Protein AF-A0AAV4D475-F1 (afdb_monomer_lite)

Radius of gyration: 76.0 Å; chains: 1; bounding box: 204×106×176 Å

Structure (mmCIF, N/CA/C/O backbone):
data_AF-A0AAV4D475-F1
#
_entry.id   AF-A0AAV4D475-F1
#
loop_
_atom_site.group_PDB
_atom_site.id
_atom_site.type_symbol
_atom_site.label_atom_id
_atom_site.label_alt_id
_atom_site.label_comp_id
_atom_site.label_asym_id
_atom_site.label_entity_id
_atom_site.label_seq_id
_atom_site.pdbx_PDB_ins_code
_atom_site.Cartn_x
_atom_site.Cartn_y
_atom_site.Cartn_z
_atom_site.occupancy
_atom_site.B_iso_or_equiv
_atom_site.auth_seq_id
_atom_site.auth_comp_id
_atom_site.auth_asym_id
_atom_site.auth_atom_id
_atom_site.pdbx_PDB_model_num
ATOM 1 N N . MET A 1 1 ? 4.042 -42.440 -25.841 1.00 33.50 1 MET A N 1
ATOM 2 C CA . MET A 1 1 ? 3.276 -43.202 -26.849 1.00 33.50 1 MET A CA 1
ATOM 3 C C . MET A 1 1 ? 3.132 -42.307 -28.067 1.00 33.50 1 MET A C 1
ATOM 5 O O . MET A 1 1 ? 2.540 -41.259 -27.871 1.00 33.50 1 MET A O 1
ATOM 9 N N . ALA A 1 2 ? 3.669 -42.759 -29.217 1.00 33.53 2 ALA A N 1
ATOM 10 C CA . ALA A 1 2 ? 3.585 -42.214 -30.595 1.00 33.53 2 ALA A CA 1
ATOM 11 C C . ALA A 1 2 ? 4.072 -40.753 -30.790 1.00 33.53 2 ALA A C 1
ATOM 13 O O . ALA A 1 2 ? 3.767 -39.911 -29.964 1.00 33.53 2 ALA A O 1
ATOM 14 N N . GLU A 1 3 ? 4.838 -40.343 -31.806 1.00 26.31 3 GLU A N 1
ATOM 15 C CA . GLU A 1 3 ? 5.220 -40.900 -33.114 1.00 26.31 3 GLU A CA 1
ATOM 16 C C . GLU A 1 3 ? 6.469 -40.135 -33.647 1.00 26.31 3 GLU A C 1
ATOM 18 O O . GLU A 1 3 ? 6.674 -38.981 -33.291 1.00 26.31 3 GLU A O 1
ATOM 23 N N . GLU A 1 4 ? 7.284 -40.829 -34.454 1.00 31.16 4 GLU A N 1
ATOM 24 C CA . GLU A 1 4 ? 8.355 -40.442 -35.412 1.00 31.16 4 GLU A CA 1
ATOM 25 C C . GLU A 1 4 ? 9.070 -39.060 -35.385 1.00 31.16 4 GLU A C 1
ATOM 27 O O . GLU A 1 4 ? 8.508 -38.034 -35.757 1.00 31.16 4 GLU A O 1
ATOM 32 N N . GLU A 1 5 ? 10.402 -39.090 -35.190 1.00 28.98 5 GLU A N 1
ATOM 33 C CA . GLU A 1 5 ? 11.359 -38.023 -35.551 1.00 28.98 5 GLU A CA 1
ATOM 34 C C . GLU A 1 5 ? 12.387 -38.519 -36.593 1.00 28.98 5 GLU A C 1
ATOM 36 O O . GLU A 1 5 ? 12.960 -39.605 -36.470 1.00 28.98 5 GLU A O 1
ATOM 41 N N . LYS A 1 6 ? 12.633 -37.697 -37.624 1.00 28.73 6 LYS A N 1
ATOM 42 C CA . LYS A 1 6 ? 13.719 -37.828 -38.610 1.00 28.73 6 LYS A CA 1
ATOM 43 C C . LYS A 1 6 ? 14.784 -36.763 -38.335 1.00 28.73 6 LYS A C 1
ATOM 45 O O . LYS A 1 6 ? 14.501 -35.578 -38.476 1.00 28.73 6 LYS A O 1
ATOM 50 N N . GLU A 1 7 ? 16.017 -37.190 -38.086 1.00 28.20 7 GLU A N 1
ATOM 51 C CA . GLU A 1 7 ? 17.226 -36.361 -38.202 1.00 28.20 7 GLU A CA 1
ATOM 52 C C . GLU A 1 7 ? 17.864 -36.489 -39.603 1.00 28.20 7 GLU A C 1
ATOM 54 O O . GLU A 1 7 ? 17.838 -37.574 -40.196 1.00 28.20 7 GLU A O 1
ATOM 59 N N . PRO A 1 8 ? 18.519 -35.433 -40.125 1.00 32.34 8 PRO A N 1
ATOM 60 C CA . PRO A 1 8 ? 19.567 -35.539 -41.132 1.00 32.34 8 PRO A CA 1
ATOM 61 C C . PRO A 1 8 ? 20.956 -35.333 -40.497 1.00 32.34 8 PRO A C 1
ATOM 63 O O . PRO A 1 8 ? 21.195 -34.349 -39.802 1.00 32.34 8 PRO A O 1
ATOM 66 N N . VAL A 1 9 ? 21.902 -36.232 -40.788 1.00 31.69 9 VAL A N 1
ATOM 67 C CA . VAL A 1 9 ? 23.300 -36.139 -40.329 1.00 31.69 9 VAL A CA 1
ATOM 68 C C . VAL A 1 9 ? 24.245 -35.884 -41.502 1.00 31.69 9 VAL A C 1
ATOM 70 O O . VAL A 1 9 ? 24.127 -36.472 -42.579 1.00 31.69 9 VAL A O 1
ATOM 73 N N . ALA A 1 10 ? 25.185 -34.977 -41.242 1.00 27.77 10 ALA A N 1
ATOM 74 C CA . ALA A 1 10 ? 26.279 -34.532 -42.087 1.00 27.77 10 ALA A CA 1
ATOM 75 C C . ALA A 1 10 ? 27.299 -35.633 -42.442 1.00 27.77 10 ALA A C 1
ATOM 77 O O . ALA A 1 10 ? 27.506 -36.606 -41.719 1.00 27.77 10 ALA A O 1
ATOM 78 N N . ALA A 1 11 ? 27.981 -35.421 -43.568 1.00 27.17 11 ALA A N 1
ATOM 79 C CA . ALA A 1 11 ? 29.050 -36.262 -44.092 1.00 27.17 11 ALA A CA 1
ATOM 80 C C . ALA A 1 11 ? 30.422 -35.980 -43.433 1.00 27.17 11 ALA A C 1
ATOM 82 O O . ALA A 1 11 ? 30.748 -34.816 -43.195 1.00 27.17 11 ALA A O 1
ATOM 83 N N . PRO A 1 12 ? 31.274 -37.011 -43.250 1.00 29.34 12 PRO A N 1
ATOM 84 C CA . PRO A 1 12 ? 32.718 -36.883 -43.057 1.00 29.34 12 PRO A CA 1
ATOM 85 C C . PRO A 1 12 ? 33.527 -37.281 -44.332 1.00 29.34 12 PRO A C 1
ATOM 87 O O . PRO A 1 12 ? 32.939 -37.728 -45.320 1.00 29.34 12 PRO A O 1
ATOM 90 N N . PRO A 1 13 ? 34.863 -37.063 -44.354 1.00 29.72 13 PRO A N 1
ATOM 91 C CA . PRO A 1 13 ? 35.675 -36.819 -45.559 1.00 29.72 13 PRO A CA 1
ATOM 92 C C . PRO A 1 13 ? 36.300 -38.091 -46.188 1.00 29.72 13 PRO A C 1
ATOM 94 O O . PRO A 1 13 ? 36.183 -39.178 -45.621 1.00 29.72 13 PRO A O 1
ATOM 97 N N . PRO A 1 14 ? 36.974 -37.990 -47.360 1.00 37.41 14 PRO A N 1
ATOM 98 C CA . PRO A 1 14 ? 37.343 -39.145 -48.173 1.00 37.41 14 PRO A CA 1
ATOM 99 C C . PRO A 1 14 ? 38.748 -39.679 -47.859 1.00 37.41 14 PRO A C 1
ATOM 101 O O . PRO A 1 14 ? 39.716 -38.925 -47.770 1.00 37.41 14 PRO A O 1
ATOM 104 N N . THR A 1 15 ? 38.883 -41.004 -47.811 1.00 29.48 15 THR A N 1
ATOM 105 C CA . THR A 1 15 ? 40.154 -41.719 -47.998 1.00 29.48 15 THR A CA 1
ATOM 106 C C . THR A 1 15 ? 39.971 -42.811 -49.051 1.00 29.48 15 THR A C 1
ATOM 108 O O . THR A 1 15 ? 38.904 -43.406 -49.186 1.00 29.48 15 THR A O 1
ATOM 111 N N . GLY A 1 16 ? 40.990 -42.971 -49.897 1.00 37.06 16 GLY A N 1
ATOM 112 C CA . GLY A 1 16 ? 40.904 -43.676 -51.173 1.00 37.06 16 GLY A CA 1
ATOM 113 C C . GLY A 1 16 ? 40.753 -45.198 -51.098 1.00 37.06 16 GLY A C 1
ATOM 114 O O . GLY A 1 16 ? 41.140 -45.845 -50.131 1.00 37.06 16 GLY A O 1
ATOM 115 N N . GLY A 1 17 ? 40.250 -45.760 -52.200 1.00 27.75 17 GLY A N 1
ATOM 116 C CA . GLY A 1 17 ? 40.206 -47.198 -52.463 1.00 27.75 17 GLY A CA 1
ATOM 117 C C . GLY A 1 17 ? 39.433 -47.518 -53.747 1.00 27.75 17 GLY A C 1
ATOM 118 O O . GLY A 1 17 ? 38.218 -47.396 -53.776 1.00 27.75 17 GLY A O 1
ATOM 119 N N . SER A 1 18 ? 40.167 -47.868 -54.810 1.00 41.50 18 SER A N 1
ATOM 120 C CA . SER A 1 18 ? 39.766 -48.612 -56.025 1.00 41.50 18 SER A CA 1
ATOM 121 C C . SER A 1 18 ? 38.275 -48.644 -56.427 1.00 41.50 18 SER A C 1
ATOM 123 O O . SER A 1 18 ? 37.503 -49.442 -55.898 1.00 41.50 18 SER A O 1
ATOM 125 N N . SER A 1 19 ? 37.896 -47.897 -57.474 1.00 36.62 19 SER A N 1
ATOM 126 C CA . SER A 1 19 ? 36.632 -48.144 -58.187 1.00 36.62 19 SER A CA 1
ATOM 127 C C . SER A 1 19 ? 36.846 -49.162 -59.311 1.00 36.62 19 SER A C 1
ATOM 129 O O . SER A 1 19 ? 37.605 -48.923 -60.249 1.00 36.62 19 SER A O 1
ATOM 131 N N . SER A 1 20 ? 36.190 -50.318 -59.201 1.00 43.72 20 SER A N 1
ATOM 132 C CA . SER A 1 20 ? 35.922 -51.198 -60.337 1.00 43.72 20 SER A CA 1
ATOM 133 C C . SER A 1 20 ? 34.937 -50.497 -61.277 1.00 43.72 20 SER A C 1
ATOM 135 O O . SER A 1 20 ? 33.908 -49.997 -60.821 1.00 43.72 20 SER A O 1
ATOM 137 N N . SER A 1 21 ? 35.247 -50.461 -62.571 1.00 44.81 21 SER A N 1
ATOM 138 C CA . SER A 1 21 ? 34.394 -49.893 -63.621 1.00 44.81 21 SER A CA 1
ATOM 139 C C . SER A 1 21 ? 32.988 -50.521 -63.643 1.00 44.81 21 SER A C 1
ATOM 141 O O . SER A 1 21 ? 32.835 -51.737 -63.520 1.00 44.81 21 SER A O 1
ATOM 143 N N . LEU A 1 22 ? 31.962 -49.686 -63.854 1.00 50.72 22 LEU A N 1
ATOM 144 C CA . LEU A 1 22 ? 30.547 -50.066 -63.980 1.00 50.72 22 LEU A CA 1
ATOM 145 C C . LEU A 1 22 ? 30.268 -50.923 -65.239 1.00 50.72 22 LEU A C 1
ATOM 147 O O . LEU A 1 22 ? 29.192 -51.506 -65.365 1.00 50.72 22 LEU A O 1
ATOM 151 N N . ALA A 1 23 ? 31.226 -51.012 -66.170 1.00 49.56 23 ALA A N 1
ATOM 152 C CA . ALA A 1 23 ? 31.091 -51.745 -67.429 1.00 49.56 23 ALA A CA 1
ATOM 153 C C . ALA A 1 23 ? 31.546 -53.218 -67.354 1.00 49.56 23 ALA A C 1
ATOM 155 O O . ALA A 1 23 ? 31.126 -54.025 -68.185 1.00 49.56 23 ALA A O 1
ATOM 156 N N . ALA A 1 24 ? 32.282 -53.615 -66.309 1.00 48.94 24 ALA A N 1
ATOM 157 C CA . ALA A 1 24 ? 32.705 -55.004 -66.105 1.00 48.94 24 ALA A CA 1
ATOM 158 C C . ALA A 1 24 ? 31.530 -55.988 -65.888 1.00 48.94 24 ALA A C 1
ATOM 160 O O . ALA A 1 24 ? 31.690 -57.196 -66.044 1.00 48.94 24 ALA A O 1
ATOM 161 N N . GLN A 1 25 ? 30.329 -55.494 -65.565 1.00 51.81 25 GLN A N 1
ATOM 162 C CA . GLN A 1 25 ? 29.135 -56.316 -65.317 1.00 51.81 25 GLN A CA 1
ATOM 163 C C . GLN A 1 25 ? 28.307 -56.637 -66.579 1.00 51.81 25 GLN A C 1
ATOM 165 O O . GLN A 1 25 ? 27.303 -57.338 -66.474 1.00 51.81 25 GLN A O 1
ATOM 170 N N . LEU A 1 26 ? 28.706 -56.165 -67.772 1.00 53.22 26 LEU A N 1
ATOM 171 C CA . LEU A 1 26 ? 27.922 -56.306 -69.015 1.00 53.22 26 LEU A CA 1
ATOM 172 C C . LEU A 1 26 ? 28.558 -57.199 -70.102 1.00 53.22 26 LEU A C 1
ATOM 174 O O . LEU A 1 26 ? 28.003 -57.298 -71.193 1.00 53.22 26 LEU A O 1
ATOM 178 N N . GLY A 1 27 ? 29.674 -57.885 -69.818 1.00 53.34 27 GLY A N 1
ATOM 179 C CA . GLY A 1 27 ? 30.242 -58.908 -70.715 1.00 53.34 27 GLY A CA 1
ATOM 180 C C . GLY A 1 27 ? 30.739 -58.387 -72.073 1.00 53.34 27 GLY A C 1
ATOM 181 O O . GLY A 1 27 ? 30.609 -59.083 -73.077 1.00 53.34 27 GLY A O 1
ATOM 182 N N . ILE A 1 28 ? 31.271 -57.161 -72.119 1.00 55.25 28 ILE A N 1
ATOM 183 C CA . ILE A 1 28 ? 31.841 -56.538 -73.325 1.00 55.25 28 ILE A CA 1
ATOM 184 C C . ILE A 1 28 ? 33.372 -56.617 -73.228 1.00 55.25 28 ILE A C 1
ATOM 186 O O . ILE A 1 28 ? 33.942 -56.128 -72.260 1.00 55.25 28 ILE A O 1
ATOM 190 N N . GLU A 1 29 ? 34.037 -57.232 -74.210 1.00 49.75 29 GLU A N 1
ATOM 191 C CA . GLU A 1 29 ? 35.484 -57.531 -74.159 1.00 49.75 29 GLU A CA 1
ATOM 192 C C . GLU A 1 29 ? 36.406 -56.357 -74.580 1.00 49.75 29 GLU A C 1
ATOM 194 O O . GLU A 1 29 ? 37.620 -56.454 -74.412 1.00 49.75 29 GLU A O 1
ATOM 199 N N . ASP A 1 30 ? 35.874 -55.233 -75.092 1.00 56.97 30 ASP A N 1
ATOM 200 C CA . ASP A 1 30 ? 36.680 -54.075 -75.539 1.00 56.97 30 ASP A CA 1
ATOM 201 C C . ASP A 1 30 ? 36.678 -52.904 -74.534 1.00 56.97 30 ASP A C 1
ATOM 203 O O . ASP A 1 30 ? 35.685 -52.188 -74.359 1.00 56.97 30 ASP A O 1
ATOM 207 N N . VAL A 1 31 ? 37.850 -52.655 -73.943 1.00 53.50 31 VAL A N 1
ATOM 208 C CA . VAL A 1 31 ? 38.137 -51.610 -72.942 1.00 53.50 31 VAL A CA 1
ATOM 209 C C . VAL A 1 31 ? 37.829 -50.187 -73.446 1.00 53.50 31 VAL A C 1
ATOM 211 O O . VAL A 1 31 ? 37.509 -49.292 -72.663 1.00 53.50 31 VAL A O 1
ATOM 214 N N . ARG A 1 32 ? 37.873 -49.934 -74.761 1.00 51.50 32 ARG A N 1
ATOM 215 C CA . ARG A 1 32 ? 37.579 -48.603 -75.335 1.00 51.50 32 ARG A CA 1
ATOM 216 C C . ARG A 1 32 ? 36.082 -48.295 -75.322 1.00 51.50 32 ARG A C 1
ATOM 218 O O . ARG A 1 32 ? 35.683 -47.157 -75.078 1.00 51.50 32 ARG A O 1
ATOM 225 N N . VAL A 1 33 ? 35.257 -49.315 -75.557 1.00 55.44 33 VAL A N 1
ATOM 226 C CA . VAL A 1 33 ? 33.788 -49.225 -75.516 1.00 55.44 33 VAL A CA 1
ATOM 227 C C . VAL A 1 33 ? 33.311 -49.032 -74.077 1.00 55.44 33 VAL A C 1
ATOM 229 O O . VAL A 1 33 ? 32.369 -48.282 -73.840 1.00 55.44 33 VAL A O 1
ATOM 232 N N . GLU A 1 34 ? 34.010 -49.633 -73.116 1.00 56.75 34 GLU A N 1
ATOM 233 C CA . GLU A 1 34 ? 33.796 -49.457 -71.679 1.00 56.75 34 GLU A CA 1
ATOM 234 C C . GLU A 1 34 ? 34.028 -48.007 -71.218 1.00 56.75 34 GLU A C 1
ATOM 236 O O . GLU A 1 34 ? 33.169 -47.441 -70.543 1.00 56.75 34 GLU A O 1
ATOM 241 N N . ILE A 1 35 ? 35.107 -47.351 -71.658 1.00 56.31 35 ILE A N 1
ATOM 242 C CA . ILE A 1 35 ? 35.386 -45.944 -71.306 1.00 56.31 35 ILE A CA 1
ATOM 243 C C . ILE A 1 35 ? 34.329 -44.993 -71.892 1.00 56.31 35 ILE A C 1
ATOM 245 O O . ILE A 1 35 ? 33.875 -44.064 -71.220 1.00 56.31 35 ILE A O 1
ATOM 249 N N . VAL A 1 36 ? 33.903 -45.225 -73.139 1.00 54.75 36 VAL A N 1
ATOM 250 C CA . VAL A 1 36 ? 32.869 -44.409 -73.802 1.00 54.75 36 VAL A CA 1
ATOM 251 C C . VAL A 1 36 ? 31.491 -44.640 -73.175 1.00 54.75 36 VAL A C 1
ATOM 253 O O . VAL A 1 36 ? 30.741 -43.680 -72.978 1.00 54.75 36 VAL A O 1
ATOM 256 N N . ALA A 1 37 ? 31.166 -45.883 -72.811 1.00 59.16 37 ALA A N 1
ATOM 257 C CA . ALA A 1 37 ? 29.942 -46.217 -72.092 1.00 59.16 37 ALA A CA 1
ATOM 258 C C . ALA A 1 37 ? 29.900 -45.529 -70.723 1.00 59.16 37 ALA A C 1
ATOM 260 O O . ALA A 1 37 ? 28.897 -44.901 -70.390 1.00 59.16 37 ALA A O 1
ATOM 261 N N . ASP A 1 38 ? 30.993 -45.581 -69.958 1.00 58.34 38 ASP A N 1
ATOM 262 C CA . ASP A 1 38 ? 31.056 -44.982 -68.622 1.00 58.34 38 ASP A CA 1
ATOM 263 C C . ASP A 1 38 ? 30.992 -43.442 -68.697 1.00 58.34 38 ASP A C 1
ATOM 265 O O . ASP A 1 38 ? 30.312 -42.803 -67.894 1.00 58.34 38 ASP A O 1
ATOM 269 N N . TYR A 1 39 ? 31.580 -42.827 -69.733 1.00 58.44 39 TYR A N 1
ATOM 270 C CA . TYR A 1 39 ? 31.446 -41.389 -69.998 1.00 58.44 39 TYR A CA 1
ATOM 271 C C . TYR A 1 39 ? 30.005 -40.978 -70.355 1.00 58.44 39 TYR A C 1
ATOM 273 O O . TYR A 1 39 ? 29.481 -40.002 -69.811 1.00 58.44 39 TYR A O 1
ATOM 281 N N . LEU A 1 40 ? 29.334 -41.715 -71.248 1.00 54.00 40 LEU A N 1
ATOM 282 C CA . LEU A 1 40 ? 27.974 -41.393 -71.697 1.00 54.00 40 LEU A CA 1
ATOM 283 C C . LEU A 1 40 ? 26.915 -41.677 -70.623 1.00 54.00 40 LEU A C 1
ATOM 285 O O . LEU A 1 40 ? 25.994 -40.876 -70.446 1.00 54.00 40 LEU A O 1
ATOM 289 N N . LEU A 1 41 ? 27.048 -42.779 -69.881 1.00 63.09 41 LEU A N 1
ATOM 290 C CA . LEU A 1 41 ? 26.133 -43.139 -68.796 1.00 63.09 41 LEU A CA 1
ATOM 291 C C . LEU A 1 41 ? 26.234 -42.146 -67.629 1.00 63.09 41 LEU A C 1
ATOM 293 O O . LEU A 1 41 ? 25.198 -41.735 -67.099 1.00 63.09 41 LEU A O 1
ATOM 297 N N . ARG A 1 42 ? 27.450 -41.699 -67.275 1.00 56.19 42 ARG A N 1
ATOM 298 C CA . ARG A 1 42 ? 27.664 -40.724 -66.191 1.00 56.19 42 ARG A CA 1
ATOM 299 C C . ARG A 1 42 ? 27.222 -39.310 -66.558 1.00 56.19 42 ARG A C 1
ATOM 301 O O . ARG A 1 42 ? 26.550 -38.673 -65.751 1.00 56.19 42 ARG A O 1
ATOM 308 N N . ASN A 1 43 ? 27.537 -38.826 -67.760 1.00 44.34 43 ASN A N 1
ATOM 309 C CA . ASN A 1 43 ? 27.243 -37.434 -68.125 1.00 44.34 43 ASN A CA 1
ATOM 310 C C . ASN A 1 43 ? 25.789 -37.201 -68.561 1.00 44.34 43 ASN A C 1
ATOM 312 O O . ASN A 1 43 ? 25.255 -36.122 -68.316 1.00 44.34 43 ASN A O 1
ATOM 316 N N . TYR A 1 44 ? 25.121 -38.199 -69.152 1.00 49.50 44 TYR A N 1
ATOM 317 C CA . TYR A 1 44 ? 23.741 -38.059 -69.644 1.00 49.50 44 TYR A CA 1
ATOM 318 C C . TYR A 1 44 ? 22.689 -38.789 -68.789 1.00 49.50 44 TYR A C 1
ATOM 320 O O . TYR A 1 44 ? 21.515 -38.812 -69.160 1.00 49.50 44 TYR A O 1
ATOM 328 N N . LYS A 1 45 ? 23.080 -39.377 -67.644 1.00 56.91 45 LYS A N 1
ATOM 329 C CA . LYS A 1 45 ? 22.199 -40.105 -66.699 1.00 56.91 45 LYS A CA 1
ATOM 330 C C . LYS A 1 45 ? 21.277 -41.132 -67.382 1.00 56.91 45 LYS A C 1
ATOM 332 O O . LYS A 1 45 ? 20.107 -41.288 -67.025 1.00 56.91 45 LYS A O 1
ATOM 337 N N . LEU A 1 46 ? 21.787 -41.826 -68.396 1.00 59.75 46 LEU A N 1
ATOM 338 C CA . LEU A 1 46 ? 21.044 -42.851 -69.131 1.00 59.75 46 LEU A CA 1
ATOM 339 C C . LEU A 1 46 ? 21.038 -44.174 -68.348 1.00 59.75 46 LEU A C 1
ATOM 341 O O . LEU A 1 46 ? 22.030 -44.540 -67.725 1.00 59.75 46 LEU A O 1
ATOM 345 N N . LYS A 1 47 ? 19.925 -44.921 -68.391 1.00 64.31 47 LYS A N 1
ATOM 346 C CA . LYS A 1 47 ? 19.864 -46.269 -67.797 1.00 64.31 47 LYS A CA 1
ATOM 347 C C . LYS A 1 47 ? 20.716 -47.261 -68.619 1.00 64.31 47 LYS A C 1
ATOM 349 O O . LYS A 1 47 ? 20.605 -47.225 -69.850 1.00 64.31 47 LYS A O 1
ATOM 354 N N . PRO A 1 48 ? 21.473 -48.178 -67.981 1.00 59.53 48 PRO A N 1
ATOM 355 C CA . PRO A 1 48 ? 22.376 -49.126 -68.654 1.00 59.53 48 PRO A CA 1
ATOM 356 C C . PRO A 1 48 ? 21.731 -49.925 -69.802 1.00 59.53 48 PRO A C 1
ATOM 358 O O . PRO A 1 48 ? 22.331 -50.095 -70.862 1.00 59.53 48 PRO A O 1
ATOM 361 N N . ASP A 1 49 ? 20.462 -50.313 -69.663 1.00 61.16 49 ASP A N 1
ATOM 362 C CA . ASP A 1 49 ? 19.737 -51.113 -70.664 1.00 61.16 49 ASP A CA 1
ATOM 363 C C . ASP A 1 49 ? 19.548 -50.412 -72.022 1.00 61.16 49 ASP A C 1
ATOM 365 O O . ASP A 1 49 ? 19.384 -51.065 -73.057 1.00 61.16 49 ASP A O 1
ATOM 369 N N . ARG A 1 50 ? 19.567 -49.069 -72.055 1.00 59.50 50 ARG A N 1
ATOM 370 C CA . ARG A 1 50 ? 19.470 -48.305 -73.313 1.00 59.50 50 ARG A CA 1
ATOM 371 C C . ARG A 1 50 ? 20.775 -48.338 -74.106 1.00 59.50 50 ARG A C 1
ATOM 373 O O . ARG A 1 50 ? 20.718 -48.387 -75.333 1.00 59.50 50 ARG A O 1
ATOM 380 N N . TRP A 1 51 ? 21.922 -48.362 -73.425 1.00 65.25 51 TRP A N 1
ATOM 381 C CA . TRP A 1 51 ? 23.235 -48.506 -74.059 1.00 65.25 51 TRP A CA 1
ATOM 382 C C . TRP A 1 51 ? 23.379 -49.878 -74.720 1.00 65.25 51 TRP A C 1
ATOM 384 O O . TRP A 1 51 ? 23.770 -49.969 -75.880 1.00 65.25 51 TRP A O 1
ATOM 394 N N . VAL A 1 52 ? 22.940 -50.936 -74.034 1.00 61.94 52 VAL A N 1
ATOM 395 C CA . VAL A 1 52 ? 22.959 -52.306 -74.567 1.00 61.94 52 VAL A CA 1
ATOM 396 C C . VAL A 1 52 ? 22.107 -52.428 -75.838 1.00 61.94 52 VAL A C 1
ATOM 398 O O . VAL A 1 52 ? 22.527 -53.062 -76.804 1.00 61.94 52 VAL A O 1
ATOM 401 N N . LYS A 1 53 ? 20.940 -51.767 -75.899 1.00 62.31 53 LYS A N 1
ATOM 402 C CA . LYS A 1 53 ? 20.112 -51.710 -77.122 1.00 62.31 53 LYS A CA 1
ATOM 403 C C . LYS A 1 53 ? 20.754 -50.907 -78.259 1.00 62.31 53 LYS A C 1
ATOM 405 O O . LYS A 1 53 ? 20.588 -51.281 -79.415 1.00 62.31 53 LYS A O 1
ATOM 410 N N . PHE A 1 54 ? 21.477 -49.831 -77.948 1.00 62.22 54 PHE A N 1
ATOM 411 C CA . PHE A 1 54 ? 22.187 -49.019 -78.941 1.00 62.22 54 PHE A CA 1
ATOM 412 C C . PHE A 1 54 ? 23.411 -49.747 -79.524 1.00 62.22 54 PHE A C 1
ATOM 414 O O . PHE A 1 54 ? 23.612 -49.729 -80.738 1.00 62.22 54 PHE A O 1
ATOM 421 N N . TYR A 1 55 ? 24.186 -50.426 -78.672 1.00 61.44 55 TYR A N 1
ATOM 422 C CA . TYR A 1 55 ? 25.401 -51.162 -79.037 1.00 61.44 55 TYR A CA 1
ATOM 423 C C . TYR A 1 55 ? 25.118 -52.478 -79.784 1.00 61.44 55 TYR A C 1
ATOM 425 O O . TYR A 1 55 ? 25.889 -52.897 -80.648 1.00 61.44 55 TYR A O 1
ATOM 433 N N . ASN A 1 56 ? 23.988 -53.128 -79.493 1.00 60.38 56 ASN A N 1
ATOM 434 C CA . ASN A 1 56 ? 23.576 -54.355 -80.181 1.00 60.38 56 ASN A CA 1
ATOM 435 C C . ASN A 1 56 ? 22.851 -54.112 -81.515 1.00 60.38 56 ASN A C 1
ATOM 437 O O . ASN A 1 56 ? 22.472 -55.081 -82.173 1.00 60.38 56 ASN A O 1
ATOM 441 N N . ASN A 1 57 ? 22.685 -52.856 -81.950 1.00 61.72 57 ASN A N 1
ATOM 442 C CA . ASN A 1 57 ? 22.252 -52.565 -83.314 1.00 61.72 57 ASN A CA 1
ATOM 443 C C . ASN A 1 57 ? 23.417 -52.847 -84.294 1.00 61.72 57 ASN A C 1
ATOM 445 O O . ASN A 1 57 ? 24.473 -52.223 -84.162 1.00 61.72 57 ASN A O 1
ATOM 449 N N . PRO A 1 58 ? 23.262 -53.759 -85.274 1.00 54.09 58 PRO A N 1
ATOM 450 C CA . PRO A 1 58 ? 24.330 -54.124 -86.207 1.00 54.09 58 PRO A CA 1
ATOM 451 C C . PRO A 1 58 ? 24.872 -52.953 -87.046 1.00 54.09 58 PRO A C 1
ATOM 453 O O . PRO A 1 58 ? 26.036 -53.001 -87.437 1.00 54.09 58 PRO A O 1
ATOM 456 N N . GLU A 1 59 ? 24.100 -51.882 -87.264 1.00 50.56 59 GLU A N 1
ATOM 457 C CA . GLU A 1 59 ? 24.575 -50.680 -87.976 1.00 50.56 59 GLU A CA 1
ATOM 458 C C . GLU A 1 59 ? 25.584 -49.847 -87.162 1.00 50.56 59 GLU A C 1
ATOM 460 O O . GLU A 1 59 ? 26.407 -49.135 -87.732 1.00 50.56 59 GLU A O 1
ATOM 465 N N . ASN A 1 60 ? 25.590 -49.986 -85.832 1.00 51.06 60 ASN A N 1
ATOM 466 C CA . ASN A 1 60 ? 26.446 -49.207 -84.931 1.00 51.06 60 ASN A CA 1
ATOM 467 C C . ASN A 1 60 ? 27.775 -49.904 -84.580 1.00 51.06 60 ASN A C 1
ATOM 469 O O . ASN A 1 60 ? 28.597 -49.339 -83.860 1.00 51.06 60 ASN A O 1
ATOM 473 N N . ARG A 1 61 ? 28.023 -51.118 -85.093 1.00 50.56 61 ARG A N 1
ATOM 474 C CA . ARG A 1 61 ? 29.243 -51.916 -84.830 1.00 50.56 61 ARG A CA 1
ATOM 475 C C . ARG A 1 61 ? 30.414 -51.632 -85.788 1.00 50.56 61 ARG A C 1
ATOM 477 O O . ARG A 1 61 ? 31.376 -52.393 -85.833 1.00 50.56 61 ARG A O 1
ATOM 484 N N . VAL A 1 62 ? 30.364 -50.554 -86.571 1.00 49.59 62 VAL A N 1
ATOM 485 C CA . VAL A 1 62 ? 31.266 -50.357 -87.729 1.00 49.59 62 VAL A CA 1
ATOM 486 C C . VAL A 1 62 ? 32.640 -49.750 -87.377 1.00 49.59 62 VAL A C 1
ATOM 488 O O . VAL A 1 62 ? 33.495 -49.616 -88.245 1.00 49.59 62 VAL A O 1
ATOM 491 N N . VAL A 1 63 ? 32.940 -49.436 -86.116 1.00 38.19 63 VAL A N 1
ATOM 492 C CA . VAL A 1 63 ? 34.164 -48.668 -85.781 1.00 38.19 63 VAL A CA 1
ATOM 493 C C . VAL A 1 63 ? 35.403 -49.542 -85.494 1.00 38.19 63 VAL A C 1
ATOM 495 O O . VAL A 1 63 ? 36.503 -49.025 -85.333 1.00 38.19 63 VAL A O 1
ATOM 498 N N . ASP A 1 64 ? 35.288 -50.872 -85.504 1.00 35.69 64 ASP A N 1
ATOM 499 C CA . ASP A 1 64 ? 36.299 -51.739 -84.872 1.00 35.69 64 ASP A CA 1
ATOM 500 C C . ASP A 1 64 ? 37.332 -52.406 -85.808 1.00 35.69 64 ASP A C 1
ATOM 502 O O . ASP A 1 64 ? 37.964 -53.394 -85.446 1.00 35.69 64 ASP A O 1
ATOM 506 N N . LYS A 1 65 ? 37.531 -51.916 -87.043 1.00 42.06 65 LYS A N 1
ATOM 507 C CA . LYS A 1 65 ? 38.438 -52.591 -88.004 1.00 42.06 65 LYS A CA 1
ATOM 508 C C . LYS A 1 65 ? 39.572 -51.779 -88.625 1.00 42.06 65 LYS A C 1
ATOM 510 O O . LYS A 1 65 ? 40.272 -52.336 -89.468 1.00 42.06 65 LYS A O 1
ATOM 515 N N . HIS A 1 66 ? 39.808 -50.517 -88.265 1.00 40.12 66 HIS A N 1
ATOM 516 C CA . HIS A 1 66 ? 40.777 -49.670 -88.996 1.00 40.12 66 HIS A CA 1
ATOM 517 C C . HIS A 1 66 ? 41.869 -49.016 -88.132 1.00 40.12 66 HIS A C 1
ATOM 519 O O . HIS A 1 66 ? 42.273 -47.891 -88.408 1.00 40.12 66 HIS A O 1
ATOM 525 N N . VAL A 1 67 ? 42.399 -49.712 -87.119 1.00 39.84 67 VAL A N 1
ATOM 526 C CA . VAL A 1 67 ? 43.621 -49.263 -86.422 1.00 39.84 67 VAL A CA 1
ATOM 527 C C . VAL A 1 67 ? 44.557 -50.447 -86.160 1.00 39.84 67 VAL A C 1
ATOM 529 O O . VAL A 1 67 ? 44.566 -51.025 -85.080 1.00 39.84 67 VAL A O 1
ATOM 532 N N . ALA A 1 68 ? 45.341 -50.823 -87.172 1.00 34.50 68 ALA A N 1
ATOM 533 C CA . ALA A 1 68 ? 46.560 -51.614 -87.006 1.00 34.50 68 ALA A CA 1
ATOM 534 C C . ALA A 1 68 ? 47.572 -51.222 -88.101 1.00 34.50 68 ALA A C 1
ATOM 536 O O . ALA A 1 68 ? 47.443 -51.611 -89.263 1.00 34.50 68 ALA A O 1
ATOM 537 N N . GLU A 1 69 ? 48.572 -50.421 -87.727 1.00 45.59 69 GLU A N 1
ATOM 538 C CA . GLU A 1 69 ? 49.815 -50.202 -88.478 1.00 45.59 69 GLU A CA 1
ATOM 539 C C . GLU A 1 69 ? 50.637 -51.501 -88.412 1.00 45.59 69 GLU A C 1
ATOM 541 O O . GLU A 1 69 ? 51.326 -51.738 -87.420 1.00 45.59 69 GLU A O 1
ATOM 546 N N . PRO A 1 70 ? 50.463 -52.434 -89.371 1.00 46.53 70 PRO A N 1
ATOM 547 C CA . PRO A 1 70 ? 51.400 -52.511 -90.493 1.00 46.53 70 PRO A CA 1
ATOM 548 C C . PRO A 1 70 ? 50.754 -53.086 -91.778 1.00 46.53 70 PRO A C 1
ATOM 550 O O . PRO A 1 70 ? 51.289 -54.004 -92.396 1.00 46.53 70 PRO A O 1
ATOM 553 N N . MET A 1 71 ? 49.590 -52.568 -92.193 1.00 39.75 71 MET A N 1
ATOM 554 C CA . MET A 1 71 ? 48.960 -52.935 -93.482 1.00 39.75 71 MET A CA 1
ATOM 555 C C . MET A 1 71 ? 48.744 -51.744 -94.438 1.00 39.75 71 MET A C 1
ATOM 557 O O . MET A 1 71 ? 48.143 -51.893 -95.499 1.00 39.75 71 MET A O 1
ATOM 561 N N . ILE A 1 72 ? 49.253 -50.557 -94.084 1.00 47.97 72 ILE A N 1
ATOM 562 C CA . ILE A 1 72 ? 48.980 -49.284 -94.784 1.00 47.97 72 ILE A CA 1
ATOM 563 C C . ILE A 1 72 ? 50.030 -48.959 -95.872 1.00 47.97 72 ILE A C 1
ATOM 565 O O . ILE A 1 72 ? 49.830 -48.068 -96.693 1.00 47.97 72 ILE A O 1
ATOM 569 N N . THR A 1 73 ? 51.115 -49.729 -95.982 1.00 45.94 73 THR A N 1
ATOM 570 C CA . THR A 1 73 ? 52.151 -49.522 -97.014 1.00 45.94 73 THR A CA 1
ATOM 571 C C . THR A 1 73 ? 51.988 -50.360 -98.287 1.00 45.94 73 THR A C 1
ATOM 573 O O . THR A 1 73 ? 52.786 -50.183 -99.202 1.00 45.94 73 THR A O 1
ATOM 576 N N . SER A 1 74 ? 50.971 -51.228 -98.412 1.00 46.88 74 SER A N 1
ATOM 577 C CA . SER A 1 74 ? 50.789 -52.054 -99.628 1.00 46.88 74 SER A CA 1
ATOM 578 C C . SER A 1 74 ? 49.448 -51.915 -100.360 1.00 46.88 74 SER A C 1
ATOM 580 O O . SER A 1 74 ? 49.311 -52.468 -101.449 1.00 46.88 74 SER A O 1
ATOM 582 N N . LEU A 1 75 ? 48.470 -51.177 -99.821 1.00 47.91 75 LEU A N 1
ATOM 583 C CA . LEU A 1 75 ? 47.116 -51.098 -100.401 1.00 47.91 75 LEU A CA 1
ATOM 584 C C . LEU A 1 75 ? 46.626 -49.680 -100.709 1.00 47.91 75 LEU A C 1
ATOM 586 O O . LEU A 1 75 ? 45.638 -49.534 -101.427 1.00 47.91 75 LEU A O 1
ATOM 590 N N . TRP A 1 76 ? 47.288 -48.638 -100.204 1.00 48.03 76 TRP A N 1
ATOM 591 C CA . TRP A 1 76 ? 46.891 -47.251 -100.447 1.00 48.03 76 TRP A CA 1
ATOM 592 C C . TRP A 1 76 ? 47.878 -46.557 -101.392 1.00 48.03 76 TRP A C 1
ATOM 594 O O . TRP A 1 76 ? 49.087 -46.755 -101.262 1.00 48.03 76 TRP A O 1
ATOM 604 N N . PRO A 1 77 ? 47.397 -45.745 -102.356 1.00 54.88 77 PRO A N 1
ATOM 605 C CA . PRO A 1 77 ? 48.267 -44.885 -103.147 1.00 54.88 77 PRO A CA 1
ATOM 606 C C . PRO A 1 77 ? 49.101 -43.997 -102.220 1.00 54.88 77 PRO A C 1
ATOM 608 O O . PRO A 1 77 ? 48.556 -43.468 -101.252 1.00 54.88 77 PRO A O 1
ATOM 611 N N . GLN A 1 78 ? 50.378 -43.777 -102.552 1.00 57.28 78 GLN A N 1
ATOM 612 C CA . GLN A 1 78 ? 51.330 -42.987 -101.754 1.00 57.28 78 GLN A CA 1
ATOM 613 C C . GLN A 1 78 ? 50.724 -41.672 -101.223 1.00 57.28 78 GLN A C 1
ATOM 615 O O . GLN A 1 78 ? 50.886 -41.332 -100.062 1.00 57.28 78 GLN A O 1
ATOM 620 N N . VAL A 1 79 ? 49.918 -40.995 -102.049 1.00 55.75 79 VAL A N 1
ATOM 621 C CA . VAL A 1 79 ? 49.238 -39.728 -101.731 1.00 55.75 79 VAL A CA 1
ATOM 622 C C . VAL A 1 79 ? 48.255 -39.843 -100.555 1.00 55.75 79 VAL A C 1
ATOM 624 O O . VAL A 1 79 ? 48.123 -38.911 -99.767 1.00 55.75 79 VAL A O 1
ATOM 627 N N . VAL A 1 80 ? 47.554 -40.972 -100.424 1.00 52.69 80 VAL A N 1
ATOM 628 C CA . VAL A 1 80 ? 46.592 -41.215 -99.335 1.00 52.69 80 VAL A CA 1
ATOM 629 C C . VAL A 1 80 ? 47.332 -41.583 -98.052 1.00 52.69 80 VAL A C 1
ATOM 631 O O . VAL A 1 80 ? 46.968 -41.100 -96.983 1.00 52.69 80 VAL A O 1
ATOM 634 N N . THR A 1 81 ? 48.402 -42.372 -98.157 1.00 54.62 81 THR A N 1
ATOM 635 C CA . THR A 1 81 ? 49.281 -42.691 -97.025 1.00 54.62 81 THR A CA 1
ATOM 636 C C . THR A 1 81 ? 49.951 -41.431 -96.475 1.00 54.62 81 THR A C 1
ATOM 638 O O . THR A 1 81 ? 49.896 -41.201 -95.268 1.00 54.62 81 THR A O 1
ATOM 641 N N . ASP A 1 82 ? 50.464 -40.562 -97.352 1.00 57.06 82 ASP A N 1
ATOM 642 C CA . ASP A 1 82 ? 51.043 -39.264 -96.991 1.00 57.06 82 ASP A CA 1
ATOM 643 C C . ASP A 1 82 ? 49.994 -38.341 -96.347 1.00 57.06 82 ASP A C 1
ATOM 645 O O . ASP A 1 82 ? 50.273 -37.678 -95.347 1.00 57.06 82 ASP A O 1
ATOM 649 N N . HIS A 1 83 ? 48.760 -38.326 -96.867 1.00 59.19 83 HIS A N 1
ATOM 650 C CA . HIS A 1 83 ? 47.670 -37.533 -96.296 1.00 59.19 83 HIS A CA 1
ATOM 651 C C . HIS A 1 83 ? 47.258 -38.028 -94.903 1.00 59.19 83 HIS A C 1
ATOM 653 O O . HIS A 1 83 ? 47.047 -37.222 -93.999 1.00 59.19 83 HIS A O 1
ATOM 659 N N . VAL A 1 84 ? 47.163 -39.343 -94.699 1.00 56.94 84 VAL A N 1
ATOM 660 C CA . VAL A 1 84 ? 46.776 -39.921 -93.405 1.00 56.94 84 VAL A CA 1
ATOM 661 C C . VAL A 1 84 ? 47.900 -39.794 -92.379 1.00 56.94 84 VAL A C 1
ATOM 663 O O . VAL A 1 84 ? 47.616 -39.427 -91.240 1.00 56.94 84 VAL A O 1
ATOM 666 N N . GLN A 1 85 ? 49.167 -39.963 -92.770 1.00 58.72 85 GLN A N 1
ATOM 667 C CA . GLN A 1 85 ? 50.300 -39.610 -91.908 1.00 58.72 85 GLN A CA 1
ATOM 668 C C . GLN A 1 85 ? 50.264 -38.127 -91.527 1.00 58.72 85 GLN A C 1
ATOM 670 O O . GLN A 1 85 ? 50.383 -37.806 -90.349 1.00 58.72 85 GLN A O 1
ATOM 675 N N . GLN A 1 86 ? 49.997 -37.224 -92.475 1.00 62.69 86 GLN A N 1
ATOM 676 C CA . GLN A 1 86 ? 49.858 -35.795 -92.188 1.00 62.69 86 GLN A CA 1
ATOM 677 C C . GLN A 1 86 ? 48.711 -35.505 -91.201 1.00 62.69 86 GLN A C 1
ATOM 679 O O . GLN A 1 86 ? 48.873 -34.681 -90.301 1.00 62.69 86 GLN A O 1
ATOM 684 N N . GLN A 1 87 ? 47.569 -36.193 -91.316 1.00 59.91 87 GLN A N 1
ATOM 685 C CA . GLN A 1 87 ? 46.452 -36.062 -90.371 1.00 59.91 87 GLN A CA 1
ATOM 686 C C . GLN A 1 87 ? 46.784 -36.626 -88.980 1.00 59.91 87 GLN A C 1
ATOM 688 O O . GLN A 1 87 ? 46.432 -36.000 -87.981 1.00 59.91 87 GLN A O 1
ATOM 693 N N . ILE A 1 88 ? 47.502 -37.751 -88.887 1.00 62.66 88 ILE A N 1
ATOM 694 C CA . ILE A 1 88 ? 47.955 -38.329 -87.610 1.00 62.66 88 ILE A CA 1
ATOM 695 C C . ILE A 1 88 ? 48.961 -37.395 -86.924 1.00 62.66 88 ILE A C 1
ATOM 697 O O . ILE A 1 88 ? 48.817 -37.106 -85.734 1.00 62.66 88 ILE A O 1
ATOM 701 N N . THR A 1 89 ? 49.927 -36.847 -87.667 1.00 60.38 89 THR A N 1
ATOM 702 C CA . THR A 1 89 ? 50.884 -35.857 -87.148 1.00 60.38 89 THR A CA 1
ATOM 703 C C . THR A 1 89 ? 50.173 -34.577 -86.704 1.00 60.38 89 THR A C 1
ATOM 705 O O . THR A 1 89 ? 50.452 -34.065 -85.618 1.00 60.38 89 THR A O 1
ATOM 708 N N . ASN A 1 90 ? 49.187 -34.087 -87.464 1.00 65.00 90 ASN A N 1
ATOM 709 C CA . ASN A 1 90 ? 48.355 -32.951 -87.053 1.00 65.00 90 ASN A CA 1
ATOM 710 C C . ASN A 1 90 ? 47.562 -33.242 -85.766 1.00 65.00 90 ASN A C 1
ATOM 712 O O . ASN A 1 90 ? 47.494 -32.387 -84.882 1.00 65.00 90 ASN A O 1
ATOM 716 N N . LEU A 1 91 ? 46.987 -34.442 -85.625 1.00 64.25 91 LEU A N 1
ATOM 717 C CA . LEU A 1 91 ? 46.232 -34.835 -84.433 1.00 64.25 91 LEU A CA 1
ATOM 718 C C . LEU A 1 91 ? 47.141 -34.919 -83.201 1.00 64.25 91 LEU A C 1
ATOM 720 O O . LEU A 1 91 ? 46.810 -34.345 -82.165 1.00 64.25 91 LEU A O 1
ATOM 724 N N . LYS A 1 92 ? 48.314 -35.552 -83.330 1.00 65.69 92 LYS A N 1
ATOM 725 C CA . LYS A 1 92 ? 49.337 -35.619 -82.274 1.00 65.69 92 LYS A CA 1
ATOM 726 C C . LYS A 1 92 ? 49.754 -34.216 -81.822 1.00 65.69 92 LYS A C 1
ATOM 728 O O . LYS A 1 92 ? 49.784 -33.931 -80.633 1.00 65.69 92 LYS A O 1
ATOM 733 N N . THR A 1 93 ? 49.953 -33.302 -82.775 1.00 64.19 93 THR A N 1
ATOM 734 C CA . THR A 1 93 ? 50.285 -31.894 -82.504 1.00 64.19 93 THR A CA 1
ATOM 735 C C . THR A 1 93 ? 49.178 -31.178 -81.722 1.00 64.19 93 THR A C 1
ATOM 737 O O . THR A 1 93 ? 49.471 -30.468 -80.766 1.00 64.19 93 THR A O 1
ATOM 740 N N . ARG A 1 94 ? 47.899 -31.402 -82.055 1.00 66.44 94 ARG A N 1
ATOM 741 C CA . ARG A 1 94 ? 46.764 -30.823 -81.309 1.00 66.44 94 ARG A CA 1
ATOM 742 C C . ARG A 1 94 ? 46.617 -31.415 -79.905 1.00 66.44 94 ARG A C 1
ATOM 744 O O . ARG A 1 94 ? 46.322 -30.668 -78.978 1.00 66.44 94 ARG A O 1
ATOM 751 N N . VAL A 1 95 ? 46.833 -32.720 -79.734 1.00 71.62 95 VAL A N 1
ATOM 752 C CA . VAL A 1 95 ? 46.785 -33.384 -78.418 1.00 71.62 95 VAL A CA 1
ATOM 753 C C . VAL A 1 95 ? 47.901 -32.877 -77.506 1.00 71.62 95 VAL A C 1
ATOM 755 O O . VAL A 1 95 ? 47.634 -32.565 -76.347 1.00 71.62 95 VAL A O 1
ATOM 758 N N . ASP A 1 96 ? 49.114 -32.708 -78.033 1.00 65.75 96 ASP A N 1
ATOM 759 C CA . ASP A 1 96 ? 50.243 -32.165 -77.274 1.00 65.75 96 ASP A CA 1
ATOM 760 C C . ASP A 1 96 ? 49.990 -30.697 -76.866 1.00 65.75 96 ASP A C 1
ATOM 762 O O . ASP A 1 96 ? 50.208 -30.331 -75.707 1.00 65.75 96 ASP A O 1
ATOM 766 N N . ILE A 1 97 ? 49.452 -29.866 -77.774 1.00 68.12 97 ILE A N 1
ATOM 767 C CA . ILE A 1 97 ? 49.059 -28.472 -77.481 1.00 68.12 97 ILE A CA 1
ATOM 768 C C . ILE A 1 97 ? 47.996 -28.428 -76.375 1.00 68.12 97 ILE A C 1
ATOM 770 O O . ILE A 1 97 ? 48.147 -27.684 -75.408 1.00 68.12 97 ILE A O 1
ATOM 774 N N . VAL A 1 98 ? 46.943 -29.246 -76.467 1.00 68.69 98 VAL A N 1
ATOM 775 C CA . VAL A 1 98 ? 45.876 -29.293 -75.453 1.00 68.69 98 VAL A CA 1
ATOM 776 C C . VAL A 1 98 ? 46.405 -29.810 -74.113 1.00 68.69 98 VAL A C 1
ATOM 778 O O . VAL A 1 98 ? 46.127 -29.204 -73.078 1.00 68.69 98 VAL A O 1
ATOM 781 N N . SER A 1 99 ? 47.223 -30.868 -74.105 1.00 70.75 99 SER A N 1
ATOM 782 C CA . SER A 1 99 ? 47.844 -31.377 -72.875 1.00 70.75 99 SER A CA 1
ATOM 783 C C . SER A 1 99 ? 48.740 -30.331 -72.210 1.00 70.75 99 SER A C 1
ATOM 785 O O . SER A 1 99 ? 48.806 -30.286 -70.981 1.00 70.75 99 SER A O 1
ATOM 787 N N . SER A 1 100 ? 49.414 -29.490 -72.988 1.00 65.38 100 SER A N 1
ATOM 788 C CA . SER A 1 100 ? 50.283 -28.438 -72.457 1.00 65.38 100 SER A CA 1
ATOM 789 C C . SER A 1 100 ? 49.452 -27.265 -71.925 1.00 65.38 100 SER A C 1
ATOM 791 O O . SER A 1 100 ? 49.661 -26.837 -70.788 1.00 65.38 100 SER A O 1
ATOM 793 N N . LYS A 1 101 ? 48.398 -26.852 -72.649 1.00 66.50 101 LYS A N 1
ATOM 794 C CA . LYS A 1 101 ? 47.423 -25.850 -72.180 1.00 66.50 101 LYS A CA 1
ATOM 795 C C . LYS A 1 101 ? 46.760 -26.257 -70.858 1.00 66.50 101 LYS A C 1
ATOM 797 O O . LYS A 1 101 ? 46.624 -25.422 -69.971 1.00 66.50 101 LYS A O 1
ATOM 802 N N . THR A 1 102 ? 46.443 -27.542 -70.650 1.00 65.69 102 THR A N 1
ATOM 803 C CA . THR A 1 102 ? 45.917 -28.026 -69.350 1.00 65.69 102 THR A CA 1
ATOM 804 C C . THR A 1 102 ? 46.920 -27.939 -68.193 1.00 65.69 102 THR A C 1
ATOM 806 O O . THR A 1 102 ? 46.512 -27.909 -67.035 1.00 65.69 102 THR A O 1
ATOM 809 N N . LYS A 1 103 ? 48.225 -27.859 -68.485 1.00 67.25 103 LYS A N 1
ATOM 810 C CA . LYS A 1 103 ? 49.295 -27.629 -67.500 1.00 67.25 103 LYS A CA 1
ATOM 811 C C . LYS A 1 103 ? 49.640 -26.141 -67.330 1.00 67.25 103 LYS A C 1
ATOM 813 O O . LYS A 1 103 ? 50.553 -25.827 -66.570 1.00 67.25 103 LYS A O 1
ATOM 818 N N . GLY A 1 104 ? 48.928 -25.237 -68.014 1.00 64.12 104 GLY A N 1
ATOM 819 C CA . GLY A 1 104 ? 49.196 -23.795 -68.005 1.00 64.12 104 GLY A CA 1
ATOM 820 C C . GLY A 1 104 ? 50.456 -23.398 -68.780 1.00 64.12 104 GLY A C 1
ATOM 821 O O . GLY A 1 104 ? 51.107 -22.429 -68.405 1.00 64.12 104 GLY A O 1
ATOM 822 N N . GLN A 1 105 ? 50.838 -24.179 -69.798 1.00 75.12 105 GLN A N 1
ATOM 823 C CA . GLN A 1 105 ? 52.030 -23.950 -70.619 1.00 75.12 105 GLN A CA 1
ATOM 824 C C . GLN A 1 105 ? 51.698 -24.053 -72.112 1.00 75.12 105 GLN A C 1
ATOM 826 O O . GLN A 1 105 ? 51.121 -25.038 -72.571 1.00 75.12 105 GLN A O 1
ATOM 831 N N . THR A 1 106 ? 52.104 -23.065 -72.895 1.00 77.44 106 THR A N 1
ATOM 832 C CA . THR A 1 106 ? 51.894 -23.008 -74.339 1.00 77.44 106 THR A CA 1
ATOM 833 C C . THR A 1 106 ? 53.089 -23.640 -75.052 1.00 77.44 106 THR A C 1
ATOM 835 O O . THR A 1 106 ? 54.220 -23.155 -74.968 1.00 77.44 106 THR A O 1
ATOM 838 N N . LEU A 1 107 ? 52.848 -24.752 -75.751 1.00 74.06 107 LEU A N 1
ATOM 839 C CA . LEU A 1 107 ? 53.876 -25.511 -76.468 1.00 74.06 107 LEU A CA 1
ATOM 840 C C . LEU A 1 107 ? 53.902 -25.132 -77.958 1.00 74.06 107 LEU A C 1
ATOM 842 O O . LEU A 1 107 ? 52.941 -25.367 -78.690 1.00 74.06 107 LEU A O 1
ATOM 846 N N . LEU A 1 108 ? 55.032 -24.603 -78.421 1.00 72.00 108 LEU A N 1
ATOM 847 C CA . LEU A 1 108 ? 55.349 -24.309 -79.816 1.00 72.00 108 LEU A CA 1
ATOM 848 C C . LEU A 1 108 ? 56.110 -25.487 -80.431 1.00 72.00 108 LEU A C 1
ATOM 850 O O . LEU A 1 108 ? 57.339 -25.545 -80.420 1.00 72.00 108 LEU A O 1
ATOM 854 N N . ARG A 1 109 ? 55.378 -26.463 -80.971 1.00 64.88 109 ARG A N 1
ATOM 855 C CA . ARG A 1 109 ? 56.006 -27.658 -81.546 1.00 64.88 109 ARG A CA 1
ATOM 856 C C . ARG A 1 109 ? 56.671 -27.370 -82.900 1.00 64.88 109 ARG A C 1
ATOM 858 O O . ARG A 1 109 ? 56.075 -26.726 -83.766 1.00 64.88 109 ARG A O 1
ATOM 865 N N . VAL A 1 110 ? 57.875 -27.917 -83.088 1.00 62.53 110 VAL A N 1
ATOM 866 C CA . VAL A 1 110 ? 58.567 -28.053 -84.383 1.00 62.53 110 VAL A CA 1
ATOM 867 C C . VAL A 1 110 ? 58.183 -29.419 -84.986 1.00 62.53 110 VAL A C 1
ATOM 869 O O . VAL A 1 110 ? 58.188 -30.405 -84.250 1.00 62.53 110 VAL A O 1
ATOM 872 N N . PRO A 1 111 ? 57.791 -29.523 -86.268 1.00 56.28 111 PRO A N 1
ATOM 873 C CA . PRO A 1 111 ? 57.372 -30.797 -86.847 1.00 56.28 111 PRO A CA 1
ATOM 874 C C . PRO A 1 111 ? 58.531 -31.757 -87.128 1.00 56.28 111 PRO A C 1
ATOM 876 O O . PRO A 1 111 ? 59.661 -31.349 -87.410 1.00 56.28 111 PRO A O 1
ATOM 879 N N . ASP A 1 112 ? 58.188 -33.045 -87.100 1.00 55.59 112 ASP A N 1
ATOM 880 C CA . ASP A 1 112 ? 59.099 -34.174 -87.268 1.00 55.59 112 ASP A CA 1
ATOM 881 C C . ASP A 1 112 ? 59.859 -34.068 -88.620 1.00 55.59 112 ASP A C 1
ATOM 883 O O . ASP A 1 112 ? 59.250 -33.956 -89.689 1.00 55.59 112 ASP A O 1
ATOM 887 N N . GLY A 1 113 ? 61.202 -34.064 -88.572 1.00 56.91 113 GLY A N 1
ATOM 888 C CA . GLY A 1 113 ? 62.096 -33.921 -89.739 1.00 56.91 113 GLY A CA 1
ATOM 889 C C . GLY A 1 113 ? 63.043 -32.706 -89.732 1.00 56.91 113 GLY A C 1
ATOM 890 O O . GLY A 1 113 ? 63.912 -32.617 -90.598 1.00 56.91 113 GLY A O 1
ATOM 891 N N . PHE A 1 114 ? 62.916 -31.795 -88.758 1.00 55.06 114 PHE A N 1
ATOM 892 C CA . PHE A 1 114 ? 63.850 -30.676 -88.517 1.00 55.06 114 PHE A CA 1
ATOM 893 C C . PHE A 1 114 ? 64.718 -30.862 -87.249 1.00 55.06 114 PHE A C 1
ATOM 895 O O . PHE A 1 114 ? 65.489 -29.972 -86.884 1.00 55.06 114 PHE A O 1
ATOM 902 N N . GLU A 1 115 ? 64.619 -32.021 -86.591 1.00 50.50 115 GLU A N 1
ATOM 903 C CA . GLU A 1 115 ? 65.340 -32.363 -85.350 1.00 50.50 115 GLU A CA 1
ATOM 904 C C . GLU A 1 115 ? 66.848 -32.613 -85.583 1.00 50.50 115 GLU A C 1
ATOM 906 O O . GLU A 1 115 ? 67.654 -32.360 -84.693 1.00 50.50 115 GLU A O 1
ATOM 911 N N . ASP A 1 116 ? 67.253 -32.975 -86.808 1.00 49.38 116 ASP A N 1
ATOM 912 C CA . ASP A 1 116 ? 68.638 -33.337 -87.172 1.00 49.38 116 ASP A CA 1
ATOM 913 C C . ASP A 1 116 ? 69.508 -32.159 -87.665 1.00 49.38 116 ASP A C 1
ATOM 915 O O . ASP A 1 116 ? 70.546 -32.360 -88.300 1.00 49.38 116 ASP A O 1
ATOM 919 N N . PHE A 1 117 ? 69.123 -30.905 -87.403 1.00 52.53 117 PHE A N 1
ATOM 920 C CA . PHE A 1 117 ? 69.961 -29.738 -87.724 1.00 52.53 117 PHE A CA 1
ATOM 921 C C . PHE A 1 117 ? 71.161 -29.613 -86.754 1.00 52.53 117 PHE A C 1
ATOM 923 O O . PHE A 1 117 ? 71.290 -28.657 -85.983 1.00 52.53 117 PHE A O 1
ATOM 930 N N . GLU A 1 118 ? 72.074 -30.582 -86.781 1.00 41.34 118 GLU A N 1
ATOM 931 C CA . GLU A 1 118 ? 73.355 -30.488 -86.086 1.00 41.34 118 GLU A CA 1
ATOM 932 C C . GLU A 1 118 ? 74.396 -29.675 -86.868 1.00 41.34 118 GLU A C 1
ATOM 934 O O . GLU A 1 118 ? 74.400 -29.545 -88.090 1.00 41.34 118 GLU A O 1
ATOM 939 N N . TYR A 1 119 ? 75.267 -29.051 -86.086 1.00 42.97 119 TYR A N 1
ATOM 940 C CA . TYR A 1 119 ? 76.225 -28.022 -86.451 1.00 42.97 119 TYR A CA 1
ATOM 941 C C . TYR A 1 119 ? 77.361 -28.587 -87.318 1.00 42.97 119 TYR A C 1
ATOM 943 O O . TYR A 1 119 ? 78.324 -29.126 -86.779 1.00 42.97 119 TYR A O 1
ATOM 951 N N . GLN A 1 120 ? 77.320 -28.399 -88.638 1.00 37.53 120 GLN A N 1
ATOM 952 C CA . GLN A 1 120 ? 78.541 -28.388 -89.450 1.00 37.53 120 GLN A CA 1
ATOM 953 C C . GLN A 1 120 ? 78.541 -27.185 -90.391 1.00 37.53 120 GLN A C 1
ATOM 955 O O . GLN A 1 120 ? 77.524 -26.829 -90.984 1.00 37.53 120 GLN A O 1
ATOM 960 N N . GLY A 1 121 ? 79.685 -26.498 -90.401 1.00 36.44 121 GLY A N 1
ATOM 961 C CA . GLY A 1 121 ? 79.919 -25.243 -91.099 1.00 36.44 121 GLY A CA 1
ATOM 962 C C . GLY A 1 121 ? 79.665 -25.324 -92.600 1.00 36.44 121 GLY A C 1
ATOM 963 O O . GLY A 1 121 ? 79.439 -26.389 -93.162 1.00 36.44 121 GLY A O 1
ATOM 964 N N . GLU A 1 122 ? 79.672 -24.142 -93.209 1.00 45.78 122 GLU A N 1
ATOM 965 C CA . GLU A 1 122 ? 79.589 -23.879 -94.646 1.00 45.78 122 GLU A CA 1
ATOM 966 C C . GLU A 1 122 ? 79.981 -25.082 -95.527 1.00 45.78 122 GLU A C 1
ATOM 968 O O . GLU A 1 122 ? 81.098 -25.578 -95.428 1.00 45.78 122 GLU A O 1
ATOM 973 N N . LEU A 1 123 ? 79.059 -25.467 -96.426 1.00 42.78 123 LEU A N 1
ATOM 974 C CA . LEU A 1 123 ? 79.159 -26.511 -97.465 1.00 42.78 123 LEU A CA 1
ATOM 975 C C . LEU A 1 123 ? 78.717 -27.934 -97.060 1.00 42.78 123 LEU A C 1
ATOM 977 O O . LEU A 1 123 ? 79.547 -28.811 -96.878 1.00 42.78 123 LEU A O 1
ATOM 981 N N . ALA A 1 124 ? 77.396 -28.180 -97.056 1.00 37.00 124 ALA A N 1
ATOM 982 C CA . ALA A 1 124 ? 76.738 -29.338 -97.701 1.00 37.00 124 ALA A CA 1
ATOM 983 C C . ALA A 1 124 ? 75.253 -29.449 -97.282 1.00 37.00 124 ALA A C 1
ATOM 985 O O . ALA A 1 124 ? 74.881 -30.264 -96.444 1.00 37.00 124 ALA A O 1
ATOM 986 N N . PHE A 1 125 ? 74.362 -28.676 -97.914 1.00 38.22 125 PHE A N 1
ATOM 987 C CA . PHE A 1 125 ? 72.936 -29.031 -97.938 1.00 38.22 125 PHE A CA 1
ATOM 988 C C . PHE A 1 125 ? 72.733 -30.165 -98.956 1.00 38.22 125 PHE A C 1
ATOM 990 O O . PHE A 1 125 ? 72.516 -29.917 -100.140 1.00 38.22 125 PHE A O 1
ATOM 997 N N . GLY A 1 126 ? 72.842 -31.416 -98.498 1.00 42.28 126 GLY A N 1
ATOM 998 C CA . GLY A 1 126 ? 72.557 -32.626 -99.289 1.00 42.28 126 GLY A CA 1
ATOM 999 C C . GLY A 1 126 ? 71.064 -32.891 -99.529 1.00 42.28 126 GLY A C 1
ATOM 1000 O O . GLY A 1 126 ? 70.708 -33.765 -100.313 1.00 42.28 126 GLY A O 1
ATOM 1001 N N . ARG A 1 127 ? 70.179 -32.098 -98.915 1.00 45.00 127 ARG A N 1
ATOM 1002 C CA . ARG A 1 127 ? 68.778 -31.945 -99.316 1.00 45.00 127 ARG A CA 1
ATOM 1003 C C . ARG A 1 127 ? 68.614 -30.495 -99.768 1.00 45.00 127 ARG A C 1
ATOM 1005 O O . ARG A 1 127 ? 68.860 -29.583 -98.977 1.00 45.00 127 ARG A O 1
ATOM 1012 N N . LYS A 1 128 ? 68.243 -30.255 -101.032 1.00 46.19 128 LYS A N 1
ATOM 1013 C CA . LYS A 1 128 ? 67.709 -28.942 -101.420 1.00 46.19 128 LYS A CA 1
ATOM 1014 C C . LYS A 1 128 ? 66.458 -28.744 -100.571 1.00 46.19 128 LYS A C 1
ATOM 1016 O O . LYS A 1 128 ? 65.481 -29.450 -100.777 1.00 46.19 128 LYS A O 1
ATOM 1021 N N . LEU A 1 129 ? 66.527 -27.848 -99.592 1.00 53.28 129 LEU A N 1
ATOM 1022 C CA . LEU A 1 129 ? 65.323 -27.317 -98.966 1.00 53.28 129 LEU A CA 1
ATOM 1023 C C . LEU A 1 129 ? 64.522 -26.639 -100.081 1.00 53.28 129 LEU A C 1
ATOM 1025 O O . LEU A 1 129 ? 64.980 -25.640 -100.652 1.00 53.28 129 LEU A O 1
ATOM 1029 N N . ASP A 1 130 ? 63.393 -27.241 -100.439 1.00 57.81 130 ASP A N 1
ATOM 1030 C CA . ASP A 1 130 ? 62.549 -26.814 -101.554 1.00 57.81 130 ASP A CA 1
ATOM 1031 C C . ASP A 1 130 ? 61.577 -25.705 -101.116 1.00 57.81 130 ASP A C 1
ATOM 1033 O O . ASP A 1 130 ? 61.409 -25.413 -99.930 1.00 57.81 130 ASP A O 1
ATOM 1037 N N . LEU A 1 131 ? 60.890 -25.081 -102.082 1.00 60.38 131 LEU A N 1
ATOM 1038 C CA . LEU A 1 131 ? 59.838 -24.085 -101.814 1.00 60.38 131 LEU A CA 1
ATOM 1039 C C . LEU A 1 131 ? 58.744 -24.630 -100.866 1.00 60.38 131 LEU A C 1
ATOM 1041 O O . LEU A 1 131 ? 58.144 -23.874 -100.108 1.00 60.38 131 LEU A O 1
ATOM 1045 N N . GLN A 1 132 ? 58.510 -25.950 -100.879 1.00 62.66 132 GLN A N 1
ATOM 1046 C CA . GLN A 1 132 ? 57.581 -26.630 -99.971 1.00 62.66 132 GLN A CA 1
ATOM 1047 C C . GLN A 1 132 ? 58.038 -26.600 -98.506 1.00 62.66 132 GLN A C 1
ATOM 1049 O O . GLN A 1 132 ? 57.195 -26.442 -97.623 1.00 62.66 132 GLN A O 1
ATOM 1054 N N . ASP A 1 133 ? 59.341 -26.702 -98.235 1.00 63.06 133 ASP A N 1
ATOM 1055 C CA . ASP A 1 133 ? 59.873 -26.607 -96.872 1.00 63.06 133 ASP A CA 1
ATOM 1056 C C . ASP A 1 133 ? 59.766 -25.168 -96.354 1.00 63.06 133 ASP A C 1
ATOM 1058 O O . ASP A 1 133 ? 59.419 -24.955 -95.195 1.00 63.06 133 ASP A O 1
ATOM 1062 N N . LEU A 1 134 ? 59.948 -24.171 -97.231 1.00 67.88 134 LEU A N 1
ATOM 1063 C CA . LEU A 1 134 ? 59.702 -22.762 -96.909 1.00 67.88 134 LEU A CA 1
ATOM 1064 C C . LEU A 1 134 ? 58.227 -22.511 -96.546 1.00 67.88 134 LEU A C 1
ATOM 1066 O O . LEU A 1 134 ? 57.962 -21.957 -95.485 1.00 67.88 134 LEU A O 1
ATOM 1070 N N . HIS A 1 135 ? 57.268 -22.976 -97.357 1.00 70.31 135 HIS A N 1
ATOM 1071 C CA . HIS A 1 135 ? 55.833 -22.807 -97.069 1.00 70.31 135 HIS A CA 1
ATOM 1072 C C . HIS A 1 135 ? 55.397 -23.519 -95.777 1.00 70.31 135 HIS A C 1
ATOM 1074 O O . HIS A 1 135 ? 54.531 -23.020 -95.059 1.00 70.31 135 HIS A O 1
ATOM 1080 N N . ARG A 1 136 ? 55.999 -24.673 -95.450 1.00 68.69 136 ARG A N 1
ATOM 1081 C CA . ARG A 1 136 ? 55.760 -25.360 -94.172 1.00 68.69 136 ARG A CA 1
ATOM 1082 C C . ARG A 1 136 ? 56.242 -24.510 -92.996 1.00 68.69 136 ARG A C 1
ATOM 1084 O O . ARG A 1 136 ? 55.490 -24.346 -92.041 1.00 68.69 136 ARG A O 1
ATOM 1091 N N . LEU A 1 137 ? 57.449 -23.941 -93.072 1.00 70.38 137 LEU A N 1
ATOM 1092 C CA . LEU A 1 137 ? 57.984 -23.048 -92.033 1.00 70.38 137 LEU A CA 1
ATOM 1093 C C . LEU A 1 137 ? 57.160 -21.754 -91.895 1.00 70.38 137 LEU A C 1
ATOM 1095 O O . LEU A 1 137 ? 56.944 -21.272 -90.785 1.00 70.38 137 LEU A O 1
ATOM 1099 N N . GLU A 1 138 ? 56.653 -21.208 -93.000 1.00 75.06 138 GLU A N 1
ATOM 1100 C CA . GLU A 1 138 ? 55.771 -20.032 -92.996 1.00 75.06 138 GLU A CA 1
ATOM 1101 C C . GLU A 1 138 ? 54.412 -20.334 -92.343 1.00 75.06 138 GLU A C 1
ATOM 1103 O O . GLU A 1 138 ? 53.960 -19.570 -91.490 1.00 75.06 138 GLU A O 1
ATOM 1108 N N . ALA A 1 139 ? 53.799 -21.483 -92.647 1.00 73.50 139 ALA A N 1
ATOM 1109 C CA . ALA A 1 139 ? 52.570 -21.935 -91.992 1.00 73.50 139 ALA A CA 1
ATOM 1110 C C . ALA A 1 139 ? 52.754 -22.164 -90.478 1.00 73.50 139 ALA A C 1
ATOM 1112 O O . ALA A 1 139 ? 51.854 -21.858 -89.696 1.00 73.50 139 ALA A O 1
ATOM 1113 N N . MET A 1 140 ? 53.930 -22.635 -90.044 1.00 72.44 140 MET A N 1
ATOM 1114 C CA . MET A 1 140 ? 54.260 -22.778 -88.619 1.00 72.44 140 MET A CA 1
ATOM 1115 C C . MET A 1 140 ? 54.350 -21.432 -87.912 1.00 72.44 140 MET A C 1
ATOM 1117 O O . MET A 1 140 ? 53.791 -21.283 -86.831 1.00 72.44 140 MET A O 1
ATOM 1121 N N . ILE A 1 141 ? 55.000 -20.437 -88.523 1.00 75.12 141 ILE A N 1
ATOM 1122 C CA . ILE A 1 141 ? 55.064 -19.086 -87.950 1.00 75.12 141 ILE A CA 1
ATOM 1123 C C . ILE A 1 141 ? 53.661 -18.495 -87.811 1.00 75.12 141 ILE A C 1
ATOM 1125 O O . ILE A 1 141 ? 53.385 -17.837 -86.813 1.00 75.12 141 ILE A O 1
ATOM 1129 N N . VAL A 1 142 ? 52.756 -18.771 -88.756 1.00 76.50 142 VAL A N 1
ATOM 1130 C CA . VAL A 1 142 ? 51.346 -18.368 -88.646 1.00 76.50 142 VAL A CA 1
ATOM 1131 C C . VAL A 1 142 ? 50.652 -19.079 -87.478 1.00 76.50 142 VAL A C 1
ATOM 1133 O O . VAL A 1 142 ? 49.990 -18.420 -86.678 1.00 76.50 142 VAL A O 1
ATOM 1136 N N . MET A 1 143 ? 50.838 -20.391 -87.316 1.00 74.19 143 MET A N 1
ATOM 1137 C CA . MET A 1 143 ? 50.278 -21.129 -86.176 1.00 74.19 143 MET A CA 1
ATOM 1138 C C . MET A 1 143 ? 50.822 -20.630 -84.834 1.00 74.19 143 MET A C 1
ATOM 1140 O O . MET A 1 143 ? 50.038 -20.330 -83.939 1.00 74.19 143 MET A O 1
ATOM 1144 N N . TRP A 1 144 ? 52.143 -20.466 -84.711 1.00 80.00 144 TRP A N 1
ATOM 1145 C CA . TRP A 1 144 ? 52.770 -19.882 -83.524 1.00 80.00 144 TRP A CA 1
ATOM 1146 C C . TRP A 1 144 ? 52.262 -18.462 -83.274 1.00 80.00 144 TRP A C 1
ATOM 1148 O O . TRP A 1 144 ? 52.064 -18.083 -82.126 1.00 80.00 144 TRP A O 1
ATOM 1158 N N . SER A 1 145 ? 51.992 -17.686 -84.330 1.00 76.81 145 SER A N 1
ATOM 1159 C CA . SER A 1 145 ? 51.438 -16.341 -84.183 1.00 76.81 145 SER A CA 1
ATOM 1160 C C . SER A 1 145 ? 50.027 -16.305 -83.623 1.00 76.81 145 SER A C 1
ATOM 1162 O O . SER A 1 145 ? 49.750 -15.424 -82.818 1.00 76.81 145 SER A O 1
ATOM 1164 N N . ASN A 1 146 ? 49.173 -17.270 -83.967 1.00 77.56 146 ASN A N 1
ATOM 1165 C CA . ASN A 1 146 ? 47.833 -17.369 -83.393 1.00 77.56 146 ASN A CA 1
ATOM 1166 C C . ASN A 1 146 ? 47.884 -17.858 -81.938 1.00 77.56 146 ASN A C 1
ATOM 1168 O O . ASN A 1 146 ? 47.286 -17.233 -81.074 1.00 77.56 146 ASN A O 1
ATOM 1172 N N . GLU A 1 147 ? 48.671 -18.897 -81.642 1.00 75.31 147 GLU A N 1
ATOM 1173 C CA . GLU A 1 147 ? 48.797 -19.435 -80.276 1.00 75.31 147 GLU A CA 1
ATOM 1174 C C . GLU A 1 147 ? 49.396 -18.411 -79.296 1.00 75.31 147 GLU A C 1
ATOM 1176 O O . GLU A 1 147 ? 48.937 -18.274 -78.167 1.00 75.31 147 GLU A O 1
ATOM 1181 N N . ILE A 1 148 ? 50.393 -17.637 -79.734 1.00 78.00 148 ILE A N 1
ATOM 1182 C CA . ILE A 1 148 ? 50.981 -16.566 -78.919 1.00 78.00 148 ILE A CA 1
ATOM 1183 C C . ILE A 1 148 ? 50.016 -15.383 -78.798 1.00 78.00 148 ILE A C 1
ATOM 1185 O O . ILE A 1 148 ? 49.969 -14.741 -77.753 1.00 78.00 148 ILE A O 1
ATOM 1189 N N . LYS A 1 149 ? 49.230 -15.088 -79.839 1.00 78.06 149 LYS A N 1
ATOM 1190 C CA . LYS A 1 149 ? 48.223 -14.024 -79.797 1.00 78.06 149 LYS A CA 1
ATOM 1191 C C . LYS A 1 149 ? 47.133 -14.318 -78.760 1.00 78.06 149 LYS A C 1
ATOM 1193 O O . LYS A 1 149 ? 46.818 -13.416 -77.991 1.00 78.06 149 LYS A O 1
ATOM 1198 N N . ASP A 1 150 ? 46.663 -15.560 -78.663 1.00 71.69 150 ASP A N 1
ATOM 1199 C CA . ASP A 1 150 ? 45.680 -15.976 -77.650 1.00 71.69 150 ASP A CA 1
ATOM 1200 C C . ASP A 1 150 ? 46.199 -15.751 -76.213 1.00 71.69 150 ASP A C 1
ATOM 1202 O O . ASP A 1 150 ? 45.464 -15.287 -75.344 1.00 71.69 150 ASP A O 1
ATOM 1206 N N . VAL A 1 151 ? 47.490 -16.008 -75.959 1.00 74.31 151 VAL A N 1
ATOM 1207 C CA . VAL A 1 151 ? 48.134 -15.734 -74.655 1.00 74.31 151 VAL A CA 1
ATOM 1208 C C . VAL A 1 151 ? 48.283 -14.230 -74.400 1.00 74.31 151 VAL A C 1
ATOM 1210 O O . VAL A 1 151 ? 48.214 -13.772 -73.257 1.00 74.31 151 VAL A O 1
ATOM 1213 N N . LEU A 1 152 ? 48.485 -13.437 -75.455 1.00 72.94 152 LEU A N 1
ATOM 1214 C CA . LEU A 1 152 ? 48.650 -11.990 -75.346 1.00 72.94 152 LEU A CA 1
ATOM 1215 C C . LEU A 1 152 ? 47.327 -11.253 -75.078 1.00 72.94 152 LEU A C 1
ATOM 1217 O O . LEU A 1 152 ? 47.367 -10.266 -74.341 1.00 72.94 152 LEU A O 1
ATOM 1221 N N . GLU A 1 153 ? 46.200 -11.736 -75.614 1.00 72.06 153 GLU A N 1
ATOM 1222 C CA . GLU A 1 153 ? 44.861 -11.117 -75.524 1.00 72.06 153 GLU A CA 1
ATOM 1223 C C . GLU A 1 153 ? 44.076 -11.448 -74.236 1.00 72.06 153 GLU A C 1
ATOM 1225 O O . GLU A 1 153 ? 43.070 -10.803 -73.962 1.00 72.06 153 GLU A O 1
ATOM 1230 N N . TYR A 1 154 ? 44.521 -12.404 -73.413 1.00 68.31 154 TYR A N 1
ATOM 1231 C CA . TYR A 1 154 ? 43.876 -12.710 -72.124 1.00 68.31 154 TYR A CA 1
ATOM 1232 C C . TYR A 1 154 ? 44.106 -11.585 -71.096 1.00 68.31 154 TYR A C 1
ATOM 1234 O O . TYR A 1 154 ? 45.251 -11.154 -70.928 1.00 68.31 154 TYR A O 1
ATOM 1242 N N . HIS A 1 155 ? 43.063 -11.124 -70.387 1.00 68.81 155 HIS A N 1
ATOM 1243 C CA . HIS A 1 155 ? 43.143 -9.986 -69.461 1.00 68.81 155 HIS A CA 1
ATOM 1244 C C . HIS A 1 155 ? 42.702 -10.335 -68.026 1.00 68.81 155 HIS A C 1
ATOM 1246 O O . HIS A 1 155 ? 41.792 -11.117 -67.779 1.00 68.81 155 HIS A O 1
ATOM 1252 N N . CYS A 1 156 ? 43.312 -9.678 -67.033 1.00 68.44 156 CYS A N 1
ATOM 1253 C CA . CYS A 1 156 ? 42.973 -9.844 -65.608 1.00 68.44 156 CYS A CA 1
ATOM 1254 C C . CYS A 1 156 ? 41.544 -9.357 -65.255 1.00 68.44 156 CYS A C 1
ATOM 1256 O O . CYS A 1 156 ? 40.987 -9.741 -64.229 1.00 68.44 156 CYS A O 1
ATOM 1258 N N . ALA A 1 157 ? 40.942 -8.519 -66.108 1.00 68.69 157 ALA A N 1
ATOM 1259 C CA . ALA A 1 157 ? 39.615 -7.935 -65.908 1.00 68.69 157 ALA A CA 1
ATOM 1260 C C . ALA A 1 157 ? 38.451 -8.874 -66.287 1.00 68.69 157 ALA A C 1
ATOM 1262 O O . ALA A 1 157 ? 37.319 -8.631 -65.867 1.00 68.69 157 ALA A O 1
ATOM 1263 N N . ASP A 1 158 ? 38.709 -9.951 -67.036 1.00 73.75 158 ASP A N 1
ATOM 1264 C CA . ASP A 1 158 ? 37.663 -10.826 -67.587 1.00 73.75 158 ASP A CA 1
ATOM 1265 C C . ASP A 1 158 ? 36.745 -11.437 -66.503 1.00 73.75 158 ASP A C 1
ATOM 1267 O O . ASP A 1 158 ? 35.523 -11.367 -66.654 1.00 73.75 158 ASP A O 1
ATOM 1271 N N . PRO A 1 159 ? 37.248 -11.917 -65.342 1.00 72.62 159 PRO A N 1
ATOM 1272 C CA . PRO A 1 159 ? 36.384 -12.417 -64.269 1.00 72.62 159 PRO A CA 1
ATOM 1273 C C . PRO A 1 159 ? 35.440 -11.357 -63.677 1.00 72.62 159 PRO A C 1
ATOM 1275 O O . PRO A 1 159 ? 34.353 -11.701 -63.221 1.00 72.62 159 PRO A O 1
ATOM 1278 N N . ILE A 1 160 ? 35.836 -10.080 -63.675 1.00 72.19 160 ILE A N 1
ATOM 1279 C CA . ILE A 1 160 ? 35.002 -8.973 -63.176 1.00 72.19 160 ILE A CA 1
ATOM 1280 C C . ILE A 1 160 ? 33.867 -8.690 -64.167 1.00 72.19 160 ILE A C 1
ATOM 1282 O O . ILE A 1 160 ? 32.726 -8.479 -63.758 1.00 72.19 160 ILE A O 1
ATOM 1286 N N . LEU A 1 161 ? 34.157 -8.749 -65.471 1.00 72.19 161 LEU A N 1
ATOM 1287 C CA . LEU A 1 161 ? 33.166 -8.576 -66.539 1.00 72.19 161 LEU A CA 1
ATOM 1288 C C . LEU A 1 161 ? 32.171 -9.747 -66.613 1.00 72.19 161 LEU A C 1
ATOM 1290 O O . LEU A 1 161 ? 31.011 -9.545 -66.959 1.00 72.19 161 LEU A O 1
ATOM 1294 N N . GLU A 1 162 ? 32.593 -10.950 -66.214 1.00 72.69 162 GLU A N 1
ATOM 1295 C CA . GLU A 1 162 ? 31.728 -12.127 -66.032 1.00 72.69 162 GLU A CA 1
ATOM 1296 C C . GLU A 1 162 ? 30.843 -12.061 -64.768 1.00 72.69 162 GLU A C 1
ATOM 1298 O O . GLU A 1 162 ? 30.100 -13.002 -64.485 1.00 72.69 162 GLU A O 1
ATOM 1303 N N . GLY A 1 163 ? 30.920 -10.978 -63.985 1.00 68.25 163 GLY A N 1
ATOM 1304 C CA . GLY A 1 163 ? 30.131 -10.792 -62.764 1.00 68.25 163 GLY A CA 1
ATOM 1305 C C . GLY A 1 163 ? 30.664 -11.543 -61.540 1.00 68.25 163 GLY A C 1
ATOM 1306 O O . GLY A 1 163 ? 29.938 -11.705 -60.558 1.00 68.25 163 GLY A O 1
ATOM 1307 N N . LYS A 1 164 ? 31.917 -12.017 -61.564 1.00 75.69 164 LYS A N 1
ATOM 1308 C CA . LYS A 1 164 ? 32.570 -12.615 -60.388 1.00 75.69 164 LYS A CA 1
ATOM 1309 C C . LYS A 1 164 ? 33.198 -11.519 -59.521 1.00 75.69 164 LYS A C 1
ATOM 1311 O O . LYS A 1 164 ? 33.537 -10.442 -60.001 1.00 75.69 164 LYS A O 1
ATOM 1316 N N . ASN A 1 165 ? 33.412 -11.825 -58.238 1.00 80.88 165 ASN A N 1
ATOM 1317 C CA . ASN A 1 165 ? 34.036 -10.921 -57.262 1.00 80.88 165 ASN A CA 1
ATOM 1318 C C . ASN A 1 165 ? 35.462 -11.387 -56.900 1.00 80.88 165 ASN A C 1
ATOM 1320 O O . ASN A 1 165 ? 35.664 -11.927 -55.810 1.00 80.88 165 ASN A O 1
ATOM 1324 N N . PRO A 1 166 ? 36.457 -11.251 -57.798 1.00 83.81 166 PRO A N 1
ATOM 1325 C CA . PRO A 1 166 ? 37.815 -11.708 -57.527 1.00 83.81 166 PRO A CA 1
ATOM 1326 C C . PRO A 1 166 ? 38.503 -10.853 -56.458 1.00 83.81 166 PRO A C 1
ATOM 1328 O O . PRO A 1 166 ? 38.253 -9.650 -56.340 1.00 83.81 166 PRO A O 1
ATOM 1331 N N . THR A 1 167 ? 39.400 -11.492 -55.707 1.00 85.38 167 THR A N 1
ATOM 1332 C CA . THR A 1 167 ? 40.327 -10.852 -54.765 1.00 85.38 167 THR A CA 1
ATOM 1333 C C . THR A 1 167 ? 41.693 -10.632 -55.431 1.00 85.38 167 THR A C 1
ATOM 1335 O O . THR A 1 167 ? 41.995 -11.282 -56.436 1.00 85.38 167 THR A O 1
ATOM 1338 N N . PRO A 1 168 ? 42.574 -9.776 -54.879 1.00 85.06 168 PRO A N 1
ATOM 1339 C CA . PRO A 1 168 ? 43.849 -9.428 -55.520 1.00 85.06 168 PRO A CA 1
ATOM 1340 C C . PRO A 1 168 ? 44.821 -10.612 -55.671 1.00 85.06 168 PRO A C 1
ATOM 1342 O O . PRO A 1 168 ? 45.764 -10.561 -56.460 1.00 85.06 168 PRO A O 1
ATOM 1345 N N . GLN A 1 169 ? 44.576 -11.721 -54.962 1.00 83.12 169 GLN A N 1
ATOM 1346 C CA . GLN A 1 169 ? 45.299 -12.982 -55.152 1.00 83.12 169 GLN A CA 1
ATOM 1347 C C . GLN A 1 169 ? 45.124 -13.548 -56.573 1.00 83.12 169 GLN A C 1
ATOM 1349 O O . GLN A 1 169 ? 46.035 -14.190 -57.104 1.00 83.12 169 GLN A O 1
ATOM 1354 N N . VAL A 1 170 ? 43.980 -13.282 -57.215 1.00 84.31 170 VAL A N 1
ATOM 1355 C CA . VAL A 1 170 ? 43.715 -13.666 -58.609 1.00 84.31 170 VAL A CA 1
ATOM 1356 C C . VAL A 1 170 ? 44.647 -12.915 -59.558 1.00 84.31 170 VAL A C 1
ATOM 1358 O O . VAL A 1 170 ? 45.223 -13.533 -60.450 1.00 84.31 170 VAL A O 1
ATOM 1361 N N . GLU A 1 171 ? 44.875 -11.623 -59.323 1.00 84.94 171 GLU A N 1
ATOM 1362 C CA . GLU A 1 171 ? 45.780 -10.796 -60.126 1.00 84.94 171 GLU A CA 1
ATOM 1363 C C . GLU A 1 171 ? 47.250 -11.215 -59.966 1.00 84.94 171 GLU A C 1
ATOM 1365 O O . GLU A 1 171 ? 47.978 -11.363 -60.950 1.00 84.94 171 GLU A O 1
ATOM 1370 N N . LEU A 1 172 ? 47.678 -11.524 -58.738 1.00 83.56 172 LEU A N 1
ATOM 1371 C CA . LEU A 1 172 ? 49.005 -12.088 -58.470 1.00 83.56 172 LEU A CA 1
ATOM 1372 C C . LEU A 1 172 ? 49.226 -13.431 -59.168 1.00 83.56 172 LEU A C 1
ATOM 1374 O O . LEU A 1 172 ? 50.298 -13.680 -59.731 1.00 83.56 172 LEU A O 1
ATOM 1378 N N . LYS A 1 173 ? 48.222 -14.311 -59.121 1.00 84.88 173 LYS A N 1
ATOM 1379 C CA . LYS A 1 173 ? 48.261 -15.608 -59.797 1.00 84.88 173 LYS A CA 1
ATOM 1380 C C . LYS A 1 173 ? 48.305 -15.430 -61.313 1.00 84.88 173 LYS A C 1
ATOM 1382 O O . LYS A 1 173 ? 49.143 -16.055 -61.953 1.00 84.88 173 LYS A O 1
ATOM 1387 N N . TYR A 1 174 ? 47.491 -14.532 -61.860 1.00 85.69 174 TYR A N 1
ATOM 1388 C CA . TYR A 1 174 ? 47.473 -14.199 -63.281 1.00 85.69 174 TYR A CA 1
ATOM 1389 C C . TYR A 1 174 ? 48.855 -13.756 -63.783 1.00 85.69 174 TYR A C 1
ATOM 1391 O O . TYR A 1 174 ? 49.379 -14.352 -64.722 1.00 85.69 174 TYR A O 1
ATOM 1399 N N . TRP A 1 175 ? 49.497 -12.777 -63.133 1.00 86.81 175 TRP A N 1
ATOM 1400 C CA . TRP A 1 175 ? 50.821 -12.301 -63.558 1.00 86.81 175 TRP A CA 1
ATOM 1401 C C . TRP A 1 175 ? 51.914 -13.357 -63.373 1.00 86.81 175 TRP A C 1
ATOM 1403 O O . TRP A 1 175 ? 52.828 -13.445 -64.192 1.00 86.81 175 TRP A O 1
ATOM 1413 N N . ARG A 1 176 ? 51.809 -14.201 -62.339 1.00 86.50 176 ARG A N 1
ATOM 1414 C CA . ARG A 1 176 ? 52.724 -15.331 -62.119 1.00 86.50 176 ARG A CA 1
ATOM 1415 C C . ARG A 1 176 ? 52.601 -16.382 -63.218 1.00 86.50 176 ARG A C 1
ATOM 1417 O O . ARG A 1 176 ? 53.623 -16.845 -63.721 1.00 86.50 176 ARG A O 1
ATOM 1424 N N . ASP A 1 177 ? 51.378 -16.767 -63.558 1.00 84.31 177 ASP A N 1
ATOM 1425 C CA . ASP A 1 177 ? 51.107 -17.798 -64.555 1.00 84.31 177 ASP A CA 1
ATOM 1426 C C . ASP A 1 177 ? 51.437 -17.269 -65.962 1.00 84.31 177 ASP A C 1
ATOM 1428 O O . ASP A 1 177 ? 52.125 -17.952 -66.715 1.00 84.31 177 ASP A O 1
ATOM 1432 N N . ARG A 1 178 ? 51.112 -16.001 -66.265 1.00 85.62 178 ARG A N 1
ATOM 1433 C CA . ARG A 1 178 ? 51.497 -15.322 -67.515 1.00 85.62 178 ARG A CA 1
ATOM 1434 C C . ARG A 1 178 ? 53.013 -15.186 -67.669 1.00 85.62 178 ARG A C 1
ATOM 1436 O O . ARG A 1 178 ? 53.529 -15.430 -68.753 1.00 85.62 178 ARG A O 1
ATOM 1443 N N . ALA A 1 179 ? 53.745 -14.835 -66.608 1.00 85.56 179 ALA A N 1
ATOM 1444 C CA . ALA A 1 179 ? 55.208 -14.768 -66.653 1.00 85.56 179 ALA A CA 1
ATOM 1445 C C . ALA A 1 179 ? 55.837 -16.149 -66.888 1.00 85.56 179 ALA A C 1
ATOM 1447 O O . ALA A 1 179 ? 56.762 -16.267 -67.686 1.00 85.56 179 ALA A O 1
ATOM 1448 N N . LYS A 1 180 ? 55.318 -17.199 -66.233 1.00 85.81 180 LYS A N 1
ATOM 1449 C CA . LYS A 1 180 ? 55.770 -18.583 -66.447 1.00 85.81 180 LYS A CA 1
ATOM 1450 C C . LYS A 1 180 ? 55.495 -19.066 -67.867 1.00 85.81 180 LYS A C 1
ATOM 1452 O O . LYS A 1 180 ? 56.366 -19.701 -68.454 1.00 85.81 180 LYS A O 1
ATOM 1457 N N . ASP A 1 181 ? 54.313 -18.774 -68.404 1.00 84.00 181 ASP A N 1
ATOM 1458 C CA . ASP A 1 181 ? 53.942 -19.199 -69.753 1.00 84.00 181 ASP A CA 1
ATOM 1459 C C . ASP A 1 181 ? 54.758 -18.450 -70.819 1.00 84.00 181 ASP A C 1
ATOM 1461 O O . ASP A 1 181 ? 55.353 -19.063 -71.703 1.00 84.00 181 ASP A O 1
ATOM 1465 N N . LEU A 1 182 ? 54.911 -17.127 -70.681 1.00 85.19 182 LEU A N 1
ATOM 1466 C CA . LEU A 1 182 ? 55.747 -16.326 -71.582 1.00 85.19 182 LEU A CA 1
ATOM 1467 C C . LEU A 1 182 ? 57.240 -16.679 -71.486 1.00 85.19 182 LEU A C 1
ATOM 1469 O O . LEU A 1 182 ? 57.920 -16.659 -72.511 1.00 85.19 182 LEU A O 1
ATOM 1473 N N . ASP A 1 183 ? 57.759 -17.030 -70.302 1.00 86.00 183 ASP A N 1
ATOM 1474 C CA . ASP A 1 183 ? 59.134 -17.531 -70.151 1.00 86.00 183 ASP A CA 1
ATOM 1475 C C . ASP A 1 183 ? 59.285 -18.881 -70.856 1.00 86.00 183 ASP A C 1
ATOM 1477 O O . ASP A 1 183 ? 60.226 -19.085 -71.621 1.00 86.00 183 ASP A O 1
ATOM 1481 N N . HIS A 1 184 ? 58.304 -19.773 -70.703 1.00 83.06 184 HIS A N 1
ATOM 1482 C CA . HIS A 1 184 ? 58.288 -21.052 -71.402 1.00 83.06 184 HIS A CA 1
ATOM 1483 C C . HIS A 1 184 ? 58.254 -20.882 -72.930 1.00 83.06 184 HIS A C 1
ATOM 1485 O O . HIS A 1 184 ? 59.003 -21.554 -73.643 1.00 83.06 184 HIS A O 1
ATOM 1491 N N . ILE A 1 185 ? 57.442 -19.955 -73.445 1.00 83.69 185 ILE A N 1
ATOM 1492 C CA . ILE A 1 185 ? 57.407 -19.582 -74.868 1.00 83.69 185 ILE A CA 1
ATOM 1493 C C . ILE A 1 185 ? 58.760 -18.996 -75.306 1.00 83.69 185 ILE A C 1
ATOM 1495 O O . ILE A 1 185 ? 59.286 -19.356 -76.359 1.00 83.69 185 ILE A O 1
ATOM 1499 N N . TYR A 1 186 ? 59.362 -18.119 -74.502 1.00 85.56 186 TYR A N 1
ATOM 1500 C CA . TYR A 1 186 ? 60.653 -17.498 -74.801 1.00 85.56 186 TYR A CA 1
ATOM 1501 C C . TYR A 1 186 ? 61.792 -18.522 -74.893 1.00 85.56 186 TYR A C 1
ATOM 1503 O O . TYR A 1 186 ? 62.568 -18.478 -75.852 1.00 85.56 186 TYR A O 1
ATOM 1511 N N . GLN A 1 187 ? 61.863 -19.485 -73.963 1.00 84.38 187 GLN A N 1
ATOM 1512 C CA . GLN A 1 187 ? 62.851 -20.570 -74.020 1.00 84.38 187 GLN A CA 1
ATOM 1513 C C . GLN A 1 187 ? 62.696 -21.405 -75.297 1.00 84.38 187 GLN A C 1
ATOM 1515 O O . GLN A 1 187 ? 63.694 -21.740 -75.936 1.00 84.38 187 GLN A O 1
ATOM 1520 N N . GLN A 1 188 ? 61.457 -21.670 -75.723 1.00 83.12 188 GLN A N 1
ATOM 1521 C CA . GLN A 1 188 ? 61.176 -22.379 -76.975 1.00 83.12 188 GLN A CA 1
ATOM 1522 C C . GLN A 1 188 ? 61.592 -21.570 -78.214 1.00 83.12 188 GLN A C 1
ATOM 1524 O O . GLN A 1 188 ? 62.169 -22.126 -79.144 1.00 83.12 188 GLN A O 1
ATOM 1529 N N . LEU A 1 189 ? 61.383 -20.249 -78.230 1.00 81.94 189 LEU A N 1
ATOM 1530 C CA . LEU A 1 189 ? 61.797 -19.384 -79.348 1.00 81.94 189 LEU A CA 1
ATOM 1531 C C . LEU A 1 189 ? 63.325 -19.205 -79.450 1.00 81.94 189 LEU A C 1
ATOM 1533 O O . LEU A 1 189 ? 63.849 -18.889 -80.522 1.00 81.94 189 LEU A O 1
ATOM 1537 N N . ILE A 1 190 ? 64.043 -19.388 -78.339 1.00 81.38 190 ILE A N 1
ATOM 1538 C CA . ILE A 1 190 ? 65.510 -19.309 -78.241 1.00 81.38 190 ILE A CA 1
ATOM 1539 C C . ILE A 1 190 ? 66.197 -20.650 -78.480 1.00 81.38 190 ILE A C 1
ATOM 1541 O O . ILE A 1 190 ? 67.430 -20.681 -78.629 1.00 81.38 190 ILE A O 1
ATOM 1545 N N . ASP A 1 191 ? 65.421 -21.725 -78.568 1.00 81.88 191 ASP A N 1
ATOM 1546 C CA . ASP A 1 191 ? 65.931 -23.049 -78.851 1.00 81.88 191 ASP A CA 1
ATOM 1547 C C . ASP A 1 191 ? 66.821 -23.058 -80.109 1.00 81.88 191 ASP A C 1
ATOM 1549 O O . ASP A 1 191 ? 66.639 -22.297 -81.073 1.00 81.88 191 ASP A O 1
ATOM 1553 N N . LYS A 1 192 ? 67.855 -23.903 -80.072 1.00 72.81 192 LYS A N 1
ATOM 1554 C CA . LYS A 1 192 ? 68.882 -23.969 -81.117 1.00 72.81 192 LYS A CA 1
ATOM 1555 C C . LYS A 1 192 ? 68.278 -24.262 -82.499 1.00 72.81 192 LYS A C 1
ATOM 1557 O O . LYS A 1 192 ? 68.734 -23.661 -83.477 1.00 72.81 192 LYS A O 1
ATOM 1562 N N . HIS A 1 193 ? 67.228 -25.085 -82.566 1.00 71.31 193 HIS A N 1
ATOM 1563 C CA . HIS A 1 193 ? 66.556 -25.472 -83.807 1.00 71.31 193 HIS A CA 1
ATOM 1564 C C . HIS A 1 193 ? 65.738 -24.307 -84.384 1.00 71.31 193 HIS A C 1
ATOM 1566 O O . HIS A 1 193 ? 65.839 -23.984 -85.572 1.00 71.31 193 HIS A O 1
ATOM 1572 N N . VAL A 1 194 ? 65.013 -23.575 -83.531 1.00 75.19 194 VAL A N 1
ATOM 1573 C CA . VAL A 1 194 ? 64.226 -22.396 -83.934 1.00 75.19 194 VAL A CA 1
ATOM 1574 C C . VAL A 1 194 ? 65.134 -21.264 -84.432 1.00 75.19 194 VAL A C 1
ATOM 1576 O O . VAL A 1 194 ? 64.853 -20.629 -85.450 1.00 75.19 194 VAL A O 1
ATOM 1579 N N . LYS A 1 195 ? 66.301 -21.051 -83.810 1.00 72.75 195 LYS A N 1
ATOM 1580 C CA . LYS A 1 195 ? 67.295 -20.071 -84.293 1.00 72.75 195 LYS A CA 1
ATOM 1581 C C . LYS A 1 195 ? 67.845 -20.403 -85.681 1.00 72.75 195 LYS A C 1
ATOM 1583 O O . LYS A 1 195 ? 68.094 -19.489 -86.472 1.00 72.75 195 LYS A O 1
ATOM 1588 N N . GLN A 1 196 ? 68.066 -21.681 -85.987 1.00 69.19 196 GLN A N 1
ATOM 1589 C CA . GLN A 1 196 ? 68.512 -22.120 -87.315 1.00 69.19 196 GLN A CA 1
ATOM 1590 C C . GLN A 1 196 ? 67.408 -21.928 -88.363 1.00 69.19 196 GLN A C 1
ATOM 1592 O O . GLN A 1 196 ? 67.680 -21.380 -89.433 1.00 69.19 196 GLN A O 1
ATOM 1597 N N . MET A 1 197 ? 66.159 -22.261 -88.020 1.00 73.38 197 MET A N 1
ATOM 1598 C CA . MET A 1 197 ? 64.973 -22.005 -88.846 1.00 73.38 197 MET A CA 1
ATOM 1599 C C . MET A 1 197 ? 64.844 -20.517 -89.216 1.00 73.38 197 MET A C 1
ATOM 1601 O O . MET A 1 197 ? 64.654 -20.155 -90.377 1.00 73.38 197 MET A O 1
ATOM 1605 N N . VAL A 1 198 ? 65.039 -19.626 -88.243 1.00 73.00 198 VAL A N 1
ATOM 1606 C CA . VAL A 1 198 ? 64.971 -18.171 -88.441 1.00 73.00 198 VAL A CA 1
ATOM 1607 C C . VAL A 1 198 ? 66.136 -17.650 -89.293 1.00 73.00 198 VAL A C 1
ATOM 1609 O O . VAL A 1 198 ? 65.937 -16.771 -90.135 1.00 73.00 198 VAL A O 1
ATOM 1612 N N . LYS A 1 199 ? 67.352 -18.201 -89.135 1.00 71.94 199 LYS A N 1
ATOM 1613 C CA . LYS A 1 199 ? 68.493 -17.896 -90.021 1.00 71.94 199 LYS A CA 1
ATOM 1614 C C . LYS A 1 199 ? 68.204 -18.304 -91.468 1.00 71.94 199 LYS A C 1
ATOM 1616 O O . LYS A 1 199 ? 68.544 -17.549 -92.378 1.00 71.94 199 LYS A O 1
ATOM 1621 N N . PHE A 1 200 ? 67.548 -19.446 -91.678 1.00 71.69 200 PHE A N 1
ATOM 1622 C CA . PHE A 1 200 ? 67.137 -19.915 -93.002 1.00 71.69 200 PHE A CA 1
ATOM 1623 C C . PHE A 1 200 ? 66.085 -18.994 -93.645 1.00 71.69 200 PHE A C 1
ATOM 1625 O O . PHE A 1 200 ? 66.270 -18.551 -94.779 1.00 71.69 200 PHE A O 1
ATOM 1632 N N . LEU A 1 201 ? 65.043 -18.611 -92.901 1.00 72.81 201 LEU A N 1
ATOM 1633 C CA . LEU A 1 201 ? 64.018 -17.664 -93.365 1.00 72.81 201 LEU A CA 1
ATOM 1634 C C . LEU A 1 201 ? 64.601 -16.287 -93.719 1.00 72.81 201 LEU A C 1
ATOM 1636 O O . LEU A 1 201 ? 64.189 -15.674 -94.706 1.00 72.81 201 LEU A O 1
ATOM 1640 N N . LYS A 1 202 ? 65.606 -15.829 -92.958 1.00 74.31 202 LYS A N 1
ATOM 1641 C CA . LYS A 1 202 ? 66.357 -14.598 -93.245 1.00 74.31 202 LYS A CA 1
ATOM 1642 C C . LYS A 1 202 ? 67.209 -14.724 -94.512 1.00 74.31 202 LYS A C 1
ATOM 1644 O O . LYS A 1 202 ? 67.227 -13.800 -95.315 1.00 74.31 202 LYS A O 1
ATOM 1649 N N . ALA A 1 203 ? 67.890 -15.854 -94.713 1.00 72.19 203 ALA A N 1
ATOM 1650 C CA . ALA A 1 203 ? 68.720 -16.099 -95.897 1.00 72.19 203 ALA A CA 1
ATOM 1651 C C . ALA A 1 203 ? 67.902 -16.177 -97.200 1.00 72.19 203 ALA A C 1
ATOM 1653 O O . ALA A 1 203 ? 68.423 -15.880 -98.273 1.00 72.19 203 ALA A O 1
ATOM 1654 N N . LYS A 1 204 ? 66.622 -16.561 -97.112 1.00 71.75 204 LYS A N 1
ATOM 1655 C CA . LYS A 1 204 ? 65.686 -16.646 -98.244 1.00 71.75 204 LYS A CA 1
ATOM 1656 C C . LYS A 1 204 ? 64.804 -15.403 -98.439 1.00 71.75 204 LYS A C 1
ATOM 1658 O O . LYS A 1 204 ? 63.980 -15.418 -99.345 1.00 71.75 204 LYS A O 1
ATOM 1663 N N . ASN A 1 205 ? 64.980 -14.336 -97.647 1.00 71.50 205 ASN A N 1
ATOM 1664 C CA . ASN A 1 205 ? 64.156 -13.114 -97.684 1.00 71.50 205 ASN A CA 1
ATOM 1665 C C . ASN A 1 205 ? 62.631 -13.374 -97.580 1.00 71.50 205 ASN A C 1
ATOM 1667 O O . ASN A 1 205 ? 61.846 -12.752 -98.292 1.00 71.50 205 ASN A O 1
ATOM 1671 N N . SER A 1 206 ? 62.193 -14.281 -96.695 1.00 77.44 206 SER A N 1
ATOM 1672 C CA . SER A 1 206 ? 60.756 -14.537 -96.475 1.00 77.44 206 SER A CA 1
ATOM 1673 C C . SER A 1 206 ? 60.045 -13.341 -95.823 1.00 77.44 206 SER A C 1
ATOM 1675 O O . SER A 1 206 ? 60.573 -12.706 -94.905 1.00 77.44 206 SER A O 1
ATOM 1677 N N . VAL A 1 207 ? 58.801 -13.080 -96.240 1.00 74.88 207 VAL A N 1
ATOM 1678 C CA . VAL A 1 207 ? 57.925 -12.038 -95.668 1.00 74.88 207 VAL A CA 1
ATOM 1679 C C . VAL A 1 207 ? 57.588 -12.337 -94.198 1.00 74.88 207 VAL A C 1
ATOM 1681 O O . VAL A 1 207 ? 57.474 -11.424 -93.377 1.00 74.88 207 VAL A O 1
ATOM 1684 N N . TYR A 1 208 ? 57.524 -13.618 -93.825 1.00 77.88 208 TYR A N 1
ATOM 1685 C CA . TYR A 1 208 ? 57.186 -14.064 -92.472 1.00 77.88 208 TYR A CA 1
ATOM 1686 C C . TYR A 1 208 ? 58.335 -13.898 -91.470 1.00 77.88 208 TYR A C 1
ATOM 1688 O O . TYR A 1 208 ? 58.094 -13.920 -90.264 1.00 77.88 208 TYR A O 1
ATOM 1696 N N . TYR A 1 209 ? 59.571 -13.641 -91.925 1.00 79.06 209 TYR A N 1
ATOM 1697 C CA . TYR A 1 209 ? 60.684 -13.291 -91.032 1.00 79.06 209 TYR A CA 1
ATOM 1698 C C . TYR A 1 209 ? 60.413 -11.985 -90.270 1.00 79.06 209 TYR A C 1
ATOM 1700 O O . TYR A 1 209 ? 60.715 -11.885 -89.079 1.00 79.06 209 TYR A O 1
ATOM 1708 N N . VAL A 1 210 ? 59.811 -10.991 -90.934 1.00 78.94 210 VAL A N 1
ATOM 1709 C CA . VAL A 1 210 ? 59.431 -9.722 -90.295 1.00 78.94 210 VAL A CA 1
ATOM 1710 C C . VAL A 1 210 ? 58.338 -9.963 -89.252 1.00 78.94 210 VAL A C 1
ATOM 1712 O O . VAL A 1 210 ? 58.460 -9.468 -88.132 1.00 78.94 210 VAL A O 1
ATOM 1715 N N . GLY A 1 211 ? 57.335 -10.783 -89.583 1.00 78.62 211 GLY A N 1
ATOM 1716 C CA . GLY A 1 211 ? 56.272 -11.188 -88.656 1.00 78.62 211 GLY A CA 1
ATOM 1717 C C . GLY A 1 211 ? 56.802 -11.944 -87.434 1.00 78.62 211 GLY A C 1
ATOM 1718 O O . GLY A 1 211 ? 56.457 -11.603 -86.306 1.00 78.62 211 GLY A O 1
ATOM 1719 N N . PHE A 1 212 ? 57.723 -12.894 -87.627 1.00 81.62 212 PHE A N 1
ATOM 1720 C CA . PHE A 1 212 ? 58.373 -13.615 -86.529 1.00 81.62 212 PHE A CA 1
ATOM 1721 C C . PHE A 1 212 ? 59.240 -12.697 -85.658 1.00 81.62 212 PHE A C 1
ATOM 1723 O O . PHE A 1 212 ? 59.190 -12.784 -84.435 1.00 81.62 212 PHE A O 1
ATOM 1730 N N . LYS A 1 213 ? 60.013 -11.777 -86.257 1.00 80.06 213 LYS A N 1
ATOM 1731 C CA . LYS A 1 213 ? 60.825 -10.805 -85.505 1.00 80.06 213 LYS A CA 1
ATOM 1732 C C . LYS A 1 213 ? 59.950 -9.891 -84.641 1.00 80.06 213 LYS A C 1
ATOM 1734 O O . LYS A 1 213 ? 60.307 -9.622 -83.497 1.00 80.06 213 LYS A O 1
ATOM 1739 N N . GLN A 1 214 ? 58.821 -9.425 -85.177 1.00 80.88 214 GLN A N 1
ATOM 1740 C CA . GLN A 1 214 ? 57.844 -8.633 -84.425 1.00 80.88 214 GLN A CA 1
ATOM 1741 C C . GLN A 1 214 ? 57.218 -9.446 -83.291 1.00 80.88 214 GLN A C 1
ATOM 1743 O O . GLN A 1 214 ? 57.105 -8.946 -82.178 1.00 80.88 214 GLN A O 1
ATOM 1748 N N . LEU A 1 215 ? 56.856 -10.701 -83.551 1.00 81.94 215 LEU A N 1
ATOM 1749 C CA . LEU A 1 215 ? 56.297 -11.600 -82.549 1.00 81.94 215 LEU A CA 1
ATOM 1750 C C . LEU A 1 215 ? 57.291 -11.912 -81.421 1.00 81.94 215 LEU A C 1
ATOM 1752 O O . LEU A 1 215 ? 56.931 -11.813 -80.255 1.00 81.94 215 LEU A O 1
ATOM 1756 N N . TYR A 1 216 ? 58.553 -12.192 -81.750 1.00 83.44 216 TYR A N 1
ATOM 1757 C CA . TYR A 1 216 ? 59.618 -12.380 -80.765 1.00 83.44 216 TYR A CA 1
ATOM 1758 C C . TYR A 1 216 ? 59.823 -11.121 -79.911 1.00 83.44 216 TYR A C 1
ATOM 1760 O O . TYR A 1 216 ? 59.901 -11.225 -78.691 1.00 83.44 216 TYR A O 1
ATOM 1768 N N . SER A 1 217 ? 59.848 -9.929 -80.529 1.00 84.06 217 SER A N 1
ATOM 1769 C CA . SER A 1 217 ? 59.922 -8.652 -79.795 1.00 84.06 217 SER A CA 1
ATOM 1770 C C . SER A 1 217 ? 58.749 -8.504 -78.829 1.00 84.06 217 SER A C 1
ATOM 1772 O O . SER A 1 217 ? 58.967 -8.246 -77.652 1.00 84.06 217 SER A O 1
ATOM 1774 N N . LYS A 1 218 ? 57.519 -8.771 -79.289 1.00 83.50 218 LYS A N 1
ATOM 1775 C CA . LYS A 1 218 ? 56.304 -8.696 -78.465 1.00 83.50 218 LYS A CA 1
ATOM 1776 C C . LYS A 1 218 ? 56.307 -9.683 -77.297 1.00 83.50 218 LYS A C 1
ATOM 1778 O O . LYS A 1 218 ? 55.877 -9.311 -76.210 1.00 83.50 218 LYS A O 1
ATOM 1783 N N . VAL A 1 219 ? 56.791 -10.913 -77.491 1.00 85.06 219 VAL A N 1
ATOM 1784 C CA . VAL A 1 219 ? 56.927 -11.905 -76.407 1.00 85.06 219 VAL A CA 1
ATOM 1785 C C . VAL A 1 219 ? 57.953 -11.440 -75.379 1.00 85.06 219 VAL A C 1
ATOM 1787 O O . VAL A 1 219 ? 57.673 -11.494 -74.187 1.00 85.06 219 VAL A O 1
ATOM 1790 N N . VAL A 1 220 ? 59.113 -10.940 -75.818 1.00 84.81 220 VAL A N 1
ATOM 1791 C CA . VAL A 1 220 ? 60.150 -10.415 -74.913 1.00 84.81 220 VAL A CA 1
ATOM 1792 C C . VAL A 1 220 ? 59.647 -9.190 -74.147 1.00 84.81 220 VAL A C 1
ATOM 1794 O O . VAL A 1 220 ? 59.822 -9.124 -72.935 1.00 84.81 220 VAL A O 1
ATOM 1797 N N . GLU A 1 221 ? 58.989 -8.249 -74.823 1.00 84.62 221 GLU A N 1
ATOM 1798 C CA . GLU A 1 221 ? 58.373 -7.068 -74.206 1.00 84.62 221 GLU A CA 1
ATOM 1799 C C . GLU A 1 221 ? 57.309 -7.470 -73.174 1.00 84.62 221 GLU A C 1
ATOM 1801 O O . GLU A 1 221 ? 57.351 -6.995 -72.041 1.00 84.62 221 GLU A O 1
ATOM 1806 N N . SER A 1 222 ? 56.425 -8.412 -73.520 1.00 83.94 222 SER A N 1
ATOM 1807 C CA . SER A 1 222 ? 55.366 -8.902 -72.624 1.00 83.94 222 SER A CA 1
ATOM 1808 C C . SER A 1 222 ? 55.914 -9.718 -71.448 1.00 83.94 222 SER A C 1
ATOM 1810 O O . SER A 1 222 ? 55.343 -9.688 -70.361 1.00 83.94 222 SER A O 1
ATOM 1812 N N . LEU A 1 223 ? 57.018 -10.450 -71.636 1.00 85.62 223 LEU A N 1
ATOM 1813 C CA . LEU A 1 223 ? 57.695 -11.200 -70.574 1.00 85.62 223 LEU A CA 1
ATOM 1814 C C . LEU A 1 223 ? 58.412 -10.261 -69.597 1.00 85.62 223 LEU A C 1
ATOM 1816 O O . LEU A 1 223 ? 58.367 -10.477 -68.384 1.00 85.62 223 LEU A O 1
ATOM 1820 N N . LEU A 1 224 ? 59.073 -9.220 -70.111 1.00 85.38 224 LEU A N 1
ATOM 1821 C CA . LEU A 1 224 ? 59.681 -8.176 -69.284 1.00 85.38 224 LEU A CA 1
ATOM 1822 C C . LEU A 1 224 ? 58.610 -7.438 -68.480 1.00 85.38 224 LEU A C 1
ATOM 1824 O O . LEU A 1 224 ? 58.766 -7.279 -67.273 1.00 85.38 224 LEU A O 1
ATOM 1828 N N . GLU A 1 225 ? 57.500 -7.077 -69.122 1.00 86.62 225 GLU A N 1
ATOM 1829 C CA . GLU A 1 225 ? 56.336 -6.489 -68.463 1.00 86.62 225 GLU A CA 1
ATOM 1830 C C . GLU A 1 225 ? 55.760 -7.408 -67.374 1.00 86.62 225 GLU A C 1
ATOM 1832 O O . GLU A 1 225 ? 55.539 -6.964 -66.247 1.00 86.62 225 GLU A O 1
ATOM 1837 N N . ALA A 1 226 ? 55.541 -8.692 -67.675 1.00 86.81 226 ALA A N 1
ATOM 1838 C CA . ALA A 1 226 ? 54.969 -9.634 -66.717 1.00 86.81 226 ALA A CA 1
ATOM 1839 C C . ALA A 1 226 ? 55.874 -9.840 -65.491 1.00 86.81 226 ALA A C 1
ATOM 1841 O O . ALA A 1 226 ? 55.378 -9.897 -64.365 1.00 86.81 226 ALA A O 1
ATOM 1842 N N . ASN A 1 227 ? 57.195 -9.900 -65.687 1.00 86.38 227 ASN A N 1
ATOM 1843 C CA . ASN A 1 227 ? 58.161 -10.005 -64.593 1.00 86.38 227 ASN A CA 1
ATOM 1844 C C . ASN A 1 227 ? 58.272 -8.713 -63.765 1.00 86.38 227 ASN A C 1
ATOM 1846 O O . ASN A 1 227 ? 58.350 -8.802 -62.538 1.00 86.38 227 ASN A O 1
ATOM 1850 N N . ASP A 1 228 ? 58.249 -7.536 -64.404 1.00 86.38 228 ASP A N 1
ATOM 1851 C CA . ASP A 1 228 ? 58.264 -6.229 -63.722 1.00 86.38 228 ASP A CA 1
ATOM 1852 C C . ASP A 1 228 ? 57.009 -6.066 -62.850 1.00 86.38 228 ASP A C 1
ATOM 1854 O O . ASP A 1 228 ? 57.104 -5.838 -61.642 1.00 86.38 228 ASP A O 1
ATOM 1858 N N . ASN A 1 229 ? 55.826 -6.316 -63.419 1.00 86.94 229 ASN A N 1
ATOM 1859 C CA . ASN A 1 229 ? 54.558 -6.267 -62.691 1.00 86.94 229 ASN A CA 1
ATOM 1860 C C . ASN A 1 229 ? 54.526 -7.273 -61.529 1.00 86.94 229 ASN A C 1
ATOM 1862 O O . ASN A 1 229 ? 54.151 -6.916 -60.412 1.00 86.94 229 ASN A O 1
ATOM 1866 N N . LEU A 1 230 ? 54.976 -8.515 -61.746 1.00 85.88 230 LEU A N 1
ATOM 1867 C CA . LEU A 1 230 ? 55.039 -9.533 -60.693 1.00 85.88 230 LEU A CA 1
ATOM 1868 C C . LEU A 1 230 ? 56.003 -9.144 -59.561 1.00 85.88 230 LEU A C 1
ATOM 1870 O O . LEU A 1 230 ? 55.734 -9.448 -58.398 1.00 85.88 230 LEU A O 1
ATOM 1874 N N . MET A 1 231 ? 57.124 -8.485 -59.872 1.00 85.44 231 MET A N 1
ATOM 1875 C CA . MET A 1 231 ? 58.076 -8.010 -58.867 1.00 85.44 231 MET A CA 1
ATOM 1876 C C . MET A 1 231 ? 57.435 -6.980 -57.932 1.00 85.44 231 MET A C 1
ATOM 1878 O O . MET A 1 231 ? 57.552 -7.119 -56.715 1.00 85.44 231 MET A O 1
ATOM 1882 N N . TYR A 1 232 ? 56.732 -5.987 -58.481 1.00 84.75 232 TYR A N 1
ATOM 1883 C CA . TYR A 1 232 ? 56.081 -4.949 -57.679 1.00 84.75 232 TYR A CA 1
ATOM 1884 C C . TYR A 1 232 ? 54.841 -5.466 -56.938 1.00 84.75 232 TYR A C 1
ATOM 1886 O O . TYR A 1 232 ? 54.665 -5.162 -55.758 1.00 84.75 232 TYR A O 1
ATOM 1894 N N . LEU A 1 233 ? 54.021 -6.315 -57.564 1.00 86.19 233 LEU A N 1
ATOM 1895 C CA . LEU A 1 233 ? 52.831 -6.881 -56.919 1.00 86.19 233 LEU A CA 1
ATOM 1896 C C . LEU A 1 233 ? 53.170 -7.843 -55.767 1.00 86.19 233 LEU A C 1
ATOM 1898 O O . LEU A 1 233 ? 52.399 -7.946 -54.816 1.00 86.19 233 LEU A O 1
ATOM 1902 N N . LYS A 1 234 ? 54.339 -8.500 -55.763 1.00 84.94 234 LYS A N 1
ATOM 1903 C CA . LYS A 1 234 ? 54.786 -9.306 -54.606 1.00 84.94 234 LYS A CA 1
ATOM 1904 C C . LYS A 1 234 ? 54.852 -8.501 -53.303 1.00 84.94 234 LYS A C 1
ATOM 1906 O O . LYS A 1 234 ? 54.552 -9.054 -52.249 1.00 84.94 234 LYS A O 1
ATOM 1911 N N . ALA A 1 235 ? 55.203 -7.214 -53.364 1.00 84.81 235 ALA A N 1
ATOM 1912 C CA . ALA A 1 235 ? 55.190 -6.343 -52.187 1.00 84.81 235 ALA A CA 1
ATOM 1913 C C . ALA A 1 235 ? 53.764 -6.117 -51.656 1.00 84.81 235 ALA A C 1
ATOM 1915 O O . ALA A 1 235 ? 53.566 -6.008 -50.447 1.00 84.81 235 ALA A O 1
ATOM 1916 N N . LEU A 1 236 ? 52.766 -6.108 -52.548 1.00 86.50 236 LEU A N 1
ATOM 1917 C CA . LEU A 1 236 ? 51.357 -6.034 -52.175 1.00 86.50 236 LEU A CA 1
ATOM 1918 C C . LEU A 1 236 ? 50.875 -7.326 -51.501 1.00 86.50 236 LEU A C 1
ATOM 1920 O O . LEU A 1 236 ? 50.122 -7.239 -50.540 1.00 86.50 236 LEU A O 1
ATOM 1924 N N . SER A 1 237 ? 51.354 -8.500 -51.936 1.00 85.38 237 SER A N 1
ATOM 1925 C CA . SER A 1 237 ? 51.071 -9.781 -51.260 1.00 85.38 237 SER A CA 1
ATOM 1926 C C . SER A 1 237 ? 51.459 -9.730 -49.787 1.00 85.38 237 SER A C 1
ATOM 1928 O O . SER A 1 237 ? 50.615 -9.967 -48.937 1.00 85.38 237 SER A O 1
ATOM 1930 N N . ALA A 1 238 ? 52.693 -9.317 -49.479 1.00 85.06 238 ALA A N 1
ATOM 1931 C CA . ALA A 1 238 ? 53.159 -9.224 -48.096 1.00 85.06 238 ALA A CA 1
ATOM 1932 C C . ALA A 1 238 ? 52.336 -8.226 -47.257 1.00 85.06 238 ALA A C 1
ATOM 1934 O O . ALA A 1 238 ? 52.110 -8.448 -46.070 1.00 85.06 238 ALA A O 1
ATOM 1935 N N . ALA A 1 239 ? 51.868 -7.132 -47.871 1.00 85.81 239 ALA A N 1
ATOM 1936 C CA . ALA A 1 239 ? 50.989 -6.176 -47.205 1.00 85.81 239 ALA A CA 1
ATOM 1937 C C . ALA A 1 239 ? 49.589 -6.760 -46.935 1.00 85.81 239 ALA A C 1
ATOM 1939 O O . ALA A 1 239 ? 49.041 -6.524 -45.863 1.00 85.81 239 ALA A O 1
ATOM 1940 N N . MET A 1 240 ? 49.021 -7.549 -47.853 1.00 87.69 240 MET A N 1
ATOM 1941 C CA . MET A 1 240 ? 47.748 -8.248 -47.623 1.00 87.69 240 MET A CA 1
ATOM 1942 C C . MET A 1 240 ? 47.880 -9.342 -46.562 1.00 87.69 240 MET A C 1
ATOM 1944 O O . MET A 1 240 ? 47.048 -9.402 -45.664 1.00 87.69 240 MET A O 1
ATOM 1948 N N . ASP A 1 241 ? 48.961 -10.125 -46.599 1.00 86.88 241 ASP A N 1
ATOM 1949 C CA . ASP A 1 241 ? 49.241 -11.160 -45.597 1.00 86.88 241 ASP A CA 1
ATOM 1950 C C . ASP A 1 241 ? 49.339 -10.535 -44.190 1.00 86.88 241 ASP A C 1
ATOM 1952 O O . ASP A 1 241 ? 48.869 -11.107 -43.212 1.00 86.88 241 ASP A O 1
ATOM 1956 N N . SER A 1 242 ? 49.886 -9.314 -44.081 1.00 85.56 242 SER A N 1
ATOM 1957 C CA . SER A 1 242 ? 49.928 -8.570 -42.813 1.00 85.56 242 SER A CA 1
ATOM 1958 C C . SER A 1 242 ? 48.555 -8.105 -42.315 1.00 85.56 242 SER A C 1
ATOM 1960 O O . SER A 1 242 ? 48.374 -7.938 -41.115 1.00 85.56 242 SER A O 1
ATOM 1962 N N . VAL A 1 243 ? 47.591 -7.903 -43.219 1.00 87.69 243 VAL A N 1
ATOM 1963 C CA . VAL A 1 243 ? 46.208 -7.537 -42.876 1.00 87.69 243 VAL A CA 1
ATOM 1964 C C . VAL A 1 243 ? 45.409 -8.775 -42.461 1.00 87.69 243 VAL A C 1
ATOM 1966 O O . VAL A 1 243 ? 44.609 -8.674 -41.539 1.00 87.69 243 VAL A O 1
ATOM 1969 N N . GLU A 1 244 ? 45.640 -9.928 -43.099 1.00 85.06 244 GLU A N 1
ATOM 1970 C CA . GLU A 1 244 ? 45.001 -11.209 -42.746 1.00 85.06 244 GLU A CA 1
ATOM 1971 C C . GLU A 1 244 ? 45.568 -11.837 -41.461 1.00 85.06 244 GLU A C 1
ATOM 1973 O O . GLU A 1 244 ? 44.867 -12.587 -40.788 1.00 85.06 244 GLU A O 1
ATOM 1978 N N . ALA A 1 245 ? 46.827 -11.552 -41.109 1.00 86.06 245 ALA A N 1
ATOM 1979 C CA . ALA A 1 245 ? 47.486 -12.106 -39.921 1.00 86.06 245 ALA A CA 1
ATOM 1980 C C . ALA A 1 245 ? 47.054 -11.458 -38.592 1.00 86.06 245 ALA A C 1
ATOM 1982 O O . ALA A 1 245 ? 47.436 -11.944 -37.527 1.00 86.06 245 ALA A O 1
ATOM 1983 N N . VAL A 1 246 ? 46.324 -10.345 -38.650 1.00 89.19 246 VAL A N 1
ATOM 1984 C CA . VAL A 1 246 ? 45.905 -9.548 -37.493 1.00 89.19 246 VAL A CA 1
ATOM 1985 C C . VAL A 1 246 ? 44.409 -9.745 -37.256 1.00 89.19 246 VAL A C 1
ATOM 1987 O O . VAL A 1 246 ? 43.648 -9.943 -38.202 1.00 89.19 246 VAL A O 1
ATOM 1990 N N . ASP A 1 247 ? 43.982 -9.666 -35.995 1.00 86.50 247 ASP A N 1
ATOM 1991 C CA . ASP A 1 247 ? 42.564 -9.708 -35.642 1.00 86.50 247 ASP A CA 1
ATOM 1992 C C . ASP A 1 247 ? 41.785 -8.569 -36.322 1.00 86.50 247 ASP A C 1
ATOM 1994 O O . ASP A 1 247 ? 42.290 -7.456 -36.503 1.00 86.50 247 ASP A O 1
ATOM 1998 N N . PHE A 1 248 ? 40.523 -8.833 -36.671 1.00 88.12 248 PHE A N 1
ATOM 1999 C CA . PHE A 1 248 ? 39.715 -7.931 -37.500 1.00 88.12 248 PHE A CA 1
ATOM 2000 C C . PHE A 1 248 ? 39.612 -6.497 -36.942 1.00 88.12 248 PHE A C 1
ATOM 2002 O O . PHE A 1 248 ? 39.625 -5.525 -37.701 1.00 88.12 248 PHE A O 1
ATOM 2009 N N . GLU A 1 249 ? 39.576 -6.352 -35.615 1.00 86.88 249 GLU A N 1
ATOM 2010 C CA . GLU A 1 249 ? 39.523 -5.059 -34.919 1.00 86.88 249 GLU A CA 1
ATOM 2011 C C . GLU A 1 249 ? 40.750 -4.170 -35.193 1.00 86.88 249 GLU A C 1
ATOM 2013 O O . GLU A 1 249 ? 40.641 -2.943 -35.269 1.00 86.88 249 GLU A O 1
ATOM 2018 N N . ASP A 1 250 ? 41.914 -4.784 -35.405 1.00 87.06 250 ASP A N 1
ATOM 2019 C CA . ASP A 1 250 ? 43.191 -4.106 -35.622 1.00 87.06 250 ASP A CA 1
ATOM 2020 C C . ASP A 1 250 ? 43.566 -3.974 -37.113 1.00 87.06 250 ASP A C 1
ATOM 2022 O O . ASP A 1 250 ? 44.487 -3.218 -37.465 1.00 87.06 250 ASP A O 1
ATOM 2026 N N . CYS A 1 251 ? 42.820 -4.622 -38.018 1.00 87.50 251 CYS A N 1
ATOM 2027 C CA . CYS A 1 251 ? 43.028 -4.533 -39.469 1.00 87.50 251 CYS A CA 1
ATOM 2028 C C . CYS A 1 251 ? 42.957 -3.091 -39.988 1.00 87.50 251 CYS A C 1
ATOM 2030 O O . CYS A 1 251 ? 43.685 -2.722 -40.912 1.00 87.50 251 CYS A O 1
ATOM 2032 N N . GLY A 1 252 ? 42.132 -2.241 -39.371 1.00 85.12 252 GLY A N 1
ATOM 2033 C CA . GLY A 1 252 ? 41.990 -0.835 -39.750 1.00 85.12 252 GLY A CA 1
ATOM 2034 C C . GLY A 1 252 ? 43.318 -0.055 -39.749 1.00 85.12 252 GLY A C 1
ATOM 2035 O O . GLY A 1 252 ? 43.607 0.698 -40.685 1.00 85.12 252 GLY A O 1
ATOM 2036 N N . LYS A 1 253 ? 44.202 -0.327 -38.775 1.00 86.75 253 LYS A N 1
ATOM 2037 C CA . LYS A 1 253 ? 45.544 0.287 -38.671 1.00 86.75 253 LYS A CA 1
ATOM 2038 C C . LYS A 1 253 ? 46.460 -0.094 -39.843 1.00 86.75 253 LYS A C 1
ATOM 2040 O O . LYS A 1 253 ? 47.373 0.659 -40.181 1.00 86.75 253 LYS A O 1
ATOM 2045 N N . HIS A 1 254 ? 46.196 -1.233 -40.482 1.00 88.12 254 HIS A N 1
ATOM 2046 C CA . HIS A 1 254 ? 46.991 -1.801 -41.571 1.00 88.12 254 HIS A CA 1
ATOM 2047 C C . HIS A 1 254 ? 46.470 -1.395 -42.966 1.00 88.12 254 HIS A C 1
ATOM 2049 O O . HIS A 1 254 ? 47.196 -1.523 -43.954 1.00 88.12 254 HIS A O 1
ATOM 2055 N N . MET A 1 255 ? 45.277 -0.784 -43.057 1.00 90.38 255 MET A N 1
ATOM 2056 C CA . MET A 1 255 ? 44.710 -0.270 -44.317 1.00 90.38 255 MET A CA 1
ATOM 2057 C C . MET A 1 255 ? 45.527 0.886 -44.913 1.00 90.38 255 MET A C 1
ATOM 2059 O O . MET A 1 255 ? 45.684 0.982 -46.131 1.00 90.38 255 MET A O 1
ATOM 2063 N N . GLY A 1 256 ? 46.082 1.754 -44.059 1.00 88.50 256 GLY A N 1
ATOM 2064 C CA . GLY A 1 256 ? 46.988 2.834 -44.465 1.00 88.50 256 GLY A CA 1
ATOM 2065 C C . GLY A 1 256 ? 48.264 2.310 -45.141 1.00 88.50 256 GLY A C 1
ATOM 2066 O O . GLY A 1 256 ? 48.518 2.669 -46.292 1.00 88.50 256 GLY A O 1
ATOM 2067 N N . PRO A 1 257 ? 49.045 1.440 -44.469 1.00 89.50 257 PRO A N 1
ATOM 2068 C CA . PRO A 1 257 ? 50.196 0.756 -45.059 1.00 89.50 257 PRO A CA 1
ATOM 2069 C C . PRO A 1 257 ? 49.877 -0.000 -46.356 1.00 89.50 257 PRO A C 1
ATOM 2071 O O . PRO A 1 257 ? 50.610 0.144 -47.332 1.00 89.50 257 PRO A O 1
ATOM 2074 N N . LEU A 1 258 ? 48.764 -0.743 -46.405 1.00 90.75 258 LEU A N 1
ATOM 2075 C CA . LEU A 1 258 ? 48.326 -1.465 -47.604 1.00 90.75 258 LEU A CA 1
ATOM 2076 C C . LEU A 1 258 ? 48.125 -0.517 -48.796 1.00 90.75 258 LEU A C 1
ATOM 2078 O O . LEU A 1 258 ? 48.682 -0.737 -49.873 1.00 90.75 258 LEU A O 1
ATOM 2082 N N . MET A 1 259 ? 47.372 0.569 -48.599 1.00 90.75 259 MET A N 1
ATOM 2083 C CA . MET A 1 259 ? 47.111 1.549 -49.653 1.00 90.75 259 MET A CA 1
ATOM 2084 C C . MET A 1 259 ? 48.377 2.325 -50.044 1.00 90.75 259 MET A C 1
ATOM 2086 O O . MET A 1 259 ? 48.592 2.613 -51.222 1.00 90.75 259 MET A O 1
ATOM 2090 N N . HIS A 1 260 ? 49.267 2.603 -49.089 1.00 88.94 260 HIS A N 1
ATOM 2091 C CA . HIS A 1 260 ? 50.569 3.199 -49.372 1.00 88.94 260 HIS A CA 1
ATOM 2092 C C . HIS A 1 260 ? 51.427 2.296 -50.271 1.00 88.94 260 HIS A C 1
ATOM 2094 O O . HIS A 1 260 ? 52.018 2.791 -51.230 1.00 88.94 260 HIS A O 1
ATOM 2100 N N . THR A 1 261 ? 51.435 0.976 -50.041 1.00 89.12 261 THR A N 1
ATOM 2101 C CA . THR A 1 261 ? 52.107 0.009 -50.926 1.00 89.12 261 THR A CA 1
ATOM 2102 C C . THR A 1 261 ? 51.516 0.033 -52.338 1.00 89.12 261 THR A C 1
ATOM 2104 O O . THR A 1 261 ? 52.278 0.022 -53.302 1.00 89.12 261 THR A O 1
ATOM 2107 N N . VAL A 1 262 ? 50.193 0.170 -52.499 1.00 89.50 262 VAL A N 1
ATOM 2108 C CA . VAL A 1 262 ? 49.561 0.379 -53.821 1.00 89.50 262 VAL A CA 1
ATOM 2109 C C . VAL A 1 262 ? 50.059 1.674 -54.480 1.00 89.50 262 VAL A C 1
ATOM 2111 O O . VAL A 1 262 ? 50.392 1.682 -55.666 1.00 89.50 262 VAL A O 1
ATOM 2114 N N . GLY A 1 263 ? 50.181 2.760 -53.711 1.00 86.75 263 GLY A N 1
ATOM 2115 C CA . GLY A 1 263 ? 50.766 4.022 -54.175 1.00 86.75 263 GLY A CA 1
ATOM 2116 C C . GLY A 1 263 ? 52.231 3.890 -54.616 1.00 86.75 263 GLY A C 1
ATOM 2117 O O . GLY A 1 263 ? 52.618 4.463 -55.633 1.00 86.75 263 GLY A O 1
ATOM 2118 N N . LEU A 1 264 ? 53.038 3.098 -53.901 1.00 85.56 264 LEU A N 1
ATOM 2119 C CA . LEU A 1 264 ? 54.431 2.805 -54.263 1.00 85.56 264 LEU A CA 1
ATOM 2120 C C . LEU A 1 264 ? 54.533 1.939 -55.525 1.00 85.56 264 LEU A C 1
ATOM 2122 O O . LEU A 1 264 ? 55.387 2.204 -56.372 1.00 85.56 264 LEU A O 1
ATOM 2126 N N . VAL A 1 265 ? 53.652 0.945 -55.686 1.00 87.12 265 VAL A N 1
ATOM 2127 C CA . VAL A 1 265 ? 53.547 0.148 -56.921 1.00 87.12 265 VAL A CA 1
ATOM 2128 C C . VAL A 1 265 ? 53.219 1.064 -58.101 1.00 87.12 265 VAL A C 1
ATOM 2130 O O . VAL A 1 265 ? 53.876 0.980 -59.136 1.00 87.12 265 VAL A O 1
ATOM 2133 N N . TRP A 1 266 ? 52.282 2.002 -57.941 1.00 86.94 266 TRP A N 1
ATOM 2134 C CA . TRP A 1 266 ? 51.947 2.987 -58.974 1.00 86.94 266 TRP A CA 1
ATOM 2135 C C . TRP A 1 266 ? 53.114 3.925 -59.321 1.00 86.94 266 TRP A C 1
ATOM 2137 O O . TRP A 1 266 ? 53.385 4.155 -60.495 1.00 86.94 266 TRP A O 1
ATOM 2147 N N . ALA A 1 267 ? 53.823 4.451 -58.316 1.00 83.06 267 ALA A N 1
ATOM 2148 C CA . ALA A 1 267 ? 54.893 5.431 -58.518 1.00 83.06 267 ALA A CA 1
ATOM 2149 C C . ALA A 1 267 ? 56.198 4.829 -59.078 1.00 83.06 267 ALA A C 1
ATOM 2151 O O . ALA A 1 267 ? 56.975 5.538 -59.721 1.00 83.06 267 ALA A O 1
ATOM 2152 N N . HIS A 1 268 ? 56.474 3.546 -58.815 1.00 81.56 268 HIS A N 1
ATOM 2153 C CA . HIS A 1 268 ? 57.749 2.912 -59.173 1.00 81.56 268 HIS A CA 1
ATOM 2154 C C . HIS A 1 268 ? 57.672 1.881 -60.299 1.00 81.56 268 HIS A C 1
ATOM 2156 O O . HIS A 1 268 ? 58.703 1.628 -60.925 1.00 81.56 268 HIS A O 1
ATOM 2162 N N . SER A 1 269 ? 56.503 1.297 -60.571 1.00 84.56 269 SER A N 1
ATOM 2163 C CA . SER A 1 269 ? 56.351 0.361 -61.689 1.00 84.56 269 SER A CA 1
ATOM 2164 C C . SER A 1 269 ? 56.427 1.082 -63.032 1.00 84.56 269 SER A C 1
ATOM 2166 O O . SER A 1 269 ? 55.911 2.189 -63.200 1.00 84.56 269 SER A O 1
ATOM 2168 N N . LYS A 1 270 ? 57.075 0.448 -64.012 1.00 78.94 270 LYS A N 1
ATOM 2169 C CA . LYS A 1 270 ? 57.171 1.008 -65.367 1.00 78.94 270 LYS A CA 1
ATOM 2170 C C . LYS A 1 270 ? 55.979 0.635 -66.235 1.00 78.94 270 LYS A C 1
ATOM 2172 O O . LYS A 1 270 ? 55.645 1.389 -67.142 1.00 78.94 270 LYS A O 1
ATOM 2177 N N . HIS A 1 271 ? 55.383 -0.526 -65.967 1.00 79.94 271 HIS A N 1
ATOM 2178 C CA . HIS A 1 271 ? 54.321 -1.097 -66.790 1.00 79.94 271 HIS A CA 1
ATOM 2179 C C . HIS A 1 271 ? 52.957 -1.161 -66.081 1.00 79.94 271 HIS A C 1
ATOM 2181 O O . HIS A 1 271 ? 51.931 -1.248 -66.751 1.00 79.94 271 HIS A O 1
ATOM 2187 N N . TYR A 1 272 ? 52.891 -1.097 -64.746 1.00 82.88 272 TYR A N 1
ATOM 2188 C CA . TYR A 1 272 ? 51.625 -1.223 -64.003 1.00 82.88 272 TYR A CA 1
ATOM 2189 C C . TYR A 1 272 ? 50.880 0.110 -63.803 1.00 82.88 272 TYR A C 1
ATOM 2191 O O . TYR A 1 272 ? 49.707 0.125 -63.429 1.00 82.88 272 TYR A O 1
ATOM 2199 N N . ASN A 1 273 ? 51.533 1.239 -64.083 1.00 80.69 273 ASN A N 1
ATOM 2200 C CA . ASN A 1 273 ? 51.047 2.607 -63.879 1.00 80.69 273 ASN A CA 1
ATOM 2201 C C . ASN A 1 273 ? 49.989 3.075 -64.911 1.00 80.69 273 ASN A C 1
ATOM 2203 O O . ASN A 1 273 ? 50.012 4.211 -65.383 1.00 80.69 273 ASN A O 1
ATOM 2207 N N . THR A 1 274 ? 49.036 2.205 -65.255 1.00 83.94 274 THR A N 1
ATOM 2208 C CA . THR A 1 274 ? 47.935 2.483 -66.194 1.00 83.94 274 THR A CA 1
ATOM 2209 C C . THR A 1 274 ? 46.581 2.571 -65.475 1.00 83.94 274 THR A C 1
ATOM 2211 O O . THR A 1 274 ? 46.312 1.706 -64.633 1.00 83.94 274 THR A O 1
ATOM 2214 N N . PRO A 1 275 ? 45.690 3.524 -65.826 1.00 81.44 275 PRO A N 1
ATOM 2215 C CA . PRO A 1 275 ? 44.383 3.696 -65.177 1.00 81.44 275 PRO A CA 1
ATOM 2216 C C . PRO A 1 275 ? 43.509 2.433 -65.118 1.00 81.44 275 PRO A C 1
ATOM 2218 O O . PRO A 1 275 ? 42.855 2.186 -64.109 1.00 81.44 275 PRO A O 1
ATOM 2221 N N . GLU A 1 276 ? 43.533 1.597 -66.156 1.00 81.25 276 GLU A N 1
ATOM 2222 C CA . GLU A 1 276 ? 42.738 0.362 -66.229 1.00 81.25 276 GLU A CA 1
ATOM 2223 C C . GLU A 1 276 ? 43.168 -0.666 -65.167 1.00 81.25 276 GLU A C 1
ATOM 2225 O O . GLU A 1 276 ? 42.334 -1.192 -64.431 1.00 81.25 276 GLU A O 1
ATOM 2230 N N . ARG A 1 277 ? 44.481 -0.895 -65.017 1.00 84.94 277 ARG A N 1
ATOM 2231 C CA . ARG A 1 277 ? 45.041 -1.868 -64.057 1.00 84.94 277 ARG A CA 1
ATOM 2232 C C . ARG A 1 277 ? 44.839 -1.448 -62.609 1.00 84.94 277 ARG A C 1
ATOM 2234 O O . ARG A 1 277 ? 44.470 -2.269 -61.778 1.00 84.94 277 ARG A O 1
ATOM 2241 N N . ILE A 1 278 ? 45.043 -0.165 -62.301 1.00 86.19 278 ILE A N 1
ATOM 2242 C CA . ILE A 1 278 ? 44.817 0.331 -60.939 1.00 86.19 278 ILE A CA 1
ATOM 2243 C C . ILE A 1 278 ? 43.330 0.297 -60.570 1.00 86.19 278 ILE A C 1
ATOM 2245 O O . ILE A 1 278 ? 43.002 -0.015 -59.430 1.00 86.19 278 ILE A O 1
ATOM 2249 N N . THR A 1 279 ? 42.430 0.541 -61.528 1.00 87.00 279 THR A N 1
ATOM 2250 C CA . THR A 1 279 ? 40.978 0.437 -61.314 1.00 87.00 279 THR A CA 1
ATOM 2251 C C . THR A 1 279 ? 40.586 -0.996 -60.954 1.00 87.00 279 THR A C 1
ATOM 2253 O O . THR A 1 279 ? 39.932 -1.209 -59.935 1.00 87.00 279 THR A O 1
ATOM 2256 N N . VAL A 1 280 ? 41.048 -1.979 -61.733 1.00 86.50 280 VAL A N 1
ATOM 2257 C CA . VAL A 1 280 ? 40.807 -3.411 -61.487 1.00 86.50 280 VAL A CA 1
ATOM 2258 C C . VAL A 1 280 ? 41.391 -3.857 -60.143 1.00 86.50 280 VAL A C 1
ATOM 2260 O O . VAL A 1 280 ? 40.688 -4.472 -59.341 1.00 86.50 280 VAL A O 1
ATOM 2263 N N . LEU A 1 281 ? 42.635 -3.478 -59.836 1.00 87.94 281 LEU A N 1
ATOM 2264 C CA . LEU A 1 281 ? 43.275 -3.823 -58.565 1.00 87.94 281 LEU A CA 1
ATOM 2265 C C . LEU A 1 281 ? 42.517 -3.242 -57.362 1.00 87.94 281 LEU A C 1
ATOM 2267 O O . LEU A 1 281 ? 42.309 -3.927 -56.360 1.00 87.94 281 LEU A O 1
ATOM 2271 N N . LEU A 1 282 ? 42.082 -1.982 -57.449 1.00 89.44 282 LEU A N 1
ATOM 2272 C CA . LEU A 1 282 ? 41.314 -1.343 -56.381 1.00 89.44 282 LEU A CA 1
ATOM 2273 C C . LEU A 1 282 ? 39.916 -1.965 -56.225 1.00 89.44 282 LEU A C 1
ATOM 2275 O O . LEU A 1 282 ? 39.456 -2.102 -55.092 1.00 89.44 282 LEU A O 1
ATOM 2279 N N . GLN A 1 283 ? 39.261 -2.396 -57.311 1.00 88.69 283 GLN A N 1
ATOM 2280 C CA . GLN A 1 283 ? 38.016 -3.180 -57.239 1.00 88.69 283 GLN A CA 1
ATOM 2281 C C . GLN A 1 283 ? 38.244 -4.515 -56.516 1.00 88.69 283 GLN A C 1
ATOM 2283 O O . GLN A 1 283 ? 37.459 -4.895 -55.646 1.00 88.69 283 GLN A O 1
ATOM 2288 N N . MET A 1 284 ? 39.342 -5.213 -56.822 1.00 88.69 284 MET A N 1
ATOM 2289 C CA . MET A 1 284 ? 39.698 -6.455 -56.136 1.00 88.69 284 MET A CA 1
ATOM 2290 C C . MET A 1 284 ? 40.009 -6.223 -54.652 1.00 88.69 284 MET A C 1
ATOM 2292 O O . MET A 1 284 ? 39.580 -7.011 -53.811 1.00 88.69 284 MET A O 1
ATOM 2296 N N . LEU A 1 285 ? 40.695 -5.130 -54.302 1.00 90.62 285 LEU A N 1
ATOM 2297 C CA . LEU A 1 285 ? 40.935 -4.747 -52.905 1.00 90.62 285 LEU A CA 1
ATOM 2298 C C . LEU A 1 285 ? 39.633 -4.396 -52.173 1.00 90.62 285 LEU A C 1
ATOM 2300 O O . LEU A 1 285 ? 39.468 -4.766 -51.014 1.00 90.62 285 LEU A O 1
ATOM 2304 N N . CYS A 1 286 ? 38.675 -3.754 -52.846 1.00 91.38 286 CYS A N 1
ATOM 2305 C CA . CYS A 1 286 ? 37.336 -3.554 -52.293 1.00 91.38 286 CYS A CA 1
ATOM 2306 C C . CYS A 1 286 ? 36.648 -4.896 -52.006 1.00 91.38 286 CYS A C 1
ATOM 2308 O O . CYS A 1 286 ? 36.081 -5.070 -50.931 1.00 91.38 286 CYS A O 1
ATOM 2310 N N . ASN A 1 287 ? 36.731 -5.862 -52.927 1.00 90.81 287 ASN A N 1
ATOM 2311 C CA . ASN A 1 287 ? 36.179 -7.206 -52.729 1.00 90.81 287 ASN A CA 1
ATOM 2312 C C . ASN A 1 287 ? 36.874 -7.966 -51.594 1.00 90.81 287 ASN A C 1
ATOM 2314 O O . ASN A 1 287 ? 36.210 -8.699 -50.868 1.00 90.81 287 ASN A O 1
ATOM 2318 N N . PHE A 1 288 ? 38.182 -7.772 -51.427 1.00 90.44 288 PHE A N 1
ATOM 2319 C CA . PHE A 1 288 ? 38.952 -8.324 -50.318 1.00 90.44 288 PHE A CA 1
ATOM 2320 C C . PHE A 1 288 ? 38.446 -7.799 -48.969 1.00 90.44 288 PHE A C 1
ATOM 2322 O O . PHE A 1 288 ? 38.089 -8.597 -48.108 1.00 90.44 288 PHE A O 1
ATOM 2329 N N . VAL A 1 289 ? 38.297 -6.477 -48.818 1.00 91.00 289 VAL A N 1
ATOM 2330 C CA . VAL A 1 289 ? 37.752 -5.873 -47.588 1.00 91.00 289 VAL A CA 1
ATOM 2331 C C . VAL A 1 289 ? 36.305 -6.314 -47.336 1.00 91.00 289 VAL A C 1
ATOM 2333 O O . VAL A 1 289 ? 35.962 -6.643 -46.205 1.00 91.00 289 VAL A O 1
ATOM 2336 N N . ILE A 1 290 ? 35.463 -6.382 -48.377 1.00 91.25 290 ILE A N 1
ATOM 2337 C CA . ILE A 1 290 ? 34.087 -6.899 -48.257 1.00 91.25 290 ILE A CA 1
ATOM 2338 C C . ILE A 1 290 ? 34.095 -8.354 -47.771 1.00 91.25 290 ILE A C 1
ATOM 2340 O O . ILE A 1 290 ? 33.324 -8.690 -46.882 1.00 91.25 290 ILE A O 1
ATOM 2344 N N . GLY A 1 291 ? 34.974 -9.206 -48.307 1.00 89.31 291 GLY A N 1
ATOM 2345 C CA . GLY A 1 291 ? 35.097 -10.600 -47.872 1.00 89.31 291 GLY A CA 1
ATOM 2346 C C . GLY A 1 291 ? 35.556 -10.738 -46.417 1.00 89.31 291 GLY A C 1
ATOM 2347 O O . GLY A 1 291 ? 35.061 -11.602 -45.701 1.00 89.31 291 GLY A O 1
ATOM 2348 N N . MET A 1 292 ? 36.448 -9.859 -45.946 1.00 89.12 292 MET A N 1
ATOM 2349 C CA . MET A 1 292 ? 36.832 -9.818 -44.530 1.00 89.12 292 MET A CA 1
ATOM 2350 C C . MET A 1 292 ? 35.649 -9.441 -43.627 1.00 89.12 292 MET A C 1
ATOM 2352 O O . MET A 1 292 ? 35.448 -10.070 -42.592 1.00 89.12 292 MET A O 1
ATOM 2356 N N . VAL A 1 293 ? 34.851 -8.446 -44.033 1.00 90.81 293 VAL A N 1
ATOM 2357 C CA . VAL A 1 293 ? 33.641 -8.021 -43.307 1.00 90.81 293 VAL A CA 1
ATOM 2358 C C . VAL A 1 293 ? 32.594 -9.139 -43.272 1.00 90.81 293 VAL A C 1
ATOM 2360 O O . VAL A 1 293 ? 32.023 -9.399 -42.217 1.00 90.81 293 VAL A O 1
ATOM 2363 N N . ASP A 1 294 ? 32.368 -9.820 -44.397 1.00 88.94 294 ASP A N 1
ATOM 2364 C CA . ASP A 1 294 ? 31.405 -10.923 -44.526 1.00 88.94 294 ASP A CA 1
ATOM 2365 C C . ASP A 1 294 ? 31.781 -12.108 -43.616 1.00 88.94 294 ASP A C 1
ATOM 2367 O O . ASP A 1 294 ? 30.946 -12.624 -42.875 1.00 88.94 294 ASP A O 1
ATOM 2371 N N . ASN A 1 295 ? 33.069 -12.469 -43.570 1.00 88.44 295 ASN A N 1
ATOM 2372 C CA . ASN A 1 295 ? 33.570 -13.530 -42.692 1.00 88.44 295 ASN A CA 1
ATOM 2373 C C . ASN A 1 295 ? 33.491 -13.174 -41.199 1.00 88.44 295 ASN A C 1
ATOM 2375 O O . ASN A 1 295 ? 33.235 -14.055 -40.377 1.00 88.44 295 ASN A O 1
ATOM 2379 N N . PHE A 1 296 ? 33.739 -11.908 -40.847 1.00 89.44 296 PHE A N 1
ATOM 2380 C CA . PHE A 1 296 ? 33.705 -11.439 -39.462 1.00 89.44 296 PHE A CA 1
ATOM 2381 C C . PHE A 1 296 ? 32.274 -11.330 -38.925 1.00 89.44 296 PHE A C 1
ATOM 2383 O O . PHE A 1 296 ? 31.999 -11.805 -37.828 1.00 89.44 296 PHE A O 1
ATOM 2390 N N . LEU A 1 297 ? 31.364 -10.725 -39.698 1.00 87.75 297 LEU A N 1
ATOM 2391 C CA . LEU A 1 297 ? 29.994 -10.460 -39.253 1.00 87.75 297 LEU A CA 1
ATOM 2392 C C . LEU A 1 297 ? 29.041 -11.638 -39.441 1.00 87.75 297 LEU A C 1
ATOM 2394 O O . LEU A 1 297 ? 28.036 -11.682 -38.741 1.00 87.75 297 LEU A O 1
ATOM 2398 N N . ARG A 1 298 ? 29.311 -12.538 -40.398 1.00 84.94 298 ARG A N 1
ATOM 2399 C CA . ARG A 1 298 ? 28.385 -13.602 -40.830 1.00 84.94 298 ARG A CA 1
ATOM 2400 C C . ARG A 1 298 ? 26.956 -13.068 -41.008 1.00 84.94 298 ARG A C 1
ATOM 2402 O O . ARG A 1 298 ? 26.085 -13.330 -40.178 1.00 84.94 298 ARG A O 1
ATOM 2409 N N . PRO A 1 299 ? 26.680 -12.309 -42.081 1.00 80.06 299 PRO A N 1
ATOM 2410 C CA . PRO A 1 299 ? 25.448 -11.527 -42.202 1.00 80.06 299 PRO A CA 1
ATOM 2411 C C . PRO A 1 299 ? 24.136 -12.312 -42.063 1.00 80.06 299 PRO A C 1
ATOM 2413 O O . PRO A 1 299 ? 23.131 -11.731 -41.660 1.00 80.06 299 PRO A O 1
ATOM 2416 N N . ASP A 1 300 ? 24.147 -13.618 -42.344 1.00 78.81 300 ASP A N 1
ATOM 2417 C CA . ASP A 1 300 ? 22.996 -14.519 -42.192 1.00 78.81 300 ASP A CA 1
ATOM 2418 C C . ASP A 1 300 ? 22.569 -14.736 -40.724 1.00 78.81 300 ASP A C 1
ATOM 2420 O O . ASP A 1 300 ? 21.445 -15.179 -40.462 1.00 78.81 300 ASP A O 1
ATOM 2424 N N . GLU A 1 301 ? 23.453 -14.441 -39.766 1.00 80.88 301 GLU A N 1
ATOM 2425 C CA . GLU A 1 301 ? 23.238 -14.554 -38.316 1.00 80.88 301 GLU A CA 1
ATOM 2426 C C . GLU A 1 301 ? 23.152 -13.184 -37.625 1.00 80.88 301 GLU A C 1
ATOM 2428 O O . GLU A 1 301 ? 22.788 -13.106 -36.460 1.00 80.88 301 GLU A O 1
ATOM 2433 N N . MET A 1 302 ? 23.394 -12.086 -38.345 1.00 84.38 302 MET A N 1
ATOM 2434 C CA . MET A 1 302 ? 23.534 -10.737 -37.779 1.00 84.38 302 MET A CA 1
ATOM 2435 C C . MET A 1 302 ? 22.283 -10.214 -37.043 1.00 84.38 302 MET A C 1
ATOM 2437 O O . MET A 1 302 ? 22.387 -9.346 -36.182 1.00 84.38 302 MET A O 1
ATOM 2441 N N . PHE A 1 303 ? 21.097 -10.726 -37.381 1.00 86.38 303 PHE A N 1
ATOM 2442 C CA . PHE A 1 303 ? 19.829 -10.399 -36.712 1.00 86.38 303 PHE A CA 1
ATOM 2443 C C . PHE A 1 303 ? 19.267 -11.564 -35.875 1.00 86.38 303 PHE A C 1
ATOM 2445 O O . PHE A 1 303 ? 18.118 -11.497 -35.434 1.00 86.38 303 PHE A O 1
ATOM 2452 N N . LYS A 1 304 ? 20.038 -12.645 -35.688 1.00 80.81 304 LYS A N 1
ATOM 2453 C CA . LYS A 1 304 ? 19.641 -13.852 -34.950 1.00 80.81 304 LYS A CA 1
ATOM 2454 C C . LYS A 1 304 ? 20.398 -13.908 -33.621 1.00 80.81 304 LYS A C 1
ATOM 2456 O O . LYS A 1 304 ? 21.621 -13.888 -33.608 1.00 80.81 304 LYS A O 1
ATOM 2461 N N . GLY A 1 305 ? 19.675 -14.030 -32.508 1.00 78.12 305 GLY A N 1
ATOM 2462 C CA . GLY A 1 305 ? 20.261 -14.011 -31.160 1.00 78.12 305 GLY A CA 1
ATOM 2463 C C . GLY A 1 305 ? 20.220 -12.620 -30.521 1.00 78.12 305 GLY A C 1
ATOM 2464 O O . GLY A 1 305 ? 19.316 -11.838 -30.815 1.00 78.12 305 GLY A O 1
ATOM 2465 N N . ASP A 1 306 ? 21.166 -12.321 -29.625 1.00 82.12 306 ASP A N 1
ATOM 2466 C CA . ASP A 1 306 ? 21.219 -11.019 -28.954 1.00 82.12 306 ASP A CA 1
ATOM 2467 C C . ASP A 1 306 ? 21.861 -9.951 -29.857 1.00 82.12 306 ASP A C 1
ATOM 2469 O O . ASP A 1 306 ? 23.074 -9.888 -30.083 1.00 82.12 306 ASP A O 1
ATOM 2473 N N . ILE A 1 307 ? 21.009 -9.075 -30.383 1.00 85.19 307 ILE A N 1
ATOM 2474 C CA . ILE A 1 307 ? 21.402 -7.988 -31.278 1.00 85.19 307 ILE A CA 1
ATOM 2475 C C . ILE A 1 307 ? 22.297 -6.967 -30.557 1.00 85.19 307 ILE A C 1
ATOM 2477 O O . ILE A 1 307 ? 23.167 -6.368 -31.194 1.00 85.19 307 ILE A O 1
ATOM 2481 N N . ALA A 1 308 ? 22.158 -6.794 -29.236 1.00 84.94 308 ALA A N 1
ATOM 2482 C CA . ALA A 1 308 ? 22.981 -5.855 -28.477 1.00 84.94 308 ALA A CA 1
ATOM 2483 C C . ALA A 1 308 ? 24.465 -6.263 -28.467 1.00 84.94 308 ALA A C 1
ATOM 2485 O O . ALA A 1 308 ? 25.337 -5.394 -28.553 1.00 84.94 308 ALA A O 1
ATOM 2486 N N . GLU A 1 309 ? 24.758 -7.568 -28.449 1.00 83.56 309 GLU A N 1
ATOM 2487 C CA . GLU A 1 309 ? 26.123 -8.105 -28.549 1.00 83.56 309 GLU A CA 1
ATOM 2488 C C . GLU A 1 309 ? 26.702 -7.984 -29.969 1.00 83.56 309 GLU A C 1
ATOM 2490 O O . GLU A 1 309 ? 27.918 -7.898 -30.148 1.00 83.56 309 GLU A O 1
ATOM 2495 N N . THR A 1 310 ? 25.839 -7.903 -30.984 1.00 87.31 310 THR A N 1
ATOM 2496 C CA . THR A 1 310 ? 26.237 -7.829 -32.400 1.00 87.31 310 THR A CA 1
ATOM 2497 C C . THR A 1 310 ? 26.561 -6.394 -32.849 1.00 87.31 310 THR A C 1
ATOM 2499 O O . THR A 1 310 ? 27.403 -6.174 -33.725 1.00 87.31 310 THR A O 1
ATOM 2502 N N . ILE A 1 311 ? 25.958 -5.379 -32.216 1.00 89.69 311 ILE A N 1
ATOM 2503 C CA . ILE A 1 311 ? 26.178 -3.953 -32.524 1.00 89.69 311 ILE A CA 1
ATOM 2504 C C . ILE A 1 311 ? 27.666 -3.534 -32.477 1.00 89.69 311 ILE A C 1
ATOM 2506 O O . ILE A 1 311 ? 28.114 -2.855 -33.411 1.00 89.69 311 ILE A O 1
ATOM 2510 N N . PRO A 1 312 ? 28.461 -3.885 -31.443 1.00 90.06 312 PRO A N 1
ATOM 2511 C CA . PRO A 1 312 ? 29.890 -3.577 -31.406 1.00 90.06 312 PRO A CA 1
ATOM 2512 C C . PRO A 1 312 ? 30.652 -4.128 -32.615 1.00 90.06 312 PRO A C 1
ATOM 2514 O O . PRO A 1 312 ? 31.432 -3.393 -33.221 1.00 90.06 312 PRO A O 1
ATOM 2517 N N . ALA A 1 313 ? 30.371 -5.370 -33.025 1.00 89.56 313 ALA A N 1
ATOM 2518 C CA . ALA A 1 313 ? 31.001 -5.988 -34.190 1.00 89.56 313 ALA A CA 1
ATOM 2519 C C . ALA A 1 313 ? 30.678 -5.213 -35.483 1.00 89.56 313 ALA A C 1
ATOM 2521 O O . ALA A 1 313 ? 31.570 -4.898 -36.273 1.00 89.56 313 ALA A O 1
ATOM 2522 N N . VAL A 1 314 ? 29.422 -4.797 -35.665 1.00 91.00 314 VAL A N 1
ATOM 2523 C CA . VAL A 1 314 ? 28.994 -3.976 -36.812 1.00 91.00 314 VAL A CA 1
ATOM 2524 C C . VAL A 1 314 ? 29.678 -2.603 -36.817 1.00 91.00 314 VAL A C 1
ATOM 2526 O O . VAL A 1 314 ? 30.117 -2.144 -37.874 1.00 91.00 314 VAL A O 1
ATOM 2529 N N . LYS A 1 315 ? 29.839 -1.959 -35.649 1.00 90.38 315 LYS A N 1
ATOM 2530 C CA . LYS A 1 315 ? 30.590 -0.694 -35.519 1.00 90.38 315 LYS A CA 1
ATOM 2531 C C . LYS A 1 315 ? 32.061 -0.864 -35.902 1.00 90.38 315 LYS A C 1
ATOM 2533 O O . LYS A 1 315 ? 32.610 -0.003 -36.589 1.00 90.38 315 LYS A O 1
ATOM 2538 N N . VAL A 1 316 ? 32.696 -1.961 -35.485 1.00 91.44 316 VAL A N 1
ATOM 2539 C CA . VAL A 1 316 ? 34.078 -2.282 -35.876 1.00 91.44 316 VAL A CA 1
ATOM 2540 C C . VAL A 1 316 ? 34.172 -2.446 -37.393 1.00 91.44 316 VAL A C 1
ATOM 2542 O O . VAL A 1 316 ? 35.031 -1.822 -38.015 1.00 91.44 316 VAL A O 1
ATOM 2545 N N . ALA A 1 317 ? 33.265 -3.208 -38.007 1.00 92.00 317 ALA A N 1
ATOM 2546 C CA . ALA A 1 317 ? 33.245 -3.408 -39.455 1.00 92.00 317 ALA A CA 1
ATOM 2547 C C . ALA A 1 317 ? 33.032 -2.101 -40.238 1.00 92.00 317 ALA A C 1
ATOM 2549 O O . ALA A 1 317 ? 33.752 -1.841 -41.206 1.00 92.00 317 ALA A O 1
ATOM 2550 N N . GLU A 1 318 ? 32.109 -1.239 -39.797 1.00 91.00 318 GLU A N 1
ATOM 2551 C CA . GLU A 1 318 ? 31.888 0.083 -40.400 1.00 91.00 318 GLU A CA 1
ATOM 2552 C C . GLU A 1 318 ? 33.148 0.948 -40.303 1.00 91.00 318 GLU A C 1
ATOM 2554 O O . GLU A 1 318 ? 33.572 1.542 -41.299 1.00 91.00 318 GLU A O 1
ATOM 2559 N N . ASN A 1 319 ? 33.795 0.950 -39.135 1.00 91.06 319 ASN A N 1
ATOM 2560 C CA . ASN A 1 319 ? 35.025 1.692 -38.905 1.00 91.06 319 ASN A CA 1
ATOM 2561 C C . ASN A 1 319 ? 36.171 1.183 -39.793 1.00 91.06 319 ASN A C 1
ATOM 2563 O O . ASN A 1 319 ? 36.863 1.999 -40.398 1.00 91.06 319 ASN A O 1
ATOM 2567 N N . VAL A 1 320 ? 36.353 -0.133 -39.947 1.00 91.50 320 VAL A N 1
ATOM 2568 C CA . VAL A 1 320 ? 37.378 -0.713 -40.837 1.00 91.50 320 VAL A CA 1
ATOM 2569 C C . VAL A 1 320 ? 37.125 -0.323 -42.300 1.00 91.50 320 VAL A C 1
ATOM 2571 O O . VAL A 1 320 ? 38.047 0.147 -42.974 1.00 91.50 320 VAL A O 1
ATOM 2574 N N . MET A 1 321 ? 35.881 -0.418 -42.789 1.00 92.25 321 MET A N 1
ATOM 2575 C CA . MET A 1 321 ? 35.520 0.030 -44.145 1.00 92.25 321 MET A CA 1
ATOM 2576 C C . MET A 1 321 ? 35.749 1.543 -44.331 1.00 92.25 321 MET A C 1
ATOM 2578 O O . MET A 1 321 ? 36.308 1.981 -45.341 1.00 92.25 321 MET A O 1
ATOM 2582 N N . SER A 1 322 ? 35.387 2.356 -43.335 1.00 91.81 322 SER A N 1
ATOM 2583 C CA . SER A 1 322 ? 35.615 3.807 -43.325 1.00 91.81 322 SER A CA 1
ATOM 2584 C C . SER A 1 322 ? 37.108 4.154 -43.328 1.00 91.81 322 SER A C 1
ATOM 2586 O O . SER A 1 322 ? 37.543 5.045 -44.062 1.00 91.81 322 SER A O 1
ATOM 2588 N N . GLN A 1 323 ? 37.927 3.423 -42.567 1.00 91.00 323 GLN A N 1
ATOM 2589 C CA . GLN A 1 323 ? 39.381 3.586 -42.537 1.00 91.00 323 GLN A CA 1
ATOM 2590 C C . GLN A 1 323 ? 40.035 3.196 -43.864 1.00 91.00 323 GLN A C 1
ATOM 2592 O O . GLN A 1 323 ? 40.917 3.921 -44.319 1.00 91.00 323 GLN A O 1
ATOM 2597 N N . PHE A 1 324 ? 39.572 2.137 -44.536 1.00 92.62 324 PHE A N 1
ATOM 2598 C CA . PHE A 1 324 ? 40.023 1.798 -45.890 1.00 92.62 324 PHE A CA 1
ATOM 2599 C C . PHE A 1 324 ? 39.714 2.920 -46.894 1.00 92.62 324 PHE A C 1
ATOM 2601 O O . PHE A 1 324 ? 40.594 3.336 -47.654 1.00 92.62 324 PHE A O 1
ATOM 2608 N N . ARG A 1 325 ? 38.500 3.491 -46.848 1.00 91.31 325 ARG A N 1
ATOM 2609 C CA . ARG A 1 325 ? 38.134 4.628 -47.708 1.00 91.31 325 ARG A CA 1
ATOM 2610 C C . ARG A 1 325 ? 38.981 5.870 -47.412 1.00 91.31 325 ARG A C 1
ATOM 2612 O O . ARG A 1 325 ? 39.513 6.480 -48.336 1.00 91.31 325 ARG A O 1
ATOM 2619 N N . LYS A 1 326 ? 39.190 6.200 -46.134 1.00 90.62 326 LYS A N 1
ATOM 2620 C CA . LYS A 1 326 ? 40.081 7.298 -45.717 1.00 90.62 326 LYS A CA 1
ATOM 2621 C C . LYS A 1 326 ? 41.532 7.059 -46.143 1.00 90.62 326 LYS A C 1
ATOM 2623 O O . LYS A 1 326 ? 42.204 8.004 -46.554 1.00 90.62 326 LYS A O 1
ATOM 2628 N N . ALA A 1 327 ? 42.022 5.821 -46.067 1.00 90.62 327 ALA A N 1
ATOM 2629 C CA . ALA A 1 327 ? 43.365 5.449 -46.506 1.00 90.62 327 ALA A CA 1
ATOM 2630 C C . ALA A 1 327 ? 43.541 5.654 -48.018 1.00 90.62 327 ALA A C 1
ATOM 2632 O O . ALA A 1 327 ? 44.574 6.181 -48.442 1.00 90.62 327 ALA A O 1
ATOM 2633 N N . PHE A 1 328 ? 42.522 5.320 -48.819 1.00 90.81 328 PHE A N 1
ATOM 2634 C CA . PHE A 1 328 ? 42.475 5.636 -50.249 1.00 90.81 328 PHE A CA 1
ATOM 2635 C C . PHE A 1 328 ? 42.563 7.144 -50.503 1.00 90.81 328 PHE A C 1
ATOM 2637 O O . PHE A 1 328 ? 43.466 7.583 -51.217 1.00 90.81 328 PHE A O 1
ATOM 2644 N N . ASP A 1 329 ? 41.690 7.943 -49.884 1.00 88.06 329 ASP A N 1
ATOM 2645 C CA . ASP A 1 329 ? 41.651 9.396 -50.103 1.00 88.06 329 ASP A CA 1
ATOM 2646 C C . ASP A 1 329 ? 42.963 10.074 -49.665 1.00 88.06 329 ASP A C 1
ATOM 2648 O O . ASP A 1 329 ? 43.510 10.923 -50.375 1.00 88.06 329 ASP A O 1
ATOM 2652 N N . THR A 1 330 ? 43.533 9.630 -48.540 1.00 88.50 330 THR A N 1
ATOM 2653 C CA . THR A 1 330 ? 44.824 10.112 -48.024 1.00 88.50 330 THR A CA 1
ATOM 2654 C C . THR A 1 330 ? 45.972 9.768 -48.971 1.00 88.50 330 THR A C 1
ATOM 2656 O O . THR A 1 330 ? 46.812 10.620 -49.266 1.00 88.50 330 THR A O 1
ATOM 2659 N N . THR A 1 331 ? 46.006 8.537 -49.486 1.00 84.62 331 THR A N 1
ATOM 2660 C CA . THR A 1 331 ? 47.050 8.097 -50.422 1.00 84.62 331 THR A CA 1
ATOM 2661 C C . THR A 1 331 ? 46.915 8.804 -51.766 1.00 84.62 331 THR A C 1
ATOM 2663 O O . THR A 1 331 ? 47.919 9.248 -52.317 1.00 84.62 331 THR A O 1
ATOM 2666 N N . ARG A 1 332 ? 45.688 9.004 -52.260 1.00 85.75 332 ARG A N 1
ATOM 2667 C CA . ARG A 1 332 ? 45.409 9.760 -53.488 1.00 85.75 332 ARG A CA 1
ATOM 2668 C C . ARG A 1 332 ? 45.882 11.212 -53.380 1.00 85.75 332 ARG A C 1
ATOM 2670 O O . ARG A 1 332 ? 46.523 11.706 -54.304 1.00 85.75 332 ARG A O 1
ATOM 2677 N N . ALA A 1 333 ? 45.619 11.882 -52.256 1.00 85.50 333 ALA A N 1
ATOM 2678 C CA . ALA A 1 333 ? 46.096 13.244 -52.001 1.00 85.50 333 ALA A CA 1
ATOM 2679 C C . ALA A 1 333 ? 47.624 13.310 -51.791 1.00 85.50 333 ALA A C 1
ATOM 2681 O O . ALA A 1 333 ? 48.271 14.290 -52.162 1.00 85.50 333 ALA A O 1
ATOM 2682 N N . GLY A 1 334 ? 48.211 12.266 -51.198 1.00 82.25 334 GLY A N 1
ATOM 2683 C CA . GLY A 1 334 ? 49.647 12.140 -50.938 1.00 82.25 334 GLY A CA 1
ATOM 2684 C C . GLY A 1 334 ? 50.481 11.626 -52.115 1.00 82.25 334 GLY A C 1
ATOM 2685 O O . GLY A 1 334 ? 51.707 11.651 -52.031 1.00 82.25 334 GLY A O 1
ATOM 2686 N N . LEU A 1 335 ? 49.848 11.199 -53.208 1.00 82.31 335 LEU A N 1
ATOM 2687 C CA . LEU A 1 335 ? 50.484 10.547 -54.353 1.00 82.31 335 LEU A CA 1
ATOM 2688 C C . LEU A 1 335 ? 51.638 11.355 -54.986 1.00 82.31 335 LEU A C 1
ATOM 2690 O O . LEU A 1 335 ? 52.665 10.749 -55.293 1.00 82.31 335 LEU A O 1
ATOM 2694 N N . PRO A 1 336 ? 51.574 12.702 -55.103 1.00 80.31 336 PRO A N 1
ATOM 2695 C CA . PRO A 1 336 ? 52.699 13.494 -55.609 1.00 80.31 336 PRO A CA 1
ATOM 2696 C C . PRO A 1 336 ? 53.976 13.380 -54.766 1.00 80.31 336 PRO A C 1
ATOM 2698 O O . PRO A 1 336 ? 55.073 13.541 -55.291 1.00 80.31 336 PRO A O 1
ATOM 2701 N N . LYS A 1 337 ? 53.854 13.076 -53.467 1.00 79.75 337 LYS A N 1
ATOM 2702 C CA . LYS A 1 337 ? 54.990 12.979 -52.535 1.00 79.75 337 LYS A CA 1
ATOM 2703 C C . LYS A 1 337 ? 55.788 11.679 -52.679 1.00 79.75 337 LYS A C 1
ATOM 2705 O O . LYS A 1 337 ? 56.869 11.577 -52.110 1.00 79.75 337 LYS A O 1
ATOM 2710 N N . LEU A 1 338 ? 55.253 10.686 -53.394 1.00 77.25 338 LEU A N 1
ATOM 2711 C CA . LEU A 1 338 ? 55.884 9.373 -53.588 1.00 77.25 338 LEU A CA 1
ATOM 2712 C C . LEU A 1 338 ? 56.883 9.359 -54.759 1.00 77.25 338 LEU A C 1
ATOM 2714 O O . LEU A 1 338 ? 57.664 8.419 -54.898 1.00 77.25 338 LEU A O 1
ATOM 2718 N N . TYR A 1 339 ? 56.887 10.407 -55.587 1.00 76.44 339 TYR A N 1
ATOM 2719 C CA . TYR A 1 339 ? 57.815 10.563 -56.706 1.00 76.44 339 TYR A CA 1
ATOM 2720 C C . TYR A 1 339 ? 59.136 11.187 -56.238 1.00 76.44 339 TYR A C 1
ATOM 2722 O O . TYR A 1 339 ? 59.165 12.069 -55.380 1.00 76.44 339 TYR A O 1
ATOM 2730 N N . LYS A 1 340 ? 60.260 10.738 -56.809 1.00 69.56 340 LYS A N 1
ATOM 2731 C CA . LYS A 1 340 ? 61.580 11.324 -56.521 1.00 69.56 340 LYS A CA 1
ATOM 2732 C C . LYS A 1 340 ? 61.685 12.719 -57.152 1.00 69.56 340 LYS A C 1
ATOM 2734 O O . LYS A 1 340 ? 61.134 12.950 -58.227 1.00 69.56 340 LYS A O 1
ATOM 2739 N N . ASN A 1 341 ? 62.444 13.622 -56.521 1.00 58.97 341 ASN A N 1
ATOM 2740 C CA . ASN A 1 341 ? 62.696 14.978 -57.030 1.00 58.97 341 ASN A CA 1
ATOM 2741 C C . ASN A 1 341 ? 63.144 14.939 -58.507 1.00 58.97 341 ASN A C 1
ATOM 2743 O O . ASN A 1 341 ? 64.237 14.455 -58.801 1.00 58.97 341 ASN A O 1
ATOM 2747 N N . GLY A 1 342 ? 62.297 15.441 -59.415 1.00 61.09 342 GLY A N 1
ATOM 2748 C CA . GLY A 1 342 ? 62.559 15.515 -60.860 1.00 61.09 342 GLY A CA 1
ATOM 2749 C C . GLY A 1 342 ? 61.666 14.652 -61.767 1.00 61.09 342 GLY A C 1
ATOM 2750 O O . GLY A 1 342 ? 61.810 14.749 -62.981 1.00 61.09 342 GLY A O 1
ATOM 2751 N N . GLN A 1 343 ? 60.750 13.835 -61.231 1.00 67.00 343 GLN A N 1
ATOM 2752 C CA . GLN A 1 343 ? 59.720 13.137 -62.022 1.00 67.00 343 GLN A CA 1
ATOM 2753 C C . GLN A 1 343 ? 58.367 13.861 -61.923 1.00 67.00 343 GLN A C 1
ATOM 2755 O O . GLN A 1 343 ? 57.969 14.258 -60.828 1.00 67.00 343 GLN A O 1
ATOM 2760 N N . GLU A 1 344 ? 57.654 14.026 -63.044 1.00 70.69 344 GLU A N 1
ATOM 2761 C CA . GLU A 1 344 ? 56.281 14.549 -63.024 1.00 70.69 344 GLU A CA 1
ATOM 2762 C C . GLU A 1 344 ? 55.323 13.509 -62.413 1.00 70.69 344 GLU A C 1
ATOM 2764 O O . GLU A 1 344 ? 55.331 12.347 -62.833 1.00 70.69 344 GLU A O 1
ATOM 2769 N N . PRO A 1 345 ? 54.504 13.887 -61.416 1.00 73.75 345 PRO A N 1
ATOM 2770 C CA . PRO A 1 345 ? 53.594 12.957 -60.766 1.00 73.75 345 PRO A CA 1
ATOM 2771 C C . PRO A 1 345 ? 52.421 12.610 -61.688 1.00 73.75 345 PRO A C 1
ATOM 2773 O O . PRO A 1 345 ? 51.676 13.493 -62.111 1.00 73.75 345 PRO A O 1
ATOM 2776 N N . VAL A 1 346 ? 52.211 11.317 -61.952 1.00 77.88 346 VAL A N 1
ATOM 2777 C CA . VAL A 1 346 ? 51.055 10.830 -62.721 1.00 77.88 346 VAL A CA 1
ATOM 2778 C C . VAL A 1 346 ? 49.877 10.592 -61.768 1.00 77.88 346 VAL A C 1
ATOM 2780 O O . VAL A 1 346 ? 49.962 9.685 -60.930 1.00 77.88 346 VAL A O 1
ATOM 2783 N N . PRO A 1 347 ? 48.781 11.372 -61.858 1.00 79.81 347 PRO A N 1
ATOM 2784 C CA . PRO A 1 347 ? 47.623 11.198 -60.992 1.00 79.81 347 PRO A CA 1
ATOM 2785 C C . PRO A 1 347 ? 46.785 9.979 -61.392 1.00 79.81 347 PRO A C 1
ATOM 2787 O O . PRO A 1 347 ? 46.723 9.584 -62.557 1.00 79.81 347 PRO A O 1
ATOM 2790 N N . TRP A 1 348 ? 46.059 9.427 -60.422 1.00 85.12 348 TRP A N 1
ATOM 2791 C CA . TRP A 1 348 ? 45.001 8.454 -60.686 1.00 85.12 348 TRP A CA 1
ATOM 2792 C C . TRP A 1 348 ? 43.835 9.111 -61.434 1.00 85.12 348 TRP A C 1
ATOM 2794 O O . TRP A 1 348 ? 43.155 9.990 -60.898 1.00 85.12 348 TRP A O 1
ATOM 2804 N N . THR A 1 349 ? 43.615 8.674 -62.674 1.00 78.06 349 THR A N 1
ATOM 2805 C CA . THR A 1 349 ? 42.616 9.207 -63.611 1.00 78.06 349 THR A CA 1
ATOM 2806 C C . THR A 1 349 ? 41.562 8.145 -63.923 1.00 78.06 349 THR A C 1
ATOM 2808 O O . THR A 1 349 ? 41.612 7.470 -64.943 1.00 78.06 349 THR A O 1
ATOM 2811 N N . PHE A 1 350 ? 40.608 7.971 -63.010 1.00 83.69 350 PHE A N 1
ATOM 2812 C CA . PHE A 1 350 ? 39.433 7.114 -63.189 1.00 83.69 350 PHE A CA 1
ATOM 2813 C C . PHE A 1 350 ? 38.241 7.677 -62.404 1.00 83.69 350 PHE A C 1
ATOM 2815 O O . PHE A 1 350 ? 38.417 8.436 -61.443 1.00 83.69 350 PHE A O 1
ATOM 2822 N N . GLU A 1 351 ? 37.026 7.311 -62.812 1.00 79.19 351 GLU A N 1
ATOM 2823 C CA . GLU A 1 351 ? 35.800 7.668 -62.097 1.00 79.19 351 GLU A CA 1
ATOM 2824 C C . GLU A 1 351 ? 35.672 6.804 -60.825 1.00 79.19 351 GLU A C 1
ATOM 2826 O O . GLU A 1 351 ? 35.733 5.576 -60.923 1.00 79.19 351 GLU A O 1
ATOM 2831 N N . PRO A 1 352 ? 35.532 7.393 -59.619 1.00 81.06 352 PRO A N 1
ATOM 2832 C CA . PRO A 1 352 ? 35.516 6.633 -58.365 1.00 81.06 352 PRO A CA 1
ATOM 2833 C C . PRO A 1 352 ? 34.433 5.550 -58.296 1.00 81.06 352 PRO A C 1
ATOM 2835 O O . PRO A 1 352 ? 34.652 4.514 -57.669 1.00 81.06 352 PRO A O 1
ATOM 2838 N N . ASP A 1 353 ? 33.294 5.760 -58.954 1.00 80.56 353 ASP A N 1
ATOM 2839 C CA . ASP A 1 353 ? 32.181 4.809 -58.948 1.00 80.56 353 ASP A CA 1
ATOM 2840 C C . ASP A 1 353 ? 32.527 3.495 -59.649 1.00 80.56 353 ASP A C 1
ATOM 2842 O O . ASP A 1 353 ? 32.056 2.442 -59.220 1.00 80.56 353 ASP A O 1
ATOM 2846 N N . LEU A 1 354 ? 33.426 3.519 -60.639 1.00 81.81 354 LEU A N 1
ATOM 2847 C CA . LEU A 1 354 ? 33.927 2.296 -61.267 1.00 81.81 354 LEU A CA 1
ATOM 2848 C C . LEU A 1 354 ? 34.609 1.398 -60.233 1.00 81.81 354 LEU A C 1
ATOM 2850 O O . LEU A 1 354 ? 34.406 0.192 -60.249 1.00 81.81 354 LEU A O 1
ATOM 2854 N N . VAL A 1 355 ? 35.360 1.970 -59.292 1.00 85.06 355 VAL A N 1
ATOM 2855 C CA . VAL A 1 355 ? 36.058 1.209 -58.247 1.00 85.06 355 VAL A CA 1
ATOM 2856 C C . VAL A 1 355 ? 35.131 0.838 -57.092 1.00 85.06 355 VAL A C 1
ATOM 2858 O O . VAL A 1 355 ? 35.133 -0.300 -56.625 1.00 85.06 355 VAL A O 1
ATOM 2861 N N . PHE A 1 356 ? 34.349 1.805 -56.610 1.00 90.00 356 PHE A N 1
ATOM 2862 C CA . PHE A 1 356 ? 33.696 1.709 -55.309 1.00 90.00 356 PHE A CA 1
ATOM 2863 C C . PHE A 1 356 ? 32.199 1.390 -55.363 1.00 90.00 356 PHE A C 1
ATOM 2865 O O . PHE A 1 356 ? 31.628 1.209 -54.298 1.00 90.00 356 PHE A O 1
ATOM 2872 N N . SER A 1 357 ? 31.540 1.271 -56.526 1.00 88.44 357 SER A N 1
ATOM 2873 C CA . SER A 1 357 ? 30.072 1.087 -56.591 1.00 88.44 357 SER A CA 1
ATOM 2874 C C . SER A 1 357 ? 29.548 -0.030 -55.674 1.00 88.44 357 SER A C 1
ATOM 2876 O O . SER A 1 357 ? 28.637 0.192 -54.875 1.00 88.44 357 SER A O 1
ATOM 2878 N N . ARG A 1 358 ? 30.156 -1.225 -55.726 1.00 88.81 358 ARG A N 1
ATOM 2879 C CA . ARG A 1 358 ? 29.790 -2.348 -54.845 1.00 88.81 358 ARG A CA 1
ATOM 2880 C C . ARG A 1 358 ? 30.139 -2.058 -53.382 1.00 88.81 358 ARG A C 1
ATOM 2882 O O . ARG A 1 358 ? 29.308 -2.283 -52.510 1.00 88.81 358 ARG A O 1
ATOM 2889 N N . PHE A 1 359 ? 31.336 -1.533 -53.126 1.00 90.88 359 PHE A N 1
ATOM 2890 C CA . PHE A 1 359 ? 31.815 -1.193 -51.783 1.00 90.88 359 PHE A CA 1
ATOM 2891 C C . PHE A 1 359 ? 30.904 -0.185 -51.079 1.00 90.88 359 PHE A C 1
ATOM 2893 O O . PHE A 1 359 ? 30.496 -0.422 -49.948 1.00 90.88 359 PHE A O 1
ATOM 2900 N N . THR A 1 360 ? 30.535 0.900 -51.762 1.00 90.88 360 THR A N 1
ATOM 2901 C CA . THR A 1 360 ? 29.640 1.937 -51.243 1.00 90.88 360 THR A CA 1
ATOM 2902 C C . THR A 1 360 ? 28.268 1.353 -50.915 1.00 90.88 360 THR A C 1
ATOM 2904 O O . THR A 1 360 ? 27.770 1.586 -49.822 1.00 90.88 360 THR A O 1
ATOM 2907 N N . LYS A 1 361 ? 27.692 0.515 -51.792 1.00 90.69 361 LYS A N 1
ATOM 2908 C CA . LYS A 1 361 ? 26.395 -0.137 -51.532 1.00 90.69 361 LYS A CA 1
ATOM 2909 C C . LYS A 1 361 ? 26.428 -1.067 -50.315 1.00 90.69 361 LYS A C 1
ATOM 2911 O O . LYS A 1 361 ? 25.491 -1.055 -49.521 1.00 90.69 361 LYS A O 1
ATOM 2916 N N . VAL A 1 362 ? 27.490 -1.863 -50.152 1.00 91.25 362 VAL A N 1
ATOM 2917 C CA . VAL A 1 362 ? 27.674 -2.718 -48.960 1.00 91.25 362 VAL A CA 1
ATOM 2918 C C . VAL A 1 362 ? 27.846 -1.856 -47.708 1.00 91.25 362 VAL A C 1
ATOM 2920 O O . VAL A 1 362 ? 27.218 -2.122 -46.688 1.00 91.25 362 VAL A O 1
ATOM 2923 N N . HIS A 1 363 ? 28.648 -0.791 -47.787 1.00 90.44 363 HIS A N 1
ATOM 2924 C CA . HIS A 1 363 ? 28.886 0.125 -46.669 1.00 90.44 363 HIS A CA 1
ATOM 2925 C C . HIS A 1 363 ? 27.602 0.852 -46.234 1.00 90.44 363 HIS A C 1
ATOM 2927 O O . HIS A 1 363 ? 27.335 0.964 -45.040 1.00 90.44 363 HIS A O 1
ATOM 2933 N N . GLU A 1 364 ? 26.768 1.293 -47.178 1.00 90.19 364 GLU A N 1
ATOM 2934 C CA . GLU A 1 364 ? 25.451 1.889 -46.906 1.00 90.19 364 GLU A CA 1
ATOM 2935 C C . GLU A 1 364 ? 24.475 0.887 -46.278 1.00 90.19 364 GLU A C 1
ATOM 2937 O O . GLU A 1 364 ? 23.781 1.221 -45.314 1.00 90.19 364 GLU A O 1
ATOM 2942 N N . ARG A 1 365 ? 24.444 -0.358 -46.766 1.00 91.38 365 ARG A N 1
ATOM 2943 C CA . ARG A 1 365 ? 23.642 -1.432 -46.157 1.00 91.38 365 ARG A CA 1
ATOM 2944 C C . ARG A 1 365 ? 24.101 -1.761 -44.743 1.00 91.38 365 ARG A C 1
ATOM 2946 O O . ARG A 1 365 ? 23.251 -1.929 -43.876 1.00 91.38 365 ARG A O 1
ATOM 2953 N N . LEU A 1 366 ? 25.408 -1.765 -44.484 1.00 91.25 366 LEU A N 1
ATOM 2954 C CA . LEU A 1 366 ? 25.961 -1.966 -43.144 1.00 91.25 366 LEU A CA 1
ATOM 2955 C C . LEU A 1 366 ? 25.530 -0.847 -42.183 1.00 91.25 366 LEU A C 1
ATOM 2957 O O . LEU A 1 366 ? 25.103 -1.126 -41.067 1.00 91.25 366 LEU A O 1
ATOM 2961 N N . LYS A 1 367 ? 25.549 0.415 -42.633 1.00 90.25 367 LYS A N 1
ATOM 2962 C CA . LYS A 1 367 ? 25.013 1.552 -41.858 1.00 90.25 367 LYS A CA 1
ATOM 2963 C C . LYS A 1 367 ? 23.506 1.447 -41.624 1.00 90.25 367 LYS A C 1
ATOM 2965 O O . LYS A 1 367 ? 23.024 1.790 -40.549 1.00 90.25 367 LYS A O 1
ATOM 2970 N N . THR A 1 368 ? 22.769 0.959 -42.617 1.00 91.12 368 THR A N 1
ATOM 2971 C CA . THR A 1 368 ? 21.321 0.732 -42.516 1.00 91.12 368 THR A CA 1
ATOM 2972 C C . THR A 1 368 ? 21.007 -0.367 -41.501 1.00 91.12 368 THR A C 1
ATOM 2974 O O . THR A 1 368 ? 20.128 -0.200 -40.661 1.00 91.12 368 THR A O 1
ATOM 2977 N N . ALA A 1 369 ? 21.767 -1.464 -41.527 1.00 90.25 369 ALA A N 1
ATOM 2978 C CA . ALA A 1 369 ? 21.664 -2.543 -40.553 1.00 90.25 369 ALA A CA 1
ATOM 2979 C C . ALA A 1 369 ? 22.014 -2.055 -39.142 1.00 90.25 369 ALA A C 1
ATOM 2981 O O . ALA A 1 369 ? 21.273 -2.336 -38.206 1.00 90.25 369 ALA A O 1
ATOM 2982 N N . PHE A 1 370 ? 23.077 -1.258 -39.001 1.00 89.56 370 PHE A N 1
ATOM 2983 C CA . PHE A 1 370 ? 23.434 -0.616 -37.738 1.00 89.56 370 PHE A CA 1
ATOM 2984 C C . PHE A 1 370 ? 22.281 0.227 -37.171 1.00 89.56 370 PHE A C 1
ATOM 2986 O O . PHE A 1 370 ? 21.910 0.053 -36.015 1.00 89.56 370 PHE A O 1
ATOM 2993 N N . TYR A 1 371 ? 21.672 1.090 -37.992 1.00 89.00 371 TYR A N 1
ATOM 2994 C CA . TYR A 1 371 ? 20.516 1.896 -37.585 1.00 89.00 371 TYR A CA 1
ATOM 2995 C C . TYR A 1 371 ? 19.330 1.030 -37.133 1.00 89.00 371 TYR A C 1
ATOM 2997 O O . TYR A 1 371 ? 18.673 1.344 -36.140 1.00 89.00 371 TYR A O 1
ATOM 3005 N N . LEU A 1 372 ? 19.060 -0.067 -37.845 1.00 90.12 372 LEU A N 1
ATOM 3006 C CA . LEU A 1 372 ? 17.972 -0.986 -37.517 1.00 90.12 372 LEU A CA 1
ATOM 3007 C C . LEU A 1 372 ? 18.210 -1.687 -36.168 1.00 90.12 372 LEU A C 1
ATOM 3009 O O . LEU A 1 372 ? 17.291 -1.764 -35.356 1.00 90.12 372 LEU A O 1
ATOM 3013 N N . MET A 1 373 ? 19.442 -2.132 -35.901 1.00 88.62 373 MET A N 1
ATOM 3014 C CA . MET A 1 373 ? 19.822 -2.748 -34.623 1.00 88.62 373 MET A CA 1
ATOM 3015 C C . MET A 1 373 ? 19.785 -1.758 -33.459 1.00 88.62 373 MET A C 1
ATOM 3017 O O . MET A 1 373 ? 19.272 -2.081 -32.392 1.00 88.62 373 MET A O 1
ATOM 3021 N N . ASP A 1 374 ? 20.296 -0.543 -33.659 1.00 87.56 374 ASP A N 1
ATOM 3022 C CA . ASP A 1 374 ? 20.267 0.507 -32.638 1.00 87.56 374 ASP A CA 1
ATOM 3023 C C . ASP A 1 374 ? 18.822 0.908 -32.298 1.00 87.56 374 ASP A C 1
ATOM 3025 O O . ASP A 1 374 ? 18.445 1.029 -31.131 1.00 87.56 374 ASP A O 1
ATOM 3029 N N . THR A 1 375 ? 17.965 1.003 -33.321 1.00 87.75 375 THR A N 1
ATOM 3030 C CA . THR A 1 375 ? 16.526 1.228 -33.135 1.00 87.75 375 THR A CA 1
ATOM 3031 C C . THR A 1 375 ? 15.873 0.079 -32.365 1.00 87.75 375 THR A C 1
ATOM 3033 O O . THR A 1 375 ? 15.103 0.341 -31.445 1.00 87.75 375 THR A O 1
ATOM 3036 N N . TYR A 1 376 ? 16.214 -1.174 -32.678 1.00 89.25 376 TYR A N 1
ATOM 3037 C CA . TYR A 1 376 ? 15.723 -2.344 -31.946 1.00 89.25 376 TYR A CA 1
ATOM 3038 C C . TYR A 1 376 ? 16.078 -2.300 -30.465 1.00 89.25 376 TYR A C 1
ATOM 3040 O O . TYR A 1 376 ? 15.184 -2.364 -29.627 1.00 89.25 376 TYR A O 1
ATOM 3048 N N . VAL A 1 377 ? 17.348 -2.088 -30.120 1.00 87.69 377 VAL A N 1
ATOM 3049 C CA . VAL A 1 377 ? 17.777 -2.023 -28.714 1.00 87.69 377 VAL A CA 1
ATOM 3050 C C . VAL A 1 377 ? 17.073 -0.896 -27.950 1.00 87.69 377 VAL A C 1
ATOM 3052 O O . VAL A 1 377 ? 16.749 -1.057 -26.773 1.00 87.69 377 VAL A O 1
ATOM 3055 N N . ASN A 1 378 ? 16.798 0.237 -28.598 1.00 85.31 378 ASN A N 1
ATOM 3056 C CA . ASN A 1 378 ? 16.053 1.327 -27.971 1.00 85.31 378 ASN A CA 1
ATOM 3057 C C . ASN A 1 378 ? 14.575 0.980 -27.735 1.00 85.31 378 ASN A C 1
ATOM 3059 O O . ASN A 1 378 ? 14.064 1.282 -26.659 1.00 85.31 378 ASN A O 1
ATOM 3063 N N . PHE A 1 379 ? 13.910 0.309 -28.680 1.00 89.00 379 PHE A N 1
ATOM 3064 C CA . PHE A 1 379 ? 12.516 -0.125 -28.526 1.00 89.00 379 PHE A CA 1
ATOM 3065 C C . PHE A 1 379 ? 12.358 -1.313 -27.569 1.00 89.00 379 PHE A C 1
ATOM 3067 O O . PHE A 1 379 ? 11.351 -1.385 -26.874 1.00 89.00 379 PHE A O 1
ATOM 3074 N N . MET A 1 380 ? 13.366 -2.180 -27.424 1.00 86.31 380 MET A N 1
ATOM 3075 C CA . MET A 1 380 ? 13.355 -3.256 -26.421 1.00 86.31 380 MET A CA 1
ATOM 3076 C C . MET A 1 380 ? 13.267 -2.742 -24.979 1.00 86.31 380 MET A C 1
ATOM 3078 O O . MET A 1 380 ? 12.790 -3.448 -24.097 1.00 86.31 380 MET A O 1
ATOM 3082 N N . LYS A 1 381 ? 13.663 -1.489 -24.719 1.00 82.69 381 LYS A N 1
ATOM 3083 C CA . LYS A 1 381 ? 13.488 -0.867 -23.397 1.00 82.69 381 LYS A CA 1
ATOM 3084 C C . LYS A 1 381 ? 12.012 -0.668 -23.038 1.00 82.69 381 LYS A C 1
ATOM 3086 O O . LYS A 1 381 ? 11.703 -0.656 -21.851 1.00 82.69 381 LYS A O 1
ATOM 3091 N N . LEU A 1 382 ? 11.121 -0.558 -24.032 1.00 85.31 382 LEU A N 1
ATOM 3092 C CA . LEU A 1 382 ? 9.680 -0.363 -23.832 1.00 85.31 382 LEU A CA 1
ATOM 3093 C C . LEU A 1 382 ? 8.987 -1.574 -23.200 1.00 85.31 382 LEU A C 1
ATOM 3095 O O . LEU A 1 382 ? 7.953 -1.390 -22.569 1.00 85.31 382 LEU A O 1
ATOM 3099 N N . GLU A 1 383 ? 9.572 -2.774 -23.288 1.00 81.00 383 GLU A N 1
ATOM 3100 C CA . GLU A 1 383 ? 9.028 -4.002 -22.683 1.00 81.00 383 GLU A CA 1
ATOM 3101 C C . GLU A 1 383 ? 8.738 -3.839 -21.181 1.00 81.00 383 GLU A C 1
ATOM 3103 O O . GLU A 1 383 ? 7.783 -4.401 -20.654 1.00 81.00 383 GLU A O 1
ATOM 3108 N N . LYS A 1 384 ? 9.573 -3.055 -20.487 1.00 78.06 384 LYS A N 1
ATOM 3109 C CA . LYS A 1 384 ? 9.512 -2.856 -19.030 1.00 78.06 384 LYS A CA 1
ATOM 3110 C C . LYS A 1 384 ? 8.999 -1.474 -18.633 1.00 78.06 384 LYS A C 1
ATOM 3112 O O . LYS A 1 384 ? 9.092 -1.111 -17.460 1.00 78.06 384 LYS A O 1
ATOM 3117 N N . VAL A 1 385 ? 8.530 -0.673 -19.590 1.00 82.00 385 VAL A N 1
ATOM 3118 C CA . VAL A 1 385 ? 8.021 0.669 -19.298 1.00 82.00 385 VAL A CA 1
ATOM 3119 C C . VAL A 1 385 ? 6.594 0.553 -18.788 1.00 82.00 385 VAL A C 1
ATOM 3121 O O . VAL A 1 385 ? 5.664 0.278 -19.538 1.00 82.00 385 VAL A O 1
ATOM 3124 N N . GLU A 1 386 ? 6.424 0.828 -17.501 1.00 76.94 386 GLU A N 1
ATOM 3125 C CA . GLU A 1 386 ? 5.116 0.937 -16.866 1.00 76.94 386 GLU A CA 1
ATOM 3126 C C . GLU A 1 386 ? 4.844 2.399 -16.518 1.00 76.94 386 GLU A C 1
ATOM 3128 O O . GLU A 1 386 ? 5.537 3.018 -15.705 1.00 76.94 386 GLU A O 1
ATOM 3133 N N . LEU A 1 387 ? 3.816 2.969 -17.144 1.00 80.00 387 LEU A N 1
ATOM 3134 C CA . LEU A 1 387 ? 3.364 4.316 -16.827 1.00 80.00 387 LEU A CA 1
ATOM 3135 C C . LEU A 1 387 ? 2.412 4.248 -15.628 1.00 80.00 387 LEU A C 1
ATOM 3137 O O . LEU A 1 387 ? 1.328 3.680 -15.709 1.00 80.00 387 LEU A O 1
ATOM 3141 N N . GLY A 1 388 ? 2.819 4.829 -14.500 1.00 65.69 388 GLY A N 1
ATOM 3142 C CA . GLY A 1 388 ? 1.947 5.040 -13.340 1.00 65.69 388 GLY A CA 1
ATOM 3143 C C . GLY A 1 388 ? 1.105 6.315 -13.481 1.00 65.69 388 GLY A C 1
ATOM 3144 O O . GLY A 1 388 ? 1.444 7.199 -14.260 1.00 65.69 388 GLY A O 1
ATOM 3145 N N . GLY A 1 389 ? 0.009 6.431 -12.725 1.00 71.94 389 GLY A N 1
ATOM 3146 C CA . GLY A 1 389 ? -0.858 7.622 -12.721 1.00 71.94 389 GLY A CA 1
ATOM 3147 C C . GLY A 1 389 ? -2.341 7.292 -12.892 1.00 71.94 389 GLY A C 1
ATOM 3148 O O . GLY A 1 389 ? -2.719 6.124 -12.966 1.00 71.94 389 GLY A O 1
ATOM 3149 N N . ILE A 1 390 ? -3.193 8.318 -12.975 1.00 76.50 390 ILE A N 1
ATOM 3150 C CA . ILE A 1 390 ? -4.650 8.141 -13.144 1.00 76.50 390 ILE A CA 1
ATOM 3151 C C . ILE A 1 390 ? -4.945 7.571 -14.537 1.00 76.50 390 ILE A C 1
ATOM 3153 O O . ILE A 1 390 ? -5.846 6.748 -14.697 1.00 76.50 390 ILE A O 1
ATOM 3157 N N . LYS A 1 391 ? -4.156 7.979 -15.539 1.00 80.19 391 LYS A N 1
ATOM 3158 C CA . LYS A 1 391 ? -4.204 7.438 -16.906 1.00 80.19 391 LYS A CA 1
ATOM 3159 C C . LYS A 1 391 ? -3.088 6.431 -17.189 1.00 80.19 391 LYS A C 1
ATOM 3161 O O . LYS A 1 391 ? -3.001 5.934 -18.309 1.00 80.19 391 LYS A O 1
ATOM 3166 N N . GLY A 1 392 ? -2.270 6.124 -16.183 1.00 81.25 392 GLY A N 1
ATOM 3167 C CA . GLY A 1 392 ? -1.070 5.301 -16.300 1.00 81.25 392 GLY A CA 1
ATOM 3168 C C . GLY A 1 392 ? -1.332 3.942 -16.943 1.00 81.25 392 GLY A C 1
ATOM 3169 O O . GLY A 1 392 ? -0.756 3.656 -17.984 1.00 81.25 392 GLY A O 1
ATOM 3170 N N . ASN A 1 393 ? -2.281 3.162 -16.411 1.00 83.38 393 ASN A N 1
ATOM 3171 C CA . ASN A 1 393 ? -2.590 1.825 -16.941 1.00 83.38 393 ASN A CA 1
ATOM 3172 C C . ASN A 1 393 ? -3.003 1.847 -18.421 1.00 83.38 393 ASN A C 1
ATOM 3174 O O . ASN A 1 393 ? -2.513 1.042 -19.201 1.00 83.38 393 ASN A O 1
ATOM 3178 N N . MET A 1 394 ? -3.855 2.797 -18.823 1.00 87.06 394 MET A N 1
ATOM 3179 C CA . MET A 1 394 ? -4.287 2.930 -20.220 1.00 87.06 394 MET A CA 1
ATOM 3180 C C . MET A 1 394 ? -3.113 3.300 -21.138 1.00 87.06 394 MET A C 1
ATOM 3182 O O . MET A 1 394 ? -3.002 2.777 -22.242 1.00 87.06 394 MET A O 1
ATOM 3186 N N . LEU A 1 395 ? -2.252 4.228 -20.711 1.00 87.06 395 LEU A N 1
ATOM 3187 C CA . LEU A 1 395 ? -1.081 4.627 -21.494 1.00 87.06 395 LEU A CA 1
ATOM 3188 C C . LEU A 1 395 ? -0.026 3.511 -21.534 1.00 87.06 395 LEU A C 1
ATOM 3190 O O . LEU A 1 395 ? 0.605 3.322 -22.566 1.00 87.06 395 LEU A O 1
ATOM 3194 N N . GLY A 1 396 ? 0.135 2.760 -20.443 1.00 87.56 396 GLY A N 1
ATOM 3195 C CA . GLY A 1 396 ? 1.001 1.586 -20.357 1.00 87.56 396 GLY A CA 1
ATOM 3196 C C . GLY A 1 396 ? 0.559 0.472 -21.305 1.00 87.56 396 GLY A C 1
ATOM 3197 O O . GLY A 1 396 ? 1.383 -0.017 -22.069 1.00 87.56 396 GLY A O 1
ATOM 3198 N N . GLU A 1 397 ? -0.737 0.140 -21.346 1.00 87.94 397 GLU A N 1
ATOM 3199 C CA . GLU A 1 397 ? -1.290 -0.805 -22.332 1.00 87.94 397 GLU A CA 1
ATOM 3200 C C . GLU A 1 397 ? -0.989 -0.358 -23.771 1.00 87.94 397 GLU A C 1
ATOM 3202 O O . GLU A 1 397 ? -0.511 -1.153 -24.571 1.00 87.94 397 GLU A O 1
ATOM 3207 N N . GLN A 1 398 ? -1.142 0.935 -24.085 1.00 89.69 398 GLN A N 1
ATOM 3208 C CA . GLN A 1 398 ? -0.803 1.457 -25.416 1.00 89.69 398 GLN A CA 1
ATOM 3209 C C . GLN A 1 398 ? 0.689 1.330 -25.764 1.00 89.69 398 GLN A C 1
ATOM 3211 O O . GLN A 1 398 ? 1.022 1.142 -26.934 1.00 89.69 398 GLN A O 1
ATOM 3216 N N . VAL A 1 399 ? 1.592 1.450 -24.783 1.00 90.19 399 VAL A N 1
ATOM 3217 C CA . VAL A 1 399 ? 3.035 1.224 -24.986 1.00 90.19 399 VAL A CA 1
ATOM 3218 C C . VAL A 1 399 ? 3.320 -0.258 -25.226 1.00 90.19 399 VAL A C 1
ATOM 3220 O O . VAL A 1 399 ? 4.106 -0.579 -26.117 1.00 90.19 399 VAL A O 1
ATOM 3223 N N . ILE A 1 400 ? 2.656 -1.151 -24.488 1.00 90.06 400 ILE A N 1
ATOM 3224 C CA . ILE A 1 400 ? 2.771 -2.604 -24.670 1.00 90.06 400 ILE A CA 1
ATOM 3225 C C . ILE A 1 400 ? 2.281 -3.011 -26.063 1.00 90.06 400 ILE A C 1
ATOM 3227 O O . ILE A 1 400 ? 2.967 -3.779 -26.736 1.00 90.06 400 ILE A O 1
ATOM 3231 N N . ASP A 1 401 ? 1.160 -2.458 -26.532 1.00 90.50 401 ASP A N 1
ATOM 3232 C CA . ASP A 1 401 ? 0.645 -2.710 -27.883 1.00 90.50 401 ASP A CA 1
ATOM 3233 C C . ASP A 1 401 ? 1.665 -2.285 -28.953 1.00 90.50 401 ASP A C 1
ATOM 3235 O O . ASP A 1 401 ? 1.993 -3.061 -29.850 1.00 90.50 401 ASP A O 1
ATOM 3239 N N . ILE A 1 402 ? 2.240 -1.079 -28.828 1.00 91.56 402 ILE A N 1
ATOM 3240 C CA . ILE A 1 402 ? 3.294 -0.595 -29.741 1.00 91.56 402 ILE A CA 1
ATOM 3241 C C . ILE A 1 402 ? 4.512 -1.521 -29.709 1.00 91.56 402 ILE A C 1
ATOM 3243 O O . ILE A 1 402 ? 5.090 -1.807 -30.755 1.00 91.56 402 ILE A O 1
ATOM 3247 N N . PHE A 1 403 ? 4.910 -1.994 -28.527 1.00 91.94 403 PHE A N 1
ATOM 3248 C CA . PHE A 1 403 ? 6.035 -2.910 -28.376 1.00 91.94 403 PHE A CA 1
ATOM 3249 C C . PHE A 1 403 ? 5.773 -4.266 -29.052 1.00 91.94 403 PHE A C 1
ATOM 3251 O O . PHE A 1 403 ? 6.639 -4.761 -29.773 1.00 91.94 403 PHE A O 1
ATOM 3258 N N . GLN A 1 404 ? 4.578 -4.841 -28.887 1.00 90.94 404 GLN A N 1
ATOM 3259 C CA . GLN A 1 404 ? 4.194 -6.093 -29.548 1.00 90.94 404 GLN A CA 1
ATOM 3260 C C . GLN A 1 404 ? 4.154 -5.937 -31.074 1.00 90.94 404 GLN A C 1
ATOM 3262 O O . GLN A 1 404 ? 4.749 -6.742 -31.791 1.00 90.94 404 GLN A O 1
ATOM 3267 N N . GLU A 1 405 ? 3.526 -4.868 -31.577 1.00 91.94 405 GLU A N 1
ATOM 3268 C CA . GLU A 1 405 ? 3.499 -4.553 -33.012 1.00 91.94 405 GLU A CA 1
ATOM 3269 C C . GLU A 1 405 ? 4.920 -4.330 -33.570 1.00 91.94 405 GLU A C 1
ATOM 3271 O O . GLU A 1 405 ? 5.223 -4.715 -34.705 1.00 91.94 405 GLU A O 1
ATOM 3276 N N . PHE A 1 406 ? 5.812 -3.723 -32.780 1.00 93.00 406 PHE A N 1
ATOM 3277 C CA . PHE A 1 406 ? 7.216 -3.529 -33.133 1.00 93.00 406 PHE A CA 1
ATOM 3278 C C . PHE A 1 406 ? 7.981 -4.852 -33.232 1.00 93.00 406 PHE A C 1
ATOM 3280 O O . PHE A 1 406 ? 8.665 -5.073 -34.235 1.00 93.00 406 PHE A O 1
ATOM 3287 N N . ASP A 1 407 ? 7.854 -5.735 -32.238 1.00 90.19 407 ASP A N 1
ATOM 3288 C CA . ASP A 1 407 ? 8.502 -7.051 -32.239 1.00 90.19 407 ASP A CA 1
ATOM 3289 C C . ASP A 1 407 ? 8.038 -7.892 -33.441 1.00 90.19 407 ASP A C 1
ATOM 3291 O O . ASP A 1 407 ? 8.845 -8.474 -34.170 1.00 90.19 407 ASP A O 1
ATOM 3295 N N . GLU A 1 408 ? 6.736 -7.872 -33.745 1.00 90.88 408 GLU A N 1
ATOM 3296 C CA . GLU A 1 408 ? 6.184 -8.503 -34.947 1.00 90.88 408 GLU A CA 1
ATOM 3297 C C . GLU A 1 408 ? 6.744 -7.912 -36.247 1.00 90.88 408 GLU A C 1
ATOM 3299 O O . GLU A 1 408 ? 7.101 -8.655 -37.168 1.00 90.88 408 GLU A O 1
ATOM 3304 N N . ALA A 1 409 ? 6.863 -6.584 -36.339 1.00 90.00 409 ALA A N 1
ATOM 3305 C CA . ALA A 1 409 ? 7.449 -5.929 -37.504 1.00 90.00 409 ALA A CA 1
ATOM 3306 C C . ALA A 1 409 ? 8.940 -6.271 -37.671 1.00 90.00 409 ALA A C 1
ATOM 3308 O O . ALA A 1 409 ? 9.423 -6.373 -38.804 1.00 90.00 409 ALA A O 1
ATOM 3309 N N . PHE A 1 410 ? 9.666 -6.465 -36.566 1.00 90.81 410 PHE A N 1
ATOM 3310 C CA . PHE A 1 410 ? 11.090 -6.785 -36.579 1.00 90.81 410 PHE A CA 1
ATOM 3311 C C . PHE A 1 410 ? 11.380 -8.251 -36.941 1.00 90.81 410 PHE A C 1
ATOM 3313 O O . PHE A 1 410 ? 12.383 -8.518 -37.610 1.00 90.81 410 PHE A O 1
ATOM 3320 N N . LYS A 1 411 ? 10.475 -9.194 -36.630 1.00 88.19 411 LYS A N 1
ATOM 3321 C CA . LYS A 1 411 ? 10.594 -10.618 -37.029 1.00 88.19 411 LYS A CA 1
ATOM 3322 C C . LYS A 1 411 ? 10.825 -10.818 -38.528 1.00 88.19 411 LYS A C 1
ATOM 3324 O O . LYS A 1 411 ? 11.509 -11.758 -38.923 1.00 88.19 411 LYS A O 1
ATOM 3329 N N . LEU A 1 412 ? 10.359 -9.889 -39.370 1.00 86.50 412 LEU A N 1
ATOM 3330 C CA . LEU A 1 412 ? 10.632 -9.883 -40.814 1.00 86.50 412 LEU A CA 1
ATOM 3331 C C . LEU A 1 412 ? 12.134 -9.885 -41.159 1.00 86.50 412 LEU A C 1
ATOM 3333 O O . LEU A 1 412 ? 12.505 -10.362 -42.232 1.00 86.50 412 LEU A O 1
ATOM 3337 N N . PHE A 1 413 ? 12.990 -9.347 -40.284 1.00 88.62 413 PHE A N 1
ATOM 3338 C CA . PHE A 1 413 ? 14.445 -9.348 -40.447 1.00 88.62 413 PHE A CA 1
ATOM 3339 C C . PHE A 1 413 ? 15.090 -10.582 -39.811 1.00 88.62 413 PHE A C 1
ATOM 3341 O O . PHE A 1 413 ? 15.963 -11.186 -40.434 1.00 88.62 413 PHE A O 1
ATOM 3348 N N . THR A 1 414 ? 14.636 -11.001 -38.628 1.00 86.81 414 THR A N 1
ATOM 3349 C CA . THR A 1 414 ? 15.155 -12.190 -37.926 1.00 86.81 414 THR A CA 1
ATOM 3350 C C . THR A 1 414 ? 14.894 -13.488 -38.698 1.00 86.81 414 THR A C 1
ATOM 3352 O O . THR A 1 414 ? 15.787 -14.331 -38.809 1.00 86.81 414 THR A O 1
ATOM 3355 N N . ASP A 1 415 ? 13.716 -13.613 -39.316 1.00 85.81 415 ASP A N 1
ATOM 3356 C CA . ASP A 1 415 ? 13.306 -14.795 -40.089 1.00 85.81 415 ASP A CA 1
ATOM 3357 C C . ASP A 1 415 ? 13.765 -14.750 -41.557 1.00 85.81 415 ASP A C 1
ATOM 3359 O O . ASP A 1 415 ? 13.481 -15.658 -42.351 1.00 85.81 415 ASP A O 1
ATOM 3363 N N . SER A 1 416 ? 14.465 -13.684 -41.955 1.00 83.25 416 SER A N 1
ATOM 3364 C CA . SER A 1 416 ? 14.906 -13.512 -43.335 1.00 83.25 416 SER A CA 1
ATOM 3365 C C . SER A 1 416 ? 15.977 -14.538 -43.733 1.00 83.25 416 SER A C 1
ATOM 3367 O O . SER A 1 416 ? 16.812 -14.972 -42.938 1.00 83.25 416 SER A O 1
ATOM 3369 N N . LYS A 1 417 ? 15.927 -14.965 -45.003 1.00 80.50 417 LYS A N 1
ATOM 3370 C CA . LYS A 1 417 ? 16.865 -15.938 -45.599 1.00 80.50 417 LYS A CA 1
ATOM 3371 C C . LYS A 1 417 ? 17.886 -15.298 -46.541 1.00 80.50 417 LYS A C 1
ATOM 3373 O O . LYS A 1 417 ? 18.689 -16.014 -47.128 1.00 80.50 417 LYS A O 1
ATOM 3378 N N . TYR A 1 418 ? 17.792 -13.988 -46.748 1.00 82.75 418 TYR A N 1
ATOM 3379 C CA . TYR A 1 418 ? 18.704 -13.241 -47.605 1.00 82.75 418 TYR A CA 1
ATOM 3380 C C . TYR A 1 418 ? 19.877 -12.696 -46.789 1.00 82.75 418 TYR A C 1
ATOM 3382 O O . TYR A 1 418 ? 19.714 -12.397 -45.609 1.00 82.75 418 TYR A O 1
ATOM 3390 N N . ASN A 1 419 ? 21.024 -12.484 -47.438 1.00 85.19 419 ASN A N 1
ATOM 3391 C CA . ASN A 1 419 ? 22.149 -11.769 -46.838 1.00 85.19 419 ASN A CA 1
ATOM 3392 C C . ASN A 1 419 ? 21.843 -10.252 -46.852 1.00 85.19 419 ASN A C 1
ATOM 3394 O O . ASN A 1 419 ? 21.741 -9.663 -47.936 1.00 85.19 419 ASN A O 1
ATOM 3398 N N . PRO A 1 420 ? 21.718 -9.578 -45.691 1.00 85.38 420 PRO A N 1
ATOM 3399 C CA . PRO A 1 420 ? 21.395 -8.149 -45.626 1.00 85.38 420 PRO A CA 1
ATOM 3400 C C . PRO A 1 420 ? 22.416 -7.246 -46.334 1.00 85.38 420 PRO A C 1
ATOM 3402 O O . PRO A 1 420 ? 22.062 -6.174 -46.837 1.00 85.38 420 PRO A O 1
ATOM 3405 N N . LEU A 1 421 ? 23.677 -7.682 -46.406 1.00 87.69 421 LEU A N 1
ATOM 3406 C CA . LEU A 1 421 ? 24.778 -6.931 -46.997 1.00 87.69 421 LEU A CA 1
ATOM 3407 C C . LEU A 1 421 ? 24.920 -7.141 -48.511 1.00 87.69 421 LEU A C 1
ATOM 3409 O O . LEU A 1 421 ? 25.601 -6.330 -49.136 1.00 87.69 421 LEU A O 1
ATOM 3413 N N . ASP A 1 422 ? 24.274 -8.145 -49.122 1.00 86.50 422 ASP A N 1
ATOM 3414 C CA . ASP A 1 422 ? 24.402 -8.410 -50.565 1.00 86.50 422 ASP A CA 1
ATOM 3415 C C . ASP A 1 422 ? 23.677 -7.346 -51.411 1.00 86.50 422 ASP A C 1
ATOM 3417 O O . ASP A 1 422 ? 22.444 -7.330 -51.458 1.00 86.50 422 ASP A O 1
ATOM 3421 N N . PRO A 1 423 ? 24.397 -6.484 -52.160 1.00 84.44 423 PRO A N 1
ATOM 3422 C CA . PRO A 1 423 ? 23.783 -5.439 -52.975 1.00 84.44 423 PRO A CA 1
ATOM 3423 C C . PRO A 1 423 ? 22.869 -5.954 -54.092 1.00 84.44 423 PRO A C 1
ATOM 3425 O O . PRO A 1 423 ? 22.082 -5.164 -54.618 1.00 84.44 423 PRO A O 1
ATOM 3428 N N . SER A 1 424 ? 22.997 -7.229 -54.468 1.00 84.00 424 SER A N 1
ATOM 3429 C CA . SER A 1 424 ? 22.266 -7.860 -55.571 1.00 84.00 424 SER A CA 1
ATOM 3430 C C . SER A 1 424 ? 20.816 -8.187 -55.203 1.00 84.00 424 SER A C 1
ATOM 3432 O O . SER A 1 424 ? 19.957 -8.197 -56.084 1.00 84.00 424 SER A O 1
ATOM 3434 N N . ASP A 1 425 ? 20.530 -8.407 -53.914 1.00 85.06 425 ASP A N 1
ATOM 3435 C CA . ASP A 1 425 ? 19.193 -8.739 -53.415 1.00 85.06 425 ASP A CA 1
ATOM 3436 C C . ASP A 1 425 ? 18.449 -7.484 -52.911 1.00 85.06 425 ASP A C 1
ATOM 3438 O O . ASP A 1 425 ? 18.894 -6.851 -51.945 1.00 85.06 425 ASP A O 1
ATOM 3442 N N . PRO A 1 426 ? 17.313 -7.085 -53.517 1.00 86.44 426 PRO A N 1
ATOM 3443 C CA . PRO A 1 426 ? 16.534 -5.932 -53.066 1.00 86.44 426 PRO A CA 1
ATOM 3444 C C . PRO A 1 426 ? 15.702 -6.178 -51.791 1.00 86.44 426 PRO A C 1
ATOM 3446 O O . PRO A 1 426 ? 15.185 -5.207 -51.231 1.00 86.44 426 PRO A O 1
ATOM 3449 N N . GLY A 1 427 ? 15.552 -7.425 -51.327 1.00 87.12 427 GLY A N 1
ATOM 3450 C CA . GLY A 1 427 ? 14.651 -7.810 -50.233 1.00 87.12 427 GLY A CA 1
ATOM 3451 C C . GLY A 1 427 ? 14.894 -7.047 -48.928 1.00 87.12 427 GLY A C 1
ATOM 3452 O O . GLY A 1 427 ? 13.948 -6.526 -48.335 1.00 87.12 427 GLY A O 1
ATOM 3453 N N . PHE A 1 428 ? 16.161 -6.875 -48.536 1.00 89.25 428 PHE A N 1
ATOM 3454 C CA . PHE A 1 428 ? 16.531 -6.131 -47.326 1.00 89.25 428 PHE A CA 1
ATOM 3455 C C . PHE A 1 428 ? 16.036 -4.679 -47.338 1.00 89.25 428 PHE A C 1
ATOM 3457 O O . PHE A 1 428 ? 15.400 -4.230 -46.385 1.00 89.25 428 PHE A O 1
ATOM 3464 N N . LEU A 1 429 ? 16.283 -3.946 -48.429 1.00 88.06 429 LEU A N 1
ATOM 3465 C CA . LEU A 1 429 ? 15.904 -2.534 -48.535 1.00 88.06 429 LEU A CA 1
ATOM 3466 C C . LEU A 1 429 ? 14.384 -2.354 -48.628 1.00 88.06 429 LEU A C 1
ATOM 3468 O O . LEU A 1 429 ? 13.844 -1.398 -48.073 1.00 88.06 429 LEU A O 1
ATOM 3472 N N . GLN A 1 430 ? 13.671 -3.276 -49.282 1.00 89.94 430 GLN A N 1
ATOM 3473 C CA . GLN A 1 430 ? 12.204 -3.249 -49.315 1.00 89.94 430 GLN A CA 1
ATOM 3474 C C . GLN A 1 430 ? 11.605 -3.441 -47.918 1.00 89.94 430 GLN A C 1
ATOM 3476 O O . GLN A 1 430 ? 10.737 -2.662 -47.510 1.00 89.94 430 GLN A O 1
ATOM 3481 N N . ASN A 1 431 ? 12.107 -4.426 -47.167 1.00 90.44 431 ASN A N 1
ATOM 3482 C CA . ASN A 1 431 ? 11.700 -4.654 -45.782 1.00 90.44 431 ASN A CA 1
ATOM 3483 C C . ASN A 1 431 ? 12.046 -3.451 -44.897 1.00 90.44 431 ASN A C 1
ATOM 3485 O O . ASN A 1 431 ? 11.198 -3.000 -44.131 1.00 90.44 431 ASN A O 1
ATOM 3489 N N . PHE A 1 432 ? 13.230 -2.857 -45.068 1.00 91.06 432 PHE A N 1
ATOM 3490 C CA . PHE A 1 432 ? 13.640 -1.639 -44.367 1.00 91.06 432 PHE A CA 1
ATOM 3491 C C . PHE A 1 432 ? 12.701 -0.451 -44.627 1.00 91.06 432 PHE A C 1
ATOM 3493 O O . PHE A 1 432 ? 12.253 0.208 -43.690 1.00 91.06 432 PHE A O 1
ATOM 3500 N N . HIS A 1 433 ? 12.329 -0.187 -45.883 1.00 90.00 433 HIS A N 1
ATOM 3501 C CA . HIS A 1 433 ? 11.388 0.892 -46.199 1.00 90.00 433 HIS A CA 1
ATOM 3502 C C . HIS A 1 433 ? 9.992 0.649 -45.616 1.00 90.00 433 HIS A C 1
ATOM 3504 O O . HIS A 1 433 ? 9.338 1.600 -45.180 1.00 90.00 433 HIS A O 1
ATOM 3510 N N . ARG A 1 434 ? 9.526 -0.607 -45.591 1.00 89.50 434 ARG A N 1
ATOM 3511 C CA . ARG A 1 434 ? 8.269 -0.975 -44.926 1.00 89.50 434 ARG A CA 1
ATOM 3512 C C . ARG A 1 434 ? 8.362 -0.749 -43.417 1.00 89.50 434 ARG A C 1
ATOM 3514 O O . ARG A 1 434 ? 7.468 -0.122 -42.858 1.00 89.50 434 ARG A O 1
ATOM 3521 N N . PHE A 1 435 ? 9.447 -1.197 -42.794 1.00 92.44 435 PHE A N 1
ATOM 3522 C CA . PHE A 1 435 ? 9.712 -1.012 -41.371 1.00 92.44 435 PHE A CA 1
ATOM 3523 C C . PHE A 1 435 ? 9.744 0.470 -40.987 1.00 92.44 435 PHE A C 1
ATOM 3525 O O . PHE A 1 435 ? 9.039 0.864 -40.070 1.00 92.44 435 PHE A O 1
ATOM 3532 N N . ASN A 1 436 ? 10.428 1.330 -41.748 1.00 89.38 436 ASN A N 1
ATOM 3533 C CA . ASN A 1 436 ? 10.465 2.772 -41.466 1.00 89.38 436 ASN A CA 1
ATOM 3534 C C . ASN A 1 436 ? 9.095 3.461 -41.557 1.00 89.38 436 ASN A C 1
ATOM 3536 O O . ASN A 1 436 ? 8.845 4.428 -40.839 1.00 89.38 436 ASN A O 1
ATOM 3540 N N . ARG A 1 437 ? 8.189 2.985 -42.423 1.00 89.69 437 ARG A N 1
ATOM 3541 C CA . ARG A 1 437 ? 6.812 3.506 -42.469 1.00 89.69 437 ARG A CA 1
ATOM 3542 C C . ARG A 1 437 ? 6.046 3.174 -41.193 1.00 89.69 437 ARG A C 1
ATOM 3544 O O . ARG A 1 437 ? 5.364 4.048 -40.674 1.00 89.69 437 ARG A O 1
ATOM 3551 N N . ILE A 1 438 ? 6.188 1.943 -40.702 1.00 91.44 438 ILE A N 1
ATOM 3552 C CA . ILE A 1 438 ? 5.594 1.500 -39.433 1.00 91.44 438 ILE A CA 1
ATOM 3553 C C . ILE A 1 438 ? 6.238 2.265 -38.266 1.00 91.44 438 ILE A C 1
ATOM 3555 O O . ILE A 1 438 ? 5.539 2.800 -37.417 1.00 91.44 438 ILE A O 1
ATOM 3559 N N . MET A 1 439 ? 7.560 2.439 -38.292 1.00 90.06 439 MET A N 1
ATOM 3560 C CA . MET A 1 439 ? 8.310 3.210 -37.298 1.00 90.06 439 MET A CA 1
ATOM 3561 C C . MET A 1 439 ? 7.808 4.646 -37.156 1.00 90.06 439 MET A C 1
ATOM 3563 O O . MET A 1 439 ? 7.667 5.157 -36.055 1.00 90.06 439 MET A O 1
ATOM 3567 N N . THR A 1 440 ? 7.498 5.288 -38.284 1.00 89.88 440 THR A N 1
ATOM 3568 C CA . THR A 1 440 ? 6.958 6.655 -38.303 1.00 89.88 440 THR A CA 1
ATOM 3569 C C . THR A 1 440 ? 5.597 6.735 -37.598 1.00 89.88 440 THR A C 1
ATOM 3571 O O . THR A 1 440 ? 5.279 7.757 -36.993 1.00 89.88 440 THR A O 1
ATOM 3574 N N . ASP A 1 441 ? 4.780 5.680 -37.677 1.00 91.44 441 ASP A N 1
ATOM 3575 C CA . ASP A 1 441 ? 3.510 5.588 -36.948 1.00 91.44 441 ASP A CA 1
ATOM 3576 C C . ASP A 1 441 ? 3.740 5.393 -35.442 1.00 91.44 441 ASP A C 1
ATOM 3578 O O . ASP A 1 441 ? 3.170 6.130 -34.634 1.00 91.44 441 ASP A O 1
ATOM 3582 N N . PHE A 1 442 ? 4.647 4.484 -35.067 1.00 92.62 442 PHE A N 1
ATOM 3583 C CA . PHE A 1 442 ? 5.033 4.273 -33.669 1.00 92.62 442 PHE A CA 1
ATOM 3584 C C . PHE A 1 442 ? 5.588 5.538 -33.027 1.00 92.62 442 PHE A C 1
ATOM 3586 O O . PHE A 1 442 ? 5.166 5.885 -31.929 1.00 92.62 442 PHE A O 1
ATOM 3593 N N . ASP A 1 443 ? 6.457 6.270 -33.723 1.00 91.00 443 ASP A N 1
ATOM 3594 C CA . ASP A 1 443 ? 7.032 7.515 -33.221 1.00 91.00 443 ASP A CA 1
ATOM 3595 C C . ASP A 1 443 ? 5.943 8.561 -32.918 1.00 91.00 443 ASP A C 1
ATOM 3597 O O . ASP A 1 443 ? 5.989 9.210 -31.877 1.00 91.00 443 ASP A O 1
ATOM 3601 N N . ARG A 1 444 ? 4.901 8.680 -33.755 1.00 91.62 444 ARG A N 1
ATOM 3602 C CA . ARG A 1 444 ? 3.764 9.595 -33.506 1.00 91.62 444 ARG A CA 1
ATOM 3603 C C . ARG A 1 444 ? 2.880 9.148 -32.344 1.00 91.62 444 ARG A C 1
ATOM 3605 O O . ARG A 1 444 ? 2.413 9.976 -31.555 1.00 91.62 444 ARG A O 1
ATOM 3612 N N . ARG A 1 445 ? 2.618 7.842 -32.245 1.00 93.00 445 ARG A N 1
ATOM 3613 C CA . ARG A 1 445 ? 1.843 7.264 -31.137 1.00 93.00 445 ARG A CA 1
ATOM 3614 C C . ARG A 1 445 ? 2.587 7.458 -29.816 1.00 93.00 445 ARG A C 1
ATOM 3616 O O . ARG A 1 445 ? 1.988 7.955 -28.865 1.00 93.00 445 ARG A O 1
ATOM 3623 N N . LEU A 1 446 ? 3.886 7.158 -29.781 1.00 91.44 446 LEU A N 1
ATOM 3624 C CA . LEU A 1 446 ? 4.752 7.373 -28.622 1.00 91.44 446 LEU A CA 1
ATOM 3625 C C . LEU A 1 446 ? 4.847 8.856 -28.256 1.00 91.44 446 LEU A C 1
ATOM 3627 O O . LEU A 1 446 ? 4.651 9.175 -27.089 1.00 91.44 446 LEU A O 1
ATOM 3631 N N . ALA A 1 447 ? 5.028 9.766 -29.219 1.00 91.12 447 ALA A N 1
ATOM 3632 C CA . ALA A 1 447 ? 5.008 11.211 -28.963 1.00 91.12 447 ALA A CA 1
ATOM 3633 C C . ALA A 1 447 ? 3.719 11.636 -28.238 1.00 91.12 447 ALA A C 1
ATOM 3635 O O . ALA A 1 447 ? 3.753 12.261 -27.177 1.00 91.12 447 ALA A O 1
ATOM 3636 N N . THR A 1 448 ? 2.567 11.182 -28.741 1.00 91.19 448 THR A N 1
ATOM 3637 C CA . THR A 1 448 ? 1.262 11.455 -28.124 1.00 91.19 448 THR A CA 1
ATOM 3638 C C . THR A 1 448 ? 1.155 10.878 -26.707 1.00 91.19 448 THR A C 1
ATOM 3640 O O . THR A 1 448 ? 0.589 11.524 -25.820 1.00 91.19 448 THR A O 1
ATOM 3643 N N . ILE A 1 449 ? 1.661 9.661 -26.480 1.00 90.81 449 ILE A N 1
ATOM 3644 C CA . ILE A 1 449 ? 1.651 9.000 -25.167 1.00 90.81 449 ILE A CA 1
ATOM 3645 C C . ILE A 1 449 ? 2.529 9.763 -24.176 1.00 90.81 449 ILE A C 1
ATOM 3647 O O . ILE A 1 449 ? 2.070 10.059 -23.075 1.00 90.81 449 ILE A O 1
ATOM 3651 N N . VAL A 1 450 ? 3.752 10.126 -24.568 1.00 90.38 450 VAL A N 1
ATOM 3652 C CA . VAL A 1 450 ? 4.704 10.855 -23.720 1.00 90.38 450 VAL A CA 1
ATOM 3653 C C . VAL A 1 450 ? 4.148 12.225 -23.341 1.00 90.38 450 VAL A C 1
ATOM 3655 O O . VAL A 1 450 ? 4.154 12.575 -22.162 1.00 90.38 450 VAL A O 1
ATOM 3658 N N . VAL A 1 451 ? 3.590 12.977 -24.295 1.00 90.88 451 VAL A N 1
ATOM 3659 C CA . VAL A 1 451 ? 2.976 14.285 -24.017 1.00 90.88 451 VAL A CA 1
ATOM 3660 C C . VAL A 1 451 ? 1.779 14.145 -23.070 1.00 90.88 451 VAL A C 1
ATOM 3662 O O . VAL A 1 451 ? 1.650 14.904 -22.110 1.00 90.88 451 VAL A O 1
ATOM 3665 N N . LYS A 1 452 ? 0.910 13.144 -23.270 1.00 89.75 452 LYS A N 1
ATOM 3666 C CA . LYS A 1 452 ? -0.194 12.868 -22.332 1.00 89.75 452 LYS A CA 1
ATOM 3667 C C . LYS A 1 452 ? 0.311 12.455 -20.949 1.00 89.75 452 LYS A C 1
ATOM 3669 O O . LYS A 1 452 ? -0.275 12.882 -19.958 1.00 89.75 452 LYS A O 1
ATOM 3674 N N . GLY A 1 453 ? 1.373 11.655 -20.889 1.00 89.06 453 GLY A N 1
ATOM 3675 C CA . GLY A 1 453 ? 2.025 11.233 -19.652 1.00 89.06 453 GLY A CA 1
ATOM 3676 C C . GLY A 1 453 ? 2.626 12.411 -18.888 1.00 89.06 453 GLY A C 1
ATOM 3677 O O . GLY A 1 453 ? 2.468 12.491 -17.674 1.00 89.06 453 GLY A O 1
ATOM 3678 N N . TYR A 1 454 ? 3.223 13.376 -19.593 1.00 90.38 454 TYR A N 1
ATOM 3679 C CA . TYR A 1 454 ? 3.738 14.612 -19.003 1.00 90.38 454 TYR A CA 1
ATOM 3680 C C . TYR A 1 454 ? 2.638 15.414 -18.307 1.00 90.38 454 TYR A C 1
ATOM 3682 O O . TYR A 1 454 ? 2.804 15.816 -17.160 1.00 90.38 454 TYR A O 1
ATOM 3690 N N . TYR A 1 455 ? 1.485 15.584 -18.957 1.00 88.94 455 TYR A N 1
ATOM 3691 C CA . TYR A 1 455 ? 0.357 16.304 -18.362 1.00 88.94 455 TYR A CA 1
ATOM 3692 C C . TYR A 1 455 ? -0.345 15.547 -17.218 1.00 88.94 455 TYR A C 1
ATOM 3694 O O . TYR A 1 455 ? -1.055 16.180 -16.438 1.00 88.94 455 TYR A O 1
ATOM 3702 N N . ASP A 1 456 ? -0.176 14.223 -17.103 1.00 88.62 456 ASP A N 1
ATOM 3703 C CA . ASP A 1 456 ? -0.696 13.426 -15.972 1.00 88.62 456 ASP A CA 1
ATOM 3704 C C . ASP A 1 456 ? 0.253 13.447 -14.756 1.00 88.62 456 ASP A C 1
ATOM 3706 O O . ASP A 1 456 ? -0.138 13.077 -13.648 1.00 88.62 456 ASP A O 1
ATOM 3710 N N . CYS A 1 457 ? 1.500 13.899 -14.933 1.00 88.06 457 CYS A N 1
ATOM 3711 C CA . CYS A 1 457 ? 2.479 13.990 -13.856 1.00 88.06 457 CYS A CA 1
ATOM 3712 C C . CYS A 1 457 ? 2.127 15.105 -12.858 1.00 88.06 457 CYS A C 1
ATOM 3714 O O . CYS A 1 457 ? 1.892 16.255 -13.220 1.00 88.06 457 CYS A O 1
ATOM 3716 N N . THR A 1 458 ? 2.153 14.777 -11.564 1.00 84.12 458 THR A N 1
ATOM 3717 C CA . THR A 1 458 ? 1.761 15.697 -10.480 1.00 84.12 458 THR A CA 1
ATOM 3718 C C . THR A 1 458 ? 2.910 16.558 -9.944 1.00 84.12 458 THR A C 1
ATOM 3720 O O . THR A 1 458 ? 2.660 17.529 -9.232 1.00 84.12 458 THR A O 1
ATOM 3723 N N . GLY A 1 459 ? 4.166 16.233 -10.270 1.00 86.31 459 GLY A N 1
ATOM 3724 C CA . GLY A 1 459 ? 5.339 16.970 -9.795 1.00 86.31 459 GLY A CA 1
ATOM 3725 C C . GLY A 1 459 ? 6.650 16.569 -10.474 1.00 86.31 459 GLY A C 1
ATOM 3726 O O . GLY A 1 459 ? 6.694 15.620 -11.260 1.00 86.31 459 GLY A O 1
ATOM 3727 N N . LEU A 1 460 ? 7.729 17.283 -10.126 1.00 88.88 460 LEU A N 1
ATOM 3728 C CA . LEU A 1 460 ? 9.060 17.150 -10.737 1.00 88.88 460 LEU A CA 1
ATOM 3729 C C . LEU A 1 460 ? 9.608 15.719 -10.699 1.00 88.88 460 LEU A C 1
ATOM 3731 O O . LEU A 1 460 ? 10.139 15.256 -11.700 1.00 88.88 460 LEU A O 1
ATOM 3735 N N . GLU A 1 461 ? 9.427 14.989 -9.594 1.00 87.56 461 GLU A N 1
ATOM 3736 C CA . GLU A 1 461 ? 9.907 13.602 -9.487 1.00 87.56 461 GLU A CA 1
ATOM 3737 C C . GLU A 1 461 ? 9.286 12.687 -10.552 1.00 87.56 461 GLU A C 1
ATOM 3739 O O . GLU A 1 461 ? 9.968 11.854 -11.143 1.00 87.56 461 GLU A O 1
ATOM 3744 N N . SER A 1 462 ? 7.982 12.845 -10.800 1.00 88.19 462 SER A N 1
ATOM 3745 C CA . SER A 1 462 ? 7.255 12.022 -11.773 1.00 88.19 462 SER A CA 1
ATOM 3746 C C . SER A 1 462 ? 7.659 12.384 -13.200 1.00 88.19 462 SER A C 1
ATOM 3748 O O . SER A 1 462 ? 7.851 11.494 -14.023 1.00 88.19 462 SER A O 1
ATOM 3750 N N . ILE A 1 463 ? 7.875 13.677 -13.464 1.00 90.31 463 ILE A N 1
ATOM 3751 C CA . ILE A 1 463 ? 8.365 14.165 -14.757 1.00 90.31 463 ILE A CA 1
ATOM 3752 C C . ILE A 1 463 ? 9.782 13.648 -15.030 1.00 90.31 463 ILE A C 1
ATOM 3754 O O . ILE A 1 463 ? 10.038 13.131 -16.113 1.00 90.31 463 ILE A O 1
ATOM 3758 N N . TYR A 1 464 ? 10.698 13.733 -14.060 1.00 89.69 464 TYR A N 1
ATOM 3759 C CA . TYR A 1 464 ? 12.054 13.206 -14.225 1.00 89.69 464 TYR A CA 1
ATOM 3760 C C . TYR A 1 464 ? 12.049 11.694 -14.446 1.00 89.69 464 TYR A C 1
ATOM 3762 O O . TYR A 1 464 ? 12.745 11.219 -15.335 1.00 89.69 464 TYR A O 1
ATOM 3770 N N . LYS A 1 465 ? 11.206 10.940 -13.725 1.00 87.81 465 LYS A N 1
ATOM 3771 C CA . LYS A 1 465 ? 11.021 9.504 -13.984 1.00 87.81 465 LYS A CA 1
ATOM 3772 C C . LYS A 1 465 ? 10.502 9.238 -15.395 1.00 87.81 465 LYS A C 1
ATOM 3774 O O . LYS A 1 465 ? 11.004 8.329 -16.038 1.00 87.81 465 LYS A O 1
ATOM 3779 N N . LEU A 1 466 ? 9.531 10.010 -15.890 1.00 88.88 466 LEU A N 1
ATOM 3780 C CA . LEU A 1 466 ? 9.031 9.873 -17.262 1.00 88.88 466 LEU A CA 1
ATOM 3781 C C . LEU A 1 466 ? 10.143 10.108 -18.293 1.00 88.88 466 LEU A C 1
ATOM 3783 O O . LEU A 1 466 ? 10.287 9.318 -19.226 1.00 88.88 466 LEU A O 1
ATOM 3787 N N . ILE A 1 467 ? 10.942 11.160 -18.096 1.00 88.69 467 ILE A N 1
ATOM 3788 C CA . ILE A 1 467 ? 12.084 11.484 -18.958 1.00 88.69 467 ILE A CA 1
ATOM 3789 C C . ILE A 1 467 ? 13.126 10.358 -18.917 1.00 88.69 467 ILE A C 1
ATOM 3791 O O . ILE A 1 467 ? 13.557 9.900 -19.971 1.00 88.69 467 ILE A O 1
ATOM 3795 N N . ASP A 1 468 ? 13.478 9.860 -17.728 1.00 85.75 468 ASP A N 1
ATOM 3796 C CA . ASP A 1 468 ? 14.442 8.767 -17.552 1.00 85.75 468 ASP A CA 1
ATOM 3797 C C . ASP A 1 468 ? 13.935 7.438 -18.149 1.00 85.75 468 ASP A C 1
ATOM 3799 O O . ASP A 1 468 ? 14.717 6.693 -18.740 1.00 85.75 468 ASP A O 1
ATOM 3803 N N . MET A 1 469 ? 12.635 7.135 -18.027 1.00 86.06 469 MET A N 1
ATOM 3804 C CA . MET A 1 469 ? 12.020 5.916 -18.577 1.00 86.06 469 MET A CA 1
ATOM 3805 C C . MET A 1 469 ? 12.023 5.905 -20.107 1.00 86.06 469 MET A C 1
ATOM 3807 O O . MET A 1 469 ? 12.315 4.874 -20.711 1.00 86.06 469 MET A O 1
ATOM 3811 N N . MET A 1 470 ? 11.704 7.038 -20.738 1.00 85.31 470 MET A N 1
ATOM 3812 C CA . MET A 1 470 ? 11.691 7.152 -22.200 1.00 85.31 470 MET A CA 1
ATOM 3813 C C . MET A 1 470 ? 13.109 7.307 -22.767 1.00 85.31 470 MET A C 1
ATOM 3815 O O . MET A 1 470 ? 13.408 6.793 -23.847 1.00 85.31 470 MET A O 1
ATOM 3819 N N . GLY A 1 471 ? 14.005 7.962 -22.023 1.00 84.12 471 GLY A N 1
ATOM 3820 C CA . GLY A 1 471 ? 15.435 8.032 -22.308 1.00 84.12 471 GLY A CA 1
ATOM 3821 C C . GLY A 1 471 ? 15.735 8.430 -23.765 1.00 84.12 471 GLY A C 1
ATOM 3822 O O . GLY A 1 471 ? 15.209 9.443 -24.231 1.00 84.12 471 GLY A O 1
ATOM 3823 N N . PRO A 1 472 ? 16.521 7.634 -24.523 1.00 81.69 472 PRO A N 1
ATOM 3824 C CA . PRO A 1 472 ? 16.889 7.952 -25.909 1.00 81.69 472 PRO A CA 1
ATOM 3825 C C . PRO A 1 472 ? 15.712 8.022 -26.889 1.00 81.69 472 PRO A C 1
ATOM 3827 O O . PRO A 1 472 ? 15.857 8.553 -27.987 1.00 81.69 472 PRO A O 1
ATOM 3830 N N . LEU A 1 473 ? 14.539 7.482 -26.536 1.00 84.19 473 LEU A N 1
ATOM 3831 C CA . LEU A 1 473 ? 13.366 7.561 -27.409 1.00 84.19 473 LEU A CA 1
ATOM 3832 C C . LEU A 1 473 ? 12.876 9.005 -27.560 1.00 84.19 473 LEU A C 1
ATOM 3834 O O . LEU A 1 473 ? 12.333 9.343 -28.607 1.00 84.19 473 LEU A O 1
ATOM 3838 N N . LEU A 1 474 ? 13.130 9.870 -26.571 1.00 85.69 474 LEU A N 1
ATOM 3839 C CA . LEU A 1 474 ? 12.802 11.296 -26.652 1.00 85.69 474 LEU A CA 1
ATOM 3840 C C . LEU A 1 474 ? 13.656 12.049 -27.677 1.00 85.69 474 LEU A C 1
ATOM 3842 O O . LEU A 1 474 ? 13.220 13.068 -28.198 1.00 85.69 474 LEU A O 1
ATOM 3846 N N . GLU A 1 475 ? 14.846 11.541 -28.003 1.00 82.94 475 GLU A N 1
ATOM 3847 C CA . GLU A 1 475 ? 15.749 12.148 -28.990 1.00 82.94 475 GLU A CA 1
ATOM 3848 C C . GLU A 1 475 ? 15.343 11.827 -30.436 1.00 82.94 475 GLU A C 1
ATOM 3850 O O . GLU A 1 475 ? 15.900 12.372 -31.394 1.00 82.94 475 GLU A O 1
ATOM 3855 N N . ARG A 1 476 ? 14.366 10.931 -30.628 1.00 85.25 476 ARG A N 1
ATOM 3856 C CA . ARG A 1 476 ? 13.849 10.602 -31.957 1.00 85.25 476 ARG A CA 1
ATOM 3857 C C . ARG A 1 476 ? 13.113 11.808 -32.519 1.00 85.25 476 ARG A C 1
ATOM 3859 O O . ARG A 1 476 ? 12.273 12.396 -31.850 1.00 85.25 476 ARG A O 1
ATOM 3866 N N . GLN A 1 477 ? 13.390 12.133 -33.780 1.00 84.44 477 GLN A N 1
ATOM 3867 C CA . GLN A 1 477 ? 13.003 13.401 -34.403 1.00 84.44 477 GLN A CA 1
ATOM 3868 C C . GLN A 1 477 ? 11.533 13.803 -34.178 1.00 84.44 477 GLN A C 1
ATOM 3870 O O . GLN A 1 477 ? 11.276 14.925 -33.762 1.00 84.44 477 GLN A O 1
ATOM 3875 N N . LEU A 1 478 ? 10.580 12.895 -34.412 1.00 86.69 478 LEU A N 1
ATOM 3876 C CA . LEU A 1 478 ? 9.147 13.198 -34.282 1.00 86.69 478 LEU A CA 1
ATOM 3877 C C . LEU A 1 478 ? 8.690 13.350 -32.826 1.00 86.69 478 LEU A C 1
ATOM 3879 O O . LEU A 1 478 ? 7.792 14.132 -32.548 1.00 86.69 478 LEU A O 1
ATOM 3883 N N . ILE A 1 479 ? 9.303 12.611 -31.900 1.00 89.19 479 ILE A N 1
ATOM 3884 C CA . ILE A 1 479 ? 8.988 12.704 -30.469 1.00 89.19 479 ILE A CA 1
ATOM 3885 C C . ILE A 1 479 ? 9.586 13.991 -29.900 1.00 89.19 479 ILE A C 1
ATOM 3887 O O . ILE A 1 479 ? 8.925 14.702 -29.148 1.00 89.19 479 ILE A O 1
ATOM 3891 N N . MET A 1 480 ? 10.810 14.318 -30.314 1.00 87.75 480 MET A N 1
ATOM 3892 C CA . MET A 1 480 ? 11.487 15.554 -29.949 1.00 87.75 480 MET A CA 1
ATOM 3893 C C . MET A 1 480 ? 10.689 16.780 -30.411 1.00 87.75 480 MET A C 1
ATOM 3895 O O . MET A 1 480 ? 10.499 17.692 -29.620 1.00 87.75 480 MET A O 1
ATOM 3899 N N . GLU A 1 481 ? 10.165 16.790 -31.644 1.00 88.50 481 GLU A N 1
ATOM 3900 C CA . GLU A 1 481 ? 9.336 17.896 -32.162 1.00 88.50 481 GLU A CA 1
ATOM 3901 C C . GLU A 1 481 ? 8.113 18.205 -31.273 1.00 88.50 481 GLU A C 1
ATOM 3903 O O . GLU A 1 481 ? 7.779 19.377 -31.096 1.00 88.50 481 GLU A O 1
ATOM 3908 N N . ASP A 1 482 ? 7.492 17.184 -30.672 1.00 88.56 482 ASP A N 1
ATOM 3909 C CA . ASP A 1 482 ? 6.299 17.329 -29.822 1.00 88.56 482 ASP A CA 1
ATOM 3910 C C . ASP A 1 482 ? 6.614 17.525 -28.321 1.00 88.56 482 ASP A C 1
ATOM 3912 O O . ASP A 1 482 ? 5.749 17.986 -27.573 1.00 88.56 482 ASP A O 1
ATOM 3916 N N . PHE A 1 483 ? 7.814 17.154 -27.854 1.00 90.06 483 PHE A N 1
ATOM 3917 C CA . PHE A 1 483 ? 8.197 17.189 -26.432 1.00 90.06 483 PHE A CA 1
ATOM 3918 C C . PHE A 1 483 ? 9.214 18.293 -26.075 1.00 90.06 483 PHE A C 1
ATOM 3920 O O . PHE A 1 483 ? 9.351 18.639 -24.899 1.00 90.06 483 PHE A O 1
ATOM 3927 N N . ASP A 1 484 ? 9.919 18.872 -27.056 1.00 88.38 484 ASP A N 1
ATOM 3928 C CA . ASP A 1 484 ? 10.970 19.892 -26.858 1.00 88.38 484 ASP A CA 1
ATOM 3929 C C . ASP A 1 484 ? 10.467 21.118 -26.073 1.00 88.38 484 ASP A C 1
ATOM 3931 O O . ASP A 1 484 ? 11.153 21.631 -25.182 1.00 88.38 484 ASP A O 1
ATOM 3935 N N . ASP A 1 485 ? 9.222 21.532 -26.323 1.00 89.38 485 ASP A N 1
ATOM 3936 C CA . ASP A 1 485 ? 8.593 22.686 -25.676 1.00 89.38 485 ASP A CA 1
ATOM 3937 C C . ASP A 1 485 ? 8.305 22.476 -24.174 1.00 89.38 485 ASP A C 1
ATOM 3939 O O . ASP A 1 485 ? 8.089 23.450 -23.450 1.00 89.38 485 ASP A O 1
ATOM 3943 N N . LYS A 1 486 ? 8.382 21.234 -23.672 1.00 90.44 486 LYS A N 1
ATOM 3944 C CA . LYS A 1 486 ? 8.167 20.893 -22.254 1.00 90.44 486 LYS A CA 1
ATOM 3945 C C . LYS A 1 486 ? 9.409 21.049 -21.392 1.00 90.44 486 LYS A C 1
ATOM 3947 O O . LYS A 1 486 ? 9.285 21.303 -20.193 1.00 90.44 486 LYS A O 1
ATOM 3952 N N . TYR A 1 487 ? 10.617 20.956 -21.949 1.00 90.25 487 TYR A N 1
ATOM 3953 C CA . TYR A 1 487 ? 11.842 21.106 -21.151 1.00 90.25 487 TYR A CA 1
ATOM 3954 C C . TYR A 1 487 ? 11.974 22.489 -20.476 1.00 90.25 487 TYR A C 1
ATOM 3956 O O . TYR A 1 487 ? 12.331 22.522 -19.295 1.00 90.25 487 TYR A O 1
ATOM 3964 N N . PRO A 1 488 ? 11.661 23.629 -21.130 1.00 90.56 488 PRO A N 1
ATOM 3965 C CA . PRO A 1 488 ? 11.615 24.936 -20.463 1.00 90.56 488 PRO A CA 1
ATOM 3966 C C . PRO A 1 488 ? 10.582 25.017 -19.323 1.00 90.56 488 PRO A C 1
ATOM 3968 O O . PRO A 1 488 ? 10.844 25.635 -18.286 1.00 90.56 488 PRO A O 1
ATOM 3971 N N . GLU A 1 489 ? 9.430 24.352 -19.464 1.00 89.88 489 GLU A N 1
ATOM 3972 C CA . GLU A 1 489 ? 8.429 24.260 -18.391 1.00 89.88 489 GLU A CA 1
ATOM 3973 C C . GLU A 1 489 ? 9.011 23.532 -17.165 1.00 89.88 489 GLU A C 1
ATOM 3975 O O . GLU A 1 489 ? 8.854 24.001 -16.036 1.00 89.88 489 GLU A O 1
ATOM 3980 N N . VAL A 1 490 ? 9.776 22.449 -17.370 1.00 91.50 490 VAL A N 1
ATOM 3981 C CA . VAL A 1 490 ? 10.474 21.726 -16.286 1.00 91.50 490 VAL A CA 1
ATOM 3982 C C . VAL A 1 490 ? 11.501 22.611 -15.573 1.00 91.50 490 VAL A C 1
ATOM 3984 O O . VAL A 1 490 ? 11.572 22.592 -14.342 1.00 91.50 490 VAL A O 1
ATOM 3987 N N . VAL A 1 491 ? 12.258 23.437 -16.307 1.00 91.50 491 VAL A N 1
ATOM 3988 C CA . VAL A 1 491 ? 13.185 24.419 -15.705 1.00 91.50 491 VAL A CA 1
ATOM 3989 C C . VAL A 1 491 ? 12.429 25.408 -14.817 1.00 91.50 491 VAL A C 1
ATOM 3991 O O . VAL A 1 491 ? 12.854 25.683 -13.693 1.00 91.50 491 VAL A O 1
ATOM 3994 N N . THR A 1 492 ? 11.279 25.896 -15.282 1.00 91.69 492 THR A N 1
ATOM 3995 C CA . THR A 1 492 ? 10.420 26.816 -14.520 1.00 91.69 492 THR A CA 1
ATOM 3996 C C . THR A 1 492 ? 9.876 26.157 -13.250 1.00 91.69 492 THR A C 1
ATOM 3998 O O . THR A 1 492 ? 9.869 26.769 -12.180 1.00 91.69 492 THR A O 1
ATOM 4001 N N . MET A 1 493 ? 9.467 24.888 -13.329 1.00 90.88 493 MET A N 1
ATOM 4002 C CA . MET A 1 493 ? 9.033 24.121 -12.159 1.00 90.88 493 MET A CA 1
ATOM 4003 C C . MET A 1 493 ? 10.168 23.930 -11.143 1.00 90.88 493 MET A C 1
ATOM 4005 O O . MET A 1 493 ? 9.938 24.103 -9.946 1.00 90.88 493 MET A O 1
ATOM 4009 N N . MET A 1 494 ? 11.395 23.646 -11.596 1.00 92.50 494 MET A N 1
ATOM 4010 C CA . MET A 1 494 ? 12.564 23.543 -10.713 1.00 92.50 494 MET A CA 1
ATOM 4011 C C . MET A 1 494 ? 12.902 24.884 -10.047 1.00 92.50 494 MET A C 1
ATOM 4013 O O . MET A 1 494 ? 13.212 24.931 -8.857 1.00 92.50 494 MET A O 1
ATOM 4017 N N . HIS A 1 495 ? 12.781 25.990 -10.783 1.00 92.00 495 HIS A N 1
ATOM 4018 C CA . HIS A 1 495 ? 12.934 27.328 -10.218 1.00 92.00 495 HIS A CA 1
ATOM 4019 C C . HIS A 1 495 ? 11.906 27.601 -9.109 1.00 92.00 495 HIS A C 1
ATOM 4021 O O . HIS A 1 495 ? 12.270 28.077 -8.036 1.00 92.00 495 HIS A O 1
ATOM 4027 N N . LYS A 1 496 ? 10.636 27.239 -9.324 1.00 91.50 496 LYS A N 1
ATOM 4028 C CA . LYS A 1 496 ? 9.571 27.394 -8.322 1.00 91.50 496 LYS A CA 1
ATOM 4029 C C . LYS A 1 496 ? 9.794 26.530 -7.070 1.00 91.50 496 LYS A C 1
ATOM 4031 O O . LYS A 1 496 ? 9.474 26.952 -5.958 1.00 91.50 496 LYS A O 1
ATOM 4036 N N . GLU A 1 497 ? 10.348 25.330 -7.227 1.00 91.44 497 GLU A N 1
ATOM 4037 C CA . GLU A 1 497 ? 10.709 24.474 -6.088 1.00 91.44 497 GLU A CA 1
ATOM 4038 C C . GLU A 1 497 ? 11.856 25.086 -5.265 1.00 91.44 497 GLU A C 1
ATOM 4040 O O . GLU A 1 497 ? 11.818 25.057 -4.031 1.00 91.44 497 GLU A O 1
ATOM 4045 N N . LEU A 1 498 ? 12.837 25.716 -5.927 1.00 92.56 498 LEU A N 1
ATOM 4046 C CA . LEU A 1 498 ? 13.855 26.519 -5.245 1.00 92.56 498 LEU A CA 1
ATOM 4047 C C . LEU A 1 498 ? 13.231 27.705 -4.506 1.00 92.56 498 LEU A C 1
ATOM 4049 O O . LEU A 1 498 ? 13.554 27.897 -3.336 1.00 92.56 498 LEU A O 1
ATOM 4053 N N . ASP A 1 499 ? 12.327 28.459 -5.141 1.00 92.38 499 ASP A N 1
ATOM 4054 C CA . ASP A 1 499 ? 11.611 29.577 -4.505 1.00 92.38 499 ASP A CA 1
ATOM 4055 C C . ASP A 1 499 ? 10.901 29.136 -3.227 1.00 92.38 499 ASP A C 1
ATOM 4057 O O . ASP A 1 499 ? 11.093 29.742 -2.178 1.00 92.38 499 ASP A O 1
ATOM 4061 N N . THR A 1 500 ? 10.198 28.005 -3.276 1.00 91.88 500 THR A N 1
ATOM 4062 C CA . THR A 1 500 ? 9.532 27.423 -2.101 1.00 91.88 500 THR A CA 1
ATOM 4063 C C . THR A 1 500 ? 10.531 27.128 -0.974 1.00 91.88 500 THR A C 1
ATOM 4065 O O . THR A 1 500 ? 10.236 27.318 0.204 1.00 91.88 500 THR A O 1
ATOM 4068 N N . CYS A 1 501 ? 11.742 26.670 -1.302 1.00 92.50 501 CYS A N 1
ATOM 4069 C CA . CYS A 1 501 ? 12.771 26.396 -0.298 1.00 92.50 501 CYS A CA 1
ATOM 4070 C C . CYS A 1 501 ? 13.415 27.671 0.269 1.00 92.50 501 CYS A C 1
ATOM 4072 O O . CYS A 1 501 ? 13.770 27.689 1.449 1.00 92.50 501 CYS A O 1
ATOM 4074 N N . PHE A 1 502 ? 13.526 28.735 -0.530 1.00 92.38 502 PHE A N 1
ATOM 4075 C CA . PHE A 1 502 ? 13.898 30.064 -0.040 1.00 92.38 502 PHE A CA 1
ATOM 4076 C C . PHE A 1 502 ? 12.812 30.652 0.872 1.00 92.38 502 PHE A C 1
ATOM 4078 O O . PHE A 1 502 ? 13.139 31.134 1.951 1.00 92.38 502 PHE A O 1
ATOM 4085 N N . GLU A 1 503 ? 11.533 30.525 0.515 1.00 93.12 503 GLU A N 1
ATOM 4086 C CA . GLU A 1 503 ? 10.408 30.954 1.359 1.00 93.12 503 GLU A CA 1
ATOM 4087 C C . GLU A 1 503 ? 10.409 30.223 2.710 1.00 93.12 503 GLU A C 1
ATOM 4089 O O . GLU A 1 503 ? 10.324 30.860 3.759 1.00 93.12 503 GLU A O 1
ATOM 4094 N N . LEU A 1 504 ? 10.612 28.897 2.713 1.00 91.31 504 LEU A N 1
ATOM 4095 C CA . LEU A 1 504 ? 10.762 28.116 3.948 1.00 91.31 504 LEU A CA 1
ATOM 4096 C C . LEU A 1 504 ? 11.930 28.612 4.810 1.00 91.31 504 LEU A C 1
ATOM 4098 O O . LEU A 1 504 ? 11.844 28.600 6.043 1.00 91.31 504 LEU A O 1
ATOM 4102 N N . TYR A 1 505 ? 13.029 29.030 4.179 1.00 91.12 505 TYR A N 1
ATOM 4103 C CA . TYR A 1 505 ? 14.157 29.620 4.886 1.00 91.12 505 TYR A CA 1
ATOM 4104 C C . TYR A 1 505 ? 13.797 30.972 5.500 1.00 91.12 505 TYR A C 1
ATOM 4106 O O . TYR A 1 505 ? 14.026 31.177 6.696 1.00 91.12 505 TYR A O 1
ATOM 4114 N N . ASP A 1 506 ? 13.179 31.856 4.726 1.00 91.56 506 ASP A N 1
ATOM 4115 C CA . ASP A 1 506 ? 12.802 33.196 5.163 1.00 91.56 506 ASP A CA 1
ATOM 4116 C C . ASP A 1 506 ? 11.762 33.165 6.292 1.00 91.56 506 ASP A C 1
ATOM 4118 O O . ASP A 1 506 ? 11.926 33.863 7.297 1.00 91.56 506 ASP A O 1
ATOM 4122 N N . GLU A 1 507 ? 10.748 32.299 6.206 1.00 90.31 507 GLU A N 1
ATOM 4123 C CA . GLU A 1 507 ? 9.755 32.091 7.269 1.00 90.31 507 GLU A CA 1
ATOM 4124 C C . GLU A 1 507 ? 10.404 31.646 8.584 1.00 90.31 507 GLU A C 1
ATOM 4126 O O . GLU A 1 507 ? 10.088 32.145 9.671 1.00 90.31 507 GLU A O 1
ATOM 4131 N N . GLN A 1 508 ? 11.345 30.707 8.495 1.00 87.94 508 GLN A N 1
ATOM 4132 C CA . GLN A 1 508 ? 12.057 30.183 9.651 1.00 87.94 508 GLN A CA 1
ATOM 4133 C C . GLN A 1 508 ? 12.974 31.251 10.276 1.00 87.94 508 GLN A C 1
ATOM 4135 O O . GLN A 1 508 ? 13.068 31.350 11.506 1.00 87.94 508 GLN A O 1
ATOM 4140 N N . MET A 1 509 ? 13.613 32.094 9.456 1.00 88.25 509 MET A N 1
ATOM 4141 C CA . MET A 1 509 ? 14.423 33.221 9.931 1.00 88.25 509 MET A CA 1
ATOM 4142 C C . MET A 1 509 ? 13.574 34.339 10.547 1.00 88.25 509 MET A C 1
ATOM 4144 O O . MET A 1 509 ? 13.970 34.907 11.571 1.00 88.25 509 MET A O 1
ATOM 4148 N N . ALA A 1 510 ? 12.390 34.620 9.998 1.00 89.25 510 ALA A N 1
ATOM 4149 C CA . ALA A 1 510 ? 11.434 35.562 10.574 1.00 89.25 510 ALA A CA 1
ATOM 4150 C C . ALA A 1 510 ? 10.952 35.089 11.956 1.00 89.25 510 ALA A C 1
ATOM 4152 O O . ALA A 1 510 ? 11.055 35.828 12.938 1.00 89.25 510 ALA A O 1
ATOM 4153 N N . TYR A 1 511 ? 10.552 33.819 12.074 1.00 87.50 511 TYR A N 1
ATOM 4154 C CA . TYR A 1 511 ? 10.128 33.230 13.346 1.00 87.50 511 TYR A CA 1
ATOM 4155 C C . TYR A 1 511 ? 11.233 33.260 14.415 1.00 87.50 511 TYR A C 1
ATOM 4157 O O . TYR A 1 511 ? 10.979 33.548 15.591 1.00 87.50 511 TYR A O 1
ATOM 4165 N N . LYS A 1 512 ? 12.485 33.006 14.013 1.00 83.81 512 LYS A N 1
ATOM 4166 C CA . LYS A 1 512 ? 13.658 33.131 14.889 1.00 83.81 512 LYS A CA 1
ATOM 4167 C C . LYS A 1 512 ? 13.826 34.556 15.408 1.00 83.81 512 LYS A C 1
ATOM 4169 O O . LYS A 1 512 ? 14.155 34.733 16.579 1.00 83.81 512 LYS A O 1
ATOM 4174 N N . LYS A 1 513 ? 13.617 35.562 14.557 1.00 84.75 513 LYS A N 1
ATOM 4175 C CA . LYS A 1 513 ? 13.744 36.975 14.934 1.00 84.75 513 LYS A CA 1
ATOM 4176 C C . LYS A 1 513 ? 12.700 37.387 15.976 1.00 84.75 513 LYS A C 1
ATOM 4178 O O . LYS A 1 513 ? 13.024 38.171 16.861 1.00 84.75 513 LYS A O 1
ATOM 4183 N N . GLU A 1 514 ? 11.490 36.839 15.899 1.00 85.50 514 GLU A N 1
ATOM 4184 C CA . GLU A 1 514 ? 10.399 37.138 16.837 1.00 85.50 514 GLU A CA 1
ATOM 4185 C C . GLU A 1 514 ? 10.524 36.391 18.171 1.00 85.50 514 GLU A C 1
ATOM 4187 O O . GLU A 1 514 ? 10.330 36.975 19.234 1.00 85.50 514 GLU A O 1
ATOM 4192 N N . THR A 1 515 ? 10.852 35.097 18.134 1.00 80.25 515 THR A N 1
ATOM 4193 C CA . THR A 1 515 ? 10.796 34.219 19.320 1.00 80.25 515 THR A CA 1
ATOM 4194 C C . THR A 1 515 ? 12.159 33.916 19.945 1.00 80.25 515 THR A C 1
ATOM 4196 O O . THR A 1 515 ? 12.238 33.310 21.016 1.00 80.25 515 THR A O 1
ATOM 4199 N N . GLY A 1 516 ? 13.252 34.283 19.268 1.00 76.88 516 GLY A N 1
ATOM 4200 C CA . GLY A 1 516 ? 14.621 33.929 19.650 1.00 76.88 516 GLY A CA 1
ATOM 4201 C C . GLY A 1 516 ? 14.967 32.444 19.467 1.00 76.88 516 GLY A C 1
ATOM 4202 O O . GLY A 1 516 ? 16.064 32.027 19.841 1.00 76.88 516 GLY A O 1
ATOM 4203 N N . LYS A 1 517 ? 14.059 31.623 18.916 1.00 77.19 517 LYS A N 1
ATOM 4204 C CA . LYS A 1 517 ? 14.229 30.172 18.731 1.00 77.19 517 LYS A CA 1
ATOM 4205 C C . LYS A 1 517 ? 13.757 29.727 17.349 1.00 77.19 517 LYS A C 1
ATOM 4207 O O . LYS A 1 517 ? 12.912 30.354 16.729 1.00 77.19 517 LYS A O 1
ATOM 4212 N N . MET A 1 518 ? 14.299 28.610 16.880 1.00 81.75 518 MET A N 1
ATOM 4213 C CA . MET A 1 518 ? 13.928 27.999 15.604 1.00 81.75 518 MET A CA 1
ATOM 4214 C C . MET A 1 518 ? 12.834 26.945 15.803 1.00 81.75 518 MET A C 1
ATOM 4216 O O . MET A 1 518 ? 12.782 26.313 16.864 1.00 81.75 518 MET A O 1
ATOM 4220 N N . ARG A 1 519 ? 11.975 26.723 14.799 1.00 83.19 519 ARG A N 1
ATOM 4221 C CA . ARG A 1 519 ? 11.029 25.599 14.831 1.00 83.19 519 ARG A CA 1
ATOM 4222 C C . ARG A 1 519 ? 11.797 24.311 14.568 1.00 83.19 519 ARG A C 1
ATOM 4224 O O . ARG A 1 519 ? 12.329 24.123 13.479 1.00 83.19 519 ARG A O 1
ATOM 4231 N N . VAL A 1 520 ? 11.860 23.446 15.572 1.00 84.56 520 VAL A N 1
ATOM 4232 C CA . VAL A 1 520 ? 12.512 22.134 15.494 1.00 84.56 520 VAL A CA 1
ATOM 4233 C C . VAL A 1 520 ? 11.475 21.025 15.633 1.00 84.56 520 VAL A C 1
ATOM 4235 O O . VAL A 1 520 ? 10.416 21.225 16.234 1.00 84.56 520 VAL A O 1
ATOM 4238 N N . HIS A 1 521 ? 11.785 19.844 15.097 1.00 81.62 521 HIS A N 1
ATOM 4239 C CA . HIS A 1 521 ? 10.935 18.663 15.249 1.00 81.62 521 HIS A CA 1
ATOM 4240 C C . HIS A 1 521 ? 10.701 18.310 16.719 1.00 81.62 521 HIS A C 1
ATOM 4242 O O . HIS A 1 521 ? 11.525 18.580 17.600 1.00 81.62 521 HIS A O 1
ATOM 4248 N N . LYS A 1 522 ? 9.574 17.648 16.994 1.00 77.19 522 LYS A N 1
ATOM 4249 C CA . LYS A 1 522 ? 9.257 17.158 18.341 1.00 77.19 522 LYS A CA 1
ATOM 4250 C C . LYS A 1 522 ? 10.399 16.266 18.848 1.00 77.19 522 LYS A C 1
ATOM 4252 O O . LYS A 1 522 ? 10.926 15.443 18.109 1.00 77.19 522 LYS A O 1
ATOM 4257 N N . ASN A 1 523 ? 10.767 16.422 20.120 1.00 75.56 523 ASN A N 1
ATOM 4258 C CA . ASN A 1 523 ? 11.875 15.716 20.783 1.00 75.56 523 ASN A CA 1
ATOM 4259 C C . ASN A 1 523 ? 13.298 16.017 20.272 1.00 75.56 523 ASN A C 1
ATOM 4261 O O . ASN A 1 523 ? 14.247 15.441 20.817 1.00 75.56 523 ASN A O 1
ATOM 4265 N N . MET A 1 524 ? 13.478 16.933 19.315 1.00 79.25 524 MET A N 1
ATOM 4266 C CA . MET A 1 524 ? 14.809 17.384 18.904 1.00 79.25 524 MET A CA 1
ATOM 4267 C C . MET A 1 524 ? 15.333 18.489 19.825 1.00 79.25 524 MET A C 1
ATOM 4269 O O . MET A 1 524 ? 14.578 19.390 20.201 1.00 79.25 524 MET A O 1
ATOM 4273 N N . PRO A 1 525 ? 16.621 18.446 20.201 1.00 83.25 525 PRO A N 1
ATOM 4274 C CA . PRO A 1 525 ? 17.226 19.543 20.933 1.00 83.25 525 PRO A CA 1
ATOM 4275 C C . PRO A 1 525 ? 17.461 20.753 20.004 1.00 83.25 525 PRO A C 1
ATOM 4277 O O . PRO A 1 525 ? 17.547 20.580 18.786 1.00 83.25 525 PRO A O 1
ATOM 4280 N N . PRO A 1 526 ? 17.568 21.978 20.550 1.00 79.69 526 PRO A N 1
ATOM 4281 C CA . PRO A 1 526 ? 17.582 23.207 19.756 1.00 79.69 526 PRO A CA 1
ATOM 4282 C C . PRO A 1 526 ? 18.721 23.302 18.734 1.00 79.69 526 PRO A C 1
ATOM 4284 O O . PRO A 1 526 ? 18.472 23.722 17.608 1.00 79.69 526 PRO A O 1
ATOM 4287 N N . MET A 1 527 ? 19.947 22.905 19.099 1.00 83.31 527 MET A N 1
ATOM 4288 C CA . MET A 1 527 ? 21.100 22.983 18.196 1.00 83.31 527 MET A CA 1
ATOM 4289 C C . MET A 1 527 ? 21.019 21.914 17.099 1.00 83.31 527 MET A C 1
ATOM 4291 O O . MET A 1 527 ? 20.975 22.247 15.916 1.00 83.31 527 MET A O 1
ATOM 4295 N N . ALA A 1 528 ? 20.902 20.634 17.472 1.00 82.56 528 ALA A N 1
ATOM 4296 C CA . ALA A 1 528 ? 20.866 19.556 16.481 1.00 82.56 528 ALA A CA 1
ATOM 4297 C C . ALA A 1 528 ? 19.607 19.623 15.599 1.00 82.56 528 ALA A C 1
ATOM 4299 O O . ALA A 1 528 ? 19.671 19.316 14.413 1.00 82.56 528 ALA A O 1
ATOM 4300 N N . GLY A 1 529 ? 18.469 20.059 16.150 1.00 85.38 529 GLY A N 1
ATOM 4301 C CA . GLY A 1 529 ? 17.229 20.243 15.400 1.00 85.38 529 GLY A CA 1
ATOM 4302 C C . GLY A 1 529 ? 17.324 21.340 14.338 1.00 85.38 529 GLY A C 1
ATOM 4303 O O . GLY A 1 529 ? 16.821 21.146 13.236 1.00 85.38 529 GLY A O 1
ATOM 4304 N N . ALA A 1 530 ? 18.006 22.452 14.637 1.00 84.00 530 ALA A N 1
ATOM 4305 C CA . ALA A 1 530 ? 18.256 23.518 13.666 1.00 84.00 530 ALA A CA 1
ATOM 4306 C C . ALA A 1 530 ? 19.088 23.020 12.472 1.00 84.00 530 ALA A C 1
ATOM 4308 O O . ALA A 1 530 ? 18.740 23.284 11.322 1.00 84.00 530 ALA A O 1
ATOM 4309 N N . MET A 1 531 ? 20.135 22.236 12.747 1.00 83.38 531 MET A N 1
ATOM 4310 C CA . MET A 1 531 ? 21.004 21.666 11.710 1.00 83.38 531 MET A CA 1
ATOM 4311 C C . MET A 1 531 ? 20.315 20.572 10.890 1.00 83.38 531 MET A C 1
ATOM 4313 O O . MET A 1 531 ? 20.507 20.471 9.680 1.00 83.38 531 MET A O 1
ATOM 4317 N N . ILE A 1 532 ? 19.502 19.729 11.535 1.00 84.19 532 ILE A N 1
ATOM 4318 C CA . ILE A 1 532 ? 18.721 18.699 10.839 1.00 84.19 532 ILE A CA 1
ATOM 4319 C C . ILE A 1 532 ? 17.720 19.356 9.892 1.00 84.19 532 ILE A C 1
ATOM 4321 O O . ILE A 1 532 ? 17.656 18.952 8.738 1.00 84.19 532 ILE A O 1
ATOM 4325 N N . TRP A 1 533 ? 17.012 20.398 10.333 1.00 89.94 533 TRP A N 1
ATOM 4326 C CA . TRP A 1 533 ? 16.109 21.149 9.462 1.00 89.94 533 TRP A CA 1
ATOM 4327 C C . TRP A 1 533 ? 16.845 21.737 8.249 1.00 89.94 533 TRP A C 1
ATOM 4329 O O . TRP A 1 533 ? 16.378 21.596 7.121 1.00 89.94 533 TRP A O 1
ATOM 4339 N N . ALA A 1 534 ? 18.026 22.335 8.447 1.00 87.75 534 ALA A N 1
ATOM 4340 C CA . ALA A 1 534 ? 18.784 22.923 7.342 1.00 87.75 534 ALA A CA 1
ATOM 4341 C C . ALA A 1 534 ? 19.210 21.849 6.332 1.00 87.75 534 ALA A C 1
ATOM 4343 O O . ALA A 1 534 ? 19.111 22.033 5.117 1.00 87.75 534 ALA A O 1
ATOM 4344 N N . ARG A 1 535 ? 19.605 20.677 6.839 1.00 85.94 535 ARG A N 1
ATOM 4345 C CA . ARG A 1 535 ? 19.899 19.504 6.020 1.00 85.94 535 ARG A CA 1
ATOM 4346 C C . ARG A 1 535 ? 18.665 18.958 5.306 1.00 85.94 535 ARG A C 1
ATOM 4348 O O . ARG A 1 535 ? 18.809 18.524 4.172 1.00 85.94 535 ARG A O 1
ATOM 4355 N N . GLU A 1 536 ? 17.495 18.944 5.936 1.00 88.19 536 GLU A N 1
ATOM 4356 C CA . GLU A 1 536 ? 16.247 18.477 5.321 1.00 88.19 536 GLU A CA 1
ATOM 4357 C C . GLU A 1 536 ? 15.882 19.346 4.118 1.00 88.19 536 GLU A C 1
ATOM 4359 O O . GLU A 1 536 ? 15.683 18.808 3.028 1.00 88.19 536 GLU A O 1
ATOM 4364 N N . VAL A 1 537 ? 15.909 20.673 4.284 1.00 89.81 537 VAL A N 1
ATOM 4365 C CA . VAL A 1 537 ? 15.675 21.631 3.191 1.00 89.81 537 VAL A CA 1
ATOM 4366 C C . VAL A 1 537 ? 16.692 21.426 2.067 1.00 89.81 537 VAL A C 1
ATOM 4368 O O . VAL A 1 537 ? 16.305 21.294 0.907 1.00 89.81 537 VAL A O 1
ATOM 4371 N N . TYR A 1 538 ? 17.981 21.301 2.399 1.00 89.81 538 TYR A N 1
ATOM 4372 C CA . TYR A 1 538 ? 19.013 21.007 1.402 1.00 89.81 538 TYR A CA 1
ATOM 4373 C C . TYR A 1 538 ? 18.774 19.666 0.694 1.00 89.81 538 TYR A C 1
ATOM 4375 O O . TYR A 1 538 ? 18.850 19.591 -0.528 1.00 89.81 538 TYR A O 1
ATOM 4383 N N . SER A 1 539 ? 18.462 18.604 1.441 1.00 88.06 539 SER A N 1
ATOM 4384 C CA . SER A 1 539 ? 18.274 17.258 0.894 1.00 88.06 539 SER A CA 1
ATOM 4385 C C . SER A 1 539 ? 17.075 17.171 -0.043 1.00 88.06 539 SER A C 1
ATOM 4387 O O . SER A 1 539 ? 17.183 16.538 -1.088 1.00 88.06 539 SER A O 1
ATOM 4389 N N . ARG A 1 540 ? 15.976 17.865 0.284 1.00 90.25 540 ARG A N 1
ATOM 4390 C CA . ARG A 1 540 ? 14.781 17.961 -0.558 1.00 90.25 540 ARG A CA 1
ATOM 4391 C C . ARG A 1 540 ? 15.136 18.502 -1.940 1.00 90.25 540 ARG A C 1
ATOM 4393 O O . ARG A 1 540 ? 14.816 17.876 -2.942 1.00 90.25 540 ARG A O 1
ATOM 4400 N N . VAL A 1 541 ? 15.842 19.631 -1.988 1.00 90.31 541 VAL A N 1
ATOM 4401 C CA . VAL A 1 541 ? 16.235 20.257 -3.257 1.00 90.31 541 VAL A CA 1
ATOM 4402 C C . VAL A 1 541 ? 17.321 19.456 -3.965 1.00 90.31 541 VAL A C 1
ATOM 4404 O O . VAL A 1 541 ? 17.278 19.315 -5.182 1.00 90.31 541 VAL A O 1
ATOM 4407 N N . ASN A 1 542 ? 18.288 18.908 -3.226 1.00 90.31 542 ASN A N 1
ATOM 4408 C CA . ASN A 1 542 ? 19.418 18.191 -3.810 1.00 90.31 542 ASN A CA 1
ATOM 4409 C C . ASN A 1 542 ? 18.976 16.951 -4.600 1.00 90.31 542 ASN A C 1
ATOM 4411 O O . ASN A 1 542 ? 19.547 16.686 -5.652 1.00 90.31 542 ASN A O 1
ATOM 4415 N N . VAL A 1 543 ? 17.941 16.229 -4.150 1.00 89.44 543 VAL A N 1
ATOM 4416 C CA . VAL A 1 543 ? 17.388 15.084 -4.900 1.00 89.44 543 VAL A CA 1
ATOM 4417 C C . VAL A 1 543 ? 16.881 15.522 -6.277 1.00 89.44 543 VAL A C 1
ATOM 4419 O O . VAL A 1 543 ? 17.250 14.923 -7.288 1.00 89.44 543 VAL A O 1
ATOM 4422 N N . TYR A 1 544 ? 16.100 16.605 -6.336 1.00 89.25 544 TYR A N 1
ATOM 4423 C CA . TYR A 1 544 ? 15.633 17.158 -7.608 1.00 89.25 544 TYR A CA 1
ATOM 4424 C C . TYR A 1 544 ? 16.777 17.720 -8.447 1.00 89.25 544 TYR A C 1
ATOM 4426 O O . TYR A 1 544 ? 16.768 17.574 -9.663 1.00 89.25 544 TYR A O 1
ATOM 4434 N N . MET A 1 545 ? 17.783 18.319 -7.810 1.00 89.62 545 MET A N 1
ATOM 4435 C CA . MET A 1 545 ? 18.940 18.891 -8.491 1.00 89.62 545 MET A CA 1
ATOM 4436 C C . MET A 1 545 ? 19.820 17.820 -9.150 1.00 89.62 545 MET A C 1
ATOM 4438 O O . MET A 1 545 ? 20.298 18.007 -10.270 1.00 89.62 545 MET A O 1
ATOM 4442 N N . GLU A 1 546 ? 20.014 16.679 -8.486 1.00 88.81 546 GLU A N 1
ATOM 4443 C CA . GLU A 1 546 ? 20.737 15.536 -9.047 1.00 88.81 546 GLU A CA 1
ATOM 4444 C C . GLU A 1 546 ? 20.025 14.968 -10.277 1.00 88.81 546 GLU A C 1
ATOM 4446 O O . GLU A 1 546 ? 20.685 14.657 -11.268 1.00 88.81 546 GLU A O 1
ATOM 4451 N N . GLN A 1 547 ? 18.693 14.871 -10.237 1.00 86.62 547 GLN A N 1
ATOM 4452 C CA . GLN A 1 547 ? 17.876 14.433 -11.373 1.00 86.62 547 GLN A CA 1
ATOM 4453 C C . GLN A 1 547 ? 17.874 15.472 -12.503 1.00 86.62 547 GLN A C 1
ATOM 4455 O O . GLN A 1 547 ? 18.104 15.127 -13.658 1.00 86.62 547 GLN A O 1
ATOM 4460 N N . PHE A 1 548 ? 17.741 16.757 -12.173 1.00 88.25 548 PHE A N 1
ATOM 4461 C CA . PHE A 1 548 ? 17.796 17.859 -13.133 1.00 88.25 548 PHE A CA 1
ATOM 4462 C C . PHE A 1 548 ? 19.119 17.887 -13.911 1.00 88.25 548 PHE A C 1
ATOM 4464 O O . PHE A 1 548 ? 19.128 18.082 -15.125 1.00 88.25 548 PHE A O 1
ATOM 4471 N N . ASN A 1 549 ? 20.246 17.609 -13.245 1.00 87.44 549 ASN A N 1
ATOM 4472 C CA . ASN A 1 549 ? 21.558 17.570 -13.893 1.00 87.44 549 ASN A CA 1
ATOM 4473 C C . ASN A 1 549 ? 21.722 16.398 -14.884 1.00 87.44 549 ASN A C 1
ATOM 4475 O O . ASN A 1 549 ? 22.532 16.487 -15.814 1.00 87.44 549 ASN A O 1
ATOM 4479 N N . ARG A 1 550 ? 20.952 15.313 -14.719 1.00 85.19 550 ARG A N 1
ATOM 4480 C CA . ARG A 1 550 ? 20.970 14.152 -15.628 1.00 85.19 550 ARG A CA 1
ATOM 4481 C C . ARG A 1 550 ? 20.274 14.420 -16.960 1.00 85.19 550 ARG A C 1
ATOM 4483 O O . ARG A 1 550 ? 20.571 13.719 -17.914 1.00 85.19 550 ARG A O 1
ATOM 4490 N N . ILE A 1 551 ? 19.429 15.449 -17.064 1.00 84.12 551 ILE A N 1
ATOM 4491 C CA . ILE A 1 551 ? 18.727 15.779 -18.313 1.00 84.12 551 ILE A CA 1
ATOM 4492 C C . ILE A 1 551 ? 19.734 16.158 -19.403 1.00 84.12 551 ILE A C 1
ATOM 4494 O O . ILE A 1 551 ? 20.385 17.198 -19.324 1.00 84.12 551 ILE A O 1
ATOM 4498 N N . GLU A 1 552 ? 19.874 15.352 -20.449 1.00 77.56 552 GLU A N 1
ATOM 4499 C CA . GLU A 1 552 ? 20.731 15.652 -21.600 1.00 77.56 552 GLU A CA 1
ATOM 4500 C C . GLU A 1 552 ? 19.918 16.358 -22.694 1.00 77.56 552 GLU A C 1
ATOM 4502 O O . GLU A 1 552 ? 19.359 15.734 -23.581 1.00 77.56 552 GLU A O 1
ATOM 4507 N N . HIS A 1 553 ? 19.812 17.691 -22.605 1.00 83.88 553 HIS A N 1
ATOM 4508 C CA . HIS A 1 553 ? 19.011 18.493 -23.539 1.00 83.88 553 HIS A CA 1
ATOM 4509 C C . HIS A 1 553 ? 19.678 19.845 -23.868 1.00 83.88 553 HIS A C 1
ATOM 4511 O O . HIS A 1 553 ? 20.342 20.418 -22.991 1.00 83.88 553 HIS A O 1
ATOM 4517 N N . PRO A 1 554 ? 19.490 20.430 -25.074 1.00 83.00 554 PRO A N 1
ATOM 4518 C CA . PRO A 1 554 ? 19.986 21.769 -25.419 1.00 83.00 554 PRO A CA 1
ATOM 4519 C C . PRO A 1 554 ? 19.581 22.880 -24.443 1.00 83.00 554 PRO A C 1
ATOM 4521 O O . PRO A 1 554 ? 20.304 23.872 -24.322 1.00 83.00 554 PRO A O 1
ATOM 4524 N N . VAL A 1 555 ? 18.494 22.687 -23.687 1.00 83.50 555 VAL A N 1
ATOM 4525 C CA . VAL A 1 555 ? 18.055 23.590 -22.609 1.00 83.50 555 VAL A CA 1
ATOM 4526 C C . VAL A 1 555 ? 19.147 23.827 -21.558 1.00 83.50 555 VAL A C 1
ATOM 4528 O O . VAL A 1 555 ? 19.214 24.925 -21.013 1.00 83.50 555 VAL A O 1
ATOM 4531 N N . LYS A 1 556 ? 20.107 22.905 -21.376 1.00 84.69 556 LYS A N 1
ATOM 4532 C CA . LYS A 1 556 ? 21.309 23.116 -20.541 1.00 84.69 556 LYS A CA 1
ATOM 4533 C C . LYS A 1 556 ? 22.100 24.386 -20.887 1.00 84.69 556 LYS A C 1
ATOM 4535 O O . LYS A 1 556 ? 22.804 24.934 -20.042 1.00 84.69 556 LYS A O 1
ATOM 4540 N N . LYS A 1 557 ? 22.028 24.847 -22.140 1.00 83.44 557 LYS A N 1
ATOM 4541 C CA . LYS A 1 557 ? 22.744 26.041 -22.616 1.00 83.44 557 LYS A CA 1
ATOM 4542 C C . LYS A 1 557 ? 22.008 27.347 -22.312 1.00 83.44 557 LYS A C 1
ATOM 4544 O O . LYS A 1 557 ? 22.639 28.400 -22.405 1.00 83.44 557 LYS A O 1
ATOM 4549 N N . THR A 1 558 ? 20.720 27.285 -21.968 1.00 88.44 558 THR A N 1
ATOM 4550 C CA . THR A 1 558 ? 19.899 28.466 -21.666 1.00 88.44 558 THR A CA 1
ATOM 4551 C C . THR A 1 558 ? 20.373 29.155 -20.387 1.00 88.44 558 THR A C 1
ATOM 4553 O O . THR A 1 558 ? 20.889 28.516 -19.468 1.00 88.44 558 THR A O 1
ATOM 4556 N N . GLU A 1 559 ? 20.213 30.477 -20.328 1.00 86.38 559 GLU A N 1
ATOM 4557 C CA . GLU A 1 559 ? 20.567 31.252 -19.133 1.00 86.38 559 GLU A CA 1
ATOM 4558 C C . GLU A 1 559 ? 19.652 30.913 -17.946 1.00 86.38 559 GLU A C 1
ATOM 4560 O O . GLU A 1 559 ? 20.121 30.854 -16.813 1.00 86.38 559 GLU A O 1
ATOM 4565 N N . GLU A 1 560 ? 18.383 30.584 -18.204 1.00 86.00 560 GLU A N 1
ATOM 4566 C CA . GLU A 1 560 ? 17.413 30.156 -17.186 1.00 86.00 560 GLU A CA 1
ATOM 4567 C C . GLU A 1 560 ? 17.847 28.858 -16.492 1.00 86.00 560 GLU A C 1
ATOM 4569 O O . GLU A 1 560 ? 17.855 28.786 -15.263 1.00 86.00 560 GLU A O 1
ATOM 4574 N N . TYR A 1 561 ? 18.309 27.862 -17.257 1.00 88.94 561 TYR A N 1
ATOM 4575 C CA . TYR A 1 561 ? 18.838 26.614 -16.701 1.00 88.94 561 TYR A CA 1
ATOM 4576 C C . TYR A 1 561 ? 20.065 26.860 -15.814 1.00 88.94 561 TYR A C 1
ATOM 4578 O O . TYR A 1 561 ? 20.150 26.331 -14.707 1.00 88.94 561 TYR A O 1
ATOM 4586 N N . LYS A 1 562 ? 21.018 27.691 -16.260 1.00 88.81 562 LYS A N 1
ATOM 4587 C CA . LYS A 1 562 ? 22.212 28.029 -15.461 1.00 88.81 562 LYS A CA 1
ATOM 4588 C C . LYS A 1 562 ? 21.849 28.797 -14.191 1.00 88.81 562 LYS A C 1
ATOM 4590 O O . LYS A 1 562 ? 22.467 28.578 -13.152 1.00 88.81 562 LYS A O 1
ATOM 4595 N N . HIS A 1 563 ? 20.845 29.670 -14.261 1.00 90.00 563 HIS A N 1
ATOM 4596 C CA . HIS A 1 563 ? 20.402 30.464 -13.121 1.00 90.00 563 HIS A CA 1
ATOM 4597 C C . HIS A 1 563 ? 19.906 29.593 -11.955 1.00 90.00 563 HIS A C 1
ATOM 4599 O O . HIS A 1 563 ? 20.221 29.888 -10.802 1.00 90.00 563 HIS A O 1
ATOM 4605 N N . VAL A 1 564 ? 19.225 28.477 -12.245 1.00 91.25 564 VAL A N 1
ATOM 4606 C CA . VAL A 1 564 ? 18.802 27.481 -11.240 1.00 91.25 564 VAL A CA 1
ATOM 4607 C C . VAL A 1 564 ? 20.000 26.942 -10.442 1.00 91.25 564 VAL A C 1
ATOM 4609 O O . VAL A 1 564 ? 19.926 26.854 -9.218 1.00 91.25 564 VAL A O 1
ATOM 4612 N N . PHE A 1 565 ? 21.134 26.650 -11.093 1.00 89.62 565 PHE A N 1
ATOM 4613 C CA . PHE A 1 565 ? 22.350 26.185 -10.406 1.00 89.62 565 PHE A CA 1
ATOM 4614 C C . PHE A 1 565 ? 22.963 27.258 -9.507 1.00 89.62 565 PHE A C 1
ATOM 4616 O O . PHE A 1 565 ? 23.354 26.952 -8.381 1.00 89.62 565 PHE A O 1
ATOM 4623 N N . THR A 1 566 ? 23.020 28.508 -9.972 1.00 90.88 566 THR A N 1
ATOM 4624 C CA . THR A 1 566 ? 23.519 29.620 -9.150 1.00 90.88 566 THR A CA 1
ATOM 4625 C C . THR A 1 566 ? 22.669 29.784 -7.892 1.00 90.88 566 THR A C 1
ATOM 4627 O O . THR A 1 566 ? 23.205 29.795 -6.788 1.00 90.88 566 THR A O 1
ATOM 4630 N N . ARG A 1 567 ? 21.338 29.802 -8.037 1.00 91.50 567 ARG A N 1
ATOM 4631 C CA . ARG A 1 567 ? 20.421 29.919 -6.895 1.00 91.50 567 ARG A CA 1
ATOM 4632 C C . ARG A 1 567 ? 20.487 28.725 -5.944 1.00 91.50 567 ARG A C 1
ATOM 4634 O O . ARG A 1 567 ? 20.354 28.900 -4.735 1.00 91.50 567 ARG A O 1
ATOM 4641 N N . PHE A 1 568 ? 20.702 27.518 -6.460 1.00 92.44 568 PHE A N 1
ATOM 4642 C CA . PHE A 1 568 ? 20.924 26.338 -5.625 1.00 92.44 568 PHE A CA 1
ATOM 4643 C C . PHE A 1 568 ? 22.184 26.476 -4.757 1.00 92.44 568 PHE A C 1
ATOM 4645 O O . PHE A 1 568 ? 22.143 26.182 -3.559 1.00 92.44 568 PHE A O 1
ATOM 4652 N N . GLU A 1 569 ? 23.293 26.957 -5.328 1.00 91.88 569 GLU A N 1
ATOM 4653 C CA . GLU A 1 569 ? 24.519 27.215 -4.563 1.00 91.88 569 GLU A CA 1
ATOM 4654 C C . GLU A 1 569 ? 24.333 28.352 -3.541 1.00 91.88 569 GLU A C 1
ATOM 4656 O O . GLU A 1 569 ? 24.823 28.231 -2.415 1.00 91.88 569 GLU A O 1
ATOM 4661 N N . ASP A 1 570 ? 23.551 29.390 -3.861 1.00 92.12 570 ASP A N 1
ATOM 4662 C CA . ASP A 1 570 ? 23.191 30.451 -2.907 1.00 92.12 570 ASP A CA 1
ATOM 4663 C C . ASP A 1 570 ? 22.420 29.890 -1.697 1.00 92.12 570 ASP A C 1
ATOM 4665 O O . ASP A 1 570 ? 22.785 30.150 -0.546 1.00 92.12 570 ASP A O 1
ATOM 4669 N N . LEU A 1 571 ? 21.391 29.062 -1.933 1.00 92.12 571 LEU A N 1
ATOM 4670 C CA . LEU A 1 571 ? 20.612 28.413 -0.869 1.00 92.12 571 LEU A CA 1
ATOM 4671 C C . LEU A 1 571 ? 21.504 27.530 0.013 1.00 92.12 571 LEU A C 1
ATOM 4673 O O . LEU A 1 571 ? 21.446 27.587 1.242 1.00 92.12 571 LEU A O 1
ATOM 4677 N N . LYS A 1 572 ? 22.368 26.727 -0.610 1.00 90.88 572 LYS A N 1
ATOM 4678 C CA . LYS A 1 572 ? 23.327 25.860 0.082 1.00 90.88 572 LYS A CA 1
ATOM 4679 C C . LYS A 1 572 ? 24.291 26.663 0.958 1.00 90.88 572 LYS A C 1
ATOM 4681 O O . LYS A 1 572 ? 24.554 26.255 2.090 1.00 90.88 572 LYS A O 1
ATOM 4686 N N . HIS A 1 573 ? 24.784 27.805 0.478 1.00 90.81 573 HIS A N 1
ATOM 4687 C CA . HIS A 1 573 ? 25.636 28.693 1.267 1.00 90.81 573 HIS A CA 1
ATOM 4688 C C . HIS A 1 573 ? 24.882 29.292 2.467 1.00 90.81 573 HIS A C 1
ATOM 4690 O O . HIS A 1 573 ? 25.396 29.264 3.586 1.00 90.81 573 HIS A O 1
ATOM 4696 N N . LEU A 1 574 ? 23.647 29.771 2.272 1.00 90.06 574 LEU A N 1
ATOM 4697 C CA . LEU A 1 574 ? 22.806 30.322 3.347 1.00 90.06 574 LEU A CA 1
ATOM 4698 C C . LEU A 1 574 ? 22.491 29.295 4.445 1.00 90.06 574 LEU A C 1
ATOM 4700 O O . LEU A 1 574 ? 22.541 29.621 5.637 1.00 90.06 574 LEU A O 1
ATOM 4704 N N . LEU A 1 575 ? 22.193 28.052 4.058 1.00 89.38 575 LEU A N 1
ATOM 4705 C CA . LEU A 1 575 ? 21.942 26.950 4.990 1.00 89.38 575 LEU A CA 1
ATOM 4706 C C . LEU A 1 575 ? 23.214 26.579 5.769 1.00 89.38 575 LEU A C 1
ATOM 4708 O O . LEU A 1 575 ? 23.175 26.492 6.996 1.00 89.38 575 LEU A O 1
ATOM 4712 N N . ALA A 1 576 ? 24.358 26.453 5.087 1.00 86.69 576 ALA A N 1
ATOM 4713 C CA . ALA A 1 576 ? 25.638 26.137 5.724 1.00 86.69 576 ALA A CA 1
ATOM 4714 C C . ALA A 1 576 ? 26.108 27.234 6.695 1.00 86.69 576 ALA A C 1
ATOM 4716 O O . ALA A 1 576 ? 26.620 26.940 7.778 1.00 86.69 576 ALA A O 1
ATOM 4717 N N . GLN A 1 577 ? 25.910 28.507 6.340 1.00 87.19 577 GLN A N 1
ATOM 4718 C CA . GLN A 1 577 ? 26.238 29.632 7.212 1.00 87.19 577 GLN A CA 1
ATOM 4719 C C . GLN A 1 577 ? 25.389 29.616 8.489 1.00 87.19 577 GLN A C 1
ATOM 4721 O O . GLN A 1 577 ? 25.912 29.849 9.580 1.00 87.19 577 GLN A O 1
ATOM 4726 N N . ASN A 1 578 ? 24.092 29.319 8.375 1.00 83.56 578 ASN A N 1
ATOM 4727 C CA . ASN A 1 578 ? 23.212 29.220 9.534 1.00 83.56 578 ASN A CA 1
ATOM 4728 C C . ASN A 1 578 ? 23.626 28.064 10.466 1.00 83.56 578 ASN A C 1
ATOM 4730 O O . ASN A 1 578 ? 23.709 28.270 11.678 1.00 83.56 578 ASN A O 1
ATOM 4734 N N . ASP A 1 579 ? 23.967 26.897 9.911 1.00 82.00 579 ASP A N 1
ATOM 4735 C CA . ASP A 1 579 ? 24.478 25.747 10.674 1.00 82.00 579 ASP A CA 1
ATOM 4736 C C . ASP A 1 579 ? 25.725 26.103 11.496 1.00 82.00 579 ASP A C 1
ATOM 4738 O O . ASP A 1 579 ? 25.790 25.814 12.695 1.00 82.00 579 ASP A O 1
ATOM 4742 N N . LEU A 1 580 ? 26.690 26.795 10.880 1.00 83.38 580 LEU A N 1
ATOM 4743 C CA . LEU A 1 580 ? 27.922 27.248 11.538 1.00 83.38 580 LEU A CA 1
ATOM 4744 C C . LEU A 1 580 ? 27.648 28.193 12.716 1.00 83.38 580 LEU A C 1
ATOM 4746 O O . LEU A 1 580 ? 28.286 28.077 13.763 1.00 83.38 580 LEU A O 1
ATOM 4750 N N . VAL A 1 581 ? 26.693 29.117 12.578 1.00 84.31 581 VAL A N 1
ATOM 4751 C CA . VAL A 1 581 ? 26.336 30.057 13.655 1.00 84.31 581 VAL A CA 1
ATOM 4752 C C . VAL A 1 581 ? 25.766 29.318 14.868 1.00 84.31 581 VAL A C 1
ATOM 4754 O O . VAL A 1 581 ? 26.154 29.607 16.002 1.00 84.31 581 VAL A O 1
ATOM 4757 N N . TYR A 1 582 ? 24.873 28.348 14.656 1.00 79.69 582 TYR A N 1
ATOM 4758 C CA . TYR A 1 582 ? 24.298 27.560 15.752 1.00 79.69 582 TYR A CA 1
ATOM 4759 C C . TYR A 1 582 ? 25.330 26.667 16.434 1.00 79.69 582 TYR A C 1
ATOM 4761 O O . TYR A 1 582 ? 25.353 26.594 17.664 1.00 79.69 582 TYR A O 1
ATOM 4769 N N . TYR A 1 583 ? 26.206 26.043 15.648 1.00 82.06 583 TYR A N 1
ATOM 4770 C CA . TYR A 1 583 ? 27.299 25.233 16.164 1.00 82.06 583 TYR A CA 1
ATOM 4771 C C . TYR A 1 583 ? 28.245 26.048 17.058 1.00 82.06 583 TYR A C 1
ATOM 4773 O O . TYR A 1 583 ? 28.525 25.658 18.191 1.00 82.06 583 TYR A O 1
ATOM 4781 N N . ASN A 1 584 ? 28.671 27.229 16.600 1.00 83.94 584 ASN A N 1
ATOM 4782 C CA . ASN A 1 584 ? 29.597 28.084 17.348 1.00 83.94 584 ASN A CA 1
ATOM 4783 C C . ASN A 1 584 ? 28.979 28.658 18.635 1.00 83.94 584 ASN A C 1
ATOM 4785 O O . ASN A 1 584 ? 29.660 28.746 19.656 1.00 83.94 584 ASN A O 1
ATOM 4789 N N . ASN A 1 585 ? 27.689 29.008 18.618 1.00 83.38 585 ASN A N 1
ATOM 4790 C CA . ASN A 1 585 ? 26.973 29.465 19.817 1.00 83.38 585 ASN A CA 1
ATOM 4791 C C . ASN A 1 585 ? 26.810 28.357 20.869 1.00 83.38 585 ASN A C 1
ATOM 4793 O O . ASN A 1 585 ? 26.807 28.621 22.072 1.00 83.38 585 ASN A O 1
ATOM 4797 N N . TRP A 1 586 ? 26.646 27.111 20.427 1.00 84.31 586 TRP A N 1
ATOM 4798 C CA . TRP A 1 586 ? 26.622 25.964 21.327 1.00 84.31 586 TRP A CA 1
ATOM 4799 C C . TRP A 1 586 ? 28.010 25.709 21.927 1.00 84.31 586 TRP A C 1
ATOM 4801 O O . TRP A 1 586 ? 28.138 25.618 23.147 1.00 84.31 586 TRP A O 1
ATOM 4811 N N . LEU A 1 587 ? 29.052 25.708 21.089 1.00 83.81 587 LEU A N 1
ATOM 4812 C CA . LEU A 1 587 ? 30.439 25.469 21.495 1.00 83.81 587 LEU A CA 1
ATOM 4813 C C . LEU A 1 587 ? 30.912 26.437 22.595 1.00 83.81 587 LEU A C 1
ATOM 4815 O O . LEU A 1 587 ? 31.618 26.023 23.507 1.00 83.81 587 LEU A O 1
ATOM 4819 N N . SER A 1 588 ? 30.498 27.707 22.550 1.00 83.94 588 SER A N 1
ATOM 4820 C CA . SER A 1 588 ? 30.909 28.715 23.539 1.00 83.94 588 SER A CA 1
ATOM 4821 C C . SER A 1 588 ? 30.257 28.567 24.917 1.00 83.94 588 SER A C 1
ATOM 4823 O O . SER A 1 588 ? 30.766 29.123 25.884 1.00 83.94 588 SER A O 1
ATOM 4825 N N . SER A 1 589 ? 29.139 27.844 25.027 1.00 81.69 589 SER A N 1
ATOM 4826 C CA . SER A 1 589 ? 28.342 27.765 26.261 1.00 81.69 589 SER A CA 1
ATOM 4827 C C . SER A 1 589 ? 28.241 26.357 26.853 1.00 81.69 589 SER A C 1
ATOM 4829 O O . SER A 1 589 ? 27.808 26.194 27.997 1.00 81.69 589 SER A O 1
ATOM 4831 N N . VAL A 1 590 ? 28.605 25.319 26.099 1.00 82.25 590 VAL A N 1
ATOM 4832 C CA . VAL A 1 590 ? 28.373 23.922 26.489 1.00 82.25 590 VAL A CA 1
ATOM 4833 C C . VAL A 1 590 ? 29.213 23.489 27.700 1.00 82.25 590 VAL A C 1
ATOM 4835 O O . VAL A 1 590 ? 28.678 22.829 28.595 1.00 82.25 590 VAL A O 1
ATOM 4838 N N . ASP A 1 591 ? 30.474 23.918 27.785 1.00 81.94 591 ASP A N 1
ATOM 4839 C CA . ASP A 1 591 ? 31.400 23.521 28.856 1.00 81.94 591 ASP A CA 1
ATOM 4840 C C . ASP A 1 591 ? 30.983 24.105 30.215 1.00 81.94 591 ASP A C 1
ATOM 4842 O O . ASP A 1 591 ? 30.910 23.389 31.219 1.00 81.94 591 ASP A O 1
ATOM 4846 N N . GLU A 1 592 ? 30.631 25.394 30.245 1.00 82.75 592 GLU A N 1
ATOM 4847 C CA . GLU A 1 592 ? 30.157 26.082 31.453 1.00 82.75 592 GLU A CA 1
ATOM 4848 C C . GLU A 1 592 ? 28.841 25.481 31.964 1.00 82.75 592 GLU A C 1
ATOM 4850 O O . GLU A 1 592 ? 28.695 25.210 33.160 1.00 82.75 592 GLU A O 1
ATOM 4855 N N . ASN A 1 593 ? 27.897 25.202 31.055 1.00 81.88 593 ASN A N 1
ATOM 4856 C CA . ASN A 1 593 ? 26.619 24.580 31.400 1.00 81.88 593 ASN A CA 1
ATOM 4857 C C . ASN A 1 593 ? 26.816 23.164 31.975 1.00 81.88 593 ASN A C 1
ATOM 4859 O O . ASN A 1 593 ? 26.211 22.831 32.995 1.00 81.88 593 ASN A O 1
ATOM 4863 N N . CYS A 1 594 ? 27.658 22.329 31.354 1.00 81.44 594 CYS A N 1
ATOM 4864 C CA . CYS A 1 594 ? 27.917 20.967 31.830 1.00 81.44 594 CYS A CA 1
ATOM 4865 C C . CYS A 1 594 ? 28.514 20.962 33.240 1.00 81.44 594 CYS A C 1
ATOM 4867 O O . CYS A 1 594 ? 28.014 20.252 34.113 1.00 81.44 594 CYS A O 1
ATOM 4869 N N . ASN A 1 595 ? 29.531 21.790 33.482 1.00 84.06 595 ASN A N 1
ATOM 4870 C CA . ASN A 1 595 ? 30.206 21.855 34.776 1.00 84.06 595 ASN A CA 1
ATOM 4871 C C . ASN A 1 595 ? 29.282 22.371 35.890 1.00 84.06 595 ASN A C 1
ATOM 4873 O O . ASN A 1 595 ? 29.259 21.803 36.983 1.00 84.06 595 ASN A O 1
ATOM 4877 N N . PHE A 1 596 ? 28.478 23.402 35.615 1.00 84.69 596 PHE A N 1
ATOM 4878 C CA . PHE A 1 596 ? 27.565 23.971 36.605 1.00 84.69 596 PHE A CA 1
ATOM 4879 C C . PHE A 1 596 ? 26.437 23.006 36.998 1.00 84.69 596 PHE A C 1
ATOM 4881 O O . PHE A 1 596 ? 26.190 22.801 38.187 1.00 84.69 596 PHE A O 1
ATOM 4888 N N . TYR A 1 597 ? 25.753 22.394 36.022 1.00 82.69 597 TYR A N 1
ATOM 4889 C CA . TYR A 1 597 ? 24.609 21.519 36.308 1.00 82.69 597 TYR A CA 1
ATOM 4890 C C . TYR A 1 597 ? 25.023 20.176 36.920 1.00 82.69 597 TYR A C 1
ATOM 4892 O O . TYR A 1 597 ? 24.270 19.616 37.713 1.00 82.69 597 TYR A O 1
ATOM 4900 N N . MET A 1 598 ? 26.230 19.684 36.626 1.00 82.19 598 MET A N 1
ATOM 4901 C CA . MET A 1 598 ? 26.761 18.468 37.254 1.00 82.19 598 MET A CA 1
ATOM 4902 C C . MET A 1 598 ? 27.109 18.637 38.737 1.00 82.19 598 MET A C 1
ATOM 4904 O O . MET A 1 598 ? 27.112 17.658 39.485 1.00 82.19 598 MET A O 1
ATOM 4908 N N . ALA A 1 599 ? 27.386 19.867 39.173 1.00 83.75 599 ALA A N 1
ATOM 4909 C CA . ALA A 1 599 ? 27.720 20.190 40.558 1.00 83.75 599 ALA A CA 1
ATOM 4910 C C . ALA A 1 599 ? 26.488 20.394 41.464 1.00 83.75 599 ALA A C 1
ATOM 4912 O O . ALA A 1 599 ? 26.644 20.670 42.651 1.00 83.75 599 ALA A O 1
ATOM 4913 N N . GLN A 1 600 ? 25.269 20.275 40.929 1.00 85.06 600 GLN A N 1
ATOM 4914 C CA . GLN A 1 600 ? 24.032 20.458 41.689 1.00 85.06 600 GLN A CA 1
ATOM 4915 C C . GLN A 1 600 ? 23.639 19.194 42.487 1.00 85.06 600 GLN A C 1
ATOM 4917 O O . GLN A 1 600 ? 23.973 18.084 42.052 1.00 85.06 600 GLN A O 1
ATOM 4922 N N . PRO A 1 601 ? 22.920 19.334 43.627 1.00 85.62 601 PRO A N 1
ATOM 4923 C CA . PRO A 1 601 ? 22.363 18.205 44.383 1.00 85.62 601 PRO A CA 1
ATOM 4924 C C . PRO A 1 601 ? 21.410 17.341 43.545 1.00 85.62 601 PRO A C 1
ATOM 4926 O O . PRO A 1 601 ? 20.886 17.821 42.544 1.00 85.62 601 PRO A O 1
ATOM 4929 N N . LEU A 1 602 ? 21.146 16.092 43.949 1.00 85.38 602 LEU A N 1
ATOM 4930 C CA . LEU A 1 602 ? 20.286 15.165 43.188 1.00 85.38 602 LEU A CA 1
ATOM 4931 C C . LEU A 1 602 ? 18.788 15.492 43.285 1.00 85.38 602 LEU A C 1
ATOM 4933 O O . LEU A 1 602 ? 18.061 15.322 42.304 1.00 85.38 602 LEU A O 1
ATOM 4937 N N . LEU A 1 603 ? 18.329 15.950 44.453 1.00 86.19 603 LEU A N 1
ATOM 4938 C CA . LEU A 1 603 ? 16.932 16.305 44.722 1.00 86.19 603 LEU A CA 1
ATOM 4939 C C . LEU A 1 603 ? 16.813 17.761 45.181 1.00 86.19 603 LEU A C 1
ATOM 4941 O O . LEU A 1 603 ? 17.742 18.316 45.769 1.00 86.19 603 LEU A O 1
ATOM 4945 N N . ILE A 1 604 ? 15.644 18.352 44.954 1.00 86.00 604 ILE A N 1
ATOM 4946 C CA . ILE A 1 604 ? 15.195 19.613 45.546 1.00 86.00 604 ILE A CA 1
ATOM 4947 C C . ILE A 1 604 ? 13.898 19.336 46.307 1.00 86.00 604 ILE A C 1
ATOM 4949 O O . ILE A 1 604 ? 13.033 18.608 45.827 1.00 86.00 604 ILE A O 1
ATOM 4953 N N . GLU A 1 605 ? 13.774 19.919 47.496 1.00 84.56 605 GLU A N 1
ATOM 4954 C CA . GLU A 1 605 ? 12.537 19.922 48.277 1.00 84.56 605 GLU A CA 1
ATOM 4955 C C . GLU A 1 605 ? 11.826 21.264 48.081 1.00 84.56 605 GLU A C 1
ATOM 4957 O O . GLU A 1 605 ? 12.423 22.334 48.262 1.00 84.56 605 GLU A O 1
ATOM 4962 N N . ASP A 1 606 ? 10.543 21.218 47.732 1.00 81.06 606 ASP A N 1
ATOM 4963 C CA . ASP A 1 606 ? 9.695 22.404 47.766 1.00 81.06 606 ASP A CA 1
ATOM 4964 C C . ASP A 1 606 ? 9.426 22.801 49.226 1.00 81.06 606 ASP A C 1
ATOM 4966 O O . ASP A 1 606 ? 8.829 22.058 50.006 1.00 81.06 606 ASP A O 1
ATOM 4970 N N . LYS A 1 607 ? 9.843 24.018 49.593 1.00 73.38 607 LYS A N 1
ATOM 4971 C CA . LYS A 1 607 ? 9.757 24.556 50.961 1.00 73.38 607 LYS A CA 1
ATOM 4972 C C . LYS A 1 607 ? 8.328 24.663 51.496 1.00 73.38 607 LYS A C 1
ATOM 4974 O O . LYS A 1 607 ? 8.158 24.791 52.707 1.00 73.38 607 LYS A O 1
ATOM 4979 N N . THR A 1 608 ? 7.325 24.673 50.619 1.00 70.12 608 THR A N 1
ATOM 4980 C CA . THR A 1 608 ? 5.915 24.824 51.002 1.00 70.12 608 THR A CA 1
ATOM 4981 C C . THR A 1 608 ? 5.187 23.490 51.095 1.00 70.12 608 THR A C 1
ATOM 4983 O O . THR A 1 608 ? 4.489 23.244 52.077 1.00 70.12 608 THR A O 1
ATOM 4986 N N . THR A 1 609 ? 5.378 22.614 50.110 1.00 74.31 609 THR A N 1
ATOM 4987 C CA . THR A 1 609 ? 4.650 21.342 49.996 1.00 74.31 609 THR A CA 1
ATOM 4988 C C . THR A 1 609 ? 5.413 20.143 50.566 1.00 74.31 609 THR A C 1
ATOM 4990 O O . THR A 1 609 ? 4.819 19.082 50.744 1.00 74.31 609 THR A O 1
ATOM 4993 N N . LYS A 1 610 ? 6.714 20.296 50.867 1.00 76.12 610 LYS A N 1
ATOM 4994 C CA . LYS A 1 610 ? 7.647 19.209 51.231 1.00 76.12 610 LYS A CA 1
ATOM 4995 C C . LYS A 1 610 ? 7.726 18.072 50.202 1.00 76.12 610 LYS A C 1
ATOM 4997 O O . LYS A 1 610 ? 8.158 16.963 50.523 1.00 76.12 610 LYS A O 1
ATOM 5002 N N . LEU A 1 611 ? 7.302 18.334 48.965 1.00 84.44 611 LEU A N 1
ATOM 5003 C CA . LEU A 1 611 ? 7.418 17.397 47.853 1.00 84.44 611 LEU A CA 1
ATOM 5004 C C . LEU A 1 611 ? 8.837 17.430 47.284 1.00 84.44 611 LEU A C 1
ATOM 5006 O O . LEU A 1 611 ? 9.519 18.457 47.311 1.00 84.44 611 LEU A O 1
ATOM 5010 N N . LEU A 1 612 ? 9.268 16.287 46.760 1.00 86.50 612 LEU A N 1
ATOM 5011 C CA . LEU A 1 612 ? 10.595 16.107 46.186 1.00 86.50 612 LEU A CA 1
ATOM 5012 C C . LEU A 1 612 ? 10.538 16.234 44.664 1.00 86.50 612 LEU A C 1
ATOM 5014 O O . LEU A 1 612 ? 9.691 15.621 44.013 1.00 86.50 612 LEU A O 1
ATOM 5018 N N . GLU A 1 613 ? 11.484 16.967 44.088 1.00 85.75 613 GLU A N 1
ATOM 5019 C CA . GLU A 1 613 ? 11.718 17.042 42.648 1.00 85.75 613 GLU A CA 1
ATOM 5020 C C . GLU A 1 613 ? 13.161 16.636 42.330 1.00 85.75 613 GLU A C 1
ATOM 5022 O O . GLU A 1 613 ? 14.097 16.943 43.070 1.00 85.75 613 GLU A O 1
ATOM 5027 N N . VAL A 1 614 ? 13.363 15.933 41.215 1.00 86.44 614 VAL A N 1
ATOM 5028 C CA . VAL A 1 614 ? 14.709 15.579 40.753 1.00 86.44 614 VAL A CA 1
ATOM 5029 C C . VAL A 1 614 ? 15.371 16.783 40.103 1.00 86.44 614 VAL A C 1
ATOM 5031 O O . VAL A 1 614 ? 14.908 17.294 39.085 1.00 86.44 614 VAL A O 1
ATOM 5034 N N . ASN A 1 615 ? 16.522 17.178 40.631 1.00 84.75 615 ASN A N 1
ATOM 5035 C CA . ASN A 1 615 ? 17.273 18.337 40.171 1.00 84.75 615 ASN A CA 1
ATOM 5036 C C . ASN A 1 615 ? 18.165 17.991 38.969 1.00 84.75 615 ASN A C 1
ATOM 5038 O O . ASN A 1 615 ? 19.393 18.006 39.051 1.00 84.75 615 ASN A O 1
ATOM 5042 N N . PHE A 1 616 ? 17.542 17.631 37.845 1.00 83.38 616 PHE A N 1
ATOM 5043 C CA . PHE A 1 616 ? 18.235 17.358 36.584 1.00 83.38 616 PHE A CA 1
ATOM 5044 C C . PHE A 1 616 ? 17.856 18.396 35.528 1.00 83.38 616 PHE A C 1
ATOM 5046 O O . PHE A 1 616 ? 16.777 18.352 34.933 1.00 83.38 616 PHE A O 1
ATOM 5053 N N . HIS A 1 617 ? 18.750 19.356 35.289 1.00 82.25 617 HIS A N 1
ATOM 5054 C CA . HIS A 1 617 ? 18.412 20.536 34.501 1.00 82.25 617 HIS A CA 1
ATOM 5055 C C . HIS A 1 617 ? 18.151 20.215 33.006 1.00 82.25 617 HIS A C 1
ATOM 5057 O O . HIS A 1 617 ? 18.960 19.526 32.373 1.00 82.25 617 HIS A O 1
ATOM 5063 N N . PRO A 1 618 ? 17.101 20.781 32.370 1.00 81.88 618 PRO A N 1
ATOM 5064 C CA . PRO A 1 618 ? 16.749 20.499 30.971 1.00 81.88 618 PRO A CA 1
ATOM 5065 C C . PRO A 1 618 ? 17.861 20.779 29.951 1.00 81.88 618 PRO A C 1
ATOM 5067 O O . PRO A 1 618 ? 17.968 20.078 28.946 1.00 81.88 618 PRO A O 1
ATOM 5070 N N . LYS A 1 619 ? 18.722 21.774 30.209 1.00 79.75 619 LYS A N 1
ATOM 5071 C CA . LYS A 1 619 ? 19.886 22.059 29.346 1.00 79.75 619 LYS A CA 1
ATOM 5072 C C . LYS A 1 619 ? 20.896 20.906 29.324 1.00 79.75 619 LYS A C 1
ATOM 5074 O O . LYS A 1 619 ? 21.447 20.634 28.269 1.00 79.75 619 LYS A O 1
ATOM 5079 N N . LEU A 1 620 ? 21.092 20.188 30.432 1.00 83.19 620 LEU A N 1
ATOM 5080 C CA . LEU A 1 620 ? 21.986 19.026 30.469 1.00 83.19 620 LEU A CA 1
ATOM 5081 C C . LEU A 1 620 ? 21.407 17.858 29.652 1.00 83.19 620 LEU A C 1
ATOM 5083 O O . LEU A 1 620 ? 22.133 17.194 28.916 1.00 83.19 620 LEU A O 1
ATOM 5087 N N . MET A 1 621 ? 20.080 17.660 29.692 1.00 81.50 621 MET A N 1
ATOM 5088 C CA . MET A 1 621 ? 19.399 16.723 28.785 1.00 81.50 621 MET A CA 1
ATOM 5089 C C . MET A 1 621 ? 19.537 17.125 27.314 1.00 81.50 621 MET A C 1
ATOM 5091 O O . MET A 1 621 ? 19.715 16.248 26.469 1.00 81.50 621 MET A O 1
ATOM 5095 N N . ALA A 1 622 ? 19.444 18.423 27.002 1.00 81.50 622 ALA A N 1
ATOM 5096 C CA . ALA A 1 622 ? 19.644 18.922 25.644 1.00 81.50 622 ALA A CA 1
ATOM 5097 C C . ALA A 1 622 ? 21.059 18.595 25.149 1.00 81.50 622 ALA A C 1
ATOM 5099 O O . ALA A 1 622 ? 21.171 17.969 24.100 1.00 81.50 622 ALA A O 1
ATOM 5100 N N . VAL A 1 623 ? 22.096 18.859 25.953 1.00 84.19 623 VAL A N 1
ATOM 5101 C CA . VAL A 1 623 ? 23.493 18.533 25.614 1.00 84.19 623 VAL A CA 1
ATOM 5102 C C . VAL A 1 623 ? 23.697 17.031 25.405 1.00 84.19 623 VAL A C 1
ATOM 5104 O O . VAL A 1 623 ? 24.274 16.626 24.400 1.00 84.19 623 VAL A O 1
ATOM 5107 N N . LEU A 1 624 ? 23.171 16.170 26.286 1.00 82.94 624 LEU A N 1
ATOM 5108 C CA . LEU A 1 624 ? 23.268 14.713 26.108 1.00 82.94 624 LEU A CA 1
ATOM 5109 C C . LEU A 1 624 ? 22.603 14.236 24.806 1.00 82.94 624 LEU A C 1
ATOM 5111 O O . LEU A 1 624 ? 23.089 13.306 24.161 1.00 82.94 624 LEU A O 1
ATOM 5115 N N . ARG A 1 625 ? 21.491 14.859 24.400 1.00 82.19 625 ARG A N 1
ATOM 5116 C CA . ARG A 1 625 ? 20.825 14.554 23.125 1.00 82.19 625 ARG A CA 1
ATOM 5117 C C . ARG A 1 625 ? 21.602 15.117 21.935 1.00 82.19 625 ARG A C 1
ATOM 5119 O O . ARG A 1 625 ? 21.756 14.405 20.948 1.00 82.19 625 ARG A O 1
ATOM 5126 N N . GLU A 1 626 ? 22.113 16.341 22.029 1.00 85.25 626 GLU A N 1
ATOM 5127 C CA . GLU A 1 626 ? 22.932 16.996 20.997 1.00 85.25 626 GLU A CA 1
ATOM 5128 C C . GLU A 1 626 ? 24.187 16.172 20.704 1.00 85.25 626 GLU A C 1
ATOM 5130 O O . GLU A 1 626 ? 24.430 15.820 19.554 1.00 85.25 626 GLU A O 1
ATOM 5135 N N . MET A 1 627 ? 24.890 15.719 21.743 1.00 82.06 627 MET A N 1
ATOM 5136 C CA . MET A 1 627 ? 26.064 14.847 21.633 1.00 82.06 627 MET A CA 1
ATOM 5137 C C . MET A 1 627 ? 25.766 13.520 20.923 1.00 82.06 627 MET A C 1
ATOM 5139 O O . MET A 1 627 ? 26.588 13.026 20.149 1.00 82.06 627 MET A O 1
ATOM 5143 N N . LYS A 1 628 ? 24.568 12.949 21.120 1.00 82.12 628 LYS A N 1
ATOM 5144 C CA . LYS A 1 628 ? 24.139 11.746 20.389 1.00 82.12 628 LYS A CA 1
ATOM 5145 C C . LYS A 1 628 ? 24.035 12.013 18.885 1.00 82.12 628 LYS A C 1
ATOM 5147 O O . LYS A 1 628 ? 24.518 11.202 18.095 1.00 82.12 628 LYS A O 1
ATOM 5152 N N . TYR A 1 629 ? 23.411 13.124 18.493 1.00 77.19 629 TYR A N 1
ATOM 5153 C CA . TYR A 1 629 ? 23.255 13.496 17.084 1.00 77.19 629 TYR A CA 1
ATOM 5154 C C . TYR A 1 629 ? 24.586 13.922 16.444 1.00 77.19 629 TYR A C 1
ATOM 5156 O O . TYR A 1 629 ? 24.842 13.571 15.293 1.00 77.19 629 TYR A O 1
ATOM 5164 N N . LEU A 1 630 ? 25.465 14.588 17.198 1.00 79.81 630 LEU A N 1
ATOM 5165 C CA . LEU A 1 630 ? 26.808 14.974 16.757 1.00 79.81 630 LEU A CA 1
ATOM 5166 C C . LEU A 1 630 ? 27.703 13.759 16.476 1.00 79.81 630 LEU A C 1
ATOM 5168 O O . LEU A 1 630 ? 28.304 13.675 15.403 1.00 79.81 630 LEU A O 1
ATOM 5172 N N . LYS A 1 631 ? 27.726 12.762 17.374 1.00 75.56 631 LYS A N 1
ATOM 5173 C CA . LYS A 1 631 ? 28.486 11.516 17.155 1.00 75.56 631 LYS A CA 1
ATOM 5174 C C . LYS A 1 631 ? 28.008 10.718 15.946 1.00 75.56 631 LYS A C 1
ATOM 5176 O O . LYS A 1 631 ? 28.826 10.122 15.255 1.00 75.56 631 LYS A O 1
ATOM 5181 N N . LEU A 1 632 ? 26.705 10.727 15.658 1.00 74.88 632 LEU A N 1
ATOM 5182 C CA . LEU A 1 632 ? 26.158 10.074 14.463 1.00 74.88 632 LEU A CA 1
ATOM 5183 C C . LEU A 1 632 ? 26.670 10.725 13.161 1.00 74.88 632 LEU A C 1
ATOM 5185 O O . LEU A 1 632 ? 26.710 10.084 12.114 1.00 74.88 632 LEU A O 1
ATOM 5189 N N . ARG A 1 633 ? 27.041 12.010 13.215 1.00 70.19 633 ARG A N 1
ATOM 5190 C CA . ARG A 1 633 ? 27.400 12.826 12.049 1.00 70.19 633 ARG A CA 1
ATOM 5191 C C . ARG A 1 633 ? 28.902 12.834 11.741 1.00 70.19 633 ARG A C 1
ATOM 5193 O O . ARG A 1 633 ? 29.262 13.100 10.598 1.00 70.19 633 ARG A O 1
ATOM 5200 N N . ASN A 1 634 ? 29.751 12.525 12.725 1.00 63.66 634 ASN A N 1
ATOM 5201 C CA . ASN A 1 634 ? 31.188 12.225 12.601 1.00 63.66 634 ASN A CA 1
ATOM 5202 C C . ASN A 1 634 ? 32.050 13.256 11.823 1.00 63.66 634 ASN A C 1
ATOM 5204 O O . ASN A 1 634 ? 33.066 12.893 11.235 1.00 63.66 634 ASN A O 1
ATOM 5208 N N . LYS A 1 635 ? 31.635 14.533 11.777 1.00 61.50 635 LYS A N 1
ATOM 5209 C CA . LYS A 1 635 ? 32.281 15.601 10.979 1.00 61.50 635 LYS A CA 1
ATOM 5210 C C . LYS A 1 635 ? 32.700 16.848 11.773 1.00 61.50 635 LYS A C 1
ATOM 5212 O O . LYS A 1 635 ? 33.391 17.694 11.219 1.00 61.50 635 LYS A O 1
ATOM 5217 N N . GLU A 1 636 ? 32.286 16.982 13.030 1.00 70.00 636 GLU A N 1
ATOM 5218 C CA . GLU A 1 636 ? 32.430 18.211 13.828 1.00 70.00 636 GLU A CA 1
ATOM 5219 C C . GLU A 1 636 ? 33.314 17.984 15.071 1.00 70.00 636 GLU A C 1
ATOM 5221 O O . GLU A 1 636 ? 33.427 16.860 15.560 1.00 70.00 636 GLU A O 1
ATOM 5226 N N . VAL A 1 637 ? 33.975 19.043 15.559 1.00 71.69 637 VAL A N 1
ATOM 5227 C CA . VAL A 1 637 ? 34.928 18.992 16.686 1.00 71.69 637 VAL A CA 1
ATOM 5228 C C . VAL A 1 637 ? 34.186 18.929 18.018 1.00 71.69 637 VAL A C 1
ATOM 5230 O O . VAL A 1 637 ? 33.698 19.939 18.517 1.00 71.69 637 VAL A O 1
ATOM 5233 N N . ILE A 1 638 ? 34.137 17.752 18.627 1.00 74.00 638 ILE A N 1
ATOM 5234 C CA . ILE A 1 638 ? 33.446 17.553 19.900 1.00 74.00 638 ILE A CA 1
ATOM 5235 C C . ILE A 1 638 ? 34.318 18.061 21.071 1.00 74.00 638 ILE A C 1
ATOM 5237 O O . ILE A 1 638 ? 35.449 17.588 21.208 1.00 74.00 638 ILE A O 1
ATOM 5241 N N . PRO A 1 639 ? 33.828 18.984 21.928 1.00 80.00 639 PRO A N 1
ATOM 5242 C CA . PRO A 1 639 ? 34.560 19.422 23.121 1.00 80.00 639 PRO A CA 1
ATOM 5243 C C . PRO A 1 639 ? 34.709 18.304 24.171 1.00 80.00 639 PRO A C 1
ATOM 5245 O O . PRO A 1 639 ? 33.838 17.444 24.311 1.00 80.00 639 PRO A O 1
ATOM 5248 N N . GLU A 1 640 ? 35.799 18.327 24.944 1.00 78.00 640 GLU A N 1
ATOM 5249 C CA . GLU A 1 640 ? 36.172 17.245 25.877 1.00 78.00 640 GLU A CA 1
ATOM 5250 C C . GLU A 1 640 ? 35.210 17.110 27.076 1.00 78.00 640 GLU A C 1
ATOM 5252 O O . GLU A 1 640 ? 34.893 15.999 27.506 1.00 78.00 640 GLU A O 1
ATOM 5257 N N . VAL A 1 641 ? 34.684 18.226 27.595 1.00 79.94 641 VAL A N 1
ATOM 5258 C CA . VAL A 1 641 ? 33.808 18.239 28.782 1.00 79.94 641 VAL A CA 1
ATOM 5259 C C . VAL A 1 641 ? 32.429 17.594 28.502 1.00 79.94 641 VAL A C 1
ATOM 5261 O O . VAL A 1 641 ? 32.050 16.669 29.229 1.00 79.94 641 VAL A O 1
ATOM 5264 N N . PRO A 1 642 ? 31.678 17.972 27.447 1.00 80.94 642 PRO A N 1
ATOM 5265 C CA . PRO A 1 642 ? 30.439 17.302 27.044 1.00 80.94 642 PRO A CA 1
ATOM 5266 C C . PRO A 1 642 ? 30.650 15.841 26.644 1.00 80.94 642 PRO A C 1
ATOM 5268 O O . PRO A 1 642 ? 29.766 15.014 26.868 1.00 80.94 642 PRO A O 1
ATOM 5271 N N . GLU A 1 643 ? 31.812 15.503 26.078 1.00 82.38 643 GLU A N 1
ATOM 5272 C CA . GLU A 1 643 ? 32.184 14.132 25.718 1.00 82.38 643 GLU A CA 1
ATOM 5273 C C . GLU A 1 643 ? 32.331 13.247 26.964 1.00 82.38 643 GLU A C 1
ATOM 5275 O O . GLU A 1 643 ? 31.751 12.159 27.022 1.00 82.38 643 GLU A O 1
ATOM 5280 N N . ALA A 1 644 ? 33.016 13.739 28.001 1.00 81.88 644 ALA A N 1
ATOM 5281 C CA . ALA A 1 644 ? 33.141 13.050 29.284 1.00 81.88 644 ALA A CA 1
ATOM 5282 C C . ALA A 1 644 ? 31.779 12.873 29.983 1.00 81.88 644 ALA A C 1
ATOM 5284 O O . ALA A 1 644 ? 31.475 11.802 30.517 1.00 81.88 644 ALA A O 1
ATOM 5285 N N . VAL A 1 645 ? 30.918 13.894 29.931 1.00 83.00 645 VAL A N 1
ATOM 5286 C CA . VAL A 1 645 ? 29.535 13.823 30.434 1.00 83.00 645 VAL A CA 1
ATOM 5287 C C . VAL A 1 645 ? 28.710 12.792 29.660 1.00 83.00 645 VAL A C 1
ATOM 5289 O O . VAL A 1 645 ? 27.996 11.980 30.252 1.00 83.00 645 VAL A O 1
ATOM 5292 N N . PHE A 1 646 ? 28.828 12.780 28.334 1.00 82.94 646 PHE A N 1
ATOM 5293 C CA . PHE A 1 646 ? 28.119 11.844 27.472 1.00 82.94 646 PHE A CA 1
ATOM 5294 C C . PHE A 1 646 ? 28.611 10.400 27.633 1.00 82.94 646 PHE A C 1
ATOM 5296 O O . PHE A 1 646 ? 27.807 9.471 27.536 1.00 82.94 646 PHE A O 1
ATOM 5303 N N . ALA A 1 647 ? 29.891 10.180 27.943 1.00 84.00 647 ALA A N 1
ATOM 5304 C CA . ALA A 1 647 ? 30.414 8.856 28.283 1.00 84.00 647 ALA A CA 1
ATOM 5305 C C . ALA A 1 647 ? 29.714 8.266 29.522 1.00 84.00 647 ALA A C 1
ATOM 5307 O O . ALA A 1 647 ? 29.447 7.067 29.572 1.00 84.00 647 ALA A O 1
ATOM 5308 N N . LYS A 1 648 ? 29.320 9.117 30.482 1.00 82.19 648 LYS A N 1
ATOM 5309 C CA . LYS A 1 648 ? 28.546 8.724 31.671 1.00 82.19 648 LYS A CA 1
ATOM 5310 C C . LYS A 1 648 ? 27.024 8.671 31.437 1.00 82.19 648 LYS A C 1
ATOM 5312 O O . LYS A 1 648 ? 26.287 8.392 32.381 1.00 82.19 648 LYS A O 1
ATOM 5317 N N . ARG A 1 649 ? 26.513 8.896 30.213 1.00 84.94 649 ARG A N 1
ATOM 5318 C CA . ARG A 1 649 ? 25.062 9.054 29.941 1.00 84.94 649 ARG A CA 1
ATOM 5319 C C . ARG A 1 649 ? 24.196 7.908 30.471 1.00 84.94 649 ARG A C 1
ATOM 5321 O O . ARG A 1 649 ? 23.118 8.164 30.988 1.00 84.94 649 ARG A O 1
ATOM 5328 N N . GLU A 1 650 ? 24.631 6.656 30.325 1.00 82.69 650 GLU A N 1
ATOM 5329 C CA . GLU A 1 650 ? 23.811 5.486 30.680 1.00 82.69 650 GLU A CA 1
ATOM 5330 C C . GLU A 1 650 ? 23.653 5.384 32.194 1.00 82.69 650 GLU A C 1
ATOM 5332 O O . GLU A 1 650 ? 22.558 5.123 32.692 1.00 82.69 650 GLU A O 1
ATOM 5337 N N . LEU A 1 651 ? 24.721 5.709 32.925 1.00 83.62 651 LEU A N 1
ATOM 5338 C CA . LEU A 1 651 ? 24.701 5.832 34.377 1.00 83.62 651 LEU A CA 1
ATOM 5339 C C . LEU A 1 651 ? 23.826 7.012 34.814 1.00 83.62 651 LEU A C 1
ATOM 5341 O O . LEU A 1 651 ? 22.966 6.834 35.669 1.00 83.62 651 LEU A O 1
ATOM 5345 N N . LEU A 1 652 ? 23.962 8.182 34.182 1.00 83.31 652 LEU A N 1
ATOM 5346 C CA . LEU A 1 652 ? 23.161 9.370 34.504 1.00 83.31 652 LEU A CA 1
ATOM 5347 C C . LEU A 1 652 ? 21.666 9.158 34.248 1.00 83.31 652 LEU A C 1
ATOM 5349 O O . LEU A 1 652 ? 20.850 9.521 35.090 1.00 83.31 652 LEU A O 1
ATOM 5353 N N . PHE A 1 653 ? 21.288 8.533 33.129 1.00 84.69 653 PHE A N 1
ATOM 5354 C CA . PHE A 1 653 ? 19.889 8.200 32.849 1.00 84.69 653 PHE A CA 1
ATOM 5355 C C . PHE A 1 653 ? 19.350 7.159 33.825 1.00 84.69 653 PHE A C 1
ATOM 5357 O O . PHE A 1 653 ? 18.217 7.295 34.283 1.00 84.69 653 PHE A O 1
ATOM 5364 N N . LYS A 1 654 ? 20.157 6.158 34.195 1.00 84.69 654 LYS A N 1
ATOM 5365 C CA . LYS A 1 654 ? 19.799 5.190 35.234 1.00 84.69 654 LYS A CA 1
ATOM 5366 C C . LYS A 1 654 ? 19.592 5.883 36.586 1.00 84.69 654 LYS A C 1
ATOM 5368 O O . LYS A 1 654 ? 18.614 5.585 37.267 1.00 84.69 654 LYS A O 1
ATOM 5373 N N . TYR A 1 655 ? 20.455 6.823 36.965 1.00 87.12 655 TYR A N 1
ATOM 5374 C CA . TYR A 1 655 ? 20.320 7.598 38.203 1.00 87.12 655 TYR A CA 1
ATOM 5375 C C . TYR A 1 655 ? 19.080 8.490 38.170 1.00 87.12 655 TYR A C 1
ATOM 5377 O O . TYR A 1 655 ? 18.274 8.434 39.093 1.00 87.12 655 TYR A O 1
ATOM 5385 N N . TYR A 1 656 ? 18.875 9.230 37.078 1.00 86.06 656 TYR A N 1
ATOM 5386 C CA . TYR A 1 656 ? 17.706 10.082 36.872 1.00 86.06 656 TYR A CA 1
ATOM 5387 C C . TYR A 1 656 ? 16.398 9.293 36.919 1.00 86.06 656 TYR A C 1
ATOM 5389 O O . TYR A 1 656 ? 15.484 9.687 37.632 1.00 86.06 656 TYR A O 1
ATOM 5397 N N . ALA A 1 657 ? 16.307 8.165 36.211 1.00 85.62 657 ALA A N 1
ATOM 5398 C CA . ALA A 1 657 ? 15.093 7.355 36.168 1.00 85.62 657 ALA A CA 1
ATOM 5399 C C . ALA A 1 657 ? 14.716 6.809 37.552 1.00 85.62 657 ALA A C 1
ATOM 5401 O O . ALA A 1 657 ? 13.558 6.898 37.949 1.00 85.62 657 ALA A O 1
ATOM 5402 N N . ASN A 1 658 ? 15.692 6.294 38.307 1.00 85.88 658 ASN A N 1
ATOM 5403 C CA . ASN A 1 658 ? 15.439 5.759 39.646 1.00 85.88 658 ASN A CA 1
ATOM 5404 C C . ASN A 1 658 ? 15.143 6.865 40.666 1.00 85.88 658 ASN A C 1
ATOM 5406 O O . ASN A 1 658 ? 14.252 6.696 41.490 1.00 85.88 658 ASN A O 1
ATOM 5410 N N . MET A 1 659 ? 15.817 8.015 40.575 1.00 86.31 659 MET A N 1
ATOM 5411 C CA . MET A 1 659 ? 15.514 9.189 41.401 1.00 86.31 659 MET A CA 1
ATOM 5412 C C . MET A 1 659 ? 14.131 9.763 41.097 1.00 86.31 659 MET A C 1
ATOM 5414 O O . MET A 1 659 ? 13.412 10.129 42.020 1.00 86.31 659 MET A O 1
ATOM 5418 N N . LYS A 1 660 ? 13.731 9.791 39.821 1.00 87.00 660 LYS A N 1
ATOM 5419 C CA . LYS A 1 660 ? 12.410 10.263 39.394 1.00 87.00 660 LYS A CA 1
ATOM 5420 C C . LYS A 1 660 ? 11.310 9.327 39.866 1.00 87.00 660 LYS A C 1
ATOM 5422 O O . LYS A 1 660 ? 10.333 9.786 40.445 1.00 87.00 660 LYS A O 1
ATOM 5427 N N . LEU A 1 661 ? 11.504 8.021 39.688 1.00 87.25 661 LEU A N 1
ATOM 5428 C CA . LEU A 1 661 ? 10.598 7.016 40.231 1.00 87.25 661 LEU A CA 1
ATOM 5429 C C . LEU A 1 661 ? 10.482 7.164 41.752 1.00 87.25 661 LEU A C 1
ATOM 5431 O O . LEU A 1 661 ? 9.380 7.175 42.283 1.00 87.25 661 LEU A O 1
ATOM 5435 N N . MET A 1 662 ? 11.602 7.338 42.452 1.00 88.00 662 MET A N 1
ATOM 5436 C CA . MET A 1 662 ? 11.613 7.537 43.899 1.00 88.00 662 MET A CA 1
ATOM 5437 C C . MET A 1 662 ? 10.849 8.800 44.318 1.00 88.00 662 MET A C 1
ATOM 5439 O O . MET A 1 662 ? 10.013 8.712 45.213 1.00 88.00 662 MET A O 1
ATOM 5443 N N . SER A 1 663 ? 11.081 9.949 43.668 1.00 87.75 663 SER A N 1
ATOM 5444 C CA . SER A 1 663 ? 10.355 11.191 43.970 1.00 87.75 663 SER A CA 1
ATOM 5445 C C . SER A 1 663 ? 8.863 11.069 43.669 1.00 87.75 663 SER A C 1
ATOM 5447 O O . SER A 1 663 ? 8.043 11.523 44.456 1.00 87.75 663 SER A O 1
ATOM 5449 N N . GLU A 1 664 ? 8.491 10.413 42.567 1.00 87.50 664 GLU A N 1
ATOM 5450 C CA . GLU A 1 664 ? 7.088 10.190 42.204 1.00 87.50 664 GLU A CA 1
ATOM 5451 C C . GLU A 1 664 ? 6.383 9.265 43.201 1.00 87.50 664 GLU A C 1
ATOM 5453 O O . GLU A 1 664 ? 5.271 9.569 43.626 1.00 87.50 664 GLU A O 1
ATOM 5458 N N . LEU A 1 665 ? 7.022 8.160 43.603 1.00 85.50 665 LEU A N 1
ATOM 5459 C CA . LEU A 1 665 ? 6.471 7.235 44.597 1.00 85.50 665 LEU A CA 1
ATOM 5460 C C . LEU A 1 665 ? 6.346 7.903 45.971 1.00 85.50 665 LEU A C 1
ATOM 5462 O O . LEU A 1 665 ? 5.309 7.778 46.614 1.00 85.50 665 LEU A O 1
ATOM 5466 N N . TYR A 1 666 ? 7.358 8.662 46.393 1.00 86.62 666 TYR A N 1
ATOM 5467 C CA . TYR A 1 666 ? 7.334 9.407 47.651 1.00 86.62 666 TYR A CA 1
ATOM 5468 C C . TYR A 1 666 ? 6.246 10.494 47.661 1.00 86.62 666 TYR A C 1
ATOM 5470 O O . TYR A 1 666 ? 5.444 10.562 48.590 1.00 86.62 666 TYR A O 1
ATOM 5478 N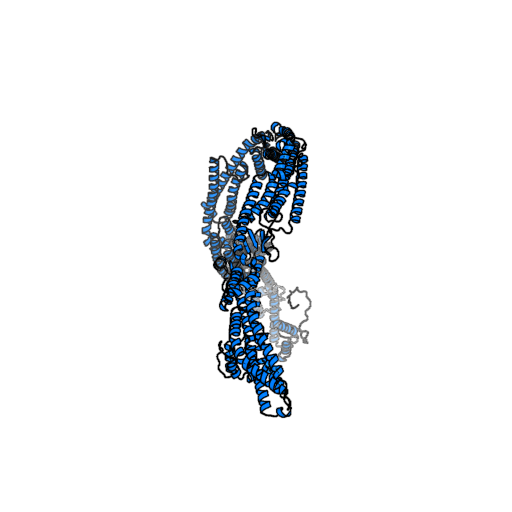 N . ASN A 1 667 ? 6.154 11.304 46.601 1.00 88.31 667 ASN A N 1
ATOM 5479 C CA . ASN A 1 667 ? 5.130 12.346 46.490 1.00 88.31 667 ASN A CA 1
ATOM 5480 C C . ASN A 1 667 ? 3.721 11.743 46.453 1.00 88.31 667 ASN A C 1
ATOM 5482 O O . ASN A 1 667 ? 2.807 12.282 47.077 1.00 88.31 667 ASN A O 1
ATOM 5486 N N . ARG A 1 668 ? 3.546 10.604 45.773 1.00 84.06 668 ARG A N 1
ATOM 5487 C CA . ARG A 1 668 ? 2.280 9.861 45.748 1.00 84.06 668 ARG A CA 1
ATOM 5488 C C . ARG A 1 668 ? 1.901 9.334 47.129 1.00 84.06 668 ARG A C 1
ATOM 5490 O O . ARG A 1 668 ? 0.761 9.488 47.540 1.00 84.06 668 ARG A O 1
ATOM 5497 N N . LEU A 1 669 ? 2.856 8.774 47.873 1.00 84.06 669 LEU A N 1
ATOM 5498 C CA . LEU A 1 669 ? 2.619 8.324 49.247 1.00 84.06 669 LEU A CA 1
ATOM 5499 C C . LEU A 1 669 ? 2.112 9.456 50.150 1.00 84.06 669 LEU A C 1
ATOM 5501 O O . LEU A 1 669 ? 1.237 9.219 50.972 1.00 84.06 669 LEU A O 1
ATOM 5505 N N . ILE A 1 670 ? 2.644 10.672 50.005 1.00 82.38 670 ILE A N 1
ATOM 5506 C CA . ILE A 1 670 ? 2.232 11.825 50.822 1.00 82.38 670 ILE A CA 1
ATOM 5507 C C . ILE A 1 670 ? 0.874 12.380 50.394 1.00 82.38 670 ILE A C 1
ATOM 5509 O O . ILE A 1 670 ? 0.070 12.752 51.247 1.00 82.38 670 ILE A O 1
ATOM 5513 N N . THR A 1 671 ? 0.631 12.468 49.087 1.00 82.75 671 THR A N 1
ATOM 5514 C CA . THR A 1 671 ? -0.598 13.059 48.537 1.00 82.75 671 THR A CA 1
ATOM 5515 C C . THR A 1 671 ? -1.804 12.136 48.675 1.00 82.75 671 THR A C 1
ATOM 5517 O O . THR A 1 671 ? -2.884 12.614 49.012 1.00 82.75 671 THR A O 1
ATOM 5520 N N . ASP A 1 672 ? -1.618 10.828 48.492 1.00 81.00 672 ASP A N 1
ATOM 5521 C CA . ASP A 1 672 ? -2.716 9.862 48.497 1.00 81.00 672 ASP A CA 1
ATOM 5522 C C . ASP A 1 672 ? -3.037 9.313 49.900 1.00 81.00 672 ASP A C 1
ATOM 5524 O O . ASP A 1 672 ? -4.047 8.624 50.054 1.00 81.00 672 ASP A O 1
ATOM 5528 N N . ALA A 1 673 ? -2.192 9.522 50.917 1.00 79.88 673 ALA A N 1
ATOM 5529 C CA . ALA A 1 673 ? -2.422 8.967 52.256 1.00 79.88 673 ALA A CA 1
ATOM 5530 C C . ALA A 1 673 ? -3.665 9.580 52.923 1.00 79.88 673 ALA A C 1
ATOM 5532 O O . ALA A 1 673 ? -3.764 10.803 53.071 1.00 79.88 673 ALA A O 1
ATOM 5533 N N . LEU A 1 674 ? -4.585 8.727 53.385 1.00 78.38 674 LEU A N 1
ATOM 5534 C CA . LEU A 1 674 ? -5.748 9.153 54.169 1.00 78.38 674 LEU A CA 1
ATOM 5535 C C . LEU A 1 674 ? -5.308 9.693 55.537 1.00 78.38 674 LEU A C 1
ATOM 5537 O O . LEU A 1 674 ? -4.279 9.288 56.079 1.00 78.38 674 LEU A O 1
ATOM 5541 N N . ASP A 1 675 ? -6.110 10.563 56.152 1.00 76.19 675 ASP A N 1
ATOM 5542 C CA . ASP A 1 675 ? -5.775 11.143 57.463 1.00 76.19 675 ASP A CA 1
ATOM 5543 C C . ASP A 1 675 ? -5.623 10.091 58.575 1.00 76.19 675 ASP A C 1
ATOM 5545 O O . ASP A 1 675 ? -4.852 10.295 59.510 1.00 76.19 675 ASP A O 1
ATOM 5549 N N . VAL A 1 676 ? -6.284 8.937 58.435 1.00 78.31 676 VAL A N 1
ATOM 5550 C CA . VAL A 1 676 ? -6.137 7.772 59.327 1.00 78.31 676 VAL A CA 1
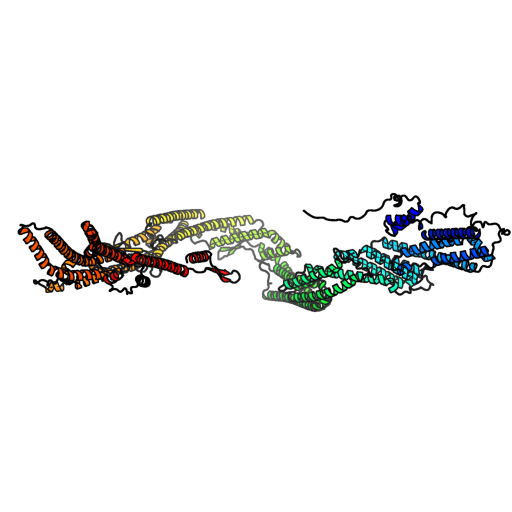ATOM 5551 C C . VAL A 1 676 ? -4.899 6.915 59.018 1.00 78.31 676 VAL A C 1
ATOM 5553 O O . VAL A 1 676 ? -4.397 6.226 59.900 1.00 78.31 676 VAL A O 1
ATOM 5556 N N . GLU A 1 677 ? -4.361 6.982 57.794 1.00 81.19 677 GLU A N 1
ATOM 5557 C CA . GLU A 1 677 ? -3.155 6.253 57.361 1.00 81.19 677 GLU A CA 1
ATOM 5558 C C . GLU A 1 677 ? -1.866 7.036 57.672 1.00 81.19 677 GLU A C 1
ATOM 5560 O O . GLU A 1 677 ? -0.822 6.440 57.944 1.00 81.19 677 GLU A O 1
ATOM 5565 N N . LYS A 1 678 ? -1.920 8.379 57.679 1.00 80.94 678 LYS A N 1
ATOM 5566 C CA . LYS A 1 678 ? -0.756 9.251 57.949 1.00 80.94 678 LYS A CA 1
ATOM 5567 C C . LYS A 1 678 ? -0.046 8.923 59.277 1.00 80.94 678 LYS A C 1
ATOM 5569 O O . LYS A 1 678 ? 1.182 8.808 59.255 1.00 80.94 678 LYS A O 1
ATOM 5574 N N . PRO A 1 679 ? -0.746 8.714 60.414 1.00 82.25 679 PRO A N 1
ATOM 5575 C CA . PRO A 1 679 ? -0.107 8.312 61.668 1.00 82.25 679 PRO A CA 1
ATOM 5576 C C . PRO A 1 679 ? 0.509 6.906 61.614 1.00 82.25 679 PRO A C 1
ATOM 5578 O O . PRO A 1 679 ? 1.572 6.696 62.191 1.00 82.25 679 PRO A O 1
ATOM 5581 N N . MET A 1 680 ? -0.104 5.966 60.880 1.00 79.75 680 MET A N 1
ATOM 5582 C CA . MET A 1 680 ? 0.423 4.601 60.688 1.00 79.75 680 MET A CA 1
ATOM 5583 C C . MET A 1 680 ? 1.731 4.596 59.885 1.00 79.75 680 MET A C 1
ATOM 5585 O O . MET A 1 680 ? 2.633 3.801 60.137 1.00 79.75 680 MET A O 1
ATOM 5589 N N . MET A 1 681 ? 1.859 5.504 58.915 1.00 83.81 681 MET A N 1
ATOM 5590 C CA . MET A 1 681 ? 3.021 5.587 58.024 1.00 83.81 681 MET A CA 1
ATOM 5591 C C . MET A 1 681 ? 4.171 6.441 58.578 1.00 83.81 681 MET A C 1
ATOM 5593 O O . MET A 1 681 ? 5.303 6.323 58.096 1.00 83.81 681 MET A O 1
ATOM 5597 N N . ALA A 1 682 ? 3.915 7.292 59.576 1.00 82.56 682 ALA A N 1
ATOM 5598 C CA . ALA A 1 682 ? 4.876 8.276 60.080 1.00 82.56 682 ALA A CA 1
ATOM 5599 C C . ALA A 1 682 ? 6.244 7.680 60.493 1.00 82.56 682 ALA A C 1
ATOM 5601 O O . ALA A 1 682 ? 7.264 8.200 60.028 1.00 82.56 682 ALA A O 1
ATOM 5602 N N . PRO A 1 683 ? 6.331 6.560 61.246 1.00 83.12 683 PRO A N 1
ATOM 5603 C CA . PRO A 1 683 ? 7.623 5.985 61.642 1.00 83.12 683 PRO A CA 1
ATOM 5604 C C . PR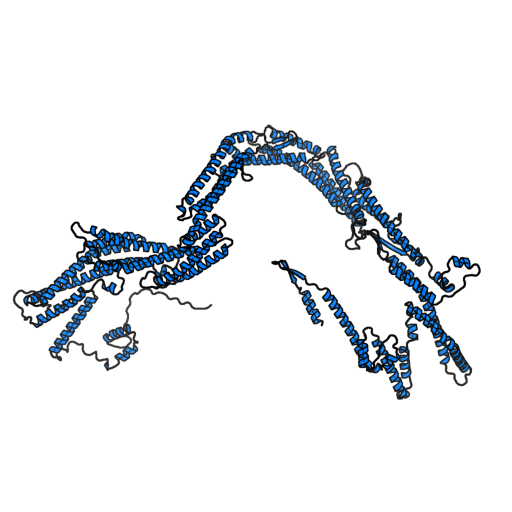O A 1 683 ? 8.469 5.492 60.457 1.00 83.12 683 PRO A C 1
ATOM 5606 O O . PRO A 1 683 ? 9.700 5.549 60.491 1.00 83.12 683 PRO A O 1
ATOM 5609 N N . ALA A 1 684 ? 7.821 4.996 59.398 1.00 82.81 684 ALA A N 1
ATOM 5610 C CA . ALA A 1 684 ? 8.499 4.544 58.186 1.00 82.81 684 ALA A CA 1
ATOM 5611 C C . ALA A 1 684 ? 8.938 5.728 57.305 1.00 82.81 684 ALA A C 1
ATOM 5613 O O . ALA A 1 684 ? 10.055 5.722 56.781 1.00 82.81 684 ALA A O 1
ATOM 5614 N N . LEU A 1 685 ? 8.106 6.772 57.200 1.00 84.38 685 LEU A N 1
ATOM 5615 C CA . LEU A 1 685 ? 8.427 8.008 56.479 1.00 84.38 685 LEU A CA 1
ATOM 5616 C C . LEU A 1 685 ? 9.604 8.766 57.111 1.00 84.38 685 LEU A C 1
ATOM 5618 O O . LEU A 1 685 ? 10.456 9.273 56.387 1.00 84.38 685 LEU A O 1
ATOM 5622 N N . GLU A 1 686 ? 9.722 8.798 58.442 1.00 85.69 686 GLU A N 1
ATOM 5623 C CA . GLU A 1 686 ? 10.869 9.423 59.120 1.00 85.69 686 GLU A CA 1
ATOM 5624 C C . GLU A 1 686 ? 12.206 8.748 58.778 1.00 85.69 686 GLU A C 1
ATOM 5626 O O . GLU A 1 686 ? 13.213 9.430 58.553 1.00 85.69 686 GLU A O 1
ATOM 5631 N N . ARG A 1 687 ? 12.227 7.409 58.686 1.00 84.88 687 ARG A N 1
ATOM 5632 C CA . ARG A 1 687 ? 13.42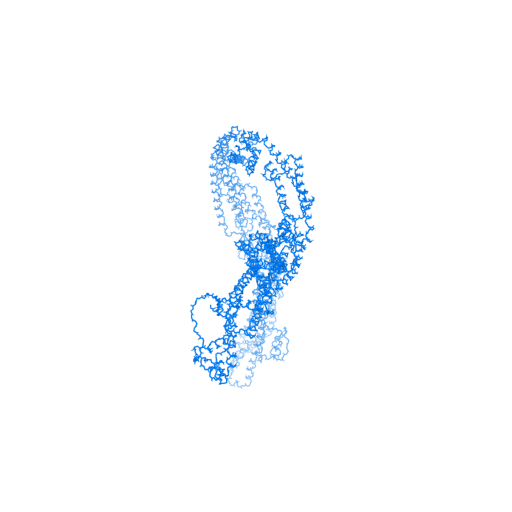2 6.651 58.273 1.00 84.88 687 ARG A CA 1
ATOM 5633 C C . ARG A 1 687 ? 13.819 6.979 56.833 1.00 84.88 687 ARG A C 1
ATOM 5635 O O . ARG A 1 687 ? 14.998 7.217 56.570 1.00 84.88 687 ARG A O 1
ATOM 5642 N N . ILE A 1 688 ? 12.838 7.053 55.932 1.00 86.69 688 ILE A N 1
ATOM 5643 C CA . ILE A 1 688 ? 13.036 7.431 54.526 1.00 86.69 688 ILE A CA 1
ATOM 5644 C C . ILE A 1 688 ? 13.570 8.867 54.423 1.00 86.69 688 ILE A C 1
ATOM 5646 O O . ILE A 1 688 ? 14.583 9.096 53.765 1.00 86.69 688 ILE A O 1
ATOM 5650 N N . ASN A 1 689 ? 12.972 9.825 55.133 1.00 85.56 689 ASN A N 1
ATOM 5651 C CA . ASN A 1 689 ? 13.390 11.232 55.109 1.00 85.56 689 ASN A CA 1
ATOM 5652 C C . ASN A 1 689 ? 14.824 11.427 55.600 1.00 85.56 689 ASN A C 1
ATOM 5654 O O . ASN A 1 689 ? 15.593 12.187 55.009 1.00 85.56 689 ASN A O 1
ATOM 5658 N N . LYS A 1 690 ? 15.227 10.682 56.635 1.00 87.06 690 LYS A N 1
ATOM 5659 C CA . LYS A 1 690 ? 16.611 10.686 57.116 1.00 87.06 690 LYS A CA 1
ATOM 5660 C C . LYS A 1 690 ? 17.595 10.184 56.055 1.00 87.06 690 LYS A C 1
ATOM 5662 O O . LYS A 1 690 ? 18.674 10.763 55.930 1.00 87.06 690 LYS A O 1
ATOM 5667 N N . GLN A 1 691 ? 17.233 9.152 55.285 1.00 86.25 691 GLN A N 1
ATOM 5668 C CA . GLN A 1 691 ? 18.060 8.685 54.169 1.00 86.25 691 GLN A CA 1
ATOM 5669 C C . GLN A 1 691 ? 18.130 9.742 53.059 1.00 86.25 691 GLN A C 1
ATOM 5671 O O . GLN A 1 691 ? 19.224 10.044 52.583 1.00 86.25 691 GLN A O 1
ATOM 5676 N N . LEU A 1 692 ? 16.999 10.341 52.672 1.00 85.75 692 LEU A N 1
ATOM 5677 C CA . LEU A 1 692 ? 16.893 11.292 51.555 1.00 85.75 692 LEU A CA 1
ATOM 5678 C C . LEU A 1 692 ? 17.583 12.643 51.807 1.00 85.75 692 LEU A C 1
ATOM 5680 O O . LEU A 1 692 ? 17.970 13.317 50.851 1.00 85.75 692 LEU A O 1
ATOM 5684 N N . GLN A 1 693 ? 17.852 13.005 53.064 1.00 84.00 693 GLN A N 1
ATOM 5685 C CA . GLN A 1 693 ? 18.580 14.232 53.412 1.00 84.00 693 GLN A CA 1
ATOM 5686 C C . GLN A 1 693 ? 19.971 14.323 52.753 1.00 84.00 693 GLN A C 1
ATOM 5688 O O . GLN A 1 693 ? 20.446 15.414 52.418 1.00 84.00 693 GLN A O 1
ATOM 5693 N N . GLY A 1 694 ? 20.623 13.177 52.519 1.00 81.81 694 GLY A N 1
ATOM 5694 C CA . GLY A 1 694 ? 21.898 13.111 51.802 1.00 81.81 694 GLY A CA 1
ATOM 5695 C C . GLY A 1 694 ? 21.794 13.534 50.329 1.00 81.81 694 GLY A C 1
ATOM 5696 O O . GLY A 1 694 ? 22.707 14.189 49.822 1.00 81.81 694 GLY A O 1
ATOM 5697 N N . ALA A 1 695 ? 20.677 13.219 49.663 1.00 82.69 695 ALA A N 1
ATOM 5698 C CA . ALA A 1 695 ? 20.392 13.566 48.267 1.00 82.69 695 ALA A CA 1
ATOM 5699 C C . ALA A 1 695 ? 20.054 15.053 48.066 1.00 82.69 695 ALA A C 1
ATOM 5701 O O . ALA A 1 695 ? 20.280 15.586 46.981 1.00 82.69 695 ALA A O 1
ATOM 5702 N N . LEU A 1 696 ? 19.532 15.707 49.109 1.00 82.56 696 LEU A N 1
ATOM 5703 C CA . LEU A 1 696 ? 19.153 17.125 49.112 1.00 82.56 696 LEU A CA 1
ATOM 5704 C C . LEU A 1 696 ? 20.338 18.076 49.360 1.00 82.56 696 LEU A C 1
ATOM 5706 O O . LEU A 1 696 ? 20.250 19.259 49.045 1.00 82.56 696 LEU A O 1
ATOM 5710 N N . THR A 1 697 ? 21.435 17.585 49.949 1.00 82.06 697 THR A N 1
ATOM 5711 C CA . THR A 1 697 ? 22.536 18.440 50.438 1.00 82.06 697 THR A CA 1
ATOM 5712 C C . THR A 1 697 ? 23.887 18.125 49.801 1.00 82.06 697 THR A C 1
ATOM 5714 O O . THR A 1 697 ? 24.486 18.997 49.179 1.00 82.06 697 THR A O 1
ATOM 5717 N N . ASN A 1 698 ? 24.373 16.887 49.944 1.00 81.56 698 ASN A N 1
ATOM 5718 C CA . ASN A 1 698 ? 25.790 16.569 49.735 1.00 81.56 698 ASN A CA 1
ATOM 5719 C C . ASN A 1 698 ? 26.068 15.700 48.499 1.00 81.56 698 ASN A C 1
ATOM 5721 O O . ASN A 1 698 ? 27.212 15.640 48.057 1.00 81.56 698 ASN A O 1
ATOM 5725 N N . LYS A 1 699 ? 25.073 14.986 47.957 1.00 84.38 699 LYS A N 1
ATOM 5726 C CA . LYS A 1 699 ? 25.244 14.119 46.778 1.00 84.38 699 LYS A CA 1
ATOM 5727 C C . LYS A 1 699 ? 24.940 14.895 45.495 1.00 84.38 699 LYS A C 1
ATOM 5729 O O . LYS A 1 699 ? 23.848 15.438 45.373 1.00 84.38 699 LYS A O 1
ATOM 5734 N N . THR A 1 700 ? 25.876 14.906 44.543 1.00 85.75 700 THR A N 1
ATOM 5735 C CA . THR A 1 700 ? 25.779 15.621 43.253 1.00 85.75 700 THR A CA 1
ATOM 5736 C C . THR A 1 700 ? 25.901 14.669 42.063 1.00 85.75 700 THR A C 1
ATOM 5738 O O . THR A 1 700 ? 26.416 13.565 42.209 1.00 85.75 700 THR A O 1
ATOM 5741 N N . TRP A 1 701 ? 25.495 15.093 40.862 1.00 83.00 701 TRP A N 1
ATOM 5742 C CA . TRP A 1 701 ? 25.580 14.277 39.634 1.00 83.00 701 TRP A CA 1
ATOM 5743 C C . TRP A 1 701 ? 27.014 13.967 39.166 1.00 83.00 701 TRP A C 1
ATOM 5745 O O . TRP A 1 701 ? 27.213 13.062 38.357 1.00 83.00 701 TRP A O 1
ATOM 5755 N N . SER A 1 702 ? 28.011 14.702 39.672 1.00 79.06 702 SER A N 1
ATOM 5756 C CA . SER A 1 702 ? 29.433 14.536 39.351 1.00 79.06 702 SER A CA 1
ATOM 5757 C C . SER A 1 702 ? 30.152 13.424 40.126 1.00 79.06 702 SER A C 1
ATOM 5759 O O . SER A 1 702 ? 31.236 13.022 39.702 1.00 79.06 702 SER A O 1
ATOM 5761 N N . MET A 1 703 ? 29.595 12.935 41.242 1.00 81.56 703 MET A N 1
ATOM 5762 C CA . MET A 1 703 ? 30.262 11.921 42.068 1.00 81.56 703 MET A CA 1
ATOM 5763 C C . MET A 1 703 ? 30.228 10.537 41.408 1.00 81.56 703 MET A C 1
ATOM 5765 O O . MET A 1 703 ? 29.190 10.082 40.924 1.00 81.56 703 MET A O 1
ATOM 5769 N N . ASP A 1 704 ? 31.361 9.839 41.453 1.00 67.62 704 ASP A N 1
ATOM 5770 C CA . ASP A 1 704 ? 31.451 8.436 41.061 1.00 67.62 704 ASP A CA 1
ATOM 5771 C C . ASP A 1 704 ? 31.003 7.545 42.242 1.00 67.62 704 ASP A C 1
ATOM 5773 O O . ASP A 1 704 ? 31.354 7.815 43.388 1.00 67.62 704 ASP A O 1
ATOM 5777 N N . ASP A 1 705 ? 30.193 6.513 41.963 1.00 71.44 705 ASP A N 1
ATOM 5778 C CA . ASP A 1 705 ? 29.633 5.541 42.931 1.00 71.44 705 ASP A CA 1
ATOM 5779 C C . ASP A 1 705 ? 28.475 6.013 43.852 1.00 71.44 705 ASP A C 1
ATOM 5781 O O . ASP A 1 705 ? 28.475 5.836 45.070 1.00 71.44 705 ASP A O 1
ATOM 5785 N N . ILE A 1 706 ? 27.421 6.602 43.272 1.00 83.12 706 ILE A N 1
ATOM 5786 C CA . ILE A 1 706 ? 26.189 6.959 44.014 1.00 83.12 706 ILE A CA 1
ATOM 5787 C C . ILE A 1 706 ? 25.123 5.851 43.948 1.00 83.12 706 ILE A C 1
ATOM 5789 O O . ILE A 1 706 ? 24.176 5.853 44.733 1.00 83.12 706 ILE A O 1
ATOM 5793 N N . TRP A 1 707 ? 25.261 4.882 43.036 1.00 83.62 707 TRP A N 1
ATOM 5794 C CA . TRP A 1 707 ? 24.225 3.884 42.738 1.00 83.62 707 TRP A CA 1
ATOM 5795 C C . TRP A 1 707 ? 23.736 3.115 43.970 1.00 83.62 707 TRP A C 1
ATOM 5797 O O . TRP A 1 707 ? 22.526 2.957 44.125 1.00 83.62 707 TRP A O 1
ATOM 5807 N N . GLY A 1 708 ? 24.647 2.681 44.850 1.00 84.81 708 GLY A N 1
ATOM 5808 C CA . GLY A 1 708 ? 24.284 1.946 46.068 1.00 84.81 708 GLY A CA 1
ATOM 5809 C C . GLY A 1 708 ? 23.304 2.725 46.948 1.00 84.81 708 GLY A C 1
ATOM 5810 O O . GLY A 1 708 ? 22.291 2.183 47.378 1.00 84.81 708 GLY A O 1
ATOM 5811 N N . TYR A 1 709 ? 23.538 4.029 47.101 1.00 86.69 709 TYR A N 1
ATOM 5812 C CA . TYR A 1 709 ? 22.658 4.919 47.854 1.00 86.69 709 TYR A CA 1
ATOM 5813 C C . TYR A 1 709 ? 21.301 5.143 47.162 1.00 86.69 709 TYR A C 1
ATOM 5815 O O . TYR A 1 709 ? 20.269 5.149 47.836 1.00 86.69 709 TYR A O 1
ATOM 5823 N N . ILE A 1 710 ? 21.273 5.298 45.827 1.00 85.69 710 ILE A N 1
ATOM 5824 C CA . ILE A 1 710 ? 20.012 5.448 45.066 1.00 85.69 710 ILE A CA 1
ATOM 5825 C C . ILE A 1 710 ? 19.162 4.181 45.184 1.00 85.69 710 ILE A C 1
ATOM 5827 O O . ILE A 1 710 ? 17.963 4.270 45.433 1.00 85.69 710 ILE A O 1
ATOM 5831 N N . ALA A 1 711 ? 19.779 3.009 45.017 1.00 85.50 711 ALA A N 1
ATOM 5832 C CA . ALA A 1 711 ? 19.091 1.725 45.064 1.00 85.50 711 ALA A CA 1
ATOM 5833 C C . ALA A 1 711 ? 18.509 1.440 46.456 1.00 85.50 711 ALA A C 1
ATOM 5835 O O . ALA A 1 711 ? 17.353 1.039 46.558 1.00 85.50 711 ALA A O 1
ATOM 5836 N N . GLU A 1 712 ? 19.272 1.704 47.519 1.00 87.50 712 GLU A N 1
ATOM 5837 C CA . GLU A 1 712 ? 18.809 1.548 48.902 1.00 87.50 712 GLU A CA 1
ATOM 5838 C C . GLU A 1 712 ? 17.659 2.516 49.231 1.00 87.50 712 GLU A C 1
ATOM 5840 O O . GLU A 1 712 ? 16.636 2.110 49.784 1.00 87.50 712 GLU A O 1
ATOM 5845 N N . SER A 1 713 ? 17.783 3.787 48.830 1.00 86.62 713 SER A N 1
ATOM 5846 C CA . SER A 1 713 ? 16.744 4.803 49.060 1.00 86.62 713 SER A CA 1
ATOM 5847 C C . SER A 1 713 ? 15.448 4.477 48.309 1.00 86.62 713 SER A C 1
ATOM 5849 O O . SER A 1 713 ? 14.361 4.564 48.881 1.00 86.62 713 SER A O 1
ATOM 5851 N N . LEU A 1 714 ? 15.554 4.039 47.049 1.00 87.94 714 LEU A N 1
ATOM 5852 C CA . LEU A 1 714 ? 14.408 3.608 46.250 1.00 87.94 714 LEU A CA 1
ATOM 5853 C C . LEU A 1 714 ? 13.749 2.353 46.837 1.00 87.94 714 LEU A C 1
ATOM 5855 O O . LEU A 1 714 ? 12.524 2.308 46.900 1.00 87.94 714 LEU A O 1
ATOM 5859 N N . ALA A 1 715 ? 14.528 1.364 47.289 1.00 88.38 715 ALA A N 1
ATOM 5860 C CA . ALA A 1 715 ? 13.997 0.137 47.881 1.00 88.38 715 ALA A CA 1
ATOM 5861 C C . ALA A 1 715 ? 13.151 0.423 49.132 1.00 88.38 715 ALA A C 1
ATOM 5863 O O . ALA A 1 715 ? 12.071 -0.145 49.279 1.00 88.38 715 ALA A O 1
ATOM 5864 N N . MET A 1 716 ? 13.584 1.355 49.990 1.00 86.06 716 MET A N 1
ATOM 5865 C CA . MET A 1 716 ? 12.809 1.767 51.168 1.00 86.06 716 MET A CA 1
ATOM 5866 C C . MET A 1 716 ? 11.486 2.457 50.800 1.00 86.06 716 MET A C 1
ATOM 5868 O O . MET A 1 716 ? 10.453 2.170 51.405 1.00 86.06 716 MET A O 1
ATOM 5872 N N . VAL A 1 717 ? 11.491 3.338 49.791 1.00 88.06 717 VAL A N 1
ATOM 5873 C CA . VAL A 1 717 ? 10.263 3.994 49.301 1.00 88.06 717 VAL A CA 1
ATOM 5874 C C . VAL A 1 717 ? 9.329 2.983 48.629 1.00 88.06 717 VAL A C 1
ATOM 5876 O O . VAL A 1 717 ? 8.117 3.034 48.835 1.00 88.06 717 VAL A O 1
ATOM 5879 N N . GLN A 1 718 ? 9.872 2.049 47.845 1.00 87.69 718 GLN A N 1
ATOM 5880 C CA . GLN A 1 718 ? 9.104 1.001 47.170 1.00 87.69 718 GLN A CA 1
ATOM 5881 C C . GLN A 1 718 ? 8.455 0.029 48.153 1.00 87.69 718 GLN A C 1
ATOM 5883 O O . GLN A 1 718 ? 7.285 -0.292 47.965 1.00 87.69 718 GLN A O 1
ATOM 5888 N N . ASP A 1 719 ? 9.171 -0.399 49.195 1.00 87.38 719 ASP A N 1
ATOM 5889 C CA . ASP A 1 719 ? 8.622 -1.257 50.248 1.00 87.38 719 ASP A CA 1
ATOM 5890 C C . ASP A 1 719 ? 7.415 -0.599 50.927 1.00 87.38 719 ASP A C 1
ATOM 5892 O O . ASP A 1 719 ? 6.324 -1.171 50.951 1.00 87.38 719 ASP A O 1
ATOM 5896 N N . LEU A 1 720 ? 7.570 0.648 51.388 1.00 86.75 720 LEU A N 1
ATOM 5897 C CA . LEU A 1 720 ? 6.472 1.376 52.022 1.00 86.75 720 LEU A CA 1
ATOM 5898 C C . LEU A 1 720 ? 5.309 1.607 51.048 1.00 86.75 720 LEU A C 1
ATOM 5900 O O . LEU A 1 720 ? 4.154 1.409 51.417 1.00 86.75 720 LEU A O 1
ATOM 5904 N N . THR A 1 721 ? 5.596 1.976 49.795 1.00 86.31 721 THR A N 1
ATOM 5905 C CA . THR A 1 721 ? 4.548 2.169 48.778 1.00 86.31 721 THR A CA 1
ATOM 5906 C C . THR A 1 721 ? 3.792 0.878 48.493 1.00 86.31 721 THR A C 1
ATOM 5908 O O . THR A 1 721 ? 2.581 0.914 48.295 1.00 86.31 721 THR A O 1
ATOM 5911 N N . LYS A 1 722 ? 4.490 -0.262 48.460 1.00 87.25 722 LYS A N 1
ATOM 5912 C CA . LYS A 1 722 ? 3.881 -1.574 48.251 1.00 87.25 722 LYS A CA 1
ATOM 5913 C C . LYS A 1 722 ? 2.937 -1.913 49.401 1.00 87.25 722 LYS A C 1
ATOM 5915 O O . LYS A 1 722 ? 1.778 -2.205 49.137 1.00 87.25 722 LYS A O 1
ATOM 5920 N N . ARG A 1 723 ? 3.400 -1.784 50.649 1.00 86.88 723 ARG A N 1
ATOM 5921 C CA . ARG A 1 723 ? 2.579 -2.066 51.838 1.00 86.88 723 ARG A CA 1
ATOM 5922 C C . ARG A 1 723 ? 1.324 -1.191 51.891 1.00 86.88 723 ARG A C 1
ATOM 5924 O O . ARG A 1 723 ? 0.240 -1.709 52.110 1.00 86.88 723 ARG A O 1
ATOM 5931 N N . VAL A 1 724 ? 1.450 0.107 51.602 1.00 87.19 724 VAL A N 1
ATOM 5932 C CA . VAL A 1 724 ? 0.313 1.053 51.573 1.00 87.19 724 VAL A CA 1
ATOM 5933 C C . VAL A 1 724 ? -0.632 0.803 50.395 1.00 87.19 724 VAL A C 1
ATOM 5935 O O . VAL A 1 724 ? -1.824 1.078 50.476 1.00 87.19 724 VAL A O 1
ATOM 5938 N N . ARG A 1 725 ? -0.127 0.301 49.266 1.00 86.50 725 ARG A N 1
ATOM 5939 C CA . ARG A 1 725 ? -0.995 -0.089 48.152 1.00 86.50 725 ARG A CA 1
ATOM 5940 C C . ARG A 1 725 ? -1.804 -1.330 48.501 1.00 86.50 725 ARG A C 1
ATOM 5942 O O . ARG A 1 725 ? -3.006 -1.315 48.297 1.00 86.50 725 ARG A O 1
ATOM 5949 N N . GLU A 1 726 ? -1.161 -2.356 49.049 1.00 86.31 726 GLU A N 1
ATOM 5950 C CA . GLU A 1 726 ? -1.835 -3.596 49.447 1.00 86.31 726 GLU A CA 1
ATOM 5951 C C . GLU A 1 726 ? -2.935 -3.324 50.486 1.00 86.31 726 GLU A C 1
ATOM 5953 O O . GLU A 1 726 ? -4.025 -3.879 50.381 1.00 86.31 726 GLU A O 1
ATOM 5958 N N . THR A 1 727 ? -2.720 -2.394 51.423 1.00 85.88 727 THR A N 1
ATOM 5959 C CA . THR A 1 727 ? -3.767 -2.000 52.381 1.00 85.88 727 THR A CA 1
ATOM 5960 C C . THR A 1 727 ? -4.940 -1.285 51.714 1.00 85.88 727 THR A C 1
ATOM 5962 O O . THR A 1 727 ? -6.091 -1.534 52.071 1.00 85.88 727 THR A O 1
ATOM 5965 N N . LYS A 1 728 ? -4.684 -0.438 50.711 1.00 86.62 728 LYS A N 1
ATOM 5966 C CA . LYS A 1 728 ? -5.738 0.210 49.914 1.00 86.62 728 LYS A CA 1
ATOM 5967 C C . LYS A 1 728 ? -6.498 -0.766 49.025 1.00 86.62 728 LYS A C 1
ATOM 5969 O O . LYS A 1 728 ? -7.720 -0.677 48.958 1.00 86.62 728 LYS A O 1
ATOM 5974 N N . ASP A 1 729 ? -5.804 -1.712 48.402 1.00 88.44 729 ASP A N 1
ATOM 5975 C CA . ASP A 1 729 ? -6.426 -2.781 47.616 1.00 88.44 729 ASP A CA 1
ATOM 5976 C C . ASP A 1 729 ? -7.343 -3.632 48.513 1.00 88.44 729 ASP A C 1
ATOM 5978 O O . ASP A 1 729 ? -8.457 -3.975 48.117 1.00 88.44 729 ASP A O 1
ATOM 5982 N N . ASN A 1 730 ? -6.931 -3.889 49.759 1.00 89.94 730 ASN A N 1
ATOM 5983 C CA . ASN A 1 730 ? -7.769 -4.553 50.757 1.00 89.94 730 ASN A CA 1
ATOM 5984 C C . ASN A 1 730 ? -9.000 -3.708 51.143 1.00 89.94 730 ASN A C 1
ATOM 5986 O O . ASN A 1 730 ? -10.093 -4.259 51.249 1.00 89.94 730 ASN A O 1
ATOM 5990 N N . ILE A 1 731 ? -8.873 -2.380 51.298 1.00 88.12 731 ILE A N 1
ATOM 5991 C CA . ILE A 1 731 ? -10.024 -1.479 51.533 1.00 88.12 731 ILE A CA 1
ATOM 5992 C C . ILE A 1 731 ? -11.009 -1.526 50.357 1.00 88.12 731 ILE A C 1
ATOM 5994 O O . ILE A 1 731 ? -12.217 -1.641 50.569 1.00 88.12 731 ILE A O 1
ATOM 5998 N N . GLU A 1 732 ? -10.518 -1.450 49.119 1.00 88.44 732 GLU A N 1
ATOM 5999 C CA . GLU A 1 732 ? -11.364 -1.548 47.924 1.00 88.44 732 GLU A CA 1
ATOM 6000 C C . GLU A 1 732 ? -12.011 -2.928 47.794 1.00 88.44 732 GLU A C 1
ATOM 6002 O O . GLU A 1 732 ? -13.168 -3.029 47.393 1.00 88.44 732 GLU A O 1
ATOM 6007 N N . ARG A 1 733 ? -11.325 -3.998 48.211 1.00 89.75 733 ARG A N 1
ATOM 6008 C CA . ARG A 1 733 ? -11.919 -5.335 48.278 1.00 89.75 733 ARG A CA 1
ATOM 6009 C C . ARG A 1 733 ? -13.056 -5.402 49.295 1.00 89.75 733 ARG A C 1
ATOM 6011 O O . ARG A 1 733 ? -14.108 -5.938 48.962 1.00 89.75 733 ARG A O 1
ATOM 6018 N N . ILE A 1 734 ? -12.901 -4.797 50.475 1.00 89.00 734 ILE A N 1
ATOM 6019 C CA . ILE A 1 734 ? -13.980 -4.686 51.473 1.00 89.00 734 ILE A CA 1
ATOM 6020 C C . ILE A 1 734 ? -15.175 -3.915 50.889 1.00 89.00 734 ILE A C 1
ATOM 6022 O O . ILE A 1 734 ? -16.313 -4.377 50.988 1.00 89.00 734 ILE A O 1
ATOM 6026 N N . ARG A 1 735 ? -14.935 -2.781 50.214 1.00 89.00 735 ARG A N 1
ATOM 6027 C CA . ARG A 1 735 ? -15.993 -2.033 49.506 1.00 89.00 735 ARG A CA 1
ATOM 6028 C C . ARG A 1 735 ? -16.667 -2.879 48.429 1.00 89.00 735 ARG A C 1
ATOM 6030 O O . ARG A 1 735 ? -17.889 -2.862 48.326 1.00 89.00 735 ARG A O 1
ATOM 6037 N N . GLY A 1 736 ? -15.885 -3.627 47.655 1.00 89.12 736 GLY A N 1
ATOM 6038 C CA . GLY A 1 736 ? -16.365 -4.510 46.597 1.00 89.12 736 GLY A CA 1
ATOM 6039 C C . GLY A 1 736 ? -17.242 -5.645 47.121 1.00 89.12 736 GLY A C 1
ATOM 6040 O O . GLY A 1 736 ? -18.293 -5.901 46.541 1.00 89.12 736 GLY A O 1
ATOM 6041 N N . ILE A 1 737 ? -16.862 -6.274 48.238 1.00 88.50 737 ILE A N 1
ATOM 6042 C CA . ILE A 1 737 ? -17.668 -7.302 48.914 1.00 88.50 737 ILE A CA 1
ATOM 6043 C C . ILE A 1 737 ? -19.025 -6.715 49.324 1.00 88.50 737 ILE A C 1
ATOM 6045 O O . ILE A 1 737 ? -20.068 -7.260 48.960 1.00 88.50 737 ILE A O 1
ATOM 6049 N N . MET A 1 738 ? -19.032 -5.561 50.002 1.00 88.81 738 MET A N 1
ATOM 6050 C CA . MET A 1 738 ? -20.280 -4.913 50.426 1.00 88.81 738 MET A CA 1
ATOM 6051 C C . MET A 1 738 ? -21.141 -4.455 49.240 1.00 88.81 738 MET A C 1
ATOM 6053 O O . MET A 1 738 ? -22.361 -4.610 49.264 1.00 88.81 738 MET A O 1
ATOM 6057 N N . ALA A 1 739 ? -20.522 -3.939 48.177 1.00 86.75 739 ALA A N 1
ATOM 6058 C CA . ALA A 1 739 ? -21.225 -3.544 46.962 1.00 86.75 739 ALA A CA 1
ATOM 6059 C C . ALA A 1 739 ? -21.842 -4.748 46.236 1.00 86.75 739 ALA A C 1
ATOM 6061 O O . ALA A 1 739 ? -22.985 -4.659 45.800 1.00 86.75 739 ALA A O 1
ATOM 6062 N N . ALA A 1 740 ? -21.135 -5.881 46.139 1.00 86.06 740 ALA A N 1
ATOM 6063 C CA . ALA A 1 740 ? -21.646 -7.101 45.511 1.00 86.06 740 ALA A CA 1
ATOM 6064 C C . ALA A 1 740 ? -22.880 -7.648 46.241 1.00 86.06 740 ALA A C 1
ATOM 6066 O O . ALA A 1 740 ? -23.852 -8.057 45.600 1.00 86.06 740 ALA A O 1
ATOM 6067 N N . LEU A 1 741 ? -22.878 -7.581 47.575 1.00 84.31 741 LEU A N 1
ATOM 6068 C CA . LEU A 1 741 ? -24.057 -7.892 48.379 1.00 84.31 741 LEU A CA 1
ATOM 6069 C C . LEU A 1 741 ? -25.202 -6.904 48.088 1.00 84.31 741 LEU A C 1
ATOM 6071 O O . LEU A 1 741 ? -26.354 -7.313 48.016 1.00 84.31 741 LEU A O 1
ATOM 6075 N N . ALA A 1 742 ? -24.928 -5.623 47.842 1.00 84.81 742 ALA A N 1
ATOM 6076 C CA . ALA A 1 742 ? -25.972 -4.622 47.609 1.00 84.81 742 ALA A CA 1
ATOM 6077 C C . ALA A 1 742 ? -26.638 -4.673 46.215 1.00 84.81 742 ALA A C 1
ATOM 6079 O O . ALA A 1 742 ? -27.641 -3.996 46.008 1.00 84.81 742 ALA A O 1
ATOM 6080 N N . VAL A 1 743 ? -26.124 -5.457 45.256 1.00 85.50 743 VAL A N 1
ATOM 6081 C CA . VAL A 1 743 ? -26.684 -5.529 43.885 1.00 85.50 743 VAL A CA 1
ATOM 6082 C C . VAL A 1 743 ? -27.982 -6.333 43.818 1.00 85.50 743 VAL A C 1
ATOM 6084 O O . VAL A 1 743 ? -28.876 -5.991 43.048 1.00 85.50 743 VAL A O 1
ATOM 6087 N N . THR A 1 744 ? -28.077 -7.413 44.592 1.00 82.38 744 THR A N 1
ATOM 6088 C CA . THR A 1 744 ? -29.190 -8.370 44.515 1.00 82.38 744 THR A CA 1
ATOM 6089 C C . THR A 1 744 ? -30.122 -8.206 45.717 1.00 82.38 744 THR A C 1
ATOM 6091 O O . THR A 1 744 ? -29.648 -8.316 46.854 1.00 82.38 744 THR A O 1
ATOM 6094 N N . PRO A 1 745 ? -31.423 -7.926 45.511 1.00 85.50 745 PRO A N 1
ATOM 6095 C CA . PRO A 1 745 ? -32.396 -7.900 46.597 1.00 85.50 745 PRO A CA 1
ATOM 6096 C C . PRO A 1 745 ? -32.636 -9.315 47.147 1.00 85.50 745 PRO A C 1
ATOM 6098 O O . PRO A 1 745 ? -32.445 -10.313 46.457 1.00 85.50 745 PRO A O 1
ATOM 6101 N N . LEU A 1 746 ? -33.073 -9.416 48.406 1.00 86.81 746 LEU A N 1
ATOM 6102 C CA . LEU A 1 746 ? -33.295 -10.715 49.060 1.00 86.81 746 LEU A CA 1
ATOM 6103 C C . LEU A 1 746 ? -34.425 -11.538 48.411 1.00 86.81 746 LEU A C 1
ATOM 6105 O O . LEU A 1 746 ? -34.356 -12.767 48.377 1.00 86.81 746 LEU A O 1
ATOM 6109 N N . PHE A 1 747 ? -35.463 -10.868 47.907 1.00 86.75 747 PHE A N 1
ATOM 6110 C CA . PHE A 1 747 ? -36.625 -11.495 47.281 1.00 86.75 747 PHE A CA 1
ATOM 6111 C C . PHE A 1 747 ? -36.866 -10.903 45.888 1.00 86.75 747 PHE A C 1
ATOM 6113 O O . PHE A 1 747 ? -36.963 -9.687 45.741 1.00 86.75 747 PHE A O 1
ATOM 6120 N N . GLU A 1 748 ? -37.010 -11.768 44.881 1.00 83.75 748 GLU A N 1
ATOM 6121 C CA . GLU A 1 748 ? -37.206 -11.404 43.470 1.00 83.75 748 GLU A CA 1
ATOM 6122 C C . GLU A 1 748 ? -38.468 -12.069 42.883 1.00 83.75 748 GLU A C 1
ATOM 6124 O O . GLU A 1 748 ? -39.033 -13.014 43.452 1.00 83.75 748 GLU A O 1
ATOM 6129 N N . ARG A 1 749 ? -38.936 -11.568 41.731 1.00 81.12 749 ARG A N 1
ATOM 6130 C CA . ARG A 1 749 ? -40.040 -12.171 40.959 1.00 81.12 749 ARG A CA 1
ATOM 6131 C C . ARG A 1 749 ? -39.623 -13.517 40.346 1.00 81.12 749 ARG A C 1
ATOM 6133 O O . ARG A 1 749 ? -38.484 -13.679 39.918 1.00 81.12 749 ARG A O 1
ATOM 6140 N N . LYS A 1 750 ? -40.551 -14.478 40.241 1.00 69.38 750 LYS A N 1
ATOM 6141 C CA . LYS A 1 750 ? -40.312 -15.754 39.527 1.00 69.38 750 LYS A CA 1
ATOM 6142 C C . LYS A 1 750 ? -40.575 -15.606 38.020 1.00 69.38 750 LYS A C 1
ATOM 6144 O O . LYS A 1 750 ? -41.675 -15.237 37.631 1.00 69.38 750 LYS A O 1
ATOM 6149 N N . GLU A 1 751 ? -39.622 -16.007 37.170 1.00 57.34 751 GLU A N 1
ATOM 6150 C CA . GLU A 1 751 ? -39.707 -15.887 35.693 1.00 57.34 751 GLU A CA 1
ATOM 6151 C C . GLU A 1 751 ? -40.807 -16.736 35.014 1.00 57.34 751 GLU A C 1
ATOM 6153 O O . GLU A 1 751 ? -41.102 -16.534 33.840 1.00 57.34 751 GLU A O 1
ATOM 6158 N N . LYS A 1 752 ? -41.403 -17.719 35.707 1.00 55.03 752 LYS A N 1
ATOM 6159 C CA . LYS A 1 752 ? -42.290 -18.734 35.092 1.00 55.03 752 LYS A CA 1
ATOM 6160 C C . LYS A 1 752 ? -43.724 -18.779 35.634 1.00 55.03 752 LYS A C 1
ATOM 6162 O O . LYS A 1 752 ? -44.522 -19.560 35.127 1.00 55.03 752 LYS A O 1
ATOM 6167 N N . GLN A 1 753 ? -44.059 -17.991 36.655 1.00 51.41 753 GLN A N 1
ATOM 6168 C CA . GLN A 1 753 ? -45.342 -18.081 37.368 1.00 51.41 753 GLN A CA 1
ATOM 6169 C C . GLN A 1 753 ? -45.883 -16.671 37.627 1.00 51.41 753 GLN A C 1
ATOM 6171 O O . GLN A 1 753 ? -45.387 -15.989 38.517 1.00 51.41 753 GLN A O 1
ATOM 6176 N N . ASP A 1 754 ? -46.844 -16.222 36.813 1.00 59.56 754 ASP A N 1
ATOM 6177 C CA . ASP A 1 754 ? -47.631 -14.977 36.947 1.00 59.56 754 ASP A CA 1
ATOM 6178 C C . ASP A 1 754 ? -46.854 -13.669 37.261 1.00 59.56 754 ASP A C 1
ATOM 6180 O O . ASP A 1 754 ? -47.462 -12.653 37.589 1.00 59.56 754 ASP A O 1
ATOM 6184 N N . ASN A 1 755 ? -45.519 -13.665 37.128 1.00 68.19 755 ASN A N 1
ATOM 6185 C CA . ASN A 1 755 ? -44.595 -12.611 37.566 1.00 68.19 755 ASN A CA 1
ATOM 6186 C C . ASN A 1 755 ? -44.734 -12.192 39.047 1.00 68.19 755 ASN A C 1
ATOM 6188 O O . ASN A 1 755 ? -44.318 -11.090 39.403 1.00 68.19 755 ASN A O 1
ATOM 6192 N N . LEU A 1 756 ? -45.272 -13.047 39.922 1.00 80.94 756 LEU A N 1
ATOM 6193 C CA . LEU A 1 756 ? -45.452 -12.758 41.354 1.00 80.94 756 LEU A CA 1
ATOM 6194 C C . LEU A 1 756 ? -44.131 -12.873 42.148 1.00 80.94 756 LEU A C 1
ATOM 6196 O O . LEU A 1 756 ? -43.140 -13.440 41.669 1.00 80.94 756 LEU A O 1
ATOM 6200 N N . LEU A 1 757 ? -44.111 -12.349 43.380 1.00 82.56 757 LEU A N 1
ATOM 6201 C CA . LEU A 1 757 ? -42.972 -12.472 44.299 1.00 82.56 757 LEU A CA 1
ATOM 6202 C C . LEU A 1 757 ? -42.719 -13.946 44.685 1.00 82.56 757 LEU A C 1
ATOM 6204 O O . LEU A 1 757 ? -43.634 -14.668 45.082 1.00 82.56 757 LEU A O 1
ATOM 6208 N N . GLY A 1 758 ? -41.468 -14.409 44.590 1.00 74.00 758 GLY A N 1
ATOM 6209 C CA . GLY A 1 758 ? -41.092 -15.813 44.790 1.00 74.00 758 GLY A CA 1
ATOM 6210 C C . GLY A 1 758 ? -41.082 -16.298 46.244 1.00 74.00 758 GLY A C 1
ATOM 6211 O O . GLY A 1 758 ? -40.023 -16.609 46.778 1.00 74.00 758 GLY A O 1
ATOM 6212 N N . LEU A 1 759 ? -42.250 -16.423 46.879 1.00 78.06 759 LEU A N 1
ATOM 6213 C CA . LEU A 1 759 ? -42.362 -16.740 48.313 1.00 78.06 759 LEU A CA 1
ATOM 6214 C C . LEU A 1 759 ? -42.374 -18.238 48.673 1.00 78.06 759 LEU A C 1
ATOM 6216 O O . LEU A 1 759 ? -42.264 -18.569 49.851 1.00 78.06 759 LEU A O 1
ATOM 6220 N N . THR A 1 760 ? -42.464 -19.155 47.702 1.00 73.94 760 THR A N 1
ATOM 6221 C CA . THR A 1 760 ? -42.573 -20.603 47.995 1.00 73.94 760 THR A CA 1
ATOM 6222 C C . THR A 1 760 ? -41.321 -21.184 48.659 1.00 73.94 760 THR A C 1
ATOM 6224 O O . THR A 1 760 ? -41.435 -22.090 49.476 1.00 73.94 760 THR A O 1
ATOM 6227 N N . ASP A 1 761 ? -40.142 -20.628 48.354 1.00 77.25 761 ASP A N 1
ATOM 6228 C CA . ASP A 1 761 ? -38.833 -21.135 48.803 1.00 77.25 761 ASP A CA 1
ATOM 6229 C C . ASP A 1 761 ? -38.149 -20.158 49.782 1.00 77.25 761 ASP A C 1
ATOM 6231 O O . ASP A 1 761 ? -36.939 -20.209 50.003 1.00 77.25 761 ASP A O 1
ATOM 6235 N N . ARG A 1 762 ? -38.934 -19.250 50.385 1.00 82.69 762 ARG A N 1
ATOM 6236 C CA . ARG A 1 762 ? -38.470 -18.140 51.238 1.00 82.69 762 ARG A CA 1
ATOM 6237 C C . ARG A 1 762 ? -37.424 -18.567 52.271 1.00 82.69 762 ARG A C 1
ATOM 6239 O O . ARG A 1 762 ? -36.386 -17.925 52.399 1.00 82.69 762 ARG A O 1
ATOM 6246 N N . THR A 1 763 ? -37.669 -19.667 52.983 1.00 81.50 763 THR A N 1
ATOM 6247 C CA . THR A 1 763 ? -36.768 -20.140 54.048 1.00 81.50 763 THR A CA 1
ATOM 6248 C C . THR A 1 763 ? -35.411 -20.623 53.526 1.00 81.50 763 THR A C 1
ATOM 6250 O O . THR A 1 763 ? -34.403 -20.461 54.214 1.00 81.50 763 THR A O 1
ATOM 6253 N N . GLU A 1 764 ? -35.349 -21.194 52.321 1.00 82.50 764 GLU A N 1
ATOM 6254 C CA . GLU A 1 764 ? -34.095 -21.632 51.700 1.00 82.50 764 GLU A CA 1
ATOM 6255 C C . GLU A 1 764 ? -33.312 -20.453 51.120 1.00 82.50 764 GLU A C 1
ATOM 6257 O O . GLU A 1 764 ? -32.091 -20.392 51.283 1.00 82.50 764 GLU A O 1
ATOM 6262 N N . THR A 1 765 ? -34.006 -19.491 50.503 1.00 83.81 765 THR A N 1
ATOM 6263 C CA . THR A 1 765 ? -33.407 -18.259 49.972 1.00 83.81 765 THR A CA 1
ATOM 6264 C C . THR A 1 765 ? -32.736 -17.448 51.080 1.00 83.81 765 THR A C 1
ATOM 6266 O O . THR A 1 765 ? -31.562 -17.100 50.956 1.00 83.81 765 THR A O 1
ATOM 6269 N N . VAL A 1 766 ? -33.432 -17.239 52.205 1.00 86.06 766 VAL A N 1
ATOM 6270 C CA . VAL A 1 766 ? -32.883 -16.537 53.378 1.00 86.06 766 VAL A CA 1
ATOM 6271 C C . VAL A 1 766 ? -31.665 -17.275 53.942 1.00 86.06 766 VAL A C 1
ATOM 6273 O O . VAL A 1 766 ? -30.625 -16.664 54.176 1.00 86.06 766 VAL A O 1
ATOM 6276 N N . LYS A 1 767 ? -31.731 -18.606 54.100 1.00 84.31 767 LYS A N 1
ATOM 6277 C CA . LYS A 1 767 ? -30.591 -19.402 54.598 1.00 84.31 767 LYS A CA 1
ATOM 6278 C C . LYS A 1 767 ? -29.359 -19.303 53.701 1.00 84.31 767 LYS A C 1
ATOM 6280 O O . LYS A 1 767 ? -28.253 -19.169 54.219 1.00 84.31 767 LYS A O 1
ATOM 6285 N N . ARG A 1 768 ? -29.541 -19.380 52.380 1.00 85.75 768 ARG A N 1
ATOM 6286 C CA . ARG A 1 768 ? -28.447 -19.273 51.406 1.00 85.75 768 ARG A CA 1
ATOM 6287 C C . ARG A 1 768 ? -27.787 -17.902 51.489 1.00 85.75 768 ARG A C 1
ATOM 6289 O O . ARG A 1 768 ? -26.578 -17.820 51.663 1.00 85.75 768 ARG A O 1
ATOM 6296 N N . ARG A 1 769 ? -28.598 -16.844 51.466 1.00 86.31 769 ARG A N 1
ATOM 6297 C CA . ARG A 1 769 ? -28.111 -15.469 51.543 1.00 86.31 769 ARG A CA 1
ATOM 6298 C C . ARG A 1 769 ? -27.362 -15.186 52.844 1.00 86.31 769 ARG A C 1
ATOM 6300 O O . ARG A 1 769 ? -26.296 -14.580 52.817 1.00 86.31 769 ARG A O 1
ATOM 6307 N N . ASN A 1 770 ? -27.870 -15.676 53.972 1.00 86.12 770 ASN A N 1
ATOM 6308 C CA . ASN A 1 770 ? -27.197 -15.522 55.260 1.00 86.12 770 ASN A CA 1
ATOM 6309 C C . ASN A 1 770 ? -25.844 -16.252 55.293 1.00 86.12 770 ASN A C 1
ATOM 6311 O O . ASN A 1 770 ? -24.894 -15.729 55.868 1.00 86.12 770 ASN A O 1
ATOM 6315 N N . ALA A 1 771 ? -25.716 -17.419 54.650 1.00 85.69 771 ALA A N 1
ATOM 6316 C CA . ALA A 1 771 ? -24.434 -18.122 54.545 1.00 85.69 771 ALA A CA 1
ATOM 6317 C C . ALA A 1 771 ? -23.394 -17.321 53.739 1.00 85.69 771 ALA A C 1
ATOM 6319 O O . ALA A 1 771 ? -22.239 -17.233 54.161 1.00 85.69 771 ALA A O 1
ATOM 6320 N N . ASP A 1 772 ? -23.812 -16.686 52.640 1.00 85.56 772 ASP A N 1
ATOM 6321 C CA . ASP A 1 772 ? -22.943 -15.824 51.828 1.00 85.56 772 ASP A CA 1
ATOM 6322 C C . ASP A 1 772 ? -22.471 -14.591 52.620 1.00 85.56 772 ASP A C 1
ATOM 6324 O O . ASP A 1 772 ? -21.300 -14.205 52.551 1.00 85.56 772 ASP A O 1
ATOM 6328 N N . ILE A 1 773 ? -23.355 -13.998 53.431 1.00 86.94 773 ILE A N 1
ATOM 6329 C CA . ILE A 1 773 ? -23.030 -12.853 54.297 1.00 86.94 773 ILE A CA 1
ATOM 6330 C C . ILE A 1 773 ? -22.035 -13.252 55.397 1.00 86.94 773 ILE A C 1
ATOM 6332 O O . ILE A 1 773 ? -21.083 -12.516 55.653 1.00 86.94 773 ILE A O 1
ATOM 6336 N N . VAL A 1 774 ? -22.198 -14.427 56.016 1.00 87.19 774 VAL A N 1
ATOM 6337 C CA . VAL A 1 774 ? -21.243 -14.938 57.016 1.00 87.19 774 VAL A CA 1
ATOM 6338 C C . VAL A 1 774 ? -19.864 -15.165 56.392 1.00 87.19 774 VAL A C 1
ATOM 6340 O O . VAL A 1 774 ? -18.861 -14.739 56.963 1.00 87.19 774 VAL A O 1
ATOM 6343 N N . ALA A 1 775 ? -19.800 -15.790 55.211 1.00 87.00 775 ALA A N 1
ATOM 6344 C CA . ALA A 1 775 ? -18.542 -15.995 54.491 1.00 87.00 775 ALA A CA 1
ATOM 6345 C C . ALA A 1 775 ? -17.856 -14.660 54.147 1.00 87.00 775 ALA A C 1
ATOM 6347 O O . ALA A 1 775 ? -16.664 -14.493 54.404 1.00 87.00 775 ALA A O 1
ATOM 6348 N N . SER A 1 776 ? -18.632 -13.685 53.662 1.00 87.88 776 SER A N 1
ATOM 6349 C CA . SER A 1 776 ? -18.164 -12.318 53.392 1.00 87.88 776 SER A CA 1
ATOM 6350 C C . SER A 1 776 ? -17.610 -11.642 54.653 1.00 87.88 776 SER A C 1
ATOM 6352 O O . SER A 1 776 ? -16.579 -10.976 54.609 1.00 87.88 776 SER A O 1
ATOM 6354 N N . GLY A 1 777 ? -18.263 -11.845 55.802 1.00 86.44 777 GLY A N 1
ATOM 6355 C CA . GLY A 1 777 ? -17.813 -11.325 57.091 1.00 86.44 777 GLY A CA 1
ATOM 6356 C C . GLY A 1 777 ? -16.464 -11.887 57.541 1.00 86.44 777 GLY A C 1
ATOM 6357 O O . GLY A 1 777 ? -15.640 -11.124 58.044 1.00 86.44 777 GLY A O 1
ATOM 6358 N N . VAL A 1 778 ? -16.211 -13.186 57.337 1.00 87.56 778 VAL A N 1
ATOM 6359 C CA . VAL A 1 778 ? -14.909 -13.814 57.640 1.00 87.56 778 VAL A CA 1
ATOM 6360 C C . VAL A 1 778 ? -13.802 -13.199 56.783 1.00 87.56 778 VAL A C 1
ATOM 6362 O O . VAL A 1 778 ? -12.777 -12.789 57.322 1.00 87.56 778 VAL A O 1
ATOM 6365 N N . GLU A 1 779 ? -14.039 -13.044 55.478 1.00 89.19 779 GLU A N 1
ATOM 6366 C CA . GLU A 1 779 ? -13.068 -12.442 54.557 1.00 89.19 779 GLU A CA 1
ATOM 6367 C C . GLU A 1 779 ? -12.725 -10.993 54.949 1.00 89.19 779 GLU A C 1
ATOM 6369 O O . GLU A 1 779 ? -11.556 -10.609 54.963 1.00 89.19 779 GLU A O 1
ATOM 6374 N N . ILE A 1 780 ? -13.716 -10.187 55.346 1.00 88.81 780 ILE A N 1
ATOM 6375 C CA . ILE A 1 780 ? -13.487 -8.806 55.808 1.00 88.81 780 ILE A CA 1
ATOM 6376 C C . ILE A 1 780 ? -12.595 -8.771 57.065 1.00 88.81 780 ILE A C 1
ATOM 6378 O O . ILE A 1 780 ? -11.721 -7.907 57.172 1.00 88.81 780 ILE A O 1
ATOM 6382 N N . HIS A 1 781 ? -12.769 -9.710 58.003 1.00 86.75 781 HIS A N 1
ATOM 6383 C CA . HIS A 1 781 ? -11.923 -9.798 59.200 1.00 86.75 781 HIS A CA 1
ATOM 6384 C C . HIS A 1 781 ? -10.489 -10.236 58.862 1.00 86.75 781 HIS A C 1
ATOM 6386 O O . HIS A 1 781 ? -9.541 -9.642 59.378 1.00 86.75 781 HIS A O 1
ATOM 6392 N N . GLU A 1 782 ? -10.309 -11.200 57.954 1.00 87.94 782 GLU A N 1
ATOM 6393 C CA . GLU A 1 782 ? -8.982 -11.614 57.468 1.00 87.94 782 GLU A CA 1
ATOM 6394 C C . GLU A 1 782 ? -8.242 -10.458 56.769 1.00 87.94 782 GLU A C 1
ATOM 6396 O O . GLU A 1 782 ? -7.048 -10.247 56.998 1.00 87.94 782 GLU A O 1
ATOM 6401 N N . LEU A 1 783 ? -8.951 -9.652 55.967 1.00 89.19 783 LEU A N 1
ATOM 6402 C CA . LEU A 1 783 ? -8.393 -8.461 55.313 1.00 89.19 783 LEU A CA 1
ATOM 6403 C C . LEU A 1 78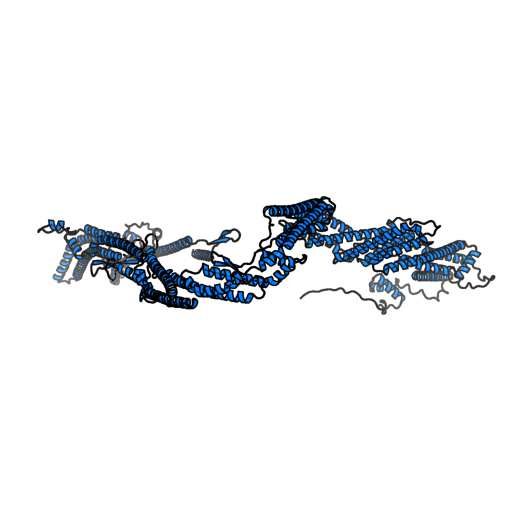3 ? -7.971 -7.383 56.327 1.00 89.19 783 LEU A C 1
ATOM 6405 O O . LEU A 1 783 ? -6.946 -6.722 56.141 1.00 89.19 783 LEU A O 1
ATOM 6409 N N . MET A 1 784 ? -8.715 -7.222 57.425 1.00 87.94 784 MET A N 1
ATOM 6410 C CA . MET A 1 784 ? -8.337 -6.322 58.519 1.00 87.94 784 MET A CA 1
ATOM 6411 C C . MET A 1 784 ? -7.060 -6.799 59.233 1.00 87.94 784 MET A C 1
ATOM 6413 O O . MET A 1 784 ? -6.170 -5.987 59.501 1.00 87.94 784 MET A O 1
ATOM 6417 N N . GLU A 1 785 ? -6.936 -8.098 59.519 1.00 85.56 785 GLU A N 1
ATOM 6418 C CA . GLU A 1 785 ? -5.727 -8.673 60.128 1.00 85.56 785 GLU A CA 1
ATOM 6419 C C . GLU A 1 785 ? -4.505 -8.549 59.207 1.00 85.56 785 GLU A C 1
ATOM 6421 O O . GLU A 1 785 ? -3.417 -8.178 59.659 1.00 85.56 785 GLU A O 1
ATOM 6426 N N . ALA A 1 786 ? -4.689 -8.763 57.901 1.00 87.56 786 ALA A N 1
ATOM 6427 C CA . ALA A 1 786 ? -3.651 -8.527 56.903 1.00 87.56 786 ALA A CA 1
ATOM 6428 C C . ALA A 1 786 ? -3.189 -7.058 56.901 1.00 87.56 786 ALA A C 1
ATOM 6430 O O . ALA A 1 786 ? -1.985 -6.787 56.875 1.00 87.56 786 ALA A O 1
ATOM 6431 N N . ASN A 1 787 ? -4.117 -6.102 57.015 1.00 88.56 787 ASN A N 1
ATOM 6432 C CA . ASN A 1 787 ? -3.782 -4.678 57.102 1.00 88.56 787 ASN A CA 1
ATOM 6433 C C . ASN A 1 787 ? -2.986 -4.331 58.370 1.00 88.56 787 ASN A C 1
ATOM 6435 O O . ASN A 1 787 ? -2.082 -3.494 58.307 1.00 88.56 787 ASN A O 1
ATOM 6439 N N . ALA A 1 788 ? -3.256 -4.997 59.497 1.00 85.00 788 ALA A N 1
ATOM 6440 C CA . ALA A 1 788 ? -2.487 -4.814 60.729 1.00 85.00 788 ALA A CA 1
ATOM 6441 C C . ALA A 1 788 ? -1.017 -5.228 60.544 1.00 85.00 788 ALA A C 1
ATOM 6443 O O . ALA A 1 788 ? -0.107 -4.509 60.966 1.00 85.00 788 ALA A O 1
ATOM 6444 N N . ALA A 1 789 ? -0.784 -6.353 59.858 1.00 86.00 789 ALA A N 1
ATOM 6445 C CA . ALA A 1 789 ? 0.556 -6.844 59.548 1.00 86.00 789 ALA A CA 1
ATOM 6446 C C . ALA A 1 789 ? 1.301 -5.935 58.553 1.00 86.00 789 ALA A C 1
ATOM 6448 O O . ALA A 1 789 ? 2.488 -5.667 58.733 1.00 86.00 789 ALA A O 1
ATOM 6449 N N . LEU A 1 790 ? 0.614 -5.413 57.529 1.00 85.81 790 LEU A N 1
ATOM 6450 C CA . LEU A 1 790 ? 1.210 -4.536 56.510 1.00 85.81 790 LEU A CA 1
ATOM 6451 C C . LEU A 1 790 ? 1.678 -3.185 57.074 1.00 85.81 790 LEU A C 1
ATOM 6453 O O . LEU A 1 790 ? 2.697 -2.647 56.626 1.00 85.81 790 LEU A O 1
ATOM 6457 N N . TYR A 1 791 ? 0.980 -2.645 58.075 1.00 84.50 791 TYR A N 1
ATOM 6458 C CA . TYR A 1 791 ? 1.396 -1.422 58.768 1.00 84.50 791 TYR A CA 1
ATOM 6459 C C . TYR A 1 791 ? 2.375 -1.655 59.927 1.00 84.50 791 TYR A C 1
ATOM 6461 O O . TYR A 1 791 ? 2.905 -0.673 60.443 1.00 84.50 791 TYR A O 1
ATOM 6469 N N . ASP A 1 792 ? 2.651 -2.909 60.314 1.00 80.62 792 ASP A N 1
ATOM 6470 C CA . ASP A 1 792 ? 3.347 -3.246 61.572 1.00 80.62 792 ASP A CA 1
ATOM 6471 C C . ASP A 1 792 ? 2.661 -2.564 62.779 1.00 80.62 792 ASP A C 1
ATOM 6473 O O . ASP A 1 792 ? 3.290 -1.980 63.666 1.00 80.62 792 ASP A O 1
ATOM 6477 N N . ALA A 1 793 ? 1.323 -2.549 62.750 1.00 77.75 793 ALA A N 1
ATOM 6478 C CA . ALA A 1 793 ? 0.506 -1.765 63.663 1.00 77.75 793 ALA A CA 1
ATOM 6479 C C . ALA A 1 793 ? 0.359 -2.459 65.023 1.00 77.75 793 ALA A C 1
ATOM 6481 O O . ALA A 1 793 ? 0.111 -3.661 65.130 1.00 77.75 793 ALA A O 1
ATOM 6482 N N . ASN A 1 794 ? 0.429 -1.675 66.100 1.00 80.19 794 ASN A N 1
ATOM 6483 C CA . ASN A 1 794 ? 0.056 -2.163 67.420 1.00 80.19 794 ASN A CA 1
ATOM 6484 C C . ASN A 1 794 ? -1.474 -2.157 67.543 1.00 80.19 794 ASN A C 1
ATOM 6486 O O . ASN A 1 794 ? -2.081 -1.095 67.645 1.00 80.19 794 ASN A O 1
ATOM 6490 N N . VAL A 1 795 ? -2.082 -3.344 67.614 1.00 76.75 795 VAL A N 1
ATOM 6491 C CA . VAL A 1 795 ? -3.544 -3.557 67.655 1.00 76.75 795 VAL A CA 1
ATOM 6492 C C . VAL A 1 795 ? -4.242 -2.823 68.818 1.00 76.75 795 VAL A C 1
ATOM 6494 O O . VAL A 1 795 ? -5.453 -2.631 68.806 1.00 76.75 795 VAL A O 1
ATOM 6497 N N . LYS A 1 796 ? -3.492 -2.377 69.835 1.00 75.31 796 LYS A N 1
ATOM 6498 C CA . LYS A 1 796 ? -4.017 -1.620 70.987 1.00 75.31 796 LYS A CA 1
ATOM 6499 C C . LYS A 1 796 ? -3.803 -0.106 70.895 1.00 75.31 796 LYS A C 1
ATOM 6501 O O . LYS A 1 796 ? -4.132 0.600 71.847 1.00 75.31 796 LYS A O 1
ATOM 6506 N N . SER A 1 797 ? -3.197 0.395 69.821 1.00 82.75 797 SER A N 1
ATOM 6507 C CA . SER A 1 797 ? -2.893 1.820 69.689 1.00 82.75 797 SER A CA 1
ATOM 6508 C C . SER A 1 797 ? -4.151 2.627 69.334 1.00 82.75 797 SER A C 1
ATOM 6510 O O . SER A 1 797 ? -5.033 2.122 68.631 1.00 82.75 797 SER A O 1
ATOM 6512 N N . PRO A 1 798 ? -4.267 3.882 69.808 1.00 80.00 798 PRO A N 1
ATOM 6513 C CA . PRO A 1 798 ? -5.400 4.739 69.462 1.00 80.00 798 PRO A CA 1
ATOM 6514 C C . PRO A 1 798 ? -5.463 5.027 67.956 1.00 80.00 798 PRO A C 1
ATOM 6516 O O . PRO A 1 798 ? -6.550 5.180 67.403 1.00 80.00 798 PRO A O 1
ATOM 6519 N N . GLU A 1 799 ? -4.316 5.047 67.279 1.00 80.62 799 GLU A N 1
ATOM 6520 C CA . GLU A 1 799 ? -4.226 5.253 65.838 1.00 80.62 799 GLU A CA 1
ATOM 6521 C C . GLU A 1 799 ? -4.764 4.036 65.057 1.00 80.62 799 GLU A C 1
ATOM 6523 O O . GLU A 1 799 ? -5.492 4.218 64.083 1.00 80.62 799 GLU A O 1
ATOM 6528 N N . TRP A 1 800 ? -4.485 2.799 65.499 1.00 86.44 800 TRP A N 1
ATOM 6529 C CA . TRP A 1 800 ? -5.063 1.590 64.893 1.00 86.44 800 TRP A CA 1
ATOM 6530 C C . TRP A 1 800 ? -6.577 1.523 65.113 1.00 86.44 800 TRP A C 1
ATOM 6532 O O . TRP A 1 800 ? -7.330 1.236 64.187 1.00 86.44 800 TRP A O 1
ATOM 6542 N N . MET A 1 801 ? -7.050 1.876 66.313 1.00 83.06 801 MET A N 1
ATOM 6543 C CA . MET A 1 801 ? -8.487 1.935 66.602 1.00 83.06 801 MET A CA 1
ATOM 6544 C C . MET A 1 801 ? -9.218 2.966 65.731 1.00 83.06 801 MET A C 1
ATOM 6546 O O . MET A 1 801 ? -10.350 2.720 65.320 1.00 83.06 801 MET A O 1
ATOM 6550 N N . ALA A 1 802 ? -8.586 4.100 65.408 1.00 83.88 802 ALA A N 1
ATOM 6551 C CA . ALA A 1 802 ? -9.146 5.077 64.473 1.00 83.88 802 ALA A CA 1
ATOM 6552 C C . ALA A 1 802 ? -9.276 4.511 63.044 1.00 83.88 802 ALA A C 1
ATOM 6554 O O . ALA A 1 802 ? -10.285 4.756 62.384 1.00 83.88 802 ALA A O 1
ATOM 6555 N N . TYR A 1 803 ? -8.302 3.714 62.593 1.00 85.69 803 TYR A N 1
ATOM 6556 C CA . TYR A 1 803 ? -8.356 3.016 61.304 1.00 85.69 803 TYR A CA 1
ATOM 6557 C C . TYR A 1 803 ? -9.425 1.908 61.280 1.00 85.69 803 TYR A C 1
ATOM 6559 O O . TYR A 1 803 ? -10.195 1.816 60.326 1.00 85.69 803 TYR A O 1
ATOM 6567 N N . VAL A 1 804 ? -9.552 1.122 62.354 1.00 86.69 804 VAL A N 1
ATOM 6568 C CA . VAL A 1 804 ? -10.617 0.111 62.489 1.00 86.69 804 VAL A CA 1
ATOM 6569 C C . VAL A 1 804 ? -12.002 0.761 62.488 1.00 86.69 804 VAL A C 1
ATOM 6571 O O . VAL A 1 804 ? -12.891 0.264 61.809 1.00 86.69 804 VAL A O 1
ATOM 6574 N N . ASN A 1 805 ? -12.189 1.902 63.161 1.00 85.38 805 ASN A N 1
ATOM 6575 C CA . ASN A 1 805 ? -13.457 2.644 63.117 1.00 85.38 805 ASN A CA 1
ATOM 6576 C C . ASN A 1 805 ? -13.797 3.138 61.700 1.00 85.38 805 ASN A C 1
ATOM 6578 O O . ASN A 1 805 ? -14.966 3.183 61.327 1.00 85.38 805 ASN A O 1
ATOM 6582 N N . TYR A 1 806 ? -12.788 3.509 60.908 1.00 86.75 806 TYR A N 1
ATOM 6583 C CA . TYR A 1 806 ? -12.991 3.878 59.509 1.00 86.75 806 TYR A CA 1
ATOM 6584 C C . TYR A 1 806 ? -13.470 2.684 58.668 1.00 86.75 806 TYR A C 1
ATOM 6586 O O . TYR A 1 806 ? -14.428 2.824 57.910 1.00 86.75 806 TYR A O 1
ATOM 6594 N N . LEU A 1 807 ? -12.853 1.506 58.830 1.00 86.38 807 LEU A N 1
ATOM 6595 C CA . LEU A 1 807 ? -13.303 0.274 58.166 1.00 86.38 807 LEU A CA 1
ATOM 6596 C C . LEU A 1 807 ? -14.706 -0.152 58.625 1.00 86.38 807 LEU A C 1
ATOM 6598 O O . LEU A 1 807 ? -15.526 -0.541 57.797 1.00 86.38 807 LEU A O 1
ATOM 6602 N N . ASP A 1 808 ? -14.997 -0.024 59.921 1.00 87.25 808 ASP A N 1
ATOM 6603 C CA . ASP A 1 808 ? -16.310 -0.305 60.514 1.00 87.25 808 ASP A CA 1
ATOM 6604 C C . ASP A 1 808 ? -17.415 0.540 59.866 1.00 87.25 808 ASP A C 1
ATOM 6606 O O . ASP A 1 808 ? -18.452 0.005 59.481 1.00 87.25 808 ASP A O 1
ATOM 6610 N N . GLY A 1 809 ? -17.153 1.833 59.643 1.00 86.56 809 GLY A N 1
ATOM 6611 C CA . GLY A 1 809 ? -18.086 2.731 58.957 1.00 86.56 809 GLY A CA 1
ATOM 6612 C C . GLY A 1 809 ? -18.331 2.379 57.482 1.00 86.56 809 GLY A C 1
ATOM 6613 O O . GLY A 1 809 ? -19.422 2.621 56.968 1.00 86.56 809 GLY A O 1
ATOM 6614 N N . ILE A 1 810 ? -17.358 1.771 56.789 1.00 87.00 810 ILE A N 1
ATOM 6615 C CA . ILE A 1 810 ? -17.551 1.283 55.408 1.00 87.00 810 ILE A CA 1
ATOM 6616 C C . ILE A 1 810 ? -18.521 0.098 55.392 1.00 87.00 810 ILE A C 1
ATOM 6618 O O . ILE A 1 810 ? -19.405 0.040 54.536 1.00 87.00 810 ILE A O 1
ATOM 6622 N N . VAL A 1 811 ? -18.367 -0.838 56.330 1.00 88.69 811 VAL A N 1
ATOM 6623 C CA . VAL A 1 811 ? -19.255 -2.004 56.449 1.00 88.69 811 VAL A CA 1
ATOM 6624 C C . VAL A 1 811 ? -20.662 -1.571 56.867 1.00 88.69 811 VAL A C 1
ATOM 6626 O O . VAL A 1 811 ? -21.638 -2.042 56.287 1.00 88.69 811 VAL A O 1
ATOM 6629 N N . GLU A 1 812 ? -20.778 -0.613 57.791 1.00 86.94 812 GLU A N 1
ATOM 6630 C CA . GLU A 1 812 ? -22.058 -0.013 58.190 1.00 86.94 812 GLU A CA 1
ATOM 6631 C C . GLU A 1 812 ? -22.802 0.599 56.988 1.00 86.94 812 GLU A C 1
ATOM 6633 O O . GLU A 1 812 ? -23.942 0.223 56.710 1.00 86.94 812 GLU A O 1
ATOM 6638 N N . ALA A 1 813 ? -22.142 1.464 56.210 1.00 86.38 813 ALA A N 1
ATOM 6639 C CA . ALA A 1 813 ? -22.722 2.056 54.999 1.00 86.38 813 ALA A CA 1
ATOM 6640 C C . ALA A 1 813 ? -23.066 1.003 53.925 1.00 86.38 813 ALA A C 1
ATOM 6642 O O . ALA A 1 813 ? -24.058 1.126 53.197 1.00 86.38 813 ALA A O 1
ATOM 6643 N N . GLY A 1 814 ? -22.266 -0.063 53.840 1.00 86.50 814 GLY A N 1
ATOM 6644 C CA . GLY A 1 814 ? -22.538 -1.211 52.984 1.00 86.50 814 GLY A CA 1
ATOM 6645 C C . GLY A 1 814 ? -23.855 -1.902 53.338 1.00 86.50 814 GLY A C 1
ATOM 6646 O O . GLY A 1 814 ? -24.666 -2.162 52.452 1.00 86.50 814 GLY A O 1
ATOM 6647 N N . PHE A 1 815 ? -24.121 -2.141 54.625 1.00 88.12 815 PHE A N 1
ATOM 6648 C CA . PHE A 1 815 ? -25.377 -2.752 55.067 1.00 88.12 815 PHE A CA 1
ATOM 6649 C C . PHE A 1 815 ? -26.603 -1.863 54.848 1.00 88.12 815 PHE A C 1
ATOM 6651 O O . PHE A 1 815 ? -27.647 -2.389 54.457 1.00 88.12 815 PHE A O 1
ATOM 6658 N N . VAL A 1 816 ? -26.477 -0.538 55.005 1.00 87.50 816 VAL A N 1
ATOM 6659 C CA . VAL A 1 816 ? -27.536 0.413 54.604 1.00 87.50 816 VAL A CA 1
ATOM 6660 C C . VAL A 1 816 ? -27.893 0.209 53.129 1.00 87.50 816 VAL A C 1
ATOM 6662 O O . VAL A 1 816 ? -29.067 0.109 52.783 1.00 87.50 816 VAL A O 1
ATOM 6665 N N . SER A 1 817 ? -26.887 0.043 52.265 1.00 86.50 817 SER A N 1
ATOM 6666 C CA . SER A 1 817 ? -27.097 -0.191 50.831 1.00 86.50 817 SER A CA 1
ATOM 6667 C C . SER A 1 817 ? -27.736 -1.557 50.532 1.00 86.50 817 SER A C 1
ATOM 6669 O O . SER A 1 817 ? -28.611 -1.642 49.671 1.00 86.50 817 SER A O 1
ATOM 6671 N N . VAL A 1 818 ? -27.345 -2.625 51.240 1.00 88.50 818 VAL A N 1
ATOM 6672 C CA . VAL A 1 818 ? -27.904 -3.987 51.073 1.00 88.50 818 VAL A CA 1
ATOM 6673 C C . VAL A 1 818 ? -29.383 -4.046 51.465 1.00 88.50 818 VAL A C 1
ATOM 6675 O O . VAL A 1 818 ? -30.217 -4.550 50.703 1.00 88.50 818 VAL A O 1
ATOM 6678 N N . ILE A 1 819 ? -29.718 -3.513 52.642 1.00 89.38 819 ILE A N 1
ATOM 6679 C CA . ILE A 1 819 ? -31.099 -3.458 53.136 1.00 89.38 819 ILE A CA 1
ATOM 6680 C C . ILE A 1 819 ? -31.919 -2.509 52.261 1.00 89.38 819 ILE A C 1
ATOM 6682 O O . ILE A 1 819 ? -32.992 -2.880 51.781 1.00 89.38 819 ILE A O 1
ATOM 6686 N N . GLY A 1 820 ? -31.376 -1.323 51.976 1.00 87.19 820 GLY A N 1
ATOM 6687 C CA . GLY A 1 820 ? -32.009 -0.321 51.127 1.00 87.19 820 GLY A CA 1
ATOM 6688 C C . GLY A 1 820 ? -32.310 -0.835 49.721 1.00 87.19 820 GLY A C 1
ATOM 6689 O O . GLY A 1 820 ? -33.383 -0.559 49.200 1.00 87.19 820 GLY A O 1
ATOM 6690 N N . CYS A 1 821 ? -31.436 -1.649 49.118 1.00 88.75 821 CYS A N 1
ATOM 6691 C CA . CYS A 1 821 ? -31.704 -2.293 47.827 1.00 88.75 821 CYS A CA 1
ATOM 6692 C C . CYS A 1 821 ? -32.940 -3.205 47.883 1.00 88.75 821 CYS A C 1
ATOM 6694 O O . CYS A 1 821 ? -33.824 -3.109 47.031 1.00 88.75 821 CYS A O 1
ATOM 6696 N N . SER A 1 822 ? -33.042 -4.041 48.920 1.00 89.50 822 SER A N 1
ATOM 6697 C CA . SER A 1 822 ? -34.157 -4.983 49.077 1.00 89.50 822 SER A CA 1
ATOM 6698 C C . SER A 1 822 ? -35.487 -4.274 49.365 1.00 89.50 822 SER A C 1
ATOM 6700 O O . SER A 1 822 ? -36.501 -4.613 48.758 1.00 89.50 822 SER A O 1
ATOM 6702 N N . ILE A 1 823 ? -35.495 -3.253 50.232 1.00 88.81 823 ILE A N 1
ATOM 6703 C CA . ILE A 1 823 ? -36.708 -2.468 50.524 1.00 88.81 823 ILE A CA 1
ATOM 6704 C C . ILE A 1 823 ? -37.098 -1.611 49.313 1.00 88.81 823 ILE A C 1
ATOM 6706 O O . ILE A 1 823 ? -38.270 -1.568 48.939 1.00 88.81 823 ILE A O 1
ATOM 6710 N N . ARG A 1 824 ? -36.128 -0.987 48.632 1.00 88.31 824 ARG A N 1
ATOM 6711 C CA . ARG A 1 824 ? -36.385 -0.201 47.418 1.00 88.31 824 ARG A CA 1
ATOM 6712 C C . ARG A 1 824 ? -36.909 -1.055 46.271 1.00 88.31 824 ARG A C 1
ATOM 6714 O O . ARG A 1 824 ? -37.749 -0.580 45.517 1.00 88.31 824 ARG A O 1
ATOM 6721 N N . TYR A 1 825 ? -36.487 -2.313 46.162 1.00 88.38 825 TYR A N 1
ATOM 6722 C CA . TYR A 1 825 ? -37.083 -3.250 45.212 1.00 88.38 825 TYR A CA 1
ATOM 6723 C C . TYR A 1 825 ? -38.579 -3.463 45.494 1.00 88.38 825 TYR A C 1
ATOM 6725 O O . TYR A 1 825 ? -39.385 -3.404 44.565 1.00 88.38 825 TYR A O 1
ATOM 6733 N N . LEU A 1 826 ? -38.976 -3.648 46.759 1.00 87.38 826 LEU A N 1
ATOM 6734 C CA . LEU A 1 826 ? -40.391 -3.761 47.134 1.00 87.38 826 LEU A CA 1
ATOM 6735 C C . LEU A 1 826 ? -41.158 -2.455 46.875 1.00 87.38 826 LEU A C 1
ATOM 6737 O O . LEU A 1 826 ? -42.251 -2.499 46.317 1.00 87.38 826 LEU A O 1
ATOM 6741 N N . LEU A 1 827 ? -40.575 -1.296 47.192 1.00 86.12 827 LEU A N 1
ATOM 6742 C CA . LEU A 1 827 ? -41.161 0.021 46.903 1.00 86.12 827 LEU A CA 1
ATOM 6743 C C . LEU A 1 827 ? -41.371 0.257 45.405 1.00 86.12 827 LEU A C 1
ATOM 6745 O O . LEU A 1 827 ? -42.443 0.674 44.976 1.00 86.12 827 LEU A O 1
ATOM 6749 N N . ASP A 1 828 ? -40.368 -0.048 44.586 1.00 84.38 828 ASP A N 1
ATOM 6750 C CA . ASP A 1 828 ? -40.436 0.145 43.139 1.00 84.38 828 ASP A CA 1
ATOM 6751 C C . ASP A 1 828 ? -41.491 -0.758 42.494 1.00 84.38 828 ASP A C 1
ATOM 6753 O O . ASP A 1 828 ? -42.158 -0.343 41.547 1.00 84.38 828 ASP A O 1
ATOM 6757 N N . ASN A 1 829 ? -41.684 -1.964 43.035 1.00 82.56 829 ASN A N 1
ATOM 6758 C CA . ASN A 1 829 ? -42.706 -2.905 42.582 1.00 82.56 829 ASN A CA 1
ATOM 6759 C C . ASN A 1 829 ? -44.091 -2.685 43.222 1.00 82.56 829 ASN A C 1
ATOM 6761 O O . ASN A 1 829 ? -45.046 -3.325 42.791 1.00 82.56 829 ASN A O 1
ATOM 6765 N N . THR A 1 830 ? -44.212 -1.792 44.209 1.00 82.69 830 THR A N 1
ATOM 6766 C CA . THR A 1 830 ? -45.489 -1.344 44.803 1.00 82.69 830 THR A CA 1
ATOM 6767 C C . THR A 1 830 ? -45.859 0.084 44.380 1.00 82.69 830 THR A C 1
ATOM 6769 O O . THR A 1 830 ? -46.872 0.622 44.817 1.00 82.69 830 THR A O 1
ATOM 6772 N N . ASN A 1 831 ? -45.073 0.708 43.495 1.00 80.50 831 ASN A N 1
ATOM 6773 C CA . ASN A 1 831 ? -45.348 2.039 42.964 1.00 80.50 831 ASN A CA 1
ATOM 6774 C C . ASN A 1 831 ? -46.236 1.966 41.695 1.00 80.50 831 ASN A C 1
ATOM 6776 O O . ASN A 1 831 ? -45.814 1.373 40.693 1.00 80.50 831 ASN A O 1
ATOM 6780 N N . PRO A 1 832 ? -47.417 2.620 41.672 1.00 69.69 832 PRO A N 1
ATOM 6781 C CA . PRO A 1 832 ? -48.326 2.626 40.518 1.00 69.69 832 PRO A CA 1
ATOM 6782 C C . PRO A 1 832 ? -47.741 3.217 39.221 1.00 69.69 832 PRO A C 1
ATOM 6784 O O . PRO A 1 832 ? -48.245 2.927 38.127 1.00 69.69 832 PRO A O 1
ATOM 6787 N N . ASP A 1 833 ? -46.702 4.049 39.311 1.00 72.12 833 ASP A N 1
ATOM 6788 C CA . ASP A 1 833 ? -46.109 4.748 38.165 1.00 72.12 833 ASP A CA 1
ATOM 6789 C C . ASP A 1 833 ? -45.072 3.902 37.410 1.00 72.12 833 ASP A C 1
ATOM 6791 O O . ASP A 1 833 ? -44.806 4.162 36.237 1.00 72.12 833 ASP A O 1
ATOM 6795 N N . LYS A 1 834 ? -44.507 2.860 38.036 1.00 65.62 834 LYS A N 1
ATOM 6796 C CA . LYS A 1 834 ? -43.364 2.099 37.488 1.00 65.62 834 LYS A CA 1
ATOM 6797 C C . LYS A 1 834 ? -43.729 0.878 36.620 1.00 65.62 834 LYS A C 1
ATOM 6799 O O . LYS A 1 834 ? -42.837 0.173 36.163 1.00 65.62 834 LYS A O 1
ATOM 6804 N N . THR A 1 835 ? -45.015 0.654 36.332 1.00 55.50 835 THR A N 1
ATOM 6805 C CA . THR A 1 835 ? -45.548 -0.341 35.362 1.00 55.50 835 THR A CA 1
ATOM 6806 C C . THR A 1 835 ? -44.871 -1.721 35.374 1.00 55.50 835 THR A C 1
ATOM 6808 O O . THR A 1 835 ? -44.521 -2.259 34.325 1.00 55.50 835 THR A O 1
ATOM 6811 N N . VAL A 1 836 ? -44.715 -2.327 36.548 1.00 62.94 836 VAL A N 1
ATOM 6812 C CA . VAL A 1 836 ? -44.376 -3.751 36.670 1.00 62.94 836 VAL A CA 1
ATOM 6813 C C . VAL A 1 836 ? -45.632 -4.429 37.208 1.00 62.94 836 VAL A C 1
ATOM 6815 O O . VAL A 1 836 ? -46.224 -3.907 38.144 1.00 62.94 836 VAL A O 1
ATOM 6818 N N . GLY A 1 837 ? -46.105 -5.505 36.572 1.00 73.69 837 GLY A N 1
ATOM 6819 C CA . GLY A 1 837 ? -47.390 -6.153 36.891 1.00 73.69 837 GLY A CA 1
ATOM 6820 C C . GLY A 1 837 ? -47.556 -6.599 38.360 1.00 73.69 837 GLY A C 1
ATOM 6821 O O . GLY A 1 837 ? -46.687 -6.339 39.196 1.00 73.69 837 GLY A O 1
ATOM 6822 N N . PRO A 1 838 ? -48.638 -7.321 38.706 1.00 81.94 838 PRO A N 1
ATOM 6823 C CA . PRO A 1 838 ? -48.956 -7.639 40.099 1.00 81.94 838 PRO A CA 1
ATOM 6824 C C . PRO A 1 838 ? -47.790 -8.324 40.828 1.00 81.94 838 PRO A C 1
ATOM 6826 O O . PRO A 1 838 ? -47.127 -9.193 40.267 1.00 81.94 838 PRO A O 1
ATOM 6829 N N . LEU A 1 839 ? -47.497 -7.877 42.048 1.00 84.38 839 LEU A N 1
ATOM 6830 C CA . LEU A 1 839 ? -46.434 -8.379 42.922 1.00 84.38 839 LEU A CA 1
ATOM 6831 C C . LEU A 1 839 ? -46.976 -9.409 43.923 1.00 84.38 839 LEU A C 1
ATOM 6833 O O . LEU A 1 839 ? -46.337 -10.436 44.152 1.00 84.38 839 LEU A O 1
ATOM 6837 N N . PHE A 1 840 ? -48.161 -9.138 44.479 1.00 85.50 840 PHE A N 1
ATOM 6838 C CA . PHE A 1 840 ? -48.847 -9.981 45.457 1.00 85.50 840 PHE A CA 1
ATOM 6839 C C . PHE A 1 840 ? -50.224 -10.411 44.944 1.00 85.50 840 PHE A C 1
ATOM 6841 O O . PHE A 1 840 ? -50.879 -9.676 44.200 1.00 85.50 840 PHE A O 1
ATOM 6848 N N . GLU A 1 841 ? -50.661 -11.595 45.369 1.00 86.00 841 GLU A N 1
ATOM 6849 C CA . GLU A 1 841 ? -51.981 -12.152 45.074 1.00 86.00 841 GLU A CA 1
ATOM 6850 C C . GLU A 1 841 ? -52.750 -12.421 46.373 1.00 86.00 841 GLU A C 1
ATOM 6852 O O . GLU A 1 841 ? -52.192 -12.957 47.332 1.00 86.00 841 GLU A O 1
ATOM 6857 N N . ILE A 1 842 ? -54.031 -12.051 46.382 1.00 88.12 842 ILE A N 1
ATOM 6858 C CA . ILE A 1 842 ? -54.997 -12.351 47.440 1.00 88.12 842 ILE A CA 1
ATOM 6859 C C . ILE A 1 842 ? -56.186 -13.071 46.802 1.00 88.12 842 ILE A C 1
ATOM 6861 O O . ILE A 1 842 ? -56.760 -12.589 45.828 1.00 88.12 842 ILE A O 1
ATOM 6865 N N . ILE A 1 843 ? -56.581 -14.216 47.346 1.00 85.50 843 ILE A N 1
ATOM 6866 C CA . ILE A 1 843 ? -57.701 -15.016 46.841 1.00 85.50 843 ILE A CA 1
ATOM 6867 C C . ILE A 1 843 ? -58.970 -14.640 47.605 1.00 85.50 843 ILE A C 1
ATOM 6869 O O . ILE A 1 843 ? -58.957 -14.517 48.829 1.00 85.50 843 ILE A O 1
ATOM 6873 N N . LEU A 1 844 ? -60.073 -14.460 46.883 1.00 86.25 844 LEU A N 1
ATOM 6874 C CA . LEU A 1 844 ? -61.390 -14.187 47.439 1.00 86.25 844 LEU A CA 1
ATOM 6875 C C . LEU A 1 844 ? -62.292 -15.422 47.297 1.00 86.25 844 LEU A C 1
ATOM 6877 O O . LEU A 1 844 ? -62.583 -15.867 46.182 1.00 86.25 844 LEU A O 1
ATOM 6881 N N . GLU A 1 845 ? -62.786 -15.935 48.425 1.00 83.00 845 GLU A N 1
ATOM 6882 C CA . GLU A 1 845 ? -63.631 -17.135 48.480 1.00 83.00 845 GLU A CA 1
ATOM 6883 C C . GLU A 1 845 ? -64.973 -16.891 49.194 1.00 83.00 845 GLU A C 1
ATOM 6885 O O . GLU A 1 845 ? -65.108 -16.022 50.063 1.00 83.00 845 GLU A O 1
ATOM 6890 N N . LEU A 1 846 ? -65.987 -17.684 48.813 1.00 79.62 846 LEU A N 1
ATOM 6891 C CA . LEU A 1 846 ? -67.310 -17.729 49.444 1.00 79.62 846 LEU A CA 1
ATOM 6892 C C . LEU A 1 846 ? -67.517 -19.103 50.098 1.00 79.62 846 LEU A C 1
ATOM 6894 O O . LEU A 1 846 ? -67.673 -20.107 49.402 1.00 79.62 846 LEU A O 1
ATOM 6898 N N . HIS A 1 847 ? -67.567 -19.162 51.431 1.00 70.38 847 HIS A N 1
ATOM 6899 C CA . HIS A 1 847 ? -67.787 -20.424 52.145 1.00 70.38 847 HIS A CA 1
ATOM 6900 C C . HIS A 1 847 ? -69.283 -20.682 52.410 1.00 70.38 847 HIS A C 1
ATOM 6902 O O . HIS A 1 847 ? -69.894 -20.043 53.272 1.00 70.38 847 HIS A O 1
ATOM 6908 N N . GLU A 1 848 ? -69.867 -21.669 51.714 1.00 58.59 848 GLU A N 1
ATOM 6909 C CA . GLU A 1 848 ? -71.284 -22.064 51.867 1.00 58.59 848 GLU A CA 1
ATOM 6910 C C . GLU A 1 848 ? -71.595 -22.745 53.223 1.00 58.59 848 GLU A C 1
ATOM 6912 O O . GLU A 1 848 ? -72.725 -22.659 53.700 1.00 58.59 848 GLU A O 1
ATOM 6917 N N . SER A 1 849 ? -70.632 -23.423 53.862 1.00 55.66 849 SER A N 1
ATOM 6918 C CA . SER A 1 849 ? -70.922 -24.421 54.911 1.00 55.66 849 SER A CA 1
ATOM 6919 C C . SER A 1 849 ? -70.654 -24.003 56.361 1.00 55.66 849 SER A C 1
ATOM 6921 O O . SER A 1 849 ? -71.194 -24.644 57.259 1.00 55.66 849 SER A O 1
ATOM 6923 N N . GLN A 1 850 ? -69.847 -22.967 56.629 1.00 49.31 850 GLN A N 1
ATOM 6924 C CA . GLN A 1 850 ? -69.425 -22.659 58.011 1.00 49.31 850 GLN A CA 1
ATOM 6925 C C . GLN A 1 850 ? -69.703 -21.231 58.501 1.00 49.31 850 GLN A C 1
ATOM 6927 O O . GLN A 1 850 ? -69.689 -21.020 59.710 1.00 49.31 850 GLN A O 1
ATOM 6932 N N . ALA A 1 851 ? -70.031 -20.268 57.630 1.00 52.97 851 ALA A N 1
ATOM 6933 C CA . ALA A 1 851 ? -70.403 -18.920 58.090 1.00 52.97 851 ALA A CA 1
ATOM 6934 C C . ALA A 1 851 ? -71.217 -18.054 57.107 1.00 52.97 851 ALA A C 1
ATOM 6936 O O . ALA A 1 851 ? -71.521 -16.919 57.463 1.00 52.97 851 ALA A O 1
ATOM 6937 N N . ARG A 1 852 ? -71.551 -18.521 55.884 1.00 63.38 852 ARG A N 1
ATOM 6938 C CA . ARG A 1 852 ? -72.151 -17.670 54.825 1.00 63.38 852 ARG A CA 1
ATOM 6939 C C . ARG A 1 852 ? -71.389 -16.332 54.682 1.00 63.38 852 ARG A C 1
ATOM 6941 O O . ARG A 1 852 ? -71.995 -15.268 54.571 1.00 63.38 852 ARG A O 1
ATOM 6948 N N . LYS A 1 853 ? -70.051 -16.387 54.763 1.00 67.50 853 LYS A N 1
ATOM 6949 C CA . LYS A 1 853 ? -69.158 -15.220 54.865 1.00 67.50 853 LYS A CA 1
ATOM 6950 C C . LYS A 1 853 ? -68.150 -15.207 53.715 1.00 67.50 853 LYS A C 1
ATOM 6952 O O . LYS A 1 853 ? -67.657 -16.253 53.298 1.00 67.50 853 LYS A O 1
ATOM 6957 N N . MET A 1 854 ? -67.862 -14.000 53.243 1.00 76.94 854 MET A N 1
ATOM 6958 C CA . MET A 1 854 ? -66.848 -13.668 52.246 1.00 76.94 854 MET A CA 1
ATOM 6959 C C . MET A 1 854 ? -65.494 -13.429 52.936 1.00 76.94 854 MET A C 1
ATOM 6961 O O . MET A 1 854 ? -65.411 -12.587 53.840 1.00 76.94 854 MET A O 1
ATOM 6965 N N . THR A 1 855 ? -64.450 -14.157 52.534 1.00 78.00 855 THR A N 1
ATOM 6966 C CA . THR A 1 855 ? -63.117 -14.122 53.169 1.00 78.00 855 THR A CA 1
ATOM 6967 C C . THR A 1 855 ? -61.995 -13.966 52.145 1.00 78.00 855 THR A C 1
ATOM 6969 O O . THR A 1 855 ? -62.065 -14.524 51.051 1.00 78.00 855 THR A O 1
ATOM 6972 N N . PHE A 1 856 ? -60.965 -13.202 52.518 1.00 83.25 856 PHE A N 1
ATOM 6973 C CA . PHE A 1 856 ? -59.722 -13.061 51.760 1.00 83.25 856 PHE A CA 1
ATOM 6974 C C . PHE A 1 856 ? -58.657 -14.019 52.303 1.00 83.25 856 PHE A C 1
ATOM 6976 O O . PHE A 1 856 ? -58.582 -14.232 53.513 1.00 83.25 856 PHE A O 1
ATOM 6983 N N . ILE A 1 857 ? -57.840 -14.582 51.415 1.00 79.50 857 ILE A N 1
ATOM 6984 C CA . ILE A 1 857 ? -56.719 -15.464 51.743 1.00 79.50 857 ILE A CA 1
ATOM 6985 C C . ILE A 1 857 ? -55.472 -14.925 51.029 1.00 79.50 857 ILE A C 1
ATOM 6987 O O . ILE A 1 857 ? -55.406 -15.006 49.800 1.00 79.50 857 ILE A O 1
ATOM 6991 N N . PRO A 1 858 ? -54.468 -14.398 51.749 1.00 80.62 858 PRO A N 1
ATOM 6992 C CA . PRO A 1 858 ? -54.434 -14.127 53.192 1.00 80.62 858 PRO A CA 1
ATOM 6993 C C . PRO A 1 858 ? -55.422 -13.034 53.630 1.00 80.62 858 PRO A C 1
ATOM 6995 O O . PRO A 1 858 ? -55.860 -12.220 52.818 1.00 80.62 858 PRO A O 1
ATOM 6998 N N . ASP A 1 859 ? -55.751 -12.995 54.923 1.00 79.38 859 ASP A N 1
ATOM 6999 C CA . ASP A 1 859 ? -56.673 -11.990 55.466 1.00 79.38 859 ASP A CA 1
ATOM 7000 C C . ASP A 1 859 ? -56.064 -10.576 55.413 1.00 79.38 859 ASP A C 1
ATOM 7002 O O . ASP A 1 859 ? -54.873 -10.388 55.666 1.00 79.38 859 ASP A O 1
ATOM 7006 N N . ILE A 1 860 ? -56.883 -9.578 55.082 1.00 80.50 860 ILE A N 1
ATOM 7007 C CA . ILE A 1 860 ? -56.474 -8.172 54.925 1.00 80.50 860 ILE A CA 1
ATOM 7008 C C . ILE A 1 860 ? -56.710 -7.382 56.220 1.00 80.50 860 ILE A C 1
ATOM 7010 O O . ILE A 1 860 ? -56.111 -6.322 56.408 1.00 80.50 860 ILE A O 1
ATOM 7014 N N . GLU A 1 861 ? -57.560 -7.882 57.126 1.00 74.50 861 GLU A N 1
ATOM 7015 C CA . GLU A 1 861 ? -57.891 -7.170 58.361 1.00 74.50 861 GLU A CA 1
ATOM 7016 C C . GLU A 1 861 ? -56.639 -6.968 59.250 1.00 74.50 861 GLU A C 1
ATOM 7018 O O . GLU A 1 861 ? -55.912 -7.927 59.547 1.00 74.50 861 GLU A O 1
ATOM 7023 N N . PRO A 1 862 ? -56.359 -5.723 59.685 1.00 65.31 862 PRO A N 1
ATOM 7024 C CA . PRO A 1 862 ? -55.192 -5.425 60.507 1.00 65.31 862 PRO A CA 1
ATOM 7025 C C . PRO A 1 862 ? -55.313 -6.112 61.877 1.00 65.31 862 PRO A C 1
ATOM 7027 O O . PRO A 1 862 ? -56.249 -5.856 62.634 1.00 65.31 862 PRO A O 1
ATOM 7030 N N . GLY A 1 863 ? -54.358 -6.995 62.196 1.00 63.78 863 GLY A N 1
ATOM 7031 C CA . GLY A 1 863 ? -54.289 -7.731 63.470 1.00 63.78 863 GLY A CA 1
ATOM 7032 C C . GLY A 1 863 ? -54.373 -9.260 63.366 1.00 63.78 863 GLY A C 1
ATOM 7033 O O . GLY A 1 863 ? -54.197 -9.941 64.377 1.00 63.78 863 GLY A O 1
ATOM 7034 N N . SER A 1 864 ? -54.605 -9.819 62.174 1.00 71.44 864 SER A N 1
ATOM 7035 C CA . SER A 1 864 ? -54.559 -11.272 61.953 1.00 71.44 864 SER A CA 1
ATOM 7036 C C . SER A 1 864 ? -53.115 -11.799 61.956 1.00 71.44 864 SER A C 1
ATOM 7038 O O . SER A 1 864 ? -52.263 -11.286 61.231 1.00 71.44 864 SER A O 1
ATOM 7040 N N . GLN A 1 865 ? -52.829 -12.841 62.750 1.00 63.81 865 GLN A N 1
ATOM 7041 C CA . GLN A 1 865 ? -51.485 -13.445 62.846 1.00 63.81 865 GLN A CA 1
ATOM 7042 C C . GLN A 1 865 ? -51.025 -14.119 61.543 1.00 63.81 865 GLN A C 1
ATOM 7044 O O . GLN A 1 865 ? -49.826 -14.238 61.311 1.00 63.81 865 GLN A O 1
ATOM 7049 N N . GLU A 1 866 ? -51.965 -14.522 60.687 1.00 66.00 866 GLU A N 1
ATOM 7050 C CA . GLU A 1 866 ? -51.708 -15.122 59.368 1.00 66.00 866 GLU A CA 1
ATOM 7051 C C . GLU A 1 866 ? -52.217 -14.215 58.227 1.00 66.00 866 GLU A C 1
ATOM 7053 O O . GLU A 1 866 ? -52.551 -14.677 57.136 1.00 66.00 866 GLU A O 1
ATOM 7058 N N . GLY A 1 867 ? -52.316 -12.906 58.488 1.00 81.38 867 GLY A N 1
ATOM 7059 C CA . GLY A 1 867 ? -52.771 -11.908 57.521 1.00 81.38 867 GLY A CA 1
ATOM 7060 C C . GLY A 1 867 ? -51.678 -11.404 56.573 1.00 81.38 867 GLY A C 1
ATOM 7061 O O . GLY A 1 867 ? -50.480 -11.616 56.772 1.00 81.38 867 GLY A O 1
ATOM 7062 N N . PHE A 1 868 ? -52.097 -10.663 55.549 1.00 85.19 868 PHE A N 1
ATOM 7063 C CA . PHE A 1 868 ? -51.222 -10.045 54.550 1.00 85.19 868 PHE A CA 1
ATOM 7064 C C . PHE A 1 868 ? -50.222 -9.049 55.166 1.00 85.19 868 PHE A C 1
ATOM 7066 O O . PHE A 1 868 ? -49.049 -9.035 54.797 1.00 85.19 868 PHE A O 1
ATOM 7073 N N . TRP A 1 869 ? -50.654 -8.276 56.166 1.00 83.50 869 TRP A N 1
ATOM 7074 C CA . TRP A 1 869 ? -49.791 -7.359 56.919 1.00 83.50 869 TRP A CA 1
ATOM 7075 C C . TRP A 1 869 ? -48.678 -8.087 57.686 1.00 83.50 869 TRP A C 1
ATOM 7077 O O . TRP A 1 869 ? -47.516 -7.703 57.595 1.00 83.50 869 TRP A O 1
ATOM 7087 N N . ALA A 1 870 ? -49.001 -9.203 58.349 1.00 84.19 870 ALA A N 1
ATOM 7088 C CA . ALA A 1 870 ? -48.013 -10.024 59.051 1.00 84.19 870 ALA A CA 1
ATOM 7089 C C . ALA A 1 870 ? -46.995 -10.659 58.084 1.00 84.19 870 ALA A C 1
ATOM 7091 O O . ALA A 1 870 ? -45.809 -10.781 58.403 1.00 84.19 870 ALA A O 1
ATOM 7092 N N . LEU A 1 871 ? -47.434 -11.027 56.873 1.00 85.00 871 LEU A N 1
ATOM 7093 C CA . LEU A 1 871 ? -46.542 -11.497 55.816 1.00 85.00 871 LEU A CA 1
ATOM 7094 C C . LEU A 1 871 ? -45.540 -10.405 55.410 1.00 85.00 871 LEU A C 1
ATOM 7096 O O . LEU A 1 871 ? -44.346 -10.694 55.358 1.00 85.00 871 LEU A O 1
ATOM 7100 N N . LEU A 1 872 ? -45.990 -9.172 55.172 1.00 84.75 872 LEU A N 1
ATOM 7101 C CA . LEU A 1 872 ? -45.117 -8.050 54.806 1.00 84.75 872 LEU A CA 1
ATOM 7102 C C . LEU A 1 872 ? -44.122 -7.689 55.912 1.00 84.75 872 LEU A C 1
ATOM 7104 O O . LEU A 1 872 ? -42.926 -7.602 55.633 1.00 84.75 872 LEU A O 1
ATOM 7108 N N . ASP A 1 873 ? -44.581 -7.582 57.160 1.00 84.56 873 ASP A N 1
ATOM 7109 C CA . ASP A 1 873 ? -43.708 -7.315 58.309 1.00 84.56 873 ASP A CA 1
ATOM 7110 C C . ASP A 1 873 ? -42.625 -8.386 58.435 1.00 84.56 873 ASP A C 1
ATOM 7112 O O . ASP A 1 873 ? -41.442 -8.087 58.593 1.00 84.56 873 ASP A O 1
ATOM 7116 N N . SER A 1 874 ? -42.999 -9.657 58.278 1.00 86.44 874 SER A N 1
ATOM 7117 C CA . SER A 1 874 ? -42.031 -10.748 58.344 1.00 86.44 874 SER A CA 1
ATOM 7118 C C . SER A 1 874 ? -40.981 -10.682 57.219 1.00 86.44 874 SER A C 1
ATOM 7120 O O . SER A 1 874 ? -39.842 -11.087 57.438 1.00 86.44 874 SER A O 1
ATOM 7122 N N . LEU A 1 875 ? -41.331 -10.191 56.021 1.00 87.88 875 LEU A N 1
ATOM 7123 C CA . LEU A 1 875 ? -40.377 -10.028 54.915 1.00 87.88 875 LEU A CA 1
ATOM 7124 C C . LEU A 1 875 ? -39.381 -8.902 55.199 1.00 87.88 875 LEU A C 1
ATOM 7126 O O . LEU A 1 875 ? -38.196 -9.060 54.918 1.00 87.88 875 LEU A O 1
ATOM 7130 N N . VAL A 1 876 ? -39.843 -7.791 55.779 1.00 87.12 876 VAL A N 1
ATOM 7131 C CA . VAL A 1 876 ? -38.969 -6.686 56.203 1.00 87.12 876 VAL A CA 1
ATOM 7132 C C . VAL A 1 876 ? -38.019 -7.150 57.309 1.00 87.12 876 VAL A C 1
ATOM 7134 O O . VAL A 1 876 ? -36.820 -6.893 57.221 1.00 87.12 876 VAL A O 1
ATOM 7137 N N . VAL A 1 877 ? -38.513 -7.928 58.278 1.00 87.88 877 VAL A N 1
ATOM 7138 C CA . VAL A 1 877 ? -37.683 -8.524 59.338 1.00 87.88 877 VAL A CA 1
ATOM 7139 C C . VAL A 1 877 ? -36.604 -9.450 58.764 1.00 87.88 877 VAL A C 1
ATOM 7141 O O . VAL A 1 877 ? -35.451 -9.370 59.187 1.00 87.88 877 VAL A O 1
ATOM 7144 N N . ASP A 1 878 ? -36.929 -10.290 57.775 1.00 86.88 878 ASP A N 1
ATOM 7145 C CA . ASP A 1 878 ? -35.932 -11.144 57.108 1.00 86.88 878 ASP A CA 1
ATOM 7146 C C . ASP A 1 878 ? -34.858 -10.318 56.380 1.00 86.88 878 ASP A C 1
ATOM 7148 O O . ASP A 1 878 ? -33.681 -10.689 56.376 1.00 86.88 878 ASP A O 1
ATOM 7152 N N . ILE A 1 879 ? -35.249 -9.192 55.772 1.00 87.88 879 ILE A N 1
ATOM 7153 C CA . ILE A 1 879 ? -34.326 -8.278 55.093 1.00 87.88 879 ILE A CA 1
ATOM 7154 C C . ILE A 1 879 ? -33.386 -7.609 56.104 1.00 87.88 879 ILE A C 1
ATOM 7156 O O . ILE A 1 879 ? -32.178 -7.584 55.863 1.00 87.88 879 ILE A O 1
ATOM 7160 N N . GLU A 1 880 ? -33.909 -7.093 57.219 1.00 84.81 880 GLU A N 1
ATOM 7161 C CA . GLU A 1 880 ? -33.133 -6.407 58.263 1.00 84.81 880 GLU A CA 1
ATOM 7162 C C . GLU A 1 880 ? -32.209 -7.368 59.031 1.00 84.81 880 GLU A C 1
ATOM 7164 O O . GLU A 1 880 ? -31.072 -7.018 59.364 1.00 84.81 880 GLU A O 1
ATOM 7169 N N . ALA A 1 881 ? -32.641 -8.617 59.237 1.00 85.88 881 ALA A N 1
ATOM 7170 C CA . ALA A 1 881 ? -31.857 -9.648 59.915 1.00 85.88 881 ALA A CA 1
ATOM 7171 C C . ALA A 1 881 ? -30.523 -9.963 59.210 1.00 85.88 881 ALA A C 1
ATOM 7173 O O . ALA A 1 881 ? -29.598 -10.455 59.860 1.00 85.88 881 ALA A O 1
ATOM 7174 N N . GLN A 1 882 ? -30.370 -9.633 57.919 1.00 84.12 882 GLN A N 1
ATOM 7175 C CA . GLN A 1 882 ? -29.108 -9.777 57.174 1.00 84.12 882 GLN A CA 1
ATOM 7176 C C . GLN A 1 882 ? -27.931 -9.054 57.859 1.00 84.12 882 GLN A C 1
ATOM 7178 O O . GLN A 1 882 ? -26.802 -9.543 57.819 1.00 84.12 882 GLN A O 1
ATOM 7183 N N . ALA A 1 883 ? -28.181 -7.941 58.556 1.00 84.75 883 ALA A N 1
ATOM 7184 C CA . ALA A 1 883 ? -27.154 -7.184 59.277 1.00 84.75 883 ALA A CA 1
ATOM 7185 C C . ALA A 1 883 ? -26.756 -7.777 60.645 1.00 84.75 883 ALA A C 1
ATOM 7187 O O . ALA A 1 883 ? -25.889 -7.233 61.334 1.00 84.75 883 ALA A O 1
ATOM 7188 N N . SER A 1 884 ? -27.370 -8.890 61.058 1.00 84.12 884 SER A N 1
ATOM 7189 C CA . SER A 1 884 ? -27.007 -9.615 62.285 1.00 84.12 884 SER A CA 1
ATOM 7190 C C . SER A 1 884 ? -25.854 -10.607 62.100 1.00 84.12 884 SER A C 1
ATOM 7192 O O . SER A 1 884 ? -25.216 -11.009 63.072 1.00 84.12 884 SER A O 1
ATOM 7194 N N . PHE A 1 885 ? -25.561 -10.985 60.852 1.00 82.62 885 PHE A N 1
ATOM 7195 C CA . PHE A 1 885 ? -24.672 -12.106 60.535 1.00 82.62 885 PHE A CA 1
ATOM 7196 C C . PHE A 1 885 ? -23.185 -11.737 60.423 1.00 82.62 885 PHE A C 1
ATOM 7198 O O . PHE A 1 885 ? -22.345 -12.636 60.405 1.00 82.62 885 PHE A O 1
ATOM 7205 N N . ILE A 1 886 ? -22.843 -10.444 60.382 1.00 81.25 886 ILE A N 1
ATOM 7206 C CA . ILE A 1 886 ? -21.455 -9.967 60.471 1.00 81.25 886 ILE A CA 1
ATOM 7207 C C . ILE A 1 886 ? -21.246 -9.313 61.838 1.00 81.25 886 ILE A C 1
ATOM 7209 O O . ILE A 1 886 ? -21.961 -8.386 62.222 1.00 81.25 886 ILE A O 1
ATOM 7213 N N . HIS A 1 887 ? -20.245 -9.798 62.574 1.00 78.00 887 HIS A N 1
ATOM 7214 C CA . HIS A 1 887 ? -19.808 -9.173 63.818 1.00 78.00 887 HIS A CA 1
ATOM 7215 C C . HIS A 1 887 ? -19.111 -7.842 63.540 1.00 78.00 887 HIS A C 1
ATOM 7217 O O . HIS A 1 887 ? -18.397 -7.691 62.550 1.00 78.00 887 HIS A O 1
ATOM 7223 N N . ARG A 1 888 ? -19.310 -6.878 64.436 1.00 80.81 888 ARG A N 1
ATOM 7224 C CA . ARG A 1 888 ? -18.716 -5.552 64.316 1.00 80.81 888 ARG A CA 1
ATOM 7225 C C . ARG A 1 888 ? -17.186 -5.621 64.381 1.00 80.81 888 ARG A C 1
ATOM 7227 O O . ARG A 1 888 ? -16.639 -6.269 65.272 1.00 80.81 888 ARG A O 1
ATOM 7234 N N . LEU A 1 889 ? -16.504 -4.895 63.491 1.00 78.31 889 LEU A N 1
ATOM 7235 C CA . LEU A 1 889 ? -15.032 -4.860 63.429 1.00 78.31 889 LEU A CA 1
ATOM 7236 C C . LEU A 1 889 ? -14.411 -4.193 64.669 1.00 78.31 889 LEU A C 1
ATOM 7238 O O . LEU A 1 889 ? -13.283 -4.489 65.067 1.00 78.31 889 LEU A O 1
ATOM 7242 N N . LYS A 1 890 ? -15.160 -3.300 65.323 1.00 74.06 890 LYS A N 1
ATOM 7243 C CA . LYS A 1 890 ? -14.765 -2.667 66.583 1.00 74.06 890 LYS A CA 1
ATOM 7244 C C . LYS A 1 890 ? -14.804 -3.679 67.738 1.00 74.06 890 LYS A C 1
ATOM 7246 O O . LYS A 1 890 ? -15.867 -4.069 68.214 1.00 74.06 890 LYS A O 1
ATOM 7251 N N . SER A 1 891 ? -13.632 -4.054 68.249 1.00 58.84 891 SER A N 1
ATOM 7252 C CA . SER A 1 891 ? -13.520 -4.974 69.388 1.00 58.84 891 SER A CA 1
ATOM 7253 C C . SER A 1 891 ? -14.065 -4.340 70.681 1.00 58.84 891 SER A C 1
ATOM 7255 O O . SER A 1 891 ? -13.504 -3.357 71.170 1.00 58.84 891 SER A O 1
ATOM 7257 N N . GLY A 1 892 ? -15.149 -4.896 71.244 1.00 58.56 892 GLY A N 1
ATOM 7258 C CA . GLY A 1 892 ? -15.613 -4.565 72.603 1.00 58.56 892 GLY A CA 1
ATOM 7259 C C . GLY A 1 892 ? -17.126 -4.520 72.849 1.00 58.56 892 GLY A C 1
ATOM 7260 O O . GLY A 1 892 ? -17.531 -4.493 74.008 1.00 58.56 892 GLY A O 1
ATOM 7261 N N . GLU A 1 893 ? -17.967 -4.550 71.816 1.00 54.25 893 GLU A N 1
ATOM 7262 C CA . GLU A 1 893 ? -19.430 -4.519 71.956 1.00 54.25 893 GLU A CA 1
ATOM 7263 C C . GLU A 1 893 ? -20.031 -5.768 71.300 1.00 54.25 893 GLU A C 1
ATOM 7265 O O . GLU A 1 893 ? -19.783 -6.036 70.129 1.00 54.25 893 GLU A O 1
ATOM 7270 N N . ALA A 1 894 ? -20.824 -6.547 72.045 1.00 52.78 894 ALA A N 1
ATOM 7271 C CA . ALA A 1 894 ? -21.549 -7.722 71.536 1.00 52.78 894 ALA A CA 1
ATOM 7272 C C . ALA A 1 894 ? -22.767 -7.313 70.680 1.00 52.78 894 ALA A C 1
ATOM 7274 O O . ALA A 1 894 ? -23.854 -7.868 70.813 1.00 52.78 894 ALA A O 1
ATOM 7275 N N . VAL A 1 895 ? -22.594 -6.271 69.871 1.00 64.81 895 VAL A N 1
ATOM 7276 C CA . VAL A 1 895 ? -23.647 -5.558 69.161 1.00 64.81 895 VAL A CA 1
ATOM 7277 C C . VAL A 1 895 ? -23.435 -5.794 67.670 1.00 64.81 895 VAL A C 1
ATOM 7279 O O . VAL A 1 895 ? -22.350 -5.560 67.139 1.00 64.81 895 VAL A O 1
ATOM 7282 N N . THR A 1 896 ? -24.457 -6.321 67.007 1.00 74.31 896 THR A N 1
ATOM 7283 C CA . THR A 1 896 ? -24.491 -6.534 65.556 1.00 74.31 896 THR A CA 1
ATOM 7284 C C . THR A 1 896 ? -24.828 -5.238 64.819 1.00 74.31 896 THR A C 1
ATOM 7286 O O . THR A 1 896 ? -25.425 -4.337 65.406 1.00 74.31 896 THR A O 1
ATOM 7289 N N . TYR A 1 897 ? -24.526 -5.144 63.518 1.00 82.81 897 TYR A N 1
ATOM 7290 C CA . TYR A 1 897 ? -24.872 -3.954 62.722 1.00 82.81 897 TYR A CA 1
ATOM 7291 C C . TYR A 1 897 ? -26.386 -3.668 62.693 1.00 82.81 897 TYR A C 1
ATOM 7293 O O . TYR A 1 897 ? -26.783 -2.513 62.578 1.00 82.81 897 TYR A O 1
ATOM 7301 N N . GLN A 1 898 ? -27.234 -4.686 62.889 1.00 81.38 898 GLN A N 1
ATOM 7302 C CA . GLN A 1 898 ? -28.698 -4.551 62.938 1.00 81.38 898 GLN A CA 1
ATOM 7303 C C . GLN A 1 898 ? -29.205 -3.448 63.889 1.00 81.38 898 GLN A C 1
ATOM 7305 O O . GLN A 1 898 ? -30.028 -2.635 63.483 1.00 81.38 898 GLN A O 1
ATOM 7310 N N . THR A 1 899 ? -28.689 -3.347 65.118 1.00 78.06 899 THR A N 1
ATOM 7311 C CA . THR A 1 899 ? -29.215 -2.382 66.108 1.00 78.06 899 THR A CA 1
ATOM 7312 C C . THR A 1 899 ? -28.885 -0.927 65.763 1.00 78.06 899 THR A C 1
ATOM 7314 O O . THR A 1 899 ? -29.538 -0.013 66.252 1.00 78.06 899 THR A O 1
ATOM 7317 N N . LEU A 1 900 ? -27.842 -0.693 64.956 1.00 76.94 900 LEU A N 1
ATOM 7318 C CA . LEU A 1 900 ? -27.510 0.642 64.444 1.00 76.94 900 LEU A CA 1
ATOM 7319 C C . LEU A 1 900 ? -28.452 1.019 63.296 1.00 76.94 900 LEU A C 1
ATOM 7321 O O . LEU A 1 900 ? -28.941 2.146 63.227 1.00 76.94 900 LEU A O 1
ATOM 7325 N N . LEU A 1 901 ? -28.760 0.048 62.436 1.00 80.44 901 LEU A N 1
ATOM 7326 C CA . LEU A 1 901 ? -29.623 0.230 61.270 1.00 80.44 901 LEU A CA 1
ATOM 7327 C C . LEU A 1 901 ? -31.088 0.461 61.657 1.00 80.44 901 LEU A C 1
ATOM 7329 O O . LEU A 1 901 ? -31.771 1.213 60.972 1.00 80.44 901 LEU A O 1
ATOM 7333 N N . GLU A 1 902 ? -31.542 -0.073 62.795 1.00 76.44 902 GLU A N 1
ATOM 7334 C CA . GLU A 1 902 ? -32.862 0.236 63.375 1.00 76.44 902 GLU A CA 1
ATOM 7335 C C . GLU A 1 902 ? -33.069 1.735 63.656 1.00 76.44 902 GLU A C 1
ATOM 7337 O O . GLU A 1 902 ? -34.206 2.203 63.684 1.00 76.44 902 GLU A O 1
ATOM 7342 N N . THR A 1 903 ? -31.982 2.493 63.851 1.00 80.06 903 THR A N 1
ATOM 7343 C CA . THR A 1 903 ? -32.011 3.949 64.084 1.00 80.06 903 THR A CA 1
ATOM 7344 C C . THR A 1 903 ? -31.696 4.780 62.836 1.00 80.06 903 THR A C 1
ATOM 7346 O O . THR A 1 903 ? -31.663 6.007 62.915 1.00 80.06 903 THR A O 1
ATOM 7349 N N . ASN A 1 904 ? -31.455 4.140 61.687 1.00 87.06 904 ASN A N 1
ATOM 7350 C CA . ASN A 1 904 ? -31.101 4.825 60.448 1.00 87.06 904 ASN A CA 1
ATOM 7351 C C . ASN A 1 904 ? -32.336 5.485 59.805 1.00 87.06 904 ASN A C 1
ATOM 7353 O O . ASN A 1 904 ? -33.281 4.796 59.420 1.00 87.06 904 ASN A O 1
ATOM 7357 N N . GLU A 1 905 ? -32.312 6.814 59.660 1.00 85.31 905 GLU A N 1
ATOM 7358 C CA . GLU A 1 905 ? -33.440 7.597 59.130 1.00 85.31 905 GLU A CA 1
ATOM 7359 C C . GLU A 1 905 ? -33.846 7.179 57.704 1.00 85.31 905 GLU A C 1
ATOM 7361 O O . GLU A 1 905 ? -35.037 7.045 57.434 1.00 85.31 905 GLU A O 1
ATOM 7366 N N . GLU A 1 906 ? -32.888 6.877 56.819 1.00 85.44 906 GLU A N 1
ATOM 7367 C CA . GLU A 1 906 ? -33.159 6.516 55.416 1.00 85.44 906 GLU A CA 1
ATOM 7368 C C . GLU A 1 906 ? -33.938 5.194 55.304 1.00 85.44 906 GLU A C 1
ATOM 7370 O O . GLU A 1 906 ? -34.912 5.085 54.555 1.00 85.44 906 GLU A O 1
ATOM 7375 N N . LEU A 1 907 ? -33.549 4.180 56.085 1.00 86.25 907 LEU A N 1
ATOM 7376 C CA . LEU A 1 907 ? -34.246 2.889 56.111 1.00 86.25 907 LEU A CA 1
ATOM 7377 C C . LEU A 1 907 ? -35.644 3.007 56.739 1.00 86.25 907 LEU A C 1
ATOM 7379 O O . LEU A 1 907 ? -36.592 2.379 56.259 1.00 86.25 907 LEU A O 1
ATOM 7383 N N . ILE A 1 908 ? -35.784 3.833 57.782 1.00 86.31 908 ILE A N 1
ATOM 7384 C CA . ILE A 1 908 ? -37.067 4.106 58.443 1.00 86.31 908 ILE A CA 1
ATOM 7385 C C . ILE A 1 908 ? -38.042 4.783 57.470 1.00 86.31 908 ILE A C 1
ATOM 7387 O O . ILE A 1 908 ? -39.191 4.350 57.366 1.00 86.31 908 ILE A O 1
ATOM 7391 N N . GLU A 1 909 ? -37.592 5.797 56.725 1.00 87.56 909 GLU A N 1
ATOM 7392 C CA . GLU A 1 909 ? -38.400 6.473 55.702 1.00 87.56 909 GLU A CA 1
ATOM 7393 C C . GLU A 1 909 ? -38.861 5.503 54.606 1.00 87.56 909 GLU A C 1
ATOM 7395 O O . GLU A 1 909 ? -40.043 5.486 54.253 1.00 87.56 909 GLU A O 1
ATOM 7400 N N . MET A 1 910 ? -37.968 4.635 54.113 1.00 86.88 910 MET A N 1
ATOM 7401 C CA . MET A 1 910 ? -38.326 3.621 53.113 1.00 86.88 910 MET A CA 1
ATOM 7402 C C . MET A 1 910 ? -39.365 2.615 53.634 1.00 86.88 910 MET A C 1
ATOM 7404 O O . MET A 1 910 ? -40.274 2.231 52.896 1.00 86.88 910 MET A O 1
ATOM 7408 N N . ARG A 1 911 ? -39.278 2.206 54.906 1.00 86.19 911 ARG A N 1
ATOM 7409 C CA . ARG A 1 911 ? -40.271 1.319 55.533 1.00 86.19 911 ARG A CA 1
ATOM 7410 C C . ARG A 1 911 ? -41.636 1.993 55.669 1.00 86.19 911 ARG A C 1
ATOM 7412 O O . ARG A 1 911 ? -42.655 1.362 55.382 1.00 86.19 911 ARG A O 1
ATOM 7419 N N . HIS A 1 912 ? -41.667 3.261 56.077 1.00 87.38 912 HIS A N 1
ATOM 7420 C CA . HIS A 1 912 ? -42.913 4.026 56.148 1.00 87.38 912 HIS A CA 1
ATOM 7421 C C . HIS A 1 912 ? -43.561 4.167 54.770 1.00 87.38 912 HIS A C 1
ATOM 7423 O O . HIS A 1 912 ? -44.725 3.812 54.622 1.00 87.38 912 HIS A O 1
ATOM 7429 N N . ALA A 1 913 ? -42.792 4.527 53.739 1.00 87.19 913 ALA A N 1
ATOM 7430 C CA . ALA A 1 913 ? -43.303 4.615 52.372 1.00 87.19 913 ALA A CA 1
ATOM 7431 C C . ALA A 1 913 ? -43.889 3.282 51.857 1.00 87.19 913 ALA A C 1
ATOM 7433 O O . ALA A 1 913 ? -44.878 3.279 51.121 1.00 87.19 913 ALA A O 1
ATOM 7434 N N . LEU A 1 914 ? -43.302 2.142 52.247 1.00 87.12 914 LEU A N 1
ATOM 7435 C CA . LEU A 1 914 ? -43.815 0.821 51.870 1.00 87.12 914 LEU A CA 1
ATOM 7436 C C . LEU A 1 914 ? -45.135 0.531 52.586 1.00 87.12 914 LEU A C 1
ATOM 7438 O O . LEU A 1 914 ? -46.077 0.048 51.963 1.00 87.12 914 LEU A O 1
ATOM 7442 N N . THR A 1 915 ? -45.204 0.867 53.874 1.00 86.81 915 THR A N 1
ATOM 7443 C CA . THR A 1 915 ? -46.409 0.717 54.701 1.00 86.81 915 THR A CA 1
ATOM 7444 C C . THR A 1 915 ? -47.561 1.553 54.139 1.00 86.81 915 THR A C 1
ATOM 7446 O O . THR A 1 915 ? -48.649 1.019 53.939 1.00 86.81 915 THR A O 1
ATOM 7449 N N . ASP A 1 916 ? -47.304 2.814 53.783 1.00 85.81 916 ASP A N 1
ATOM 7450 C CA . ASP A 1 916 ? -48.301 3.730 53.214 1.00 85.81 916 ASP A CA 1
ATOM 7451 C C . ASP A 1 916 ? -48.858 3.212 51.873 1.00 85.81 916 ASP A C 1
ATOM 7453 O O . ASP A 1 916 ? -50.068 3.234 51.636 1.00 85.81 916 ASP A O 1
ATOM 7457 N N . SER A 1 917 ? -47.989 2.687 50.996 1.00 85.62 917 SER A N 1
ATOM 7458 C CA . SER A 1 917 ? -48.408 2.104 49.708 1.00 85.62 917 SER A CA 1
ATOM 7459 C C . SER A 1 917 ? -49.316 0.881 49.898 1.00 85.62 917 SER A C 1
ATOM 7461 O O . SER A 1 917 ? -50.329 0.717 49.206 1.00 85.62 917 SER A O 1
ATOM 7463 N N . VAL A 1 918 ? -48.985 0.033 50.876 1.00 86.38 918 VAL A N 1
ATOM 7464 C CA . VAL A 1 918 ? -49.784 -1.142 51.243 1.00 86.38 918 VAL A CA 1
ATOM 7465 C C . VAL A 1 918 ? -51.122 -0.724 51.855 1.00 86.38 918 VAL A C 1
ATOM 7467 O O . VAL A 1 918 ? -52.151 -1.311 51.515 1.00 86.38 918 VAL A O 1
ATOM 7470 N N . GLU A 1 919 ? -51.148 0.309 52.698 1.00 86.38 919 GLU A N 1
ATOM 7471 C CA . GLU A 1 919 ? -52.377 0.832 53.307 1.00 86.38 919 GLU A CA 1
ATOM 7472 C C . GLU A 1 919 ? -53.337 1.373 52.241 1.00 86.38 919 GLU A C 1
ATOM 7474 O O . GLU A 1 919 ? -54.531 1.061 52.246 1.00 86.38 919 GLU A O 1
ATOM 7479 N N . GLN A 1 920 ? -52.806 2.102 51.256 1.00 85.12 920 GLN A N 1
ATOM 7480 C CA . GLN A 1 920 ? -53.599 2.606 50.139 1.00 85.12 920 GLN A CA 1
ATOM 7481 C C . GLN A 1 920 ? -54.224 1.463 49.321 1.00 85.12 920 GLN A C 1
ATOM 7483 O O . GLN A 1 920 ? -55.428 1.478 49.059 1.00 85.12 920 GLN A O 1
ATOM 7488 N N . ALA A 1 921 ? -53.434 0.454 48.936 1.00 84.62 921 ALA A N 1
ATOM 7489 C CA . ALA A 1 921 ? -53.932 -0.663 48.131 1.00 84.62 921 ALA A CA 1
ATOM 7490 C C . ALA A 1 921 ? -54.937 -1.541 48.896 1.00 84.62 921 ALA A C 1
ATOM 7492 O O . ALA A 1 921 ? -55.943 -1.970 48.333 1.00 84.62 921 ALA A O 1
ATOM 7493 N N . THR A 1 922 ? -54.700 -1.793 50.186 1.00 84.62 922 THR A N 1
ATOM 7494 C CA . THR A 1 922 ? -55.612 -2.589 51.022 1.00 84.62 922 THR A CA 1
ATOM 7495 C C . THR A 1 922 ? -56.942 -1.871 51.268 1.00 84.62 922 THR A C 1
ATOM 7497 O O . THR A 1 922 ? -57.984 -2.524 51.236 1.00 84.62 922 THR A O 1
ATOM 7500 N N . SER A 1 923 ? -56.946 -0.540 51.407 1.00 85.81 923 SER A N 1
ATOM 7501 C CA . SER A 1 923 ? -58.174 0.267 51.501 1.00 85.81 923 SER A CA 1
ATOM 7502 C C . SER A 1 923 ? -59.066 0.137 50.256 1.00 85.81 923 SER A C 1
ATOM 7504 O O . SER A 1 923 ? -60.275 -0.074 50.376 1.00 85.81 923 SER A O 1
ATOM 7506 N N . GLU A 1 924 ? -58.484 0.168 49.051 1.00 84.75 924 GLU A N 1
ATOM 7507 C CA . GLU A 1 924 ? -59.231 -0.031 47.797 1.00 84.75 924 GLU A CA 1
ATOM 7508 C C . GLU A 1 924 ? -59.809 -1.452 47.678 1.00 84.75 924 GLU A C 1
ATOM 7510 O O . GLU A 1 924 ? -60.950 -1.630 47.244 1.00 84.75 924 GLU A O 1
ATOM 7515 N N . VAL A 1 925 ? -59.064 -2.472 48.124 1.00 86.00 925 VAL A N 1
ATOM 7516 C CA . VAL A 1 925 ? -59.553 -3.862 48.159 1.00 86.00 925 VAL A CA 1
ATOM 7517 C C . VAL A 1 925 ? -60.714 -4.027 49.147 1.00 86.00 925 VAL A C 1
ATOM 7519 O O . VAL A 1 925 ? -61.673 -4.752 48.868 1.00 86.00 925 VAL A O 1
ATOM 7522 N N . VAL A 1 926 ? -60.674 -3.342 50.294 1.00 84.56 926 VAL A N 1
ATOM 7523 C CA . VAL A 1 926 ? -61.778 -3.349 51.267 1.00 84.56 926 VAL A CA 1
ATOM 7524 C C . VAL A 1 926 ? -63.029 -2.685 50.684 1.00 84.56 926 VAL A C 1
ATOM 7526 O O . VAL A 1 926 ? -64.116 -3.251 50.801 1.00 84.56 926 VAL A O 1
ATOM 7529 N N . GLN A 1 927 ? -62.897 -1.563 49.971 1.00 84.94 927 GLN A N 1
ATOM 7530 C CA . GLN A 1 927 ? -64.024 -0.937 49.262 1.00 84.94 927 GLN A CA 1
ATOM 7531 C C . GLN A 1 927 ? -64.625 -1.869 48.197 1.00 84.94 927 GLN A C 1
ATOM 7533 O O . GLN A 1 927 ? -65.846 -1.946 48.044 1.00 84.94 927 GLN A O 1
ATOM 7538 N N . TYR A 1 928 ? -63.788 -2.639 47.495 1.00 84.12 928 TYR A N 1
ATOM 7539 C CA . TYR A 1 928 ? -64.265 -3.655 46.555 1.00 84.12 928 TYR A CA 1
ATOM 7540 C C . TYR A 1 928 ? -65.052 -4.778 47.247 1.00 84.12 928 TYR A C 1
ATOM 7542 O O . TYR A 1 928 ? -66.101 -5.195 46.751 1.00 84.12 928 TYR A O 1
ATOM 7550 N N . LYS A 1 929 ? -64.611 -5.225 48.432 1.00 82.62 929 LYS A N 1
ATOM 7551 C CA . LYS A 1 929 ? -65.371 -6.175 49.262 1.00 82.62 929 LYS A CA 1
ATOM 7552 C C . LYS A 1 929 ? -66.746 -5.621 49.643 1.00 82.62 929 LYS A C 1
ATOM 7554 O O . LYS A 1 929 ? -67.731 -6.354 49.583 1.00 82.62 929 LYS A O 1
ATOM 7559 N N . GLU A 1 930 ? -66.833 -4.342 50.002 1.00 81.19 930 GLU A N 1
ATOM 7560 C CA . GLU A 1 930 ? -68.106 -3.694 50.340 1.00 81.19 930 GLU A CA 1
ATOM 7561 C C . GLU A 1 930 ? -69.067 -3.618 49.147 1.00 81.19 930 GLU A C 1
ATOM 7563 O O . GLU A 1 930 ? -70.255 -3.898 49.309 1.00 81.19 930 GLU A O 1
ATOM 7568 N N . ALA A 1 931 ? -68.565 -3.331 47.943 1.00 80.75 931 ALA A N 1
ATOM 7569 C CA . ALA A 1 931 ? -69.375 -3.321 46.723 1.00 80.75 931 ALA A CA 1
ATOM 7570 C C . ALA A 1 931 ? -69.973 -4.701 46.389 1.00 80.75 931 ALA A C 1
ATOM 7572 O O . ALA A 1 931 ? -71.075 -4.790 45.857 1.00 80.75 931 ALA A O 1
ATOM 7573 N N . LEU A 1 932 ? -69.289 -5.796 46.735 1.00 80.31 932 LEU A N 1
ATOM 7574 C CA . LEU A 1 932 ? -69.797 -7.154 46.513 1.00 80.31 932 LEU A CA 1
ATOM 7575 C C . LEU A 1 932 ? -70.867 -7.580 47.536 1.00 80.31 932 LEU A C 1
ATOM 7577 O O . LEU A 1 932 ? -71.640 -8.500 47.259 1.00 80.31 932 LEU A O 1
ATOM 7581 N N . ASN A 1 933 ? -70.996 -6.888 48.676 1.00 76.75 933 ASN A N 1
ATOM 7582 C CA . ASN A 1 933 ? -72.043 -7.171 49.667 1.00 76.75 933 ASN A CA 1
ATOM 7583 C C . ASN A 1 933 ? -73.466 -6.861 49.169 1.00 76.75 933 ASN A C 1
ATOM 7585 O O . ASN A 1 933 ? -74.431 -7.304 49.796 1.00 76.75 933 ASN A O 1
ATOM 7589 N N . THR A 1 934 ? -73.644 -6.159 48.046 1.00 77.19 934 THR A N 1
ATOM 7590 C CA . THR A 1 934 ? -74.976 -5.931 47.452 1.00 77.19 934 THR A CA 1
ATOM 7591 C C . THR A 1 934 ? -75.664 -7.243 47.059 1.00 77.19 934 THR A C 1
ATOM 7593 O O . THR A 1 934 ? -76.884 -7.349 47.129 1.00 77.19 934 THR A O 1
ATOM 7596 N N . TYR A 1 935 ? -74.885 -8.280 46.738 1.00 76.88 935 TYR A N 1
ATOM 7597 C CA . TYR A 1 935 ? -75.381 -9.616 46.401 1.00 76.88 935 TYR A CA 1
ATOM 7598 C C . TYR A 1 935 ? -75.673 -10.498 47.628 1.00 76.88 935 TYR A C 1
ATOM 7600 O O . TYR A 1 935 ? -76.094 -11.645 47.471 1.00 76.88 935 TYR A O 1
ATOM 7608 N N . SER A 1 936 ? -75.488 -9.976 48.848 1.00 73.31 936 SER A N 1
ATOM 7609 C CA . SER A 1 936 ? -75.564 -10.753 50.095 1.00 73.31 936 SER A CA 1
ATOM 7610 C C . SER A 1 936 ? -76.867 -11.514 50.302 1.00 73.31 936 SER A C 1
ATOM 7612 O O . SER A 1 936 ? -76.841 -12.631 50.822 1.00 73.31 936 SER A O 1
ATOM 7614 N N . GLY A 1 937 ? -77.993 -10.984 49.819 1.00 67.56 937 GLY A N 1
ATOM 7615 C CA . GLY A 1 937 ? -79.285 -11.670 49.873 1.00 67.56 937 GLY A CA 1
ATOM 7616 C C . GLY A 1 937 ? -79.270 -13.072 49.246 1.00 67.56 937 GLY A C 1
ATOM 7617 O O . GLY A 1 937 ? -79.979 -13.956 49.715 1.00 67.56 937 GLY A O 1
ATOM 7618 N N . LEU A 1 938 ? -78.408 -13.330 48.255 1.00 71.75 938 LEU A N 1
ATOM 7619 C CA . LEU A 1 938 ? -78.355 -14.611 47.542 1.00 71.75 938 LEU A CA 1
ATOM 7620 C C . LEU A 1 938 ? -77.825 -15.771 48.395 1.00 71.75 938 LEU A C 1
ATOM 7622 O O . LEU A 1 938 ? -78.281 -16.904 48.218 1.00 71.75 938 LEU A O 1
ATOM 7626 N N . TRP A 1 939 ? -76.876 -15.505 49.300 1.00 75.00 939 TRP A N 1
ATOM 7627 C CA . TRP A 1 939 ? -76.261 -16.521 50.167 1.00 75.00 939 TRP A CA 1
ATOM 7628 C C . TRP A 1 939 ? -76.670 -16.410 51.639 1.00 75.00 939 TRP A C 1
ATOM 7630 O O . TRP A 1 939 ? -76.406 -17.337 52.405 1.00 75.00 939 TRP A O 1
ATOM 7640 N N . VAL A 1 940 ? -77.308 -15.307 52.048 1.00 71.81 940 VAL A N 1
ATOM 7641 C CA . VAL A 1 940 ? -77.832 -15.118 53.410 1.00 71.81 940 VAL A CA 1
ATOM 7642 C C . VAL A 1 940 ? -79.242 -15.703 53.568 1.00 71.81 940 VAL A C 1
ATOM 7644 O O . VAL A 1 940 ? -79.524 -16.261 54.629 1.00 71.81 940 VAL A O 1
ATOM 7647 N N . GLU A 1 941 ? -80.105 -15.630 52.548 1.00 70.19 941 GLU A N 1
ATOM 7648 C CA . GLU A 1 941 ? -81.509 -16.079 52.623 1.00 70.19 941 GLU A CA 1
ATOM 7649 C C . GLU A 1 941 ? -81.701 -17.601 52.427 1.00 70.19 941 GLU A C 1
ATOM 7651 O O . GLU A 1 941 ? -80.911 -18.265 51.750 1.00 70.19 941 GLU A O 1
ATOM 7656 N N . ASP A 1 942 ? -82.769 -18.169 53.010 1.00 73.06 942 ASP A N 1
ATOM 7657 C CA . ASP A 1 942 ? -83.130 -19.586 52.846 1.00 73.06 942 ASP A CA 1
ATOM 7658 C C . ASP A 1 942 ? -84.014 -19.830 51.607 1.00 73.06 942 ASP A C 1
ATOM 7660 O O . ASP A 1 942 ? -85.049 -19.191 51.403 1.00 73.06 942 ASP A O 1
ATOM 7664 N N . ARG A 1 943 ? -83.606 -20.795 50.772 1.00 76.81 943 ARG A N 1
ATOM 7665 C CA . ARG A 1 943 ? -84.263 -21.127 49.497 1.00 76.81 943 ARG A CA 1
ATOM 7666 C C . ARG A 1 943 ? -85.654 -21.733 49.650 1.00 76.81 943 ARG A C 1
ATOM 7668 O O . ARG A 1 943 ? -86.509 -21.478 48.805 1.00 76.81 943 ARG A O 1
ATOM 7675 N N . GLN A 1 944 ? -85.884 -22.548 50.676 1.00 71.19 944 GLN A N 1
ATOM 7676 C CA . GLN A 1 944 ? -87.153 -23.258 50.845 1.00 71.19 944 GLN A CA 1
ATOM 7677 C C . GLN A 1 944 ? -88.226 -22.344 51.435 1.00 71.19 944 GLN A C 1
ATOM 7679 O O . GLN A 1 944 ? -89.370 -22.372 50.982 1.00 71.19 944 GLN A O 1
ATOM 7684 N N . GLU A 1 945 ? -87.843 -21.494 52.386 1.00 73.25 945 GLU A N 1
ATOM 7685 C CA . GLU A 1 945 ? -88.747 -20.523 53.007 1.00 73.25 945 GLU A CA 1
ATOM 7686 C C . GLU A 1 945 ? -89.271 -19.502 51.979 1.00 73.25 945 GLU A C 1
ATOM 7688 O O . GLU A 1 945 ? -90.479 -19.278 51.881 1.00 73.25 945 GLU A O 1
ATOM 7693 N N . ASN A 1 946 ? -88.393 -18.968 51.120 1.00 73.25 946 ASN A N 1
ATOM 7694 C CA . ASN A 1 946 ? -88.794 -18.047 50.049 1.00 73.25 946 ASN A CA 1
ATOM 7695 C C . ASN A 1 946 ? -89.750 -18.695 49.023 1.00 73.25 946 ASN A C 1
ATOM 7697 O O . ASN A 1 946 ? -90.658 -18.026 48.532 1.00 73.25 946 ASN A O 1
ATOM 7701 N N . MET A 1 947 ? -89.593 -19.988 48.712 1.00 74.06 947 MET A N 1
ATOM 7702 C CA . MET A 1 947 ? -90.507 -20.700 47.806 1.00 74.06 947 MET A CA 1
ATOM 7703 C C . MET A 1 947 ? -91.899 -20.883 48.412 1.00 74.06 947 MET A C 1
ATOM 7705 O O . MET A 1 947 ? -92.904 -20.671 47.739 1.00 74.06 947 MET A O 1
ATOM 7709 N N . GLN A 1 948 ? -91.973 -21.238 49.696 1.00 72.38 948 GLN A N 1
ATOM 7710 C CA . GLN A 1 948 ? -93.252 -21.392 50.394 1.00 72.38 948 GLN A CA 1
ATOM 7711 C C . GLN A 1 948 ? -94.021 -20.070 50.464 1.00 72.38 948 GLN A C 1
ATOM 7713 O O . GLN A 1 948 ? -95.222 -20.044 50.198 1.00 72.38 948 GLN A O 1
ATOM 7718 N N . LEU A 1 949 ? -93.325 -18.967 50.753 1.00 70.44 949 LEU A N 1
ATOM 7719 C CA . LEU A 1 949 ? -93.925 -17.632 50.767 1.00 70.44 949 LEU A CA 1
ATOM 7720 C C . LEU A 1 949 ? -94.417 -17.209 49.374 1.00 70.44 949 LEU A C 1
ATOM 7722 O O . LEU A 1 949 ? -95.513 -16.662 49.255 1.00 70.44 949 LEU A O 1
ATOM 7726 N N . PHE A 1 950 ? -93.658 -17.521 48.319 1.00 77.69 950 PHE A N 1
ATOM 7727 C CA . PHE A 1 950 ? -94.051 -17.244 46.935 1.00 77.69 950 PHE A CA 1
ATOM 7728 C C . PHE A 1 950 ? -95.304 -18.023 46.503 1.00 77.69 950 PHE A C 1
ATOM 7730 O O . PHE A 1 950 ? -96.192 -17.456 45.866 1.00 77.69 950 PHE A O 1
ATOM 7737 N N . LEU A 1 951 ? -95.414 -19.302 46.877 1.00 72.12 951 LEU A N 1
ATOM 7738 C CA . LEU A 1 951 ? -96.575 -20.139 46.549 1.00 72.12 951 LEU A CA 1
ATOM 7739 C C . LEU A 1 951 ? -97.872 -19.674 47.230 1.00 72.12 951 LEU A C 1
ATOM 7741 O O . LEU A 1 951 ? -98.949 -19.895 46.678 1.00 72.12 951 LEU A O 1
ATOM 7745 N N . LEU A 1 952 ? -97.773 -19.043 48.404 1.00 70.69 952 LEU A N 1
ATOM 7746 C CA . LEU A 1 952 ? -98.929 -18.632 49.204 1.00 70.69 952 LEU A CA 1
ATOM 7747 C C . LEU A 1 952 ? -99.437 -17.222 48.846 1.00 70.69 952 LEU A C 1
ATOM 7749 O O . LEU A 1 952 ? -100.647 -16.999 48.778 1.00 70.69 952 LEU A O 1
ATOM 7753 N N . TYR A 1 953 ? -98.522 -16.279 48.593 1.00 70.62 953 TYR A N 1
ATOM 7754 C CA . TYR A 1 953 ? -98.854 -14.855 48.440 1.00 70.62 953 TYR A CA 1
ATOM 7755 C C . TYR A 1 953 ? -98.508 -14.247 47.081 1.00 70.62 953 TYR A C 1
ATOM 7757 O O . TYR A 1 953 ? -98.789 -13.069 46.885 1.00 70.62 953 TYR A O 1
ATOM 7765 N N . ASN A 1 954 ? -97.925 -15.010 46.145 1.00 61.09 954 ASN A N 1
ATOM 7766 C CA . ASN A 1 954 ? -97.472 -14.553 44.818 1.00 61.09 954 ASN A CA 1
ATOM 7767 C C . ASN A 1 954 ? -96.208 -13.670 44.814 1.00 61.09 954 ASN A C 1
ATOM 7769 O O . ASN A 1 954 ? -95.517 -13.559 43.804 1.00 61.09 954 ASN A O 1
ATOM 7773 N N . HIS A 1 955 ? -95.872 -13.052 45.943 1.00 65.12 955 HIS A N 1
ATOM 7774 C CA . HIS A 1 955 ? -94.646 -12.285 46.156 1.00 65.12 955 HIS A CA 1
ATOM 7775 C C . HIS A 1 955 ? -94.191 -12.406 47.616 1.00 65.12 955 HIS A C 1
ATOM 7777 O O . HIS A 1 955 ? -94.926 -12.900 48.469 1.00 65.12 955 HIS A O 1
ATOM 7783 N N . LYS A 1 956 ? -92.963 -11.968 47.920 1.00 62.22 956 LYS A N 1
ATOM 7784 C CA . LYS A 1 956 ? -92.470 -11.909 49.305 1.00 62.22 956 LYS A CA 1
ATOM 7785 C C . LYS A 1 956 ? -93.149 -10.729 50.023 1.00 62.22 956 LYS A C 1
ATOM 7787 O O . LYS A 1 956 ? -92.945 -9.600 49.572 1.00 62.22 956 LYS A O 1
ATOM 7792 N N . PRO A 1 957 ? -93.911 -10.941 51.114 1.00 58.25 957 PRO A N 1
ATOM 7793 C CA . PRO A 1 957 ? -94.574 -9.847 51.819 1.00 58.25 957 PRO A CA 1
ATOM 7794 C C . PRO A 1 957 ? -93.551 -8.853 52.368 1.00 58.25 957 PRO A C 1
ATOM 7796 O O . PRO A 1 957 ? -92.595 -9.246 53.043 1.00 58.25 957 PRO A O 1
ATOM 7799 N N . THR A 1 958 ? -93.730 -7.562 52.094 1.00 60.00 958 THR A N 1
ATOM 7800 C CA . THR A 1 958 ? -92.877 -6.527 52.695 1.00 60.00 958 THR A CA 1
ATOM 7801 C C . THR A 1 958 ? -93.253 -6.300 54.160 1.00 60.00 958 THR A C 1
ATOM 7803 O O . THR A 1 958 ? -94.386 -6.538 54.580 1.00 60.00 958 THR A O 1
ATOM 7806 N N . ALA A 1 959 ? -92.306 -5.811 54.968 1.00 57.84 959 ALA A N 1
ATOM 7807 C CA . ALA A 1 959 ? -92.540 -5.534 56.391 1.00 57.84 959 ALA A CA 1
ATOM 7808 C C . ALA A 1 959 ? -93.733 -4.579 56.630 1.00 57.84 959 ALA A C 1
ATOM 7810 O O . ALA A 1 959 ? -94.404 -4.669 57.657 1.00 57.84 959 ALA A O 1
ATOM 7811 N N . GLU A 1 960 ? -94.035 -3.711 55.660 1.00 56.78 960 GLU A N 1
ATOM 7812 C CA . GLU A 1 960 ? -95.194 -2.815 55.677 1.00 56.78 960 GLU A CA 1
ATOM 7813 C C . GLU A 1 960 ? -96.523 -3.557 55.427 1.00 56.78 960 GLU A C 1
ATOM 7815 O O . GLU A 1 960 ? -97.501 -3.301 56.131 1.00 56.78 960 GLU A O 1
ATOM 7820 N N . GLU A 1 961 ? -96.567 -4.535 54.517 1.00 58.50 961 GLU A N 1
ATOM 7821 C CA . GLU A 1 961 ? -97.764 -5.348 54.230 1.00 58.50 961 GLU A CA 1
ATOM 7822 C C . GLU A 1 961 ? -98.135 -6.269 55.399 1.00 58.50 961 GLU A C 1
ATOM 7824 O O . GLU A 1 961 ? -99.310 -6.397 55.750 1.00 58.50 961 GLU A O 1
ATOM 7829 N N . ILE A 1 962 ? -97.128 -6.838 56.067 1.00 59.59 962 ILE A N 1
ATOM 7830 C CA . ILE A 1 962 ? -97.306 -7.640 57.287 1.00 59.59 962 ILE A CA 1
ATOM 7831 C C . ILE A 1 962 ? -97.889 -6.777 58.421 1.00 59.59 962 ILE A C 1
ATOM 7833 O O . ILE A 1 962 ? -98.709 -7.250 59.207 1.00 59.59 962 ILE A O 1
ATOM 7837 N N . SER A 1 963 ? -97.513 -5.494 58.489 1.00 57.41 963 SER A N 1
ATOM 7838 C CA . SER A 1 963 ? -98.008 -4.564 59.513 1.00 57.41 963 SER A CA 1
ATOM 7839 C C . SER A 1 963 ? -99.452 -4.088 59.276 1.00 57.41 963 SER A C 1
ATOM 7841 O O . SER A 1 963 ? -100.173 -3.824 60.238 1.00 57.41 963 SER A O 1
ATOM 7843 N N . LEU A 1 964 ? -99.895 -4.015 58.013 1.00 59.28 964 LEU A N 1
ATOM 7844 C CA . LEU A 1 964 ? -101.236 -3.565 57.611 1.00 59.28 964 LEU A CA 1
ATOM 7845 C C . LEU A 1 964 ? -102.304 -4.669 57.689 1.00 59.28 964 LEU A C 1
ATOM 7847 O O . LEU A 1 964 ? -103.484 -4.358 57.844 1.00 59.28 964 LEU A O 1
ATOM 7851 N N . ALA A 1 965 ? -101.912 -5.943 57.602 1.00 55.91 965 ALA A N 1
ATOM 7852 C CA . ALA A 1 965 ? -102.836 -7.081 57.572 1.00 55.91 965 ALA A CA 1
ATOM 7853 C C . ALA A 1 965 ? -103.471 -7.435 58.938 1.00 55.91 965 ALA A C 1
ATOM 7855 O O . ALA A 1 965 ? -104.543 -8.043 58.975 1.00 55.91 965 ALA A O 1
ATOM 7856 N N . GLY A 1 966 ? -102.864 -7.031 60.064 1.00 60.88 966 GLY A N 1
ATOM 7857 C CA . GLY A 1 966 ? -103.401 -7.276 61.413 1.00 60.88 966 GLY A CA 1
ATOM 7858 C C . GLY A 1 966 ? -103.823 -8.738 61.670 1.00 60.88 966 GLY A C 1
ATOM 7859 O O . GLY A 1 966 ? -103.245 -9.669 61.118 1.00 60.88 966 GLY A O 1
ATOM 7860 N N . GLU A 1 967 ? -104.860 -8.956 62.492 1.00 50.19 967 GLU A N 1
ATOM 7861 C CA . GLU A 1 967 ? -105.408 -10.298 62.806 1.00 50.19 967 GLU A CA 1
ATOM 7862 C C . GLU A 1 967 ? -106.143 -10.981 61.631 1.00 50.19 967 GLU A C 1
ATOM 7864 O O . GLU A 1 967 ? -106.522 -12.145 61.747 1.00 50.19 967 GLU A O 1
ATOM 7869 N N . ALA A 1 968 ? -106.358 -10.290 60.504 1.00 56.28 968 ALA A N 1
ATOM 7870 C CA . ALA A 1 968 ? -107.092 -10.830 59.356 1.00 56.28 968 ALA A CA 1
ATOM 7871 C C . ALA A 1 968 ? -106.216 -11.657 58.394 1.00 56.28 968 ALA A C 1
ATOM 7873 O O . ALA A 1 968 ? -106.761 -12.356 57.541 1.00 56.28 968 ALA A O 1
ATOM 7874 N N . GLY A 1 969 ? -104.886 -11.616 58.553 1.00 58.50 969 GLY A N 1
ATOM 7875 C CA . GLY A 1 969 ? -103.946 -12.303 57.666 1.00 58.50 969 GLY A CA 1
ATOM 7876 C C . GLY A 1 969 ? -103.866 -11.672 56.269 1.00 58.50 969 GLY A C 1
ATOM 7877 O O . GLY A 1 969 ? -104.736 -10.911 55.845 1.00 58.50 969 GLY A O 1
ATOM 7878 N N . ILE A 1 970 ? -102.780 -11.950 55.549 1.00 63.31 970 ILE A N 1
ATOM 7879 C CA . ILE A 1 970 ? -102.600 -11.492 54.164 1.00 63.31 970 ILE A CA 1
ATOM 7880 C C . ILE A 1 970 ? -103.476 -12.377 53.251 1.00 63.31 970 ILE A C 1
ATOM 7882 O O . ILE A 1 970 ? -103.508 -13.589 53.465 1.00 63.31 970 ILE A O 1
ATOM 7886 N N . PRO A 1 971 ? -104.192 -11.829 52.247 1.00 60.47 971 PRO A N 1
ATOM 7887 C CA . PRO A 1 971 ? -105.000 -12.632 51.331 1.00 60.47 971 PRO A CA 1
ATOM 7888 C C . PRO A 1 971 ? -104.143 -13.640 50.553 1.00 60.47 971 PRO A C 1
ATOM 7890 O O . PRO A 1 971 ? -103.187 -13.252 49.881 1.00 60.47 971 PRO A O 1
ATOM 7893 N N . GLU A 1 972 ? -104.508 -14.921 50.617 1.00 60.47 972 GLU A N 1
ATOM 7894 C CA . GLU A 1 972 ? -103.864 -15.974 49.828 1.00 60.47 972 GLU A CA 1
ATOM 7895 C C . GLU A 1 972 ? -104.188 -15.786 48.340 1.00 60.47 972 GLU A C 1
ATOM 7897 O O . GLU A 1 972 ? -105.354 -15.778 47.939 1.00 60.47 972 GLU A O 1
ATOM 7902 N N . ASN A 1 973 ? -103.148 -15.638 47.521 1.00 65.31 973 ASN A N 1
ATOM 7903 C CA . ASN A 1 973 ? -103.254 -15.482 46.074 1.00 65.31 973 ASN A CA 1
ATOM 7904 C C . ASN A 1 973 ? -102.230 -16.412 45.411 1.00 65.31 973 ASN A C 1
ATOM 7906 O O . ASN A 1 973 ? -101.057 -16.048 45.313 1.00 65.31 973 ASN A O 1
ATOM 7910 N N . PRO A 1 974 ? -102.638 -17.604 44.943 1.00 66.88 974 PRO A N 1
ATOM 7911 C CA . PRO A 1 974 ? -101.709 -18.530 44.313 1.00 66.88 974 PRO A CA 1
ATOM 7912 C C . PRO A 1 974 ? -101.133 -17.940 43.007 1.00 66.88 974 PRO A C 1
ATOM 7914 O O . PRO A 1 974 ? -101.875 -17.341 42.219 1.00 66.88 974 PRO A O 1
ATOM 7917 N N . PRO A 1 975 ? -99.821 -18.101 42.753 1.00 69.50 975 PRO A N 1
ATOM 7918 C CA . PRO A 1 975 ? -99.134 -17.473 41.626 1.00 69.50 975 PRO A CA 1
ATOM 7919 C C . PRO A 1 975 ? -99.585 -18.008 40.262 1.00 69.50 975 PRO A C 1
ATOM 7921 O O . PRO A 1 975 ? -99.822 -19.204 40.068 1.00 69.50 975 PRO A O 1
ATOM 7924 N N . THR A 1 976 ? -99.651 -17.109 39.279 1.00 72.81 976 THR A N 1
ATOM 7925 C CA . THR A 1 976 ? -99.933 -17.452 37.878 1.00 72.81 976 THR A CA 1
ATOM 7926 C C . THR A 1 976 ? -98.670 -17.903 37.140 1.00 72.81 976 THR A C 1
ATOM 7928 O O . THR A 1 976 ? -97.543 -17.586 37.523 1.00 72.81 976 THR A O 1
ATOM 7931 N N . LEU A 1 977 ? -98.848 -18.612 36.021 1.00 69.75 977 LEU A N 1
ATOM 7932 C CA . LEU A 1 977 ? -97.745 -19.119 35.195 1.00 69.75 977 LEU A CA 1
ATOM 7933 C C . LEU A 1 977 ? -96.816 -17.996 34.680 1.00 69.75 977 LEU A C 1
ATOM 7935 O O . LEU A 1 977 ? -95.607 -18.186 34.570 1.00 69.75 977 LEU A O 1
ATOM 7939 N N . ALA A 1 978 ? -97.368 -16.803 34.429 1.00 72.25 978 ALA A N 1
ATOM 7940 C CA . ALA A 1 978 ? -96.609 -15.617 34.028 1.00 72.25 978 ALA A CA 1
ATOM 7941 C C . ALA A 1 978 ? -95.716 -15.067 35.158 1.00 72.25 978 ALA A C 1
ATOM 7943 O O . ALA A 1 978 ? -94.634 -14.550 34.893 1.00 72.25 978 ALA A O 1
ATOM 7944 N N . GLN A 1 979 ? -96.135 -15.209 36.417 1.00 76.06 979 GLN A N 1
ATOM 7945 C CA . GLN A 1 979 ? -95.372 -14.745 37.582 1.00 76.06 979 GLN A CA 1
ATOM 7946 C C . GLN A 1 979 ? -94.219 -15.693 37.924 1.00 76.06 979 GLN A C 1
ATOM 7948 O O . GLN A 1 979 ? -93.132 -15.231 38.262 1.00 76.06 979 GLN A O 1
ATOM 7953 N N . PHE A 1 980 ? -94.399 -17.004 37.723 1.00 76.31 980 PHE A N 1
ATOM 7954 C CA . PHE A 1 980 ? -93.279 -17.953 37.734 1.00 76.31 980 PHE A CA 1
ATOM 7955 C C . PHE A 1 980 ? -92.233 -17.611 36.670 1.00 76.31 980 PHE A C 1
ATOM 7957 O O . PHE A 1 980 ? -91.038 -17.622 36.962 1.00 76.31 980 PHE A O 1
ATOM 7964 N N . LYS A 1 981 ? -92.676 -17.261 35.455 1.00 75.75 981 LYS A N 1
ATOM 7965 C CA . LYS A 1 981 ? -91.777 -16.843 34.376 1.00 75.75 981 LYS A CA 1
ATOM 7966 C C . LYS A 1 981 ? -90.969 -15.596 34.761 1.00 75.75 981 LYS A C 1
ATOM 7968 O O . LYS A 1 981 ? -89.751 -15.618 34.635 1.00 75.75 981 LYS A O 1
ATOM 7973 N N . ALA A 1 982 ? -91.615 -14.570 35.319 1.00 78.12 982 ALA A N 1
ATOM 7974 C CA . ALA A 1 982 ? -90.947 -13.336 35.742 1.00 78.12 982 ALA A CA 1
ATOM 7975 C C . ALA A 1 982 ? -89.889 -13.554 36.845 1.00 78.12 982 ALA A C 1
ATOM 7977 O O . ALA A 1 982 ? -88.822 -12.946 36.803 1.00 78.12 982 ALA A O 1
ATOM 7978 N N . MET A 1 983 ? -90.147 -14.441 37.815 1.00 78.25 983 MET A N 1
ATOM 7979 C CA . MET A 1 983 ? -89.166 -14.770 38.861 1.00 78.25 983 MET A CA 1
ATOM 7980 C C . MET A 1 983 ? -87.972 -15.561 38.319 1.00 78.25 983 MET A C 1
ATOM 7982 O O . MET A 1 983 ? -86.840 -15.323 38.736 1.00 78.25 983 MET A O 1
ATOM 7986 N N . ILE A 1 984 ? -88.202 -16.479 37.374 1.00 79.75 984 ILE A N 1
ATOM 7987 C CA . ILE A 1 984 ? -87.118 -17.201 36.697 1.00 79.75 984 ILE A CA 1
ATOM 7988 C C . ILE A 1 984 ? -86.275 -16.218 35.874 1.00 79.75 984 ILE A C 1
ATOM 7990 O O . ILE A 1 984 ? -85.059 -16.202 36.029 1.00 79.75 984 ILE A O 1
ATOM 7994 N N . GLU A 1 985 ? -86.905 -15.347 35.080 1.00 80.62 985 GLU A N 1
ATOM 7995 C CA . GLU A 1 985 ? -86.217 -14.305 34.302 1.00 80.62 985 GLU A CA 1
ATOM 7996 C C . GLU A 1 985 ? -85.392 -13.357 35.191 1.00 80.62 985 GLU A C 1
ATOM 7998 O O . GLU A 1 985 ? -84.284 -12.985 34.814 1.00 80.62 985 GLU A O 1
ATOM 8003 N N . LEU A 1 986 ? -85.871 -13.009 36.394 1.00 83.62 986 LEU A N 1
ATOM 8004 C CA . LEU A 1 986 ? -85.121 -12.190 37.355 1.00 83.62 986 LEU A CA 1
ATOM 8005 C C . LEU A 1 986 ? -83.815 -12.865 37.808 1.00 83.62 986 LEU A C 1
ATOM 8007 O O . LEU A 1 986 ? -82.769 -12.218 37.822 1.00 83.62 986 LEU A O 1
ATOM 8011 N N . TYR A 1 987 ? -83.856 -14.149 38.182 1.00 82.81 987 TYR A N 1
ATOM 8012 C CA . TYR A 1 987 ? -82.654 -14.874 38.611 1.00 82.81 987 TYR A CA 1
ATOM 8013 C C . TYR A 1 987 ? -81.716 -15.214 37.445 1.00 82.81 987 TYR A C 1
ATOM 8015 O O . TYR A 1 987 ? -80.505 -15.198 37.641 1.00 82.81 987 TYR A O 1
ATOM 8023 N N . GLU A 1 988 ? -82.236 -15.474 36.242 1.00 80.31 988 GLU A N 1
ATOM 8024 C CA . GLU A 1 988 ? -81.407 -15.627 35.034 1.00 80.31 988 GLU A CA 1
ATOM 8025 C C . GLU A 1 988 ? -80.713 -14.301 34.676 1.00 80.31 988 GLU A C 1
ATOM 8027 O O . GLU A 1 988 ? -79.514 -14.286 34.413 1.00 80.31 988 GLU A O 1
ATOM 8032 N N . LYS A 1 989 ? -81.404 -13.159 34.797 1.00 83.31 989 LYS A N 1
ATOM 8033 C CA . LYS A 1 989 ? -80.784 -11.839 34.611 1.00 83.31 989 LYS A CA 1
ATOM 8034 C C . LYS A 1 989 ? -79.705 -11.548 35.660 1.00 83.31 989 LYS A C 1
ATOM 8036 O O . LYS A 1 989 ? -78.635 -11.054 35.321 1.00 83.31 989 LYS A O 1
ATOM 8041 N N . LEU A 1 990 ? -79.948 -11.885 36.929 1.00 82.75 990 LEU A N 1
ATOM 8042 C CA . LEU A 1 990 ? -78.924 -11.781 37.977 1.00 82.75 990 LEU A CA 1
ATOM 8043 C C . LEU A 1 990 ? -77.721 -12.695 37.694 1.00 82.75 990 LEU A C 1
ATOM 8045 O O . LEU A 1 990 ? -76.587 -12.316 37.978 1.00 82.75 990 LEU A O 1
ATOM 8049 N N . TYR A 1 991 ? -77.946 -13.882 37.122 1.00 82.81 991 TYR A N 1
ATOM 8050 C CA . TYR A 1 991 ? -76.871 -14.776 36.691 1.00 82.81 991 TYR A CA 1
ATOM 8051 C C . TYR A 1 991 ? -76.021 -14.129 35.587 1.00 82.81 991 TYR A C 1
ATOM 8053 O O . TYR A 1 991 ? -74.798 -14.132 35.706 1.00 82.81 991 TYR A O 1
ATOM 8061 N N . GLU A 1 992 ? -76.644 -13.509 34.578 1.00 82.00 992 GLU A N 1
ATOM 8062 C CA . GLU A 1 992 ? -75.944 -12.756 33.524 1.00 82.00 992 GLU A CA 1
ATOM 8063 C C . GLU A 1 992 ? -75.138 -11.572 34.091 1.00 82.00 992 GLU A C 1
ATOM 8065 O O . GLU A 1 992 ? -73.979 -11.375 33.720 1.00 82.00 992 GLU A O 1
ATOM 8070 N N . GLU A 1 993 ? -75.710 -10.806 35.029 1.00 83.00 993 GLU A N 1
ATOM 8071 C CA . GLU A 1 993 ? -75.025 -9.684 35.695 1.00 83.00 993 GLU A CA 1
ATOM 8072 C C . GLU A 1 993 ? -73.786 -10.160 36.480 1.00 83.00 993 GLU A C 1
ATOM 8074 O O . GLU A 1 993 ? -72.716 -9.551 36.404 1.00 83.00 993 GLU A O 1
ATOM 8079 N N . ILE A 1 994 ? -73.886 -11.292 37.184 1.00 83.50 994 ILE A N 1
ATOM 8080 C CA . ILE A 1 994 ? -72.776 -11.881 37.951 1.00 83.50 994 ILE A CA 1
ATOM 8081 C C . ILE A 1 994 ? -71.742 -12.546 37.028 1.00 83.50 994 ILE A C 1
ATOM 8083 O O . ILE A 1 994 ? -70.541 -12.525 37.314 1.00 83.50 994 ILE A O 1
ATOM 8087 N N . GLU A 1 995 ? -72.163 -13.102 35.892 1.00 81.81 995 GLU A N 1
ATOM 8088 C CA . GLU A 1 995 ? -71.271 -13.666 34.876 1.00 81.81 995 GLU A CA 1
ATOM 8089 C C . GLU A 1 995 ? -70.398 -12.584 34.225 1.00 81.81 995 GLU A C 1
ATOM 8091 O O . GLU A 1 995 ? -69.254 -12.858 33.852 1.00 81.81 995 GLU A O 1
ATOM 8096 N N . GLN A 1 996 ? -70.869 -11.339 34.177 1.00 83.25 996 GLN A N 1
ATOM 8097 C CA . GLN A 1 996 ? -70.092 -10.197 33.690 1.00 83.25 996 GLN A CA 1
ATOM 8098 C C . GLN A 1 996 ? -69.066 -9.661 34.705 1.00 83.25 996 GLN A C 1
ATOM 8100 O O . GLN A 1 996 ? -68.172 -8.908 34.313 1.00 83.25 996 GLN A O 1
ATOM 8105 N N . LEU A 1 997 ? -69.118 -10.066 35.985 1.00 81.56 997 LEU A N 1
ATOM 8106 C CA . LEU A 1 997 ? -68.125 -9.642 36.982 1.00 81.56 997 LEU A CA 1
ATOM 8107 C C . LEU A 1 997 ? -66.710 -10.096 36.592 1.00 81.56 997 LEU A C 1
ATOM 8109 O O . LEU A 1 997 ? -66.488 -11.231 36.153 1.00 81.56 997 LEU A O 1
ATOM 8113 N N . GLN A 1 998 ? -65.727 -9.217 36.782 1.00 76.75 998 GLN A N 1
ATOM 8114 C CA . GLN A 1 998 ? -64.329 -9.524 36.488 1.00 76.75 998 GLN A CA 1
ATOM 8115 C C . GLN A 1 998 ? -63.797 -10.581 37.459 1.00 76.75 998 GLN A C 1
ATOM 8117 O O . GLN A 1 998 ? -63.938 -10.467 38.673 1.00 76.75 998 GLN A O 1
ATOM 8122 N N . ALA A 1 999 ? -63.184 -11.633 36.914 1.00 78.94 999 ALA A N 1
ATOM 8123 C CA . ALA A 1 999 ? -62.709 -12.758 37.714 1.00 78.94 999 ALA A CA 1
ATOM 8124 C C . ALA A 1 999 ? -61.372 -12.472 38.421 1.00 78.94 999 ALA A C 1
ATOM 8126 O O . ALA A 1 999 ? -61.065 -13.092 39.432 1.00 78.94 999 ALA A O 1
ATOM 8127 N N . ILE A 1 1000 ? -60.588 -11.532 37.893 1.00 84.69 1000 ILE A N 1
ATOM 8128 C CA . ILE A 1 1000 ? -59.335 -11.055 38.475 1.00 84.69 1000 ILE A CA 1
ATOM 8129 C C . ILE A 1 1000 ? -59.369 -9.532 38.412 1.00 84.69 1000 ILE A C 1
ATOM 8131 O O . ILE A 1 1000 ? -59.632 -8.977 37.344 1.00 84.69 1000 ILE A O 1
ATOM 8135 N N . GLN A 1 1001 ? -59.077 -8.870 39.5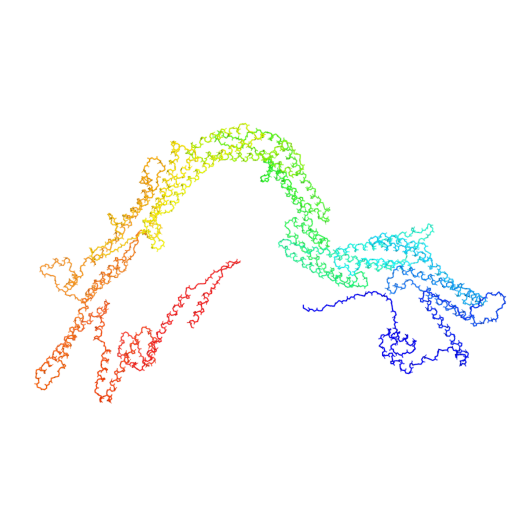28 1.00 84.06 1001 GLN A N 1
ATOM 8136 C CA . GLN A 1 1001 ? -58.971 -7.416 39.599 1.00 84.06 1001 GLN A CA 1
ATOM 8137 C C . GLN A 1 1001 ? -57.616 -7.021 40.181 1.00 84.06 1001 GLN A C 1
ATOM 8139 O O . GLN A 1 1001 ? -57.109 -7.678 41.086 1.00 84.06 1001 GLN A O 1
ATOM 8144 N N . VAL A 1 1002 ? -57.007 -5.965 39.645 1.00 85.62 1002 VAL A N 1
ATOM 8145 C CA . VAL A 1 1002 ? -55.699 -5.477 40.100 1.00 85.62 1002 VAL A CA 1
ATOM 8146 C C . VAL A 1 1002 ? -55.857 -4.065 40.655 1.00 85.62 1002 VAL A C 1
ATOM 8148 O O . VAL A 1 1002 ? -56.297 -3.167 39.940 1.00 85.62 1002 VAL A O 1
ATOM 8151 N N . PHE A 1 1003 ? -55.465 -3.882 41.912 1.00 84.00 1003 PHE A N 1
ATOM 8152 C CA . PHE A 1 1003 ? -55.493 -2.625 42.658 1.00 84.00 1003 PHE A CA 1
ATOM 8153 C C . PHE A 1 1003 ? -54.102 -2.001 42.673 1.00 84.00 1003 PHE A C 1
ATOM 8155 O O . PHE A 1 1003 ? -53.094 -2.709 42.778 1.00 84.00 1003 PHE A O 1
ATOM 8162 N N . ASN A 1 1004 ? -54.035 -0.682 42.475 1.00 80.06 1004 ASN A N 1
ATOM 8163 C CA . ASN A 1 1004 ? -52.786 0.082 42.358 1.00 80.06 1004 ASN A CA 1
ATOM 8164 C C . ASN A 1 1004 ? -51.721 -0.526 41.422 1.00 80.06 1004 ASN A C 1
ATOM 8166 O O . ASN A 1 1004 ? -50.534 -0.241 41.543 1.00 80.06 1004 ASN A O 1
ATOM 8170 N N . LYS A 1 1005 ? -52.159 -1.338 40.445 1.00 79.81 1005 LYS A N 1
ATOM 8171 C CA . LYS A 1 1005 ? -51.352 -2.089 39.462 1.00 79.81 1005 LYS A CA 1
ATOM 8172 C C . LYS A 1 1005 ? -50.411 -3.165 40.034 1.00 79.81 1005 LYS A C 1
ATOM 8174 O O . LYS A 1 1005 ? -49.826 -3.899 39.239 1.00 79.81 1005 LYS A O 1
ATOM 8179 N N . TRP A 1 1006 ? -50.311 -3.318 41.357 1.00 86.19 1006 TRP A N 1
ATOM 8180 C CA . TRP A 1 1006 ? -49.405 -4.279 42.000 1.00 86.19 1006 TRP A CA 1
ATOM 8181 C C . TRP A 1 1006 ? -50.101 -5.314 42.901 1.00 86.19 1006 TRP A C 1
ATOM 8183 O O . TRP A 1 1006 ? -49.524 -6.376 43.135 1.00 86.19 1006 TRP A O 1
ATOM 8193 N N . LEU A 1 1007 ? -51.324 -5.069 43.381 1.00 86.50 1007 LEU A N 1
ATOM 8194 C CA . LEU A 1 1007 ? -52.046 -6.005 44.249 1.00 86.50 1007 LEU A CA 1
ATOM 8195 C C . LEU A 1 1007 ? -53.178 -6.683 43.475 1.00 86.50 1007 LEU A C 1
ATOM 8197 O O . LEU A 1 1007 ? -54.164 -6.044 43.115 1.00 86.50 1007 LEU A O 1
ATOM 8201 N N . ARG A 1 1008 ? -53.041 -7.978 43.190 1.00 88.06 1008 ARG A N 1
ATOM 8202 C CA . ARG A 1 1008 ? -54.048 -8.757 42.458 1.00 88.06 1008 ARG A CA 1
ATOM 8203 C C . ARG A 1 1008 ? -54.999 -9.450 43.429 1.00 88.06 1008 ARG A C 1
ATOM 8205 O O . ARG A 1 1008 ? -54.553 -10.180 44.306 1.00 88.06 1008 ARG A O 1
ATOM 8212 N N . VAL A 1 1009 ? -56.300 -9.288 43.212 1.00 88.75 1009 VAL A N 1
ATOM 8213 C CA . VAL A 1 1009 ? -57.353 -10.067 43.869 1.00 88.75 1009 VAL A CA 1
ATOM 8214 C C . VAL A 1 1009 ? -57.915 -11.083 42.878 1.00 88.75 1009 VAL A C 1
ATOM 8216 O O . VAL A 1 1009 ? -58.464 -10.711 41.837 1.00 88.75 1009 VAL A O 1
ATOM 8219 N N . ASP A 1 1010 ? -57.777 -12.367 43.193 1.00 86.69 1010 ASP A N 1
ATOM 8220 C CA . ASP A 1 1010 ? -58.385 -13.461 42.440 1.00 86.69 1010 ASP A CA 1
ATOM 8221 C C . ASP A 1 1010 ? -59.779 -13.774 42.996 1.00 86.69 1010 ASP A C 1
ATOM 8223 O O . ASP A 1 1010 ? -59.929 -14.393 44.048 1.00 86.69 1010 ASP A O 1
ATOM 8227 N N . ALA A 1 1011 ? -60.810 -13.340 42.272 1.00 85.12 1011 ALA A N 1
ATOM 8228 C CA . ALA A 1 1011 ? -62.212 -13.555 42.608 1.00 85.12 1011 ALA A CA 1
ATOM 8229 C C . ALA A 1 1011 ? -62.837 -14.731 41.839 1.00 85.12 1011 ALA A C 1
ATOM 8231 O O . ALA A 1 1011 ? -64.058 -14.903 41.882 1.00 85.12 1011 ALA A O 1
ATOM 8232 N N . ARG A 1 1012 ? -62.046 -15.561 41.135 1.00 84.12 1012 ARG A N 1
ATOM 8233 C CA . ARG A 1 1012 ? -62.559 -16.705 40.356 1.00 84.12 1012 ARG A CA 1
ATOM 8234 C C . ARG A 1 1012 ? -63.371 -17.665 41.219 1.00 84.12 1012 ARG A C 1
ATOM 8236 O O . ARG A 1 1012 ? -64.478 -18.034 40.829 1.00 84.12 1012 ARG A O 1
ATOM 8243 N N . ALA A 1 1013 ? -62.849 -18.033 42.388 1.00 81.31 1013 ALA A N 1
ATOM 8244 C CA . ALA A 1 1013 ? -63.521 -18.937 43.319 1.00 81.31 1013 ALA A CA 1
ATOM 8245 C C . ALA A 1 1013 ? -64.837 -18.338 43.846 1.00 81.31 1013 ALA A C 1
ATOM 8247 O O . ALA A 1 1013 ? -65.878 -18.995 43.805 1.00 81.31 1013 ALA A O 1
ATOM 8248 N N . PHE A 1 1014 ? -64.822 -17.064 44.251 1.00 84.25 1014 PHE A N 1
ATOM 8249 C CA . PHE A 1 1014 ? -66.017 -16.333 44.675 1.00 84.25 1014 PHE A CA 1
ATOM 8250 C C . PHE A 1 1014 ? -67.081 -16.226 43.574 1.00 84.25 1014 PHE A C 1
ATOM 8252 O O . PHE A 1 1014 ? -68.240 -16.566 43.809 1.00 84.25 1014 PHE A O 1
ATOM 8259 N N . LYS A 1 1015 ? -66.697 -15.817 42.358 1.00 83.94 1015 LYS A N 1
ATOM 8260 C CA . LYS A 1 1015 ? -67.606 -15.692 41.208 1.00 83.94 1015 LYS A CA 1
ATOM 8261 C C . LYS A 1 1015 ? -68.274 -17.025 40.873 1.00 83.94 1015 LYS A C 1
ATOM 8263 O O . LYS A 1 1015 ? -69.486 -17.072 40.689 1.00 83.94 1015 LYS A O 1
ATOM 8268 N N . GLN A 1 1016 ? -67.503 -18.113 40.831 1.00 82.25 1016 GLN A N 1
ATOM 8269 C CA . GLN A 1 1016 ? -68.039 -19.459 40.595 1.00 82.25 1016 GLN A CA 1
ATOM 8270 C C . GLN A 1 1016 ? -68.990 -19.899 41.716 1.00 82.25 1016 GLN A C 1
ATOM 8272 O O . GLN A 1 1016 ? -70.060 -20.446 41.440 1.00 82.25 1016 GLN A O 1
ATOM 8277 N N . GLY A 1 1017 ? -68.641 -19.606 42.973 1.00 80.00 1017 GLY A N 1
ATOM 8278 C CA . GLY A 1 1017 ? -69.522 -19.828 44.119 1.00 80.00 1017 GLY A CA 1
ATOM 8279 C C . GLY A 1 1017 ? -70.851 -19.082 43.980 1.00 80.00 1017 GLY A C 1
ATOM 8280 O O . GLY A 1 1017 ? -71.914 -19.676 44.150 1.00 80.00 1017 GLY A O 1
ATOM 8281 N N . LEU A 1 1018 ? -70.811 -17.809 43.587 1.00 81.50 1018 LEU A N 1
ATOM 8282 C CA . LEU A 1 1018 ? -72.000 -16.972 43.455 1.00 81.50 1018 LEU A CA 1
ATOM 8283 C C . LEU A 1 1018 ? -72.902 -17.392 42.277 1.00 81.50 1018 LEU A C 1
ATOM 8285 O O . LEU A 1 1018 ? -74.114 -17.521 42.453 1.00 81.50 1018 LEU A O 1
ATOM 8289 N N . LEU A 1 1019 ? -72.323 -17.694 41.109 1.00 82.31 1019 LEU A N 1
ATOM 8290 C CA . LEU A 1 1019 ? -73.058 -18.225 39.949 1.00 82.31 1019 LEU A CA 1
ATOM 8291 C C . LEU A 1 1019 ? -73.761 -19.549 40.277 1.00 82.31 1019 LEU A C 1
ATOM 8293 O O . LEU A 1 1019 ? -74.921 -19.755 39.915 1.00 82.31 1019 LEU A O 1
ATOM 8297 N N . SER A 1 1020 ? -73.083 -20.434 41.015 1.00 82.44 1020 SER A N 1
ATOM 8298 C CA . SER A 1 1020 ? -73.661 -21.688 41.508 1.00 82.44 1020 SER A CA 1
ATOM 8299 C C . SER A 1 1020 ? -74.878 -21.439 42.406 1.00 82.44 1020 SER A C 1
ATOM 8301 O O . SER A 1 1020 ? -75.916 -22.085 42.235 1.00 82.44 1020 SER A O 1
ATOM 8303 N N . VAL A 1 1021 ? -74.799 -20.466 43.319 1.00 81.44 1021 VAL A N 1
ATOM 8304 C CA . VAL A 1 1021 ? -75.913 -20.096 44.205 1.00 81.44 1021 VAL A CA 1
ATOM 8305 C C . VAL A 1 1021 ? -77.113 -19.565 43.412 1.00 81.44 1021 VAL A C 1
ATOM 8307 O O . VAL A 1 1021 ? -78.228 -20.038 43.630 1.00 81.44 1021 VAL A O 1
ATOM 8310 N N . VAL A 1 1022 ? -76.919 -18.653 42.455 1.00 82.06 1022 VAL A N 1
ATOM 8311 C CA . VAL A 1 1022 ? -78.026 -18.109 41.637 1.00 82.06 1022 VAL A CA 1
ATOM 8312 C C . VAL A 1 1022 ? -78.676 -19.184 40.769 1.00 82.06 1022 VAL A C 1
ATOM 8314 O O . VAL A 1 1022 ? -79.902 -19.287 40.708 1.00 82.06 1022 VAL A O 1
ATOM 8317 N N . LYS A 1 1023 ? -77.875 -20.069 40.170 1.00 80.62 1023 LYS A N 1
ATOM 8318 C CA . LYS A 1 1023 ? -78.390 -21.188 39.372 1.00 80.62 1023 LYS A CA 1
ATOM 8319 C C . LYS A 1 1023 ? -79.240 -22.146 40.208 1.00 80.62 1023 LYS A C 1
ATOM 8321 O O . LYS A 1 1023 ? -80.277 -22.623 39.747 1.00 80.62 1023 LYS A O 1
ATOM 8326 N N . LYS A 1 1024 ? -78.846 -22.385 41.464 1.00 81.31 1024 LYS A N 1
ATOM 8327 C CA . LYS A 1 1024 ? -79.635 -23.156 42.435 1.00 81.31 1024 LYS A CA 1
ATOM 8328 C C . LYS A 1 1024 ? -80.979 -22.481 42.778 1.00 81.31 1024 LYS A C 1
ATOM 8330 O O . LYS A 1 1024 ? -81.936 -23.205 43.047 1.00 81.31 1024 LYS A O 1
ATOM 8335 N N . TRP A 1 1025 ? -81.065 -21.145 42.785 1.00 80.75 1025 TRP A N 1
ATOM 8336 C CA . TRP A 1 1025 ? -82.326 -20.402 42.959 1.00 80.75 1025 TRP A CA 1
ATOM 8337 C C . TRP A 1 1025 ? -83.252 -20.562 41.743 1.00 80.75 1025 TRP A C 1
ATOM 8339 O O . TRP A 1 1025 ? -84.398 -20.966 41.918 1.00 80.75 1025 TRP A O 1
ATOM 8349 N N . SER A 1 1026 ? -82.749 -20.348 40.519 1.00 80.81 1026 SER A N 1
ATOM 8350 C CA . SER A 1 1026 ? -83.514 -20.555 39.269 1.00 80.81 1026 SER A CA 1
ATOM 8351 C C . SER A 1 1026 ? -84.046 -21.993 39.144 1.00 80.81 1026 SER A C 1
ATOM 8353 O O . SER A 1 1026 ? -85.231 -22.215 38.873 1.00 80.81 1026 SER A O 1
ATOM 8355 N N . LEU A 1 1027 ? -83.198 -22.990 39.428 1.00 80.62 1027 LEU A N 1
ATOM 8356 C CA . LEU A 1 1027 ? -83.559 -24.407 39.324 1.00 80.62 1027 LEU A CA 1
ATOM 8357 C C . LEU A 1 1027 ? -84.697 -24.806 40.271 1.00 80.62 1027 LEU A C 1
ATOM 8359 O O . LEU A 1 1027 ? -85.523 -25.637 39.913 1.00 80.62 1027 LEU A O 1
ATOM 8363 N N . MET A 1 1028 ? -84.774 -24.203 41.455 1.00 81.94 1028 MET A N 1
ATOM 8364 C CA . MET A 1 1028 ? -85.815 -24.498 42.439 1.00 81.94 1028 MET A CA 1
ATOM 8365 C C . MET A 1 1028 ? -87.223 -24.117 41.929 1.00 81.94 1028 MET A C 1
ATOM 8367 O O . MET A 1 1028 ? -88.157 -24.906 42.080 1.00 81.94 1028 MET A O 1
ATOM 8371 N N . PHE A 1 1029 ? -87.362 -22.987 41.222 1.00 78.25 1029 PHE A N 1
ATOM 8372 C CA . PHE A 1 1029 ? -88.619 -22.607 40.558 1.00 78.25 1029 PHE A CA 1
ATOM 8373 C C . PHE A 1 1029 ? -88.931 -23.476 39.335 1.00 78.25 1029 PHE A C 1
ATOM 8375 O O . PHE A 1 1029 ? -90.080 -23.881 39.147 1.00 78.25 1029 PHE A O 1
ATOM 8382 N N . LYS A 1 1030 ? -87.913 -23.806 38.528 1.00 76.94 1030 LYS A N 1
ATOM 8383 C CA . LYS A 1 1030 ? -88.054 -24.691 37.358 1.00 76.94 1030 LYS A CA 1
ATOM 8384 C C . LYS A 1 1030 ? -88.504 -26.103 37.765 1.00 76.94 1030 LYS A C 1
ATOM 8386 O O . LYS A 1 1030 ? -89.444 -26.630 37.178 1.00 76.94 1030 LYS A O 1
ATOM 8391 N N . GLN A 1 1031 ? -87.903 -26.689 38.803 1.00 79.19 1031 GLN A N 1
ATOM 8392 C CA . GLN A 1 1031 ? -88.203 -28.052 39.258 1.00 79.19 1031 GLN A CA 1
ATOM 8393 C C . GLN A 1 1031 ? -89.650 -28.207 39.741 1.00 79.19 1031 GLN A C 1
ATOM 8395 O O . GLN A 1 1031 ? -90.315 -29.170 39.374 1.00 79.19 1031 GLN A O 1
ATOM 8400 N N . HIS A 1 1032 ? -90.175 -27.229 40.483 1.00 79.12 1032 HIS A N 1
ATOM 8401 C CA . HIS A 1 1032 ? -91.563 -27.263 40.952 1.00 79.12 1032 HIS A CA 1
ATOM 8402 C C . HIS A 1 1032 ? -92.582 -27.338 39.793 1.00 79.12 1032 HIS A C 1
ATOM 8404 O O . HIS A 1 1032 ? -93.624 -27.986 39.902 1.00 79.12 1032 HIS A O 1
ATOM 8410 N N . LEU A 1 1033 ? -92.284 -26.701 38.654 1.00 74.31 1033 LEU A N 1
ATOM 8411 C CA . LEU A 1 1033 ? -93.115 -26.774 37.447 1.00 74.31 1033 LEU A CA 1
ATOM 8412 C C . LEU A 1 1033 ? -92.980 -28.125 36.727 1.00 74.31 1033 LEU A C 1
ATOM 8414 O O . LEU A 1 1033 ? -93.984 -28.661 36.258 1.00 74.31 1033 LEU A O 1
ATOM 8418 N N . ILE A 1 1034 ? -91.768 -28.686 36.670 1.00 73.62 1034 ILE A N 1
ATOM 8419 C CA . ILE A 1 1034 ? -91.506 -30.020 36.102 1.00 73.62 1034 ILE A CA 1
ATOM 8420 C C . ILE A 1 1034 ? -92.283 -31.090 36.875 1.00 73.62 1034 ILE A C 1
ATOM 8422 O O . ILE A 1 1034 ? -92.968 -31.917 36.268 1.00 73.62 1034 ILE A O 1
ATOM 8426 N N . ASP A 1 1035 ? -92.231 -31.050 38.206 1.00 77.12 1035 ASP A N 1
ATOM 8427 C CA . ASP A 1 1035 ? -92.904 -32.027 39.065 1.00 77.12 1035 ASP A CA 1
ATOM 8428 C C . ASP A 1 1035 ? -94.432 -31.970 38.880 1.00 77.12 1035 ASP A C 1
ATOM 8430 O O . ASP A 1 1035 ? -95.093 -33.008 38.812 1.00 77.12 1035 ASP A O 1
ATOM 8434 N N . ARG A 1 1036 ? -94.998 -30.767 38.684 1.00 74.62 1036 ARG A N 1
ATOM 8435 C CA . ARG A 1 1036 ? -96.428 -30.571 38.388 1.00 74.62 1036 ARG A CA 1
ATOM 8436 C C . ARG A 1 1036 ? -96.856 -31.197 37.056 1.00 74.62 1036 ARG A C 1
ATOM 8438 O O . ARG A 1 1036 ? -97.936 -31.782 36.988 1.00 74.62 1036 ARG A O 1
ATOM 8445 N N . VAL A 1 1037 ? -96.046 -31.067 36.001 1.00 69.75 1037 VAL A N 1
ATOM 8446 C CA . VAL A 1 1037 ? -96.345 -31.662 34.683 1.00 69.75 1037 VAL A CA 1
ATOM 8447 C C . VAL A 1 1037 ? -96.216 -33.183 34.726 1.00 69.75 1037 VAL A C 1
ATOM 8449 O O . VAL A 1 1037 ? -97.072 -33.894 34.205 1.00 69.75 1037 VAL A O 1
ATOM 8452 N N . THR A 1 1038 ? -95.162 -33.678 35.373 1.00 71.38 1038 THR A N 1
ATOM 8453 C CA . THR A 1 1038 ? -94.865 -35.113 35.442 1.00 71.38 1038 THR A CA 1
ATOM 8454 C C . THR A 1 1038 ? -95.923 -35.855 36.262 1.00 71.38 1038 THR A C 1
ATOM 8456 O O . THR A 1 1038 ? -96.454 -36.858 35.795 1.00 71.38 1038 THR A O 1
ATOM 8459 N N . GLY A 1 1039 ? -96.331 -35.307 37.415 1.00 74.19 1039 GLY A N 1
ATOM 8460 C CA . GLY A 1 1039 ? -97.398 -35.893 38.234 1.00 74.19 1039 GLY A CA 1
ATOM 8461 C C . GLY A 1 1039 ? -98.753 -35.963 37.517 1.00 74.19 1039 GLY A C 1
ATOM 8462 O O . GLY A 1 1039 ? -99.448 -36.968 37.620 1.00 74.19 1039 GLY A O 1
ATOM 8463 N N . GLY A 1 1040 ? -99.107 -34.943 36.724 1.00 68.75 1040 GLY A N 1
ATOM 8464 C CA . GLY A 1 1040 ? -100.357 -34.947 35.952 1.00 68.75 1040 GLY A CA 1
ATOM 8465 C C . GLY A 1 1040 ? -100.407 -36.002 34.835 1.00 68.75 1040 GLY A C 1
ATOM 8466 O O . GLY A 1 1040 ? -101.478 -36.529 34.538 1.00 68.75 1040 GLY A O 1
ATOM 8467 N N . LEU A 1 1041 ? -99.263 -36.330 34.223 1.00 67.62 1041 LEU A N 1
ATOM 8468 C CA . LEU A 1 1041 ? -99.159 -37.365 33.187 1.00 67.62 1041 LEU A CA 1
ATOM 8469 C C . LEU A 1 1041 ? -99.108 -38.783 33.776 1.00 67.62 1041 LEU A C 1
ATOM 8471 O O . LEU A 1 1041 ? -99.732 -39.691 33.221 1.00 67.62 1041 LEU A O 1
ATOM 8475 N N . ASP A 1 1042 ? -98.429 -38.972 34.910 1.00 70.56 1042 ASP A N 1
ATOM 8476 C CA . ASP A 1 1042 ? -98.383 -40.261 35.611 1.00 70.56 1042 ASP A CA 1
ATOM 8477 C C . ASP A 1 1042 ? -99.779 -40.678 36.118 1.00 70.56 1042 ASP A C 1
ATOM 8479 O O . ASP A 1 1042 ? -100.197 -41.821 35.910 1.00 70.56 1042 ASP A O 1
ATOM 8483 N N . ASP A 1 1043 ? -100.567 -39.736 36.652 1.00 72.00 1043 ASP A N 1
ATOM 8484 C CA . ASP A 1 1043 ? -101.959 -39.980 37.065 1.00 72.00 1043 ASP A CA 1
ATOM 8485 C C . ASP A 1 1043 ? -102.854 -40.458 35.898 1.00 72.00 1043 ASP A C 1
ATOM 8487 O O . ASP A 1 1043 ? -103.771 -41.272 36.081 1.00 72.00 1043 ASP A O 1
ATOM 8491 N N . LEU A 1 1044 ? -102.601 -39.974 34.674 1.00 64.50 1044 LEU A N 1
ATOM 8492 C CA . LEU A 1 1044 ? -103.314 -40.400 33.466 1.00 64.50 1044 LEU A CA 1
ATOM 8493 C C . LEU A 1 1044 ? -102.885 -41.810 33.024 1.00 64.50 1044 LEU A C 1
ATOM 8495 O O . LEU A 1 1044 ? -103.729 -42.647 32.685 1.00 64.50 1044 LEU A O 1
ATOM 8499 N N . GLN A 1 1045 ? -101.581 -42.086 33.060 1.00 64.25 1045 GLN A N 1
ATOM 8500 C CA . GLN A 1 1045 ? -100.990 -43.381 32.715 1.00 64.25 1045 GLN A CA 1
ATOM 8501 C C . GLN A 1 1045 ? -101.516 -44.504 33.632 1.00 64.25 1045 GLN A C 1
ATOM 8503 O O . GLN A 1 1045 ? -101.882 -45.590 33.156 1.00 64.25 1045 GLN A O 1
ATOM 8508 N N . ASP A 1 1046 ? -101.619 -44.245 34.936 1.00 73.06 1046 ASP A N 1
ATOM 8509 C CA . ASP A 1 1046 ? -102.152 -45.196 35.918 1.00 73.06 1046 ASP A CA 1
ATOM 8510 C C . ASP A 1 1046 ? -103.652 -45.470 35.700 1.00 73.06 1046 ASP A C 1
ATOM 8512 O O . ASP A 1 1046 ? -104.119 -46.619 35.789 1.00 73.06 1046 ASP A O 1
ATOM 8516 N N . PHE A 1 1047 ? -104.419 -44.447 35.308 1.00 68.19 1047 PHE A N 1
ATOM 8517 C CA . PHE A 1 1047 ? -105.826 -44.609 34.939 1.00 68.19 1047 PHE A CA 1
ATOM 8518 C C . PHE A 1 1047 ? -106.010 -45.480 33.678 1.00 68.19 1047 PHE A C 1
ATOM 8520 O O . PHE A 1 1047 ? -106.839 -46.397 33.673 1.00 68.19 1047 PHE A O 1
ATOM 8527 N N . ILE A 1 1048 ? -105.202 -45.272 32.631 1.00 62.38 1048 ILE A N 1
ATOM 8528 C CA . ILE A 1 1048 ? -105.242 -46.082 31.396 1.00 62.38 1048 ILE A CA 1
ATOM 8529 C C . ILE A 1 1048 ? -104.889 -47.548 31.689 1.00 62.38 1048 ILE A C 1
ATOM 8531 O O . ILE A 1 1048 ? -105.547 -48.477 31.202 1.00 62.38 1048 ILE A O 1
ATOM 8535 N N . THR A 1 1049 ? -103.875 -47.780 32.522 1.00 70.06 1049 THR A N 1
ATOM 8536 C CA . THR A 1 1049 ? -103.385 -49.130 32.836 1.00 70.06 1049 THR A CA 1
ATOM 8537 C C . THR A 1 1049 ? -104.391 -49.931 33.669 1.00 70.06 1049 THR A C 1
ATOM 8539 O O . THR A 1 1049 ? -104.592 -51.126 33.433 1.00 70.06 1049 THR A O 1
ATOM 8542 N N . SER A 1 1050 ? -105.064 -49.290 34.628 1.00 67.31 1050 SER A N 1
ATOM 8543 C CA . SER A 1 1050 ? -106.101 -49.948 35.435 1.00 67.31 1050 SER A CA 1
ATOM 8544 C C . SER A 1 1050 ? -107.358 -50.279 34.618 1.00 67.31 1050 SER A C 1
ATOM 8546 O O . SER A 1 1050 ? -107.910 -51.375 34.754 1.00 67.31 1050 SER A O 1
ATOM 8548 N N . THR A 1 1051 ? -107.759 -49.392 33.706 1.00 59.91 1051 THR A N 1
ATOM 8549 C CA . THR A 1 1051 ? -108.975 -49.552 32.896 1.00 59.91 1051 THR A CA 1
ATOM 8550 C C . THR A 1 1051 ? -108.814 -50.588 31.777 1.00 59.91 1051 THR A C 1
ATOM 8552 O O . THR A 1 1051 ? -109.687 -51.437 31.581 1.00 59.91 1051 THR A O 1
ATOM 8555 N N . SER A 1 1052 ? -107.663 -50.604 31.096 1.00 61.94 1052 SER A N 1
ATOM 8556 C CA . SER A 1 1052 ? -107.337 -51.600 30.059 1.00 61.94 1052 SER A CA 1
ATOM 8557 C C . SER A 1 1052 ? -107.273 -53.035 30.605 1.00 61.94 1052 SER A C 1
ATOM 8559 O O . SER A 1 1052 ? -107.789 -53.959 29.977 1.00 61.94 1052 SER A O 1
ATOM 8561 N N . LYS A 1 1053 ? -106.738 -53.234 31.820 1.00 69.75 1053 LYS A N 1
ATOM 8562 C CA . LYS A 1 1053 ? -106.756 -54.540 32.512 1.00 69.75 1053 LYS A CA 1
ATOM 8563 C C . LYS A 1 1053 ? -108.166 -55.045 32.823 1.00 69.75 1053 LYS A C 1
ATOM 8565 O O . LYS A 1 1053 ? -108.379 -56.256 32.860 1.00 69.75 1053 LYS A O 1
ATOM 8570 N N . GLY A 1 1054 ? -109.106 -54.140 33.088 1.00 61.91 1054 GLY A N 1
ATOM 8571 C CA . GLY A 1 1054 ? -110.497 -54.486 33.375 1.00 61.91 1054 GLY A CA 1
ATOM 8572 C C . GLY A 1 1054 ? -111.295 -54.897 32.131 1.00 61.91 1054 GLY A C 1
ATOM 8573 O O . GLY A 1 1054 ? -112.143 -55.779 32.231 1.00 61.91 1054 GLY A O 1
ATOM 8574 N N . LEU A 1 1055 ? -110.982 -54.317 30.966 1.00 61.09 1055 LEU A N 1
ATOM 8575 C CA . LEU A 1 1055 ? -111.628 -54.599 29.672 1.00 61.09 1055 LEU A CA 1
ATOM 8576 C C . LEU A 1 1055 ? -111.139 -55.890 28.988 1.00 61.09 1055 LEU A C 1
ATOM 8578 O O . LEU A 1 1055 ? -111.856 -56.445 28.166 1.00 61.09 1055 LEU A O 1
ATOM 8582 N N . ALA A 1 1056 ? -109.946 -56.387 29.326 1.00 63.53 1056 ALA A N 1
ATOM 8583 C CA . ALA A 1 1056 ? -109.330 -57.555 28.683 1.00 63.53 1056 ALA A CA 1
ATOM 8584 C C . ALA A 1 1056 ? -109.847 -58.930 29.175 1.00 63.53 1056 ALA A C 1
ATOM 8586 O O . ALA A 1 1056 ? -109.281 -59.960 28.812 1.00 63.53 1056 ALA A O 1
ATOM 8587 N N . LYS A 1 1057 ? -110.870 -58.979 30.039 1.00 63.06 1057 LYS A N 1
ATOM 8588 C CA . LYS A 1 1057 ? -111.471 -60.239 30.510 1.00 63.06 1057 LYS A CA 1
ATOM 8589 C C . LYS A 1 1057 ? -112.753 -60.541 29.733 1.00 63.06 1057 LYS A C 1
ATOM 8591 O O . LYS A 1 1057 ? -113.733 -59.819 29.888 1.00 63.06 1057 LYS A O 1
ATOM 8596 N N . ASP A 1 1058 ? -112.763 -61.634 28.972 1.00 56.91 1058 ASP A N 1
ATOM 8597 C CA . ASP A 1 1058 ? -113.944 -62.085 28.226 1.00 56.91 1058 ASP A CA 1
ATOM 8598 C C . ASP A 1 1058 ? -115.037 -62.639 29.167 1.00 56.91 1058 ASP A C 1
ATOM 8600 O O . ASP A 1 1058 ? -114.762 -63.557 29.949 1.00 56.91 1058 ASP A O 1
ATOM 8604 N N . PRO A 1 1059 ? -116.284 -62.133 29.118 1.00 58.78 1059 PRO A N 1
ATOM 8605 C CA . PRO A 1 1059 ? -117.386 -62.699 29.889 1.00 58.78 1059 PRO A CA 1
ATOM 8606 C C . PRO A 1 1059 ? -117.938 -63.966 29.213 1.00 58.78 1059 PRO A C 1
ATOM 8608 O O . PRO A 1 1059 ? -118.305 -63.955 28.039 1.00 58.78 1059 PRO A O 1
ATOM 8611 N N . VAL A 1 1060 ? -118.025 -65.068 29.965 1.00 59.28 1060 VAL A N 1
ATOM 8612 C CA . VAL A 1 1060 ? -118.594 -66.349 29.502 1.00 59.28 1060 VAL A CA 1
ATOM 8613 C C . VAL A 1 1060 ? -120.117 -66.360 29.716 1.00 59.28 1060 VAL A C 1
ATOM 8615 O O . VAL A 1 1060 ? -120.615 -65.813 30.703 1.00 59.28 1060 VAL A O 1
ATOM 8618 N N . GLU A 1 1061 ? -120.867 -66.978 28.796 1.00 52.38 1061 GLU A N 1
ATOM 8619 C CA . GLU A 1 1061 ? -122.339 -67.051 28.808 1.00 52.38 1061 GLU A CA 1
ATOM 8620 C C . GLU A 1 1061 ? -122.905 -67.516 30.167 1.00 52.38 1061 GLU A C 1
ATOM 8622 O O . GLU A 1 1061 ? -122.690 -68.649 30.598 1.00 52.38 1061 GLU A O 1
ATOM 8627 N N . GLY A 1 1062 ? -123.644 -66.620 30.839 1.00 59.38 1062 GLY A N 1
ATOM 8628 C CA . GLY A 1 1062 ? -124.274 -66.846 32.148 1.00 59.38 1062 GLY A CA 1
ATOM 8629 C C . GLY A 1 1062 ? -123.747 -65.975 33.302 1.00 59.38 1062 GLY A C 1
ATOM 8630 O O . GLY A 1 1062 ? -124.401 -65.926 34.344 1.00 59.38 1062 GLY A O 1
ATOM 8631 N N . ASP A 1 1063 ? -122.632 -65.248 33.135 1.00 63.53 1063 ASP A N 1
ATOM 8632 C CA . ASP A 1 1063 ? -122.071 -64.356 34.169 1.00 63.53 1063 ASP A CA 1
ATOM 8633 C C . ASP A 1 1063 ? -122.543 -62.894 34.032 1.00 63.53 1063 ASP A C 1
ATOM 8635 O O . ASP A 1 1063 ? -121.936 -62.054 33.362 1.00 63.53 1063 ASP A O 1
ATOM 8639 N N . TYR A 1 1064 ? -123.643 -62.571 34.714 1.00 60.53 1064 TYR A N 1
ATOM 8640 C CA . TYR A 1 1064 ? -124.212 -61.220 34.743 1.00 60.53 1064 TYR A CA 1
ATOM 8641 C C . TYR A 1 1064 ? -123.323 -60.202 35.490 1.00 60.53 1064 TYR A C 1
ATOM 8643 O O . TYR A 1 1064 ? -123.361 -59.010 35.189 1.00 60.53 1064 TYR A O 1
ATOM 8651 N N . ILE A 1 1065 ? -122.496 -60.645 36.445 1.00 63.09 1065 ILE A N 1
ATOM 8652 C CA . ILE A 1 1065 ? -121.650 -59.758 37.264 1.00 63.09 1065 ILE A CA 1
ATOM 8653 C C . ILE A 1 1065 ? -120.430 -59.301 36.454 1.00 63.09 1065 ILE A C 1
ATOM 8655 O O . ILE A 1 1065 ? -120.063 -58.124 36.499 1.00 63.09 1065 ILE A O 1
ATOM 8659 N N . GLY A 1 1066 ? -119.844 -60.203 35.661 1.00 62.12 1066 GLY A N 1
ATOM 8660 C CA . GLY A 1 1066 ? -118.776 -59.877 34.713 1.00 62.12 1066 GLY A CA 1
ATOM 8661 C C . GLY A 1 1066 ? -119.202 -58.831 33.677 1.00 62.12 1066 GLY A C 1
ATOM 8662 O O . GLY A 1 1066 ? -118.476 -57.864 33.445 1.00 62.12 1066 GLY A O 1
ATOM 8663 N N . LEU A 1 1067 ? -120.417 -58.950 33.130 1.00 64.00 1067 LEU A N 1
ATOM 8664 C CA . LEU A 1 1067 ? -120.955 -57.994 32.155 1.00 64.00 1067 LEU A CA 1
ATOM 8665 C C . LEU A 1 1067 ? -121.211 -56.602 32.766 1.00 64.00 1067 LEU A C 1
ATOM 8667 O O . LEU A 1 1067 ? -120.892 -55.588 32.146 1.00 64.00 1067 LEU A O 1
ATOM 8671 N N . VAL A 1 1068 ? -121.739 -56.536 33.995 1.00 65.12 1068 VAL A N 1
ATOM 8672 C CA . VAL A 1 1068 ? -121.989 -55.262 34.697 1.00 65.12 1068 VAL A CA 1
ATOM 8673 C C . VAL A 1 1068 ? -120.684 -54.536 35.039 1.00 65.12 1068 VAL A C 1
ATOM 8675 O O . VAL A 1 1068 ? -120.626 -53.316 34.911 1.00 65.12 1068 VAL A O 1
ATOM 8678 N N . ASN A 1 1069 ? -119.614 -55.253 35.399 1.00 65.38 1069 ASN A N 1
ATOM 8679 C CA . ASN A 1 1069 ? -118.302 -54.640 35.638 1.00 65.38 1069 ASN A CA 1
ATOM 8680 C C . ASN A 1 1069 ? -117.666 -54.083 34.354 1.00 65.38 1069 ASN A C 1
ATOM 8682 O O . ASN A 1 1069 ? -117.118 -52.982 34.381 1.00 65.38 1069 ASN A O 1
ATOM 8686 N N . VAL A 1 1070 ? -117.781 -54.786 33.222 1.00 67.00 1070 VAL A N 1
ATOM 8687 C CA . VAL A 1 1070 ? -117.298 -54.282 31.923 1.00 67.00 1070 VAL A CA 1
ATOM 8688 C C . VAL A 1 1070 ? -118.120 -53.068 31.461 1.00 67.00 1070 VAL A C 1
ATOM 8690 O O . VAL A 1 1070 ? -117.546 -52.075 31.016 1.00 67.00 1070 VAL A O 1
ATOM 8693 N N . MET A 1 1071 ? -119.447 -53.073 31.651 1.00 59.31 1071 MET A N 1
ATOM 8694 C CA . MET A 1 1071 ? -120.291 -51.893 31.396 1.00 59.31 1071 MET A CA 1
ATOM 8695 C C . MET A 1 1071 ? -119.999 -50.722 32.353 1.00 59.31 1071 MET A C 1
ATOM 8697 O O . MET A 1 1071 ? -120.053 -49.566 31.935 1.00 59.31 1071 MET A O 1
ATOM 8701 N N . GLY A 1 1072 ? -119.658 -50.996 33.616 1.00 66.50 1072 GLY A N 1
ATOM 8702 C CA . GLY A 1 1072 ? -119.244 -49.988 34.596 1.00 66.50 1072 GLY A CA 1
ATOM 8703 C C . GLY A 1 1072 ? -117.912 -49.323 34.237 1.00 66.50 1072 GLY A C 1
ATOM 8704 O O . GLY A 1 1072 ? -117.794 -48.103 34.324 1.00 66.50 1072 GLY A O 1
ATOM 8705 N N . LEU A 1 1073 ? -116.943 -50.103 33.750 1.00 64.25 1073 LEU A N 1
ATOM 8706 C CA . LEU A 1 1073 ? -115.662 -49.594 33.252 1.00 64.25 1073 LEU A CA 1
ATOM 8707 C C . LEU A 1 1073 ? -115.828 -48.784 31.957 1.00 64.25 1073 LEU A C 1
ATOM 8709 O O . LEU A 1 1073 ? -115.204 -47.737 31.820 1.00 64.25 1073 LEU A O 1
ATOM 8713 N N . LEU A 1 1074 ? -116.719 -49.190 31.047 1.00 61.69 1074 LEU A N 1
ATOM 8714 C CA . LEU A 1 1074 ? -117.040 -48.408 29.843 1.00 61.69 1074 LEU A CA 1
ATOM 8715 C C . LEU A 1 1074 ? -117.720 -47.066 30.169 1.00 61.69 1074 LEU A C 1
ATOM 8717 O O . LEU A 1 1074 ? -117.420 -46.062 29.526 1.00 61.69 1074 LEU A O 1
ATOM 8721 N N . ASN A 1 1075 ? -118.587 -47.015 31.188 1.00 64.75 1075 ASN A N 1
ATOM 8722 C CA . ASN A 1 1075 ? -119.144 -45.746 31.672 1.00 64.75 1075 ASN A CA 1
ATOM 8723 C C . ASN A 1 1075 ? -118.075 -44.862 32.336 1.00 64.75 1075 ASN A C 1
ATOM 8725 O O . ASN A 1 1075 ? -118.056 -43.664 32.078 1.00 64.75 1075 ASN A O 1
ATOM 8729 N N . ALA A 1 1076 ? -117.153 -45.431 33.122 1.00 64.38 1076 ALA A N 1
ATOM 8730 C CA . ALA A 1 1076 ? -116.061 -44.671 33.740 1.00 64.38 1076 ALA A CA 1
ATOM 8731 C C . ALA A 1 1076 ? -115.089 -44.070 32.704 1.00 64.38 1076 ALA A C 1
ATOM 8733 O O . ALA A 1 1076 ? -114.624 -42.946 32.883 1.00 64.38 1076 ALA A O 1
ATOM 8734 N N . VAL A 1 1077 ? -114.825 -44.780 31.597 1.00 67.81 1077 VAL A N 1
ATOM 8735 C CA . VAL A 1 1077 ? -114.067 -44.240 30.451 1.00 67.81 1077 VAL A CA 1
ATOM 8736 C C . VAL A 1 1077 ? -114.804 -43.066 29.816 1.00 67.81 1077 VAL A C 1
ATOM 8738 O O . VAL A 1 1077 ? -114.198 -42.026 29.575 1.00 67.81 1077 VAL A O 1
ATOM 8741 N N . ARG A 1 1078 ? -116.113 -43.209 29.575 1.00 63.28 1078 ARG A N 1
ATOM 8742 C CA . ARG A 1 1078 ? -116.922 -42.151 28.959 1.00 63.28 1078 ARG A CA 1
ATOM 8743 C C . ARG A 1 1078 ? -116.995 -40.899 29.837 1.00 63.28 1078 ARG A C 1
ATOM 8745 O O . ARG A 1 1078 ? -116.875 -39.795 29.318 1.00 63.28 1078 ARG A O 1
ATOM 8752 N N . ASP A 1 1079 ? -117.183 -41.058 31.144 1.00 68.62 1079 ASP A N 1
ATOM 8753 C CA . ASP A 1 1079 ? -117.345 -39.922 32.055 1.00 68.62 1079 ASP A CA 1
ATOM 8754 C C . ASP A 1 1079 ? -116.004 -39.184 32.284 1.00 68.62 1079 ASP A C 1
ATOM 8756 O O . ASP A 1 1079 ? -115.985 -37.956 32.340 1.00 68.62 1079 ASP A O 1
ATOM 8760 N N . ARG A 1 1080 ? -114.864 -39.897 32.304 1.00 68.56 1080 ARG A N 1
ATOM 8761 C CA . ARG A 1 1080 ? -113.521 -39.294 32.448 1.00 68.56 1080 ARG A CA 1
ATOM 8762 C C . ARG A 1 1080 ? -112.947 -38.713 31.149 1.00 68.56 1080 ARG A C 1
ATOM 8764 O O . ARG A 1 1080 ? -111.976 -37.958 31.197 1.00 68.56 1080 ARG A O 1
ATOM 8771 N N . GLN A 1 1081 ? -113.545 -39.012 29.996 1.00 58.41 1081 GLN A N 1
ATOM 8772 C CA . GLN A 1 1081 ? -113.121 -38.464 28.703 1.00 58.41 1081 GLN A CA 1
ATOM 8773 C C . GLN A 1 1081 ? -113.216 -36.928 28.676 1.00 58.41 1081 GLN A C 1
ATOM 8775 O O . GLN A 1 1081 ? -112.268 -36.265 28.266 1.00 58.41 1081 GLN A O 1
ATOM 8780 N N . ALA A 1 1082 ? -114.301 -36.357 29.213 1.00 61.47 1082 ALA A N 1
ATOM 8781 C CA . ALA A 1 1082 ? -114.500 -34.905 29.248 1.00 61.47 1082 ALA A CA 1
ATOM 8782 C C . ALA A 1 1082 ? -113.489 -34.172 30.154 1.00 61.47 1082 ALA A C 1
ATOM 8784 O O . ALA A 1 1082 ? -113.065 -33.068 29.829 1.00 61.47 1082 ALA A O 1
ATOM 8785 N N . GLU A 1 1083 ? -113.078 -34.779 31.273 1.00 59.91 1083 GLU A N 1
ATOM 8786 C CA . GLU A 1 1083 ? -112.040 -34.221 32.155 1.00 59.91 1083 GLU A CA 1
ATOM 8787 C C . GLU A 1 1083 ? -110.641 -34.358 31.539 1.00 59.91 1083 GLU A C 1
ATOM 8789 O O . GLU A 1 1083 ? -109.818 -33.452 31.648 1.00 59.91 1083 GLU A O 1
ATOM 8794 N N . THR A 1 1084 ? -110.384 -35.467 30.841 1.00 59.66 1084 THR A N 1
ATOM 8795 C CA . THR A 1 1084 ? -109.098 -35.746 30.186 1.00 59.66 1084 THR A CA 1
ATOM 8796 C C . THR A 1 1084 ? -108.821 -34.777 29.036 1.00 59.66 1084 THR A C 1
ATOM 8798 O O . THR A 1 1084 ? -107.713 -34.253 28.944 1.00 59.66 1084 THR A O 1
ATOM 8801 N N . ASP A 1 1085 ? -109.833 -34.453 28.227 1.00 56.47 1085 ASP A N 1
ATOM 8802 C CA . ASP A 1 1085 ? -109.700 -33.497 27.118 1.00 56.47 1085 ASP A CA 1
ATOM 8803 C C . ASP A 1 1085 ? -109.390 -32.061 27.602 1.00 56.47 1085 ASP A C 1
ATOM 8805 O O . ASP A 1 1085 ? -108.716 -31.306 26.903 1.00 56.47 1085 ASP A O 1
ATOM 8809 N N . VAL A 1 1086 ? -109.816 -31.680 28.817 1.00 64.50 1086 VAL A N 1
ATOM 8810 C CA . VAL A 1 1086 ? -109.547 -30.349 29.405 1.00 64.50 1086 VAL A CA 1
ATOM 8811 C C . VAL A 1 1086 ? -108.171 -30.276 30.091 1.00 64.50 1086 VAL A C 1
ATOM 8813 O O . VAL A 1 1086 ? -107.596 -29.192 30.188 1.00 64.50 1086 VAL A O 1
ATOM 8816 N N . MET A 1 1087 ? -107.602 -31.404 30.537 1.00 63.28 1087 MET A N 1
ATOM 8817 C CA . MET A 1 1087 ? -106.320 -31.444 31.265 1.00 63.28 1087 MET A CA 1
ATOM 8818 C C . MET A 1 1087 ? -105.081 -31.205 30.385 1.00 63.28 1087 MET A C 1
ATOM 8820 O O . MET A 1 1087 ? -104.079 -30.682 30.877 1.00 63.28 1087 MET A O 1
ATOM 8824 N N . PHE A 1 1088 ? -105.127 -31.548 29.094 1.00 61.12 1088 PHE A N 1
ATOM 8825 C CA . PHE A 1 1088 ? -103.955 -31.453 28.214 1.00 61.12 1088 PHE A CA 1
ATOM 8826 C C . PHE A 1 1088 ? -103.552 -30.017 27.867 1.00 61.12 1088 PHE A C 1
ATOM 8828 O O . PHE A 1 1088 ? -102.361 -29.736 27.757 1.00 61.12 1088 PHE A O 1
ATOM 8835 N N . GLU A 1 1089 ? -104.507 -29.095 27.731 1.00 63.09 1089 GLU A N 1
ATOM 8836 C CA . GLU A 1 1089 ? -104.216 -27.720 27.303 1.00 63.09 1089 GLU A CA 1
ATOM 8837 C C . GLU A 1 1089 ? -103.419 -26.919 28.365 1.00 63.09 1089 GLU A C 1
ATOM 8839 O O . GLU A 1 1089 ? -102.377 -26.357 28.020 1.00 63.09 1089 GLU A O 1
ATOM 8844 N N . PRO A 1 1090 ? -103.776 -26.923 29.670 1.00 64.94 1090 PRO A N 1
ATOM 8845 C CA . PRO A 1 1090 ? -102.960 -26.284 30.712 1.00 64.94 1090 PRO A CA 1
ATOM 8846 C C . PRO A 1 1090 ? -101.576 -26.928 30.906 1.00 64.94 1090 PRO A C 1
ATOM 8848 O O . PRO A 1 1090 ? -100.599 -26.237 31.210 1.00 64.94 1090 PRO A O 1
ATOM 8851 N N . LEU A 1 1091 ? -101.467 -28.250 30.727 1.00 65.88 1091 LEU A N 1
ATOM 8852 C CA . LEU A 1 1091 ? -100.189 -28.968 30.802 1.00 65.88 1091 LEU A CA 1
ATOM 8853 C C . LEU A 1 1091 ? -99.287 -28.616 29.615 1.00 65.88 1091 LEU A C 1
ATOM 8855 O O . LEU A 1 1091 ? -98.105 -28.343 29.815 1.00 65.88 1091 LEU A O 1
ATOM 8859 N N . LYS A 1 1092 ? -99.851 -28.515 28.407 1.00 66.38 1092 LYS A N 1
ATOM 8860 C CA . LYS A 1 1092 ? -99.144 -28.063 27.205 1.00 66.38 1092 LYS A CA 1
ATOM 8861 C C . LYS A 1 1092 ? -98.637 -26.628 27.348 1.00 66.38 1092 LYS A C 1
ATOM 8863 O O . LYS A 1 1092 ? -97.471 -26.381 27.075 1.00 66.38 1092 LYS A O 1
ATOM 8868 N N . GLN A 1 1093 ? -99.445 -25.715 27.894 1.00 68.06 1093 GLN A N 1
ATOM 8869 C CA . GLN A 1 1093 ? -99.013 -24.339 28.190 1.00 68.06 1093 GLN A CA 1
ATOM 8870 C C . GLN A 1 1093 ? -97.874 -24.281 29.225 1.00 68.06 1093 GLN A C 1
ATOM 8872 O O . GLN A 1 1093 ? -96.989 -23.429 29.132 1.00 68.06 1093 GLN A O 1
ATOM 8877 N N . THR A 1 1094 ? -97.860 -25.201 30.195 1.00 65.94 1094 THR A N 1
ATOM 8878 C CA . THR A 1 1094 ? -96.769 -25.316 31.180 1.00 65.94 1094 THR A CA 1
ATOM 8879 C C . THR A 1 1094 ? -95.492 -25.882 30.545 1.00 65.94 1094 THR A C 1
ATOM 8881 O O . THR A 1 1094 ? -94.406 -25.382 30.830 1.00 65.94 1094 THR A O 1
ATOM 8884 N N . ILE A 1 1095 ? -95.612 -26.865 29.642 1.00 67.56 1095 ILE A N 1
ATOM 8885 C CA . ILE A 1 1095 ? -94.497 -27.439 28.866 1.00 67.56 1095 ILE A CA 1
ATOM 8886 C C . ILE A 1 1095 ? -93.912 -26.404 27.896 1.00 67.56 1095 ILE A C 1
ATOM 8888 O O . ILE A 1 1095 ? -92.696 -26.238 27.858 1.00 67.56 1095 ILE A O 1
ATOM 8892 N N . ASP A 1 1096 ? -94.747 -25.659 27.169 1.00 68.25 1096 ASP A N 1
ATOM 8893 C CA . ASP A 1 1096 ? -94.298 -24.608 26.247 1.00 68.25 1096 ASP A CA 1
ATOM 8894 C C . ASP A 1 1096 ? -93.580 -23.471 26.997 1.00 68.25 1096 ASP A C 1
ATOM 8896 O O . ASP A 1 1096 ? -92.568 -22.945 26.526 1.00 68.25 1096 ASP A O 1
ATOM 8900 N N . MET A 1 1097 ? -94.033 -23.120 28.208 1.00 71.31 1097 MET A N 1
ATOM 8901 C CA . MET A 1 1097 ? -93.337 -22.146 29.055 1.00 71.31 1097 MET A CA 1
ATOM 8902 C C . MET A 1 1097 ? -92.004 -22.688 29.592 1.00 71.31 1097 MET A C 1
ATOM 8904 O O . MET A 1 1097 ? -91.005 -21.976 29.518 1.00 71.31 1097 MET A O 1
ATOM 8908 N N . LEU A 1 1098 ? -91.951 -23.946 30.049 1.00 69.75 1098 LEU A N 1
ATOM 8909 C CA . LEU A 1 1098 ? -90.699 -24.611 30.441 1.00 69.75 1098 LEU A CA 1
ATOM 8910 C C . LEU A 1 1098 ? -89.692 -24.664 29.281 1.00 69.75 1098 LEU A C 1
ATOM 8912 O O . LEU A 1 1098 ? -88.514 -24.363 29.485 1.00 69.75 1098 LEU A O 1
ATOM 8916 N N . LYS A 1 1099 ? -90.174 -24.922 28.058 1.00 68.69 1099 LYS A N 1
ATOM 8917 C CA . LYS A 1 1099 ? -89.380 -24.899 26.824 1.00 68.69 1099 LYS A CA 1
ATOM 8918 C C . LYS A 1 1099 ? -88.849 -23.497 26.513 1.00 68.69 1099 LYS A C 1
ATOM 8920 O O . LYS A 1 1099 ? -87.675 -23.337 26.199 1.00 68.69 1099 LYS A O 1
ATOM 8925 N N . THR A 1 1100 ? -89.680 -22.465 26.688 1.00 67.88 1100 THR A N 1
ATOM 8926 C CA . THR A 1 1100 ? -89.268 -21.055 26.531 1.00 67.88 1100 THR A CA 1
ATOM 8927 C C . THR A 1 1100 ? -88.238 -20.631 27.591 1.00 67.88 1100 THR A C 1
ATOM 8929 O O . THR A 1 1100 ? -87.372 -19.809 27.311 1.00 67.88 1100 THR A O 1
ATOM 8932 N N . CYS A 1 1101 ? -88.291 -21.208 28.796 1.00 57.84 1101 CYS A N 1
ATOM 8933 C CA . CYS A 1 1101 ? -87.338 -20.969 29.888 1.00 57.84 1101 CYS A CA 1
ATOM 8934 C C . CYS A 1 1101 ? -86.091 -21.887 29.846 1.00 57.84 1101 CYS A C 1
ATOM 8936 O O . CYS A 1 1101 ? -85.324 -21.925 30.820 1.00 57.84 1101 CYS A O 1
ATOM 8938 N N . GLY A 1 1102 ? -85.887 -22.620 28.741 1.00 59.59 1102 GLY A N 1
ATOM 8939 C CA . GLY A 1 1102 ? -84.681 -23.407 28.460 1.00 59.59 1102 GLY A CA 1
ATOM 8940 C C . GLY A 1 1102 ? -84.605 -24.775 29.147 1.00 59.59 1102 GLY A C 1
ATOM 8941 O O . GLY A 1 1102 ? -83.504 -25.286 29.345 1.00 59.59 1102 GLY A O 1
ATOM 8942 N N . VAL A 1 1103 ? -85.737 -25.358 29.555 1.00 62.16 1103 VAL A N 1
ATOM 8943 C CA . VAL A 1 1103 ? -85.805 -26.700 30.155 1.00 62.16 1103 VAL A CA 1
ATOM 8944 C C . VAL A 1 1103 ? -86.568 -27.643 29.226 1.00 62.16 1103 VAL A C 1
ATOM 8946 O O . VAL A 1 1103 ? -87.784 -27.522 29.082 1.00 62.16 1103 VAL A O 1
ATOM 8949 N N . ASP A 1 1104 ? -85.864 -28.610 28.635 1.00 58.78 1104 ASP A N 1
ATOM 8950 C CA . ASP A 1 1104 ? -86.477 -29.707 27.883 1.00 58.78 1104 ASP A CA 1
ATOM 8951 C C . ASP A 1 1104 ? -86.911 -30.840 28.823 1.00 58.78 1104 ASP A C 1
ATOM 8953 O O . ASP A 1 1104 ? -86.152 -31.306 29.677 1.00 58.78 1104 ASP A O 1
ATOM 8957 N N . MET A 1 1105 ? -88.154 -31.293 28.667 1.00 58.88 1105 MET A N 1
ATOM 8958 C CA . MET A 1 1105 ? -88.697 -32.423 29.426 1.00 58.88 1105 MET A CA 1
ATOM 8959 C C . MET A 1 1105 ? -88.040 -33.746 28.989 1.00 58.88 1105 MET A C 1
ATOM 8961 O O . MET A 1 1105 ? -87.565 -33.876 27.865 1.00 58.88 1105 MET A O 1
ATOM 8965 N N . SER A 1 1106 ? -87.999 -34.751 29.873 1.00 53.09 1106 SER A N 1
ATOM 8966 C CA . SER A 1 1106 ? -87.287 -36.009 29.586 1.00 53.09 1106 SER A CA 1
ATOM 8967 C C . SER A 1 1106 ? -87.844 -36.751 28.362 1.00 53.09 1106 SER A C 1
ATOM 8969 O O . SER A 1 1106 ? -89.056 -36.757 28.131 1.00 53.09 1106 SER A O 1
ATOM 8971 N N . GLU A 1 1107 ? -86.973 -37.482 27.655 1.00 51.47 1107 GLU A N 1
ATOM 8972 C CA . GLU A 1 1107 ? -87.320 -38.379 26.539 1.00 51.47 1107 GLU A CA 1
ATOM 8973 C C . GLU A 1 1107 ? -88.486 -39.317 26.865 1.00 51.47 1107 GLU A C 1
ATOM 8975 O O . GLU A 1 1107 ? -89.185 -39.749 25.969 1.00 51.47 1107 GLU A O 1
ATOM 8980 N N . LYS A 1 1108 ? -88.740 -39.650 28.132 1.00 49.81 1108 LYS A N 1
ATOM 8981 C CA . LYS A 1 1108 ? -89.849 -40.524 28.538 1.00 49.81 1108 LYS A CA 1
ATOM 8982 C C . LYS A 1 1108 ? -91.229 -39.885 28.314 1.00 49.81 1108 LYS A C 1
ATOM 8984 O O . LYS A 1 1108 ? -92.169 -40.597 27.980 1.00 49.81 1108 LYS A O 1
ATOM 8989 N N . VAL A 1 1109 ? -91.318 -38.561 28.458 1.00 51.62 1109 VAL A N 1
ATOM 8990 C CA . VAL A 1 1109 ? -92.525 -37.752 28.214 1.00 51.62 1109 VAL A CA 1
ATOM 8991 C C . VAL A 1 1109 ? -92.726 -37.544 26.709 1.00 51.62 1109 VAL A C 1
ATOM 8993 O O . VAL A 1 1109 ? -93.851 -37.614 26.229 1.00 51.62 1109 VAL A O 1
ATOM 8996 N N . TYR A 1 1110 ? -91.635 -37.391 25.947 1.00 55.59 1110 TYR A N 1
ATOM 8997 C CA . TYR A 1 1110 ? -91.658 -37.332 24.479 1.00 55.59 1110 TYR A CA 1
ATOM 8998 C C . TYR A 1 1110 ? -91.911 -38.707 23.818 1.00 55.59 1110 TYR A C 1
ATOM 9000 O O . TYR A 1 1110 ? -92.678 -38.801 22.869 1.00 55.59 1110 TYR A O 1
ATOM 9008 N N . ASN A 1 1111 ? -91.377 -39.802 24.369 1.00 52.91 1111 ASN A N 1
ATOM 9009 C CA . ASN A 1 1111 ? -91.595 -41.184 23.912 1.00 52.91 1111 ASN A CA 1
ATOM 9010 C C . ASN A 1 1111 ? -93.016 -41.695 24.200 1.00 52.91 1111 ASN A C 1
ATOM 9012 O O . ASN A 1 1111 ? -93.489 -42.606 23.528 1.00 52.91 1111 ASN A O 1
ATOM 9016 N N . GLN A 1 1112 ? -93.720 -41.117 25.178 1.00 50.84 1112 GLN A N 1
ATOM 9017 C CA . GLN A 1 1112 ? -95.164 -41.328 25.351 1.00 50.84 1112 GLN A CA 1
ATOM 9018 C C . GLN A 1 1112 ? -95.995 -40.644 24.239 1.00 50.84 1112 GLN A C 1
ATOM 9020 O O . GLN A 1 1112 ? -97.204 -40.856 24.176 1.00 50.84 1112 GLN A O 1
ATOM 9025 N N . LEU A 1 1113 ? -95.354 -39.873 23.346 1.00 49.47 1113 LEU A N 1
ATOM 9026 C CA . LEU A 1 1113 ? -95.948 -39.124 22.231 1.00 49.47 1113 LEU A CA 1
ATOM 9027 C C . LEU A 1 1113 ? -95.391 -39.513 20.826 1.00 49.47 1113 LEU A C 1
ATOM 9029 O O . LEU A 1 1113 ? -95.869 -38.957 19.838 1.00 49.47 1113 LEU A O 1
ATOM 9033 N N . GLU A 1 1114 ? -94.436 -40.454 20.679 1.00 53.03 1114 GLU A N 1
ATOM 9034 C CA . GLU A 1 1114 ? -93.763 -40.789 19.392 1.00 53.03 1114 GLU A CA 1
ATOM 9035 C C . GLU A 1 1114 ? -94.278 -42.062 18.660 1.00 53.03 1114 GLU A C 1
ATOM 9037 O O . GLU A 1 1114 ? -94.292 -43.165 19.205 1.00 53.03 1114 GLU A O 1
ATOM 9042 N N . MET A 1 1115 ? -94.612 -41.935 17.361 1.00 55.38 1115 MET A N 1
ATOM 9043 C CA . MET A 1 1115 ? -95.288 -42.953 16.516 1.00 55.38 1115 MET A CA 1
ATOM 9044 C C . MET A 1 1115 ? -94.419 -44.114 15.953 1.00 55.38 1115 MET A C 1
ATOM 9046 O O . MET A 1 1115 ? -94.976 -45.098 15.450 1.00 55.38 1115 MET A O 1
ATOM 9050 N N . ASP A 1 1116 ? -93.079 -44.051 15.981 1.00 49.12 1116 ASP A N 1
ATOM 9051 C CA . ASP A 1 1116 ? -92.207 -45.053 15.313 1.00 49.12 1116 ASP A CA 1
ATOM 9052 C C . ASP A 1 1116 ? -92.103 -46.388 16.088 1.00 49.12 1116 ASP A C 1
ATOM 9054 O O . ASP A 1 1116 ? -91.976 -47.478 15.513 1.00 49.12 1116 ASP A O 1
ATOM 9058 N N . VAL A 1 1117 ? -92.240 -46.335 17.415 1.00 55.47 1117 VAL A N 1
ATOM 9059 C CA . VAL A 1 1117 ? -92.292 -47.524 18.285 1.00 55.47 1117 VAL A CA 1
ATOM 9060 C C . VAL A 1 1117 ? -93.605 -48.293 18.086 1.00 55.47 1117 VAL A C 1
ATOM 9062 O O . VAL A 1 1117 ? -93.607 -49.531 18.064 1.00 55.47 1117 VAL A O 1
ATOM 9065 N N . ASP A 1 1118 ? -94.703 -47.575 17.848 1.00 61.38 1118 ASP A N 1
ATOM 9066 C CA . ASP A 1 1118 ? -96.026 -48.157 17.614 1.00 61.38 1118 ASP A CA 1
ATOM 9067 C C . ASP A 1 1118 ? -96.128 -48.844 16.240 1.00 61.38 1118 ASP A C 1
ATOM 9069 O O . ASP A 1 1118 ? -96.671 -49.948 16.142 1.00 61.38 1118 ASP A O 1
ATOM 9073 N N . CYS A 1 1119 ? -95.498 -48.295 15.191 1.00 55.09 1119 CYS A N 1
ATOM 9074 C CA . CYS A 1 1119 ? -95.438 -48.930 13.864 1.00 55.09 1119 CYS A CA 1
ATOM 9075 C C . CYS A 1 1119 ? -94.663 -50.266 13.878 1.00 55.09 1119 CYS A C 1
ATOM 9077 O O . CYS A 1 1119 ? -95.062 -51.242 13.231 1.00 55.09 1119 CYS A O 1
ATOM 9079 N N . LYS A 1 1120 ? -93.579 -50.360 14.663 1.00 55.75 1120 LYS A N 1
ATOM 9080 C CA . LYS A 1 1120 ? -92.801 -51.603 14.844 1.00 55.75 1120 LYS A CA 1
ATOM 9081 C C . LYS A 1 1120 ? -93.558 -52.658 15.664 1.00 55.75 1120 LYS A C 1
ATOM 9083 O O . LYS A 1 1120 ? -93.428 -53.851 15.374 1.00 55.75 1120 LYS A O 1
ATOM 9088 N N . LYS A 1 1121 ? -94.376 -52.246 16.643 1.00 64.94 1121 LYS A N 1
ATOM 9089 C CA . LYS A 1 1121 ? -95.307 -53.133 17.370 1.00 64.94 1121 LYS A CA 1
ATOM 9090 C C . LYS A 1 1121 ? -96.393 -53.695 16.449 1.00 64.94 1121 LYS A C 1
ATOM 9092 O O . LYS A 1 1121 ? -96.533 -54.916 16.380 1.00 64.94 1121 LYS A O 1
ATOM 9097 N N . LEU A 1 1122 ? -97.054 -52.842 15.663 1.00 60.00 1122 LEU A N 1
ATOM 9098 C CA . LEU A 1 1122 ? -98.066 -53.238 14.672 1.00 60.00 1122 LEU A CA 1
ATOM 9099 C C . LEU A 1 1122 ? -97.515 -54.224 13.625 1.00 60.00 1122 LEU A C 1
ATOM 9101 O O . LEU A 1 1122 ? -98.177 -55.206 13.297 1.00 60.00 1122 LEU A O 1
ATOM 9105 N N . SER A 1 1123 ? -96.268 -54.052 13.161 1.00 58.28 1123 SER A N 1
ATOM 9106 C CA . SER A 1 1123 ? -95.603 -55.025 12.268 1.00 58.28 1123 SER A CA 1
ATOM 9107 C C . SER A 1 1123 ? -95.495 -56.423 12.888 1.00 58.28 1123 SER A C 1
ATOM 9109 O O . SER A 1 1123 ? -95.671 -57.444 12.215 1.00 58.28 1123 SER A O 1
ATOM 9111 N N . LYS A 1 1124 ? -95.204 -56.478 14.191 1.00 64.31 1124 LYS A N 1
ATOM 9112 C CA . LYS A 1 1124 ? -95.029 -57.724 14.940 1.00 64.31 1124 LYS A CA 1
ATOM 9113 C C . LYS A 1 1124 ? -96.368 -58.423 15.192 1.00 64.31 1124 LYS A C 1
ATOM 9115 O O . LYS A 1 1124 ? -96.426 -59.647 15.099 1.00 64.31 1124 LYS A O 1
ATOM 9120 N N . GLU A 1 1125 ? -97.424 -57.653 15.445 1.00 66.75 1125 GLU A N 1
ATOM 9121 C CA . GLU A 1 1125 ? -98.799 -58.143 15.604 1.00 66.75 1125 GLU A CA 1
ATOM 9122 C C . GLU A 1 1125 ? -99.378 -58.666 14.281 1.00 66.75 1125 GLU A C 1
ATOM 9124 O O . GLU A 1 1125 ? -99.920 -59.769 14.258 1.00 66.75 1125 GLU A O 1
ATOM 9129 N N . ILE A 1 1126 ? -99.152 -57.971 13.156 1.00 62.97 1126 ILE A N 1
ATOM 9130 C CA . ILE A 1 1126 ? -99.556 -58.438 11.816 1.00 62.97 1126 ILE A CA 1
ATOM 9131 C C . ILE A 1 1126 ? -98.866 -59.768 11.472 1.00 62.97 1126 ILE A C 1
ATOM 9133 O O . ILE A 1 1126 ? -99.518 -60.711 11.028 1.00 62.97 1126 ILE A O 1
ATOM 9137 N N . ARG A 1 1127 ? -97.563 -59.923 11.749 1.00 61.66 1127 ARG A N 1
ATOM 9138 C CA . ARG A 1 1127 ? -96.866 -61.211 11.545 1.00 61.66 1127 ARG A CA 1
ATOM 9139 C C . ARG A 1 1127 ? -97.354 -62.330 12.473 1.00 61.66 1127 ARG A C 1
ATOM 9141 O O . ARG A 1 1127 ? -97.112 -63.496 12.165 1.00 61.66 1127 ARG A O 1
ATOM 9148 N N . GLY A 1 1128 ? -98.011 -62.004 13.585 1.00 64.19 1128 GLY A N 1
ATOM 9149 C CA . GLY A 1 1128 ? -98.611 -62.963 14.516 1.00 64.19 1128 GLY A CA 1
ATOM 9150 C C . GLY A 1 1128 ? -99.955 -63.542 14.057 1.00 64.19 1128 GLY A C 1
ATOM 9151 O O . GLY A 1 1128 ? -100.409 -64.515 14.653 1.00 64.19 1128 GLY A O 1
ATOM 9152 N N . LEU A 1 1129 ? -100.566 -62.983 13.003 1.00 67.88 1129 LEU A N 1
ATOM 9153 C CA . LEU A 1 1129 ? -101.849 -63.436 12.456 1.00 67.88 1129 LEU A CA 1
ATOM 9154 C C . LEU A 1 1129 ? -101.746 -64.812 11.767 1.00 67.88 1129 LEU A C 1
ATOM 9156 O O . LEU A 1 1129 ? -100.677 -65.217 11.285 1.00 67.88 1129 LEU A O 1
ATOM 9160 N N . ASP A 1 1130 ? -102.879 -65.523 11.749 1.00 65.81 1130 ASP A N 1
ATOM 9161 C CA . ASP A 1 1130 ? -102.989 -66.940 11.384 1.00 65.81 1130 ASP A CA 1
ATOM 9162 C C . ASP A 1 1130 ? -102.509 -67.238 9.949 1.00 65.81 1130 ASP A C 1
ATOM 9164 O O . ASP A 1 1130 ? -102.631 -66.419 9.033 1.00 65.81 1130 ASP A O 1
ATOM 9168 N N . LYS A 1 1131 ? -101.916 -68.421 9.748 1.00 62.47 1131 LYS A N 1
ATOM 9169 C CA . LYS A 1 1131 ? -101.077 -68.740 8.575 1.00 62.47 1131 LYS A CA 1
ATOM 9170 C C . LYS A 1 1131 ? -101.827 -68.667 7.243 1.00 62.47 1131 LYS A C 1
ATOM 9172 O O . LYS A 1 1131 ? -101.220 -68.297 6.238 1.00 62.47 1131 LYS A O 1
ATOM 9177 N N . ASP A 1 1132 ? -103.122 -68.963 7.248 1.00 61.19 1132 ASP A N 1
ATOM 9178 C CA . ASP A 1 1132 ? -103.966 -68.976 6.049 1.00 61.19 1132 ASP A CA 1
ATOM 9179 C C . ASP A 1 1132 ? -104.286 -67.555 5.539 1.00 61.19 1132 ASP A C 1
ATOM 9181 O O . ASP A 1 1132 ? -104.433 -67.345 4.331 1.00 61.19 1132 ASP A O 1
ATOM 9185 N N . MET A 1 1133 ? -104.291 -66.552 6.431 1.00 60.00 1133 MET A N 1
ATOM 9186 C CA . MET A 1 1133 ? -104.581 -65.146 6.100 1.00 60.00 1133 MET A CA 1
ATOM 9187 C C . MET A 1 1133 ? -103.415 -64.439 5.398 1.00 60.00 1133 MET A C 1
ATOM 9189 O O . MET A 1 1133 ? -103.609 -63.405 4.766 1.00 60.00 1133 MET A O 1
ATOM 9193 N N . ARG A 1 1134 ? -102.202 -65.004 5.442 1.00 63.19 1134 ARG A N 1
ATOM 9194 C CA . ARG A 1 1134 ? -101.003 -64.415 4.811 1.00 63.19 1134 ARG A CA 1
ATOM 9195 C C . ARG A 1 1134 ? -101.013 -64.469 3.284 1.00 63.19 1134 ARG A C 1
ATOM 9197 O O . ARG A 1 1134 ? -100.217 -63.796 2.641 1.00 63.19 1134 ARG A O 1
ATOM 9204 N N . SER A 1 1135 ? -101.891 -65.291 2.716 1.00 61.31 1135 SER A N 1
ATOM 9205 C CA . SER A 1 1135 ? -102.119 -65.377 1.272 1.00 61.31 1135 SER A CA 1
ATOM 9206 C C . SER A 1 1135 ? -103.136 -64.351 0.766 1.00 61.31 1135 SER A C 1
ATOM 9208 O O . SER A 1 1135 ? -103.327 -64.233 -0.441 1.00 61.31 1135 SER A O 1
ATOM 9210 N N . TRP A 1 1136 ? -103.810 -63.630 1.670 1.00 71.06 1136 TRP A N 1
ATOM 9211 C CA . TRP A 1 1136 ? -104.849 -62.679 1.300 1.00 71.06 1136 TRP A CA 1
ATOM 9212 C C . TRP A 1 1136 ? -104.225 -61.391 0.778 1.00 71.06 1136 TRP A C 1
ATOM 9214 O O . TRP A 1 1136 ? -103.338 -60.816 1.413 1.00 71.06 1136 TRP A O 1
ATOM 9224 N N . ASP A 1 1137 ? -104.771 -60.877 -0.321 1.00 56.50 1137 ASP A N 1
ATOM 9225 C CA . ASP A 1 1137 ? -104.328 -59.615 -0.923 1.00 56.50 1137 ASP A CA 1
ATOM 9226 C C . ASP A 1 1137 ? -104.387 -58.442 0.071 1.00 56.50 1137 ASP A C 1
ATOM 9228 O O . ASP A 1 1137 ? -103.556 -57.538 0.031 1.00 56.50 1137 ASP A O 1
ATOM 9232 N N . LEU A 1 1138 ? -105.323 -58.486 1.026 1.00 59.84 1138 LEU A N 1
ATOM 9233 C CA . LEU A 1 1138 ? -105.471 -57.484 2.084 1.00 59.84 1138 LEU A CA 1
ATOM 9234 C C . LEU A 1 1138 ? -104.326 -57.531 3.109 1.00 59.84 1138 LEU A C 1
ATOM 9236 O O . LEU A 1 1138 ? -103.875 -56.486 3.567 1.00 59.84 1138 LEU A O 1
ATOM 9240 N N . PHE A 1 1139 ? -103.826 -58.727 3.440 1.00 70.00 1139 PHE A N 1
ATOM 9241 C CA . PHE A 1 1139 ? -102.680 -58.902 4.335 1.00 70.00 1139 PHE A CA 1
ATOM 9242 C C . PHE A 1 1139 ? -101.384 -58.459 3.654 1.00 70.00 1139 PHE A C 1
ATOM 9244 O O . PHE A 1 1139 ? -100.614 -57.693 4.229 1.00 70.00 1139 PHE A O 1
ATOM 9251 N N . LEU A 1 1140 ? -101.177 -58.888 2.405 1.00 64.19 1140 LEU A N 1
ATOM 9252 C CA . LEU A 1 1140 ? -100.018 -58.497 1.600 1.00 64.19 1140 LEU A CA 1
ATOM 9253 C C . LEU A 1 1140 ? -100.000 -56.980 1.346 1.00 64.19 1140 LEU A C 1
ATOM 9255 O O . LEU A 1 1140 ? -98.945 -56.352 1.433 1.00 64.19 1140 LEU A O 1
ATOM 9259 N N . GLY A 1 1141 ? -101.168 -56.373 1.115 1.00 66.06 1141 GLY A N 1
ATOM 9260 C CA . GLY A 1 1141 ? -101.321 -54.924 0.987 1.00 66.06 1141 GLY A CA 1
ATOM 9261 C C . GLY A 1 1141 ? -101.001 -54.168 2.280 1.00 66.06 1141 GLY A C 1
ATOM 9262 O O . GLY A 1 1141 ? -100.287 -53.166 2.238 1.00 66.06 1141 GLY A O 1
ATOM 9263 N N . LEU A 1 1142 ? -101.465 -54.660 3.435 1.00 69.00 1142 LEU A N 1
ATOM 9264 C CA . LEU A 1 1142 ? -101.203 -54.039 4.738 1.00 69.00 1142 LEU A CA 1
ATOM 9265 C C . LEU A 1 1142 ? -99.726 -54.173 5.151 1.00 69.00 1142 LEU A C 1
ATOM 9267 O O . LEU A 1 1142 ? -99.130 -53.202 5.615 1.00 69.00 1142 LEU A O 1
ATOM 9271 N N . GLU A 1 1143 ? -99.109 -55.342 4.940 1.00 70.12 1143 GLU A N 1
ATOM 9272 C CA . GLU A 1 1143 ? -97.680 -55.562 5.208 1.00 70.12 1143 GLU A CA 1
ATOM 9273 C C . GLU A 1 1143 ? -96.803 -54.686 4.303 1.00 70.12 1143 GLU A C 1
ATOM 9275 O O . GLU A 1 1143 ? -95.839 -54.083 4.779 1.00 70.12 1143 GLU A O 1
ATOM 9280 N N . SER A 1 1144 ? -97.164 -54.544 3.023 1.00 67.69 1144 SER A N 1
ATOM 9281 C CA . SER A 1 1144 ? -96.466 -53.647 2.100 1.00 67.69 1144 SER A CA 1
ATOM 9282 C C . SER A 1 1144 ? -96.610 -52.178 2.501 1.00 67.69 1144 SER A C 1
ATOM 9284 O O . SER A 1 1144 ? -95.617 -51.457 2.499 1.00 67.69 1144 SER A O 1
ATOM 9286 N N . ALA A 1 1145 ? -97.809 -51.719 2.873 1.00 66.75 1145 ALA A N 1
ATOM 9287 C CA . ALA A 1 1145 ? -98.034 -50.334 3.291 1.00 66.75 1145 ALA A CA 1
ATOM 9288 C C . ALA A 1 1145 ? -97.263 -49.991 4.576 1.00 66.75 1145 ALA A C 1
ATOM 9290 O O . ALA A 1 1145 ? -96.643 -48.932 4.673 1.00 66.75 1145 ALA A O 1
ATOM 9291 N N . LEU A 1 1146 ? -97.241 -50.915 5.540 1.00 69.12 1146 LEU A N 1
ATOM 9292 C CA . LEU A 1 1146 ? -96.522 -50.741 6.797 1.00 69.12 1146 LEU A CA 1
ATOM 9293 C C . LEU A 1 1146 ? -94.999 -50.770 6.590 1.00 69.12 1146 LEU A C 1
ATOM 9295 O O . LEU A 1 1146 ? -94.278 -49.979 7.196 1.00 69.12 1146 LEU A O 1
ATOM 9299 N N . LYS A 1 1147 ? -94.502 -51.628 5.689 1.00 68.38 1147 LYS A N 1
ATOM 9300 C CA . LYS A 1 1147 ? -93.087 -51.647 5.297 1.00 68.38 1147 LYS A CA 1
ATOM 9301 C C . LYS A 1 1147 ? -92.688 -50.340 4.610 1.00 68.38 1147 LYS A C 1
ATOM 9303 O O . LYS A 1 1147 ? -91.695 -49.752 5.018 1.00 68.38 1147 LYS A O 1
ATOM 9308 N N . ASN A 1 1148 ? -93.498 -49.852 3.667 1.00 69.81 1148 ASN A N 1
ATOM 9309 C CA . ASN A 1 1148 ? -93.273 -48.586 2.963 1.00 69.81 1148 ASN A CA 1
ATOM 9310 C C . ASN A 1 1148 ? -93.259 -47.383 3.923 1.00 69.81 1148 ASN A C 1
ATOM 9312 O O . ASN A 1 1148 ? -92.426 -46.488 3.765 1.00 69.81 1148 ASN A O 1
ATOM 9316 N N . MET A 1 1149 ? -94.128 -47.377 4.941 1.00 67.12 1149 MET A N 1
ATOM 9317 C CA . MET A 1 1149 ? -94.146 -46.345 5.983 1.00 67.12 1149 MET A CA 1
ATOM 9318 C C . MET A 1 1149 ? -92.858 -46.364 6.823 1.00 67.12 1149 MET A C 1
ATOM 9320 O O . MET A 1 1149 ? -92.257 -45.314 7.026 1.00 67.12 1149 MET A O 1
ATOM 9324 N N . ILE A 1 1150 ? -92.377 -47.544 7.236 1.00 68.19 1150 ILE A N 1
ATOM 9325 C CA . ILE A 1 1150 ? -91.128 -47.678 8.011 1.00 68.19 1150 ILE A CA 1
ATOM 9326 C C . ILE A 1 1150 ? -89.914 -47.184 7.206 1.00 68.19 1150 ILE A C 1
ATOM 9328 O O . ILE A 1 1150 ? -89.086 -46.449 7.739 1.00 68.19 1150 ILE A O 1
ATOM 9332 N N . THR A 1 1151 ? -89.805 -47.537 5.921 1.00 68.12 1151 THR A N 1
ATOM 9333 C CA . THR A 1 1151 ? -88.719 -47.035 5.054 1.00 68.12 1151 THR A CA 1
ATOM 9334 C C . THR A 1 1151 ? -88.823 -45.535 4.786 1.00 68.12 1151 THR A C 1
ATOM 9336 O O . THR A 1 1151 ? -87.806 -44.849 4.802 1.00 68.12 1151 THR A O 1
ATOM 9339 N N . SER A 1 1152 ? -90.033 -44.991 4.607 1.00 69.00 1152 SER A N 1
ATOM 9340 C CA . SER A 1 1152 ? -90.208 -43.545 4.398 1.00 69.00 1152 SER A CA 1
ATOM 9341 C C . SER A 1 1152 ? -89.814 -42.746 5.646 1.00 69.00 1152 SER A C 1
ATOM 9343 O O . SER A 1 1152 ? -89.128 -41.738 5.527 1.00 69.00 1152 SER A O 1
ATOM 9345 N N . LEU A 1 1153 ? -90.173 -43.218 6.846 1.00 66.75 1153 LEU A N 1
ATOM 9346 C CA . LEU A 1 1153 ? -89.777 -42.586 8.112 1.00 66.75 1153 LEU A CA 1
ATOM 9347 C C . LEU A 1 1153 ? -88.262 -42.652 8.350 1.00 66.75 1153 LEU A C 1
ATOM 9349 O O . LEU A 1 1153 ? -87.679 -41.702 8.867 1.00 66.75 1153 LEU A O 1
ATOM 9353 N N . ARG A 1 1154 ? -87.603 -43.733 7.916 1.00 68.62 1154 ARG A N 1
ATOM 9354 C CA . ARG A 1 1154 ? -86.141 -43.857 7.990 1.00 68.62 1154 ARG A CA 1
ATOM 9355 C C . ARG A 1 1154 ? -85.425 -42.862 7.073 1.00 68.62 1154 ARG A C 1
ATOM 9357 O O . ARG A 1 1154 ? -84.508 -42.188 7.529 1.00 68.62 1154 ARG A O 1
ATOM 9364 N N . ALA A 1 1155 ? -85.883 -42.721 5.829 1.00 67.44 1155 ALA A N 1
ATOM 9365 C CA . ALA A 1 1155 ? -85.352 -41.740 4.882 1.00 67.44 1155 ALA A CA 1
ATOM 9366 C C . ALA A 1 1155 ? -85.556 -40.289 5.367 1.00 67.44 1155 ALA A C 1
ATOM 9368 O O . ALA A 1 1155 ? -84.670 -39.454 5.210 1.00 67.44 1155 ALA A O 1
ATOM 9369 N N . VAL A 1 1156 ? -86.684 -39.991 6.029 1.00 70.00 1156 VAL A N 1
ATOM 9370 C CA . VAL A 1 1156 ? -86.906 -38.689 6.693 1.00 70.00 1156 VAL A CA 1
ATOM 9371 C C . VAL A 1 1156 ? -85.900 -38.457 7.826 1.00 70.00 1156 VAL A C 1
ATOM 9373 O O . VAL A 1 1156 ? -85.406 -37.342 7.972 1.00 70.00 1156 VAL A O 1
ATOM 9376 N N . GLY A 1 1157 ? -85.551 -39.498 8.587 1.00 67.06 1157 GLY A N 1
ATOM 9377 C CA . GLY A 1 1157 ? -84.516 -39.423 9.620 1.00 67.06 1157 GLY A CA 1
ATOM 9378 C C . GLY A 1 1157 ? -83.119 -39.104 9.071 1.00 67.06 1157 GLY A C 1
ATOM 9379 O O . GLY A 1 1157 ? -82.388 -38.329 9.678 1.00 67.06 1157 GLY A O 1
ATOM 9380 N N . GLU A 1 1158 ? -82.745 -39.634 7.902 1.00 69.88 1158 GLU A N 1
ATOM 9381 C CA . GLU A 1 1158 ? -81.452 -39.314 7.267 1.00 69.88 1158 GLU A CA 1
ATOM 9382 C C . GLU A 1 1158 ? -81.405 -37.877 6.720 1.00 69.88 1158 GLU A C 1
ATOM 9384 O O . GLU A 1 1158 ? -80.381 -37.198 6.825 1.00 69.88 1158 GLU A O 1
ATOM 9389 N N . LEU A 1 1159 ? -82.535 -37.371 6.221 1.00 68.75 1159 LEU A N 1
ATOM 9390 C CA . LEU A 1 1159 ? -82.682 -35.994 5.740 1.00 68.75 1159 LEU A CA 1
ATOM 9391 C C . LEU A 1 1159 ? -82.663 -34.928 6.855 1.00 68.75 1159 LEU A C 1
ATOM 9393 O O . LEU A 1 1159 ? -82.613 -33.737 6.553 1.00 68.75 1159 LEU A O 1
ATOM 9397 N N . GLN A 1 1160 ? -82.667 -35.320 8.134 1.00 69.88 1160 GLN A N 1
ATOM 9398 C CA . GLN A 1 1160 ? -82.467 -34.406 9.269 1.00 69.88 1160 GLN A CA 1
ATOM 9399 C C . GLN A 1 1160 ? -80.983 -34.075 9.537 1.00 69.88 1160 GLN A C 1
ATOM 9401 O O . GLN A 1 1160 ? -80.674 -33.339 10.475 1.00 69.88 1160 GLN A O 1
ATOM 9406 N N . ASN A 1 1161 ? -80.046 -34.595 8.734 1.00 66.56 1161 ASN A N 1
ATOM 9407 C CA . ASN A 1 1161 ? -78.617 -34.327 8.892 1.00 66.56 1161 ASN A CA 1
ATOM 9408 C C . ASN A 1 1161 ? -78.272 -32.840 8.648 1.00 66.56 1161 ASN A C 1
ATOM 9410 O O . ASN A 1 1161 ? -78.605 -32.268 7.610 1.00 66.56 1161 ASN A O 1
ATOM 9414 N N . SER A 1 1162 ? -77.531 -32.226 9.578 1.00 70.81 1162 SER A N 1
ATOM 9415 C CA . SER A 1 1162 ? -77.165 -30.801 9.551 1.00 70.81 1162 SER A CA 1
ATOM 9416 C C . SER A 1 1162 ? -76.236 -30.389 8.398 1.00 70.81 1162 SER A C 1
ATOM 9418 O O . SER A 1 1162 ? -76.088 -29.195 8.136 1.00 70.81 1162 SER A O 1
ATOM 9420 N N . ALA A 1 1163 ? -75.619 -31.343 7.689 1.00 68.25 1163 ALA A N 1
ATOM 9421 C CA . ALA A 1 1163 ? -74.809 -31.081 6.495 1.00 68.25 1163 ALA A CA 1
ATOM 9422 C C . ALA A 1 1163 ? -75.651 -30.705 5.255 1.00 68.25 1163 ALA A C 1
ATOM 9424 O O . ALA A 1 1163 ? -75.120 -30.194 4.263 1.00 68.25 1163 ALA A O 1
ATOM 9425 N N . ILE A 1 1164 ? -76.965 -30.948 5.289 1.00 74.06 1164 ILE A N 1
ATOM 9426 C CA . ILE A 1 1164 ? -77.879 -30.673 4.178 1.00 74.06 1164 ILE A CA 1
ATOM 9427 C C . ILE A 1 1164 ? -78.166 -29.167 4.094 1.00 74.06 1164 ILE A C 1
ATOM 9429 O O . ILE A 1 1164 ? -78.403 -28.491 5.089 1.00 74.06 1164 ILE A O 1
ATOM 9433 N N . ARG A 1 1165 ? -78.136 -28.627 2.873 1.00 76.62 1165 ARG A N 1
ATOM 9434 C CA . ARG A 1 1165 ? -78.341 -27.206 2.556 1.00 76.62 1165 ARG A CA 1
ATOM 9435 C C . ARG A 1 1165 ? -79.326 -27.098 1.398 1.00 76.62 1165 ARG A C 1
ATOM 9437 O O . ARG A 1 1165 ? -79.573 -28.086 0.712 1.00 76.62 1165 ARG A O 1
ATOM 9444 N N . ASP A 1 1166 ? -79.818 -25.899 1.107 1.00 72.56 1166 ASP A N 1
ATOM 9445 C CA . ASP A 1 1166 ? -80.843 -25.643 0.077 1.00 72.56 1166 ASP A CA 1
ATOM 9446 C C . ASP A 1 1166 ? -80.552 -26.263 -1.301 1.00 72.56 1166 ASP A C 1
ATOM 9448 O O . ASP A 1 1166 ? -81.469 -26.632 -2.034 1.00 72.56 1166 ASP A O 1
ATOM 9452 N N . ARG A 1 1167 ? -79.273 -26.407 -1.668 1.00 78.06 1167 ARG A N 1
ATOM 9453 C CA . ARG A 1 1167 ? -78.853 -27.077 -2.910 1.00 78.06 1167 ARG A CA 1
ATOM 9454 C C . ARG A 1 1167 ? -79.161 -28.578 -2.919 1.00 78.06 1167 ARG A C 1
ATOM 9456 O O . ARG A 1 1167 ? -79.639 -29.087 -3.924 1.00 78.06 1167 ARG A O 1
ATOM 9463 N N . HIS A 1 1168 ? -78.967 -29.258 -1.794 1.00 80.38 1168 HIS A N 1
ATOM 9464 C CA . HIS A 1 1168 ? -79.255 -30.683 -1.629 1.00 80.38 1168 HIS A CA 1
ATOM 9465 C C . HIS A 1 1168 ? -80.767 -30.938 -1.593 1.00 80.38 1168 HIS A C 1
ATOM 9467 O O . HIS A 1 1168 ? -81.240 -31.915 -2.164 1.00 80.38 1168 HIS A O 1
ATOM 9473 N N . TRP A 1 1169 ? -81.544 -30.009 -1.023 1.00 76.44 1169 TRP A N 1
ATOM 9474 C CA . TRP A 1 1169 ? -83.008 -30.039 -1.114 1.00 76.44 1169 TRP A CA 1
ATOM 9475 C C . TRP A 1 1169 ? -83.498 -29.895 -2.560 1.00 76.44 1169 TRP A C 1
ATOM 9477 O O . TRP A 1 1169 ? -84.427 -30.590 -2.962 1.00 76.44 1169 TRP A O 1
ATOM 9487 N N . LYS A 1 1170 ? -82.843 -29.060 -3.379 1.00 74.38 1170 LYS A N 1
ATOM 9488 C CA . LYS A 1 1170 ? -83.112 -28.990 -4.827 1.00 74.38 1170 LYS A CA 1
ATOM 9489 C C . LYS A 1 1170 ? -82.747 -30.276 -5.565 1.00 74.38 1170 LYS A C 1
ATOM 9491 O O . LYS A 1 1170 ? -83.534 -30.717 -6.393 1.00 74.38 1170 LYS A O 1
ATOM 9496 N N . GLU A 1 1171 ? -81.621 -30.906 -5.235 1.00 75.25 1171 GLU A N 1
ATOM 9497 C CA . GLU A 1 1171 ? -81.250 -32.206 -5.816 1.00 75.25 1171 GLU A CA 1
ATOM 9498 C C . GLU A 1 1171 ? -82.250 -33.310 -5.443 1.00 75.25 1171 GLU A C 1
ATOM 9500 O O . GLU A 1 1171 ? -82.632 -34.109 -6.298 1.00 75.25 1171 GLU A O 1
ATOM 9505 N N . LEU A 1 1172 ? -82.756 -33.306 -4.206 1.00 76.31 1172 LEU A N 1
ATOM 9506 C CA . LEU A 1 1172 ? -83.808 -34.224 -3.769 1.00 76.31 1172 LEU A CA 1
ATOM 9507 C C . LEU A 1 1172 ? -85.119 -33.992 -4.537 1.00 76.31 1172 LEU A C 1
ATOM 9509 O O . LEU A 1 1172 ? -85.774 -34.950 -4.953 1.00 76.31 1172 LEU A O 1
ATOM 9513 N N . MET A 1 1173 ? -85.495 -32.731 -4.772 1.00 75.44 1173 MET A N 1
ATOM 9514 C CA . MET A 1 1173 ? -86.655 -32.384 -5.604 1.00 75.44 1173 MET A CA 1
ATOM 9515 C C . MET A 1 1173 ? -86.479 -32.833 -7.059 1.00 75.44 1173 MET A C 1
ATOM 9517 O O . MET A 1 1173 ? -87.421 -33.328 -7.678 1.00 75.44 1173 MET A O 1
ATOM 9521 N N . ASP A 1 1174 ? -85.270 -32.713 -7.606 1.00 74.88 1174 ASP A N 1
ATOM 9522 C CA . ASP A 1 1174 ? -84.965 -33.155 -8.966 1.00 74.88 1174 ASP A CA 1
ATOM 9523 C C . ASP A 1 1174 ? -84.969 -34.685 -9.106 1.00 74.88 1174 ASP A C 1
ATOM 9525 O O . ASP A 1 1174 ? -85.386 -35.191 -10.157 1.00 74.88 1174 ASP A O 1
ATOM 9529 N N . ALA A 1 1175 ? -84.542 -35.421 -8.074 1.00 72.88 1175 ALA A N 1
ATOM 9530 C CA . ALA A 1 1175 ? -84.559 -36.885 -8.032 1.00 72.88 1175 ALA A CA 1
ATOM 9531 C C . ALA A 1 1175 ? -85.986 -37.438 -7.878 1.00 72.88 1175 ALA A C 1
ATOM 9533 O O . ALA A 1 1175 ? -86.410 -38.300 -8.648 1.00 72.88 1175 ALA A O 1
ATOM 9534 N N . THR A 1 1176 ? -86.761 -36.878 -6.946 1.00 71.44 1176 THR A N 1
ATOM 9535 C CA . THR A 1 1176 ? -88.152 -37.291 -6.679 1.00 71.44 1176 THR A CA 1
ATOM 9536 C C . THR A 1 1176 ? -89.156 -36.745 -7.701 1.00 71.44 1176 THR A C 1
ATOM 9538 O O . THR A 1 1176 ? -90.269 -37.256 -7.800 1.00 71.44 1176 THR A O 1
ATOM 9541 N N . LYS A 1 1177 ? -88.768 -35.732 -8.494 1.00 68.38 1177 LYS A N 1
ATOM 9542 C CA . LYS A 1 1177 ? -89.619 -34.988 -9.447 1.00 68.38 1177 LYS A CA 1
ATOM 9543 C C . LYS A 1 1177 ? -90.795 -34.249 -8.798 1.00 68.38 1177 LYS A C 1
ATOM 9545 O O . LYS A 1 1177 ? -91.735 -33.869 -9.498 1.00 68.38 1177 LYS A O 1
ATOM 9550 N N . VAL A 1 1178 ? -90.729 -34.004 -7.490 1.00 70.50 1178 VAL A N 1
ATOM 9551 C CA . VAL A 1 1178 ? -91.747 -33.274 -6.727 1.00 70.50 1178 VAL A CA 1
ATOM 9552 C C . VAL A 1 1178 ? -91.129 -31.999 -6.160 1.00 70.50 1178 VAL A C 1
ATOM 9554 O O . VAL A 1 1178 ? -90.114 -32.039 -5.475 1.00 70.50 1178 VAL A O 1
ATOM 9557 N N . THR A 1 1179 ? -91.737 -30.849 -6.449 1.00 56.88 1179 THR A N 1
ATOM 9558 C CA . THR A 1 1179 ? -91.275 -29.543 -5.961 1.00 56.88 1179 THR A CA 1
ATOM 9559 C C . THR A 1 1179 ? -91.928 -29.198 -4.624 1.00 56.88 1179 THR A C 1
ATOM 9561 O O . THR A 1 1179 ? -93.154 -29.097 -4.566 1.00 56.88 1179 THR A O 1
ATOM 9564 N N . PHE A 1 1180 ? -91.129 -28.957 -3.583 1.00 67.00 1180 PHE A N 1
ATOM 9565 C CA . PHE A 1 1180 ? -91.588 -28.484 -2.274 1.00 67.00 1180 PHE A CA 1
ATOM 9566 C C . PHE A 1 1180 ? -90.592 -27.485 -1.660 1.00 67.00 1180 PHE A C 1
ATOM 9568 O O . PHE A 1 1180 ? -89.400 -27.515 -1.951 1.00 67.00 1180 PHE A O 1
ATOM 9575 N N . THR A 1 1181 ? -91.064 -26.570 -0.818 1.00 58.28 1181 THR A N 1
ATOM 9576 C CA . THR A 1 1181 ? -90.212 -25.616 -0.091 1.00 58.28 1181 THR A CA 1
ATOM 9577 C C . THR A 1 1181 ? -90.208 -25.984 1.386 1.00 58.28 1181 THR A C 1
ATOM 9579 O O . THR A 1 1181 ? -91.270 -25.965 1.997 1.00 58.28 1181 THR A O 1
ATOM 9582 N N . MET A 1 1182 ? -89.041 -26.319 1.946 1.00 59.41 1182 MET A N 1
ATOM 9583 C CA . MET A 1 1182 ? -88.878 -26.503 3.394 1.00 59.41 1182 MET A CA 1
ATOM 9584 C C . MET A 1 1182 ? -88.978 -25.145 4.099 1.00 59.41 1182 MET A C 1
ATOM 9586 O O . MET A 1 1182 ? -88.089 -24.309 3.943 1.00 59.41 1182 MET A O 1
ATOM 9590 N N . ASP A 1 1183 ? -90.046 -24.935 4.866 1.00 59.50 1183 ASP A N 1
ATOM 9591 C CA . ASP A 1 1183 ? -90.198 -23.834 5.822 1.00 59.50 1183 ASP A CA 1
ATOM 9592 C C . ASP A 1 1183 ? -90.488 -24.360 7.246 1.00 59.50 1183 ASP A C 1
ATOM 9594 O O . ASP A 1 1183 ? -90.710 -25.557 7.452 1.00 59.50 1183 ASP A O 1
ATOM 9598 N N . GLU A 1 1184 ? -90.486 -23.478 8.252 1.00 53.53 1184 GLU A N 1
ATOM 9599 C CA . GLU A 1 1184 ? -90.743 -23.835 9.662 1.00 53.53 1184 GLU A CA 1
ATOM 9600 C C . GLU A 1 1184 ? -92.149 -24.434 9.914 1.00 53.53 1184 GLU A C 1
ATOM 9602 O O . GLU A 1 1184 ? -92.409 -24.934 11.007 1.00 53.53 1184 GLU A O 1
ATOM 9607 N N . ASN A 1 1185 ? -93.049 -24.432 8.917 1.00 52.66 1185 ASN A N 1
ATOM 9608 C CA . ASN A 1 1185 ? -94.417 -24.955 9.006 1.00 52.66 1185 ASN A CA 1
ATOM 9609 C C . ASN A 1 1185 ? -94.625 -26.292 8.261 1.00 52.66 1185 ASN A C 1
ATOM 9611 O O . ASN A 1 1185 ? -95.740 -26.826 8.264 1.00 52.66 1185 ASN A O 1
ATOM 9615 N N . THR A 1 1186 ? -93.584 -26.845 7.630 1.00 57.81 1186 THR A N 1
ATOM 9616 C CA . THR A 1 1186 ? -93.663 -28.109 6.876 1.00 57.81 1186 THR A CA 1
ATOM 9617 C C . THR A 1 1186 ? -93.957 -29.286 7.815 1.00 57.81 1186 THR A C 1
ATOM 9619 O O . THR A 1 1186 ? -93.248 -29.492 8.800 1.00 57.81 1186 THR A O 1
ATOM 9622 N N . ASN A 1 1187 ? -94.992 -30.087 7.532 1.00 58.66 1187 ASN A N 1
ATOM 9623 C CA . ASN A 1 1187 ? -95.424 -31.173 8.422 1.00 58.66 1187 ASN A CA 1
ATOM 9624 C C . ASN A 1 1187 ? -95.082 -32.574 7.865 1.00 58.66 1187 ASN A C 1
ATOM 9626 O O . ASN A 1 1187 ? -94.820 -32.762 6.678 1.00 58.66 1187 ASN A O 1
ATOM 9630 N N . LEU A 1 1188 ? -95.113 -33.599 8.728 1.00 57.22 1188 LEU A N 1
ATOM 9631 C CA . LEU A 1 1188 ? -94.756 -34.982 8.369 1.00 57.22 1188 LEU A CA 1
ATOM 9632 C C . LEU A 1 1188 ? -95.616 -35.559 7.226 1.00 57.22 1188 LEU A C 1
ATOM 9634 O O . LEU A 1 1188 ? -95.157 -36.418 6.477 1.00 57.22 1188 LEU A O 1
ATOM 9638 N N . LYS A 1 1189 ? -96.855 -35.083 7.052 1.00 58.47 1189 LYS A N 1
ATOM 9639 C CA . LYS A 1 1189 ? -97.744 -35.522 5.967 1.00 58.47 1189 LYS A CA 1
ATOM 9640 C C . LYS A 1 1189 ? -97.251 -35.032 4.602 1.00 58.47 1189 LYS A C 1
ATOM 9642 O O . LYS A 1 1189 ? -97.379 -35.775 3.630 1.00 58.47 1189 LYS A O 1
ATOM 9647 N N . ASP A 1 1190 ? -96.651 -33.847 4.544 1.00 62.88 1190 ASP A N 1
ATOM 9648 C CA . ASP A 1 1190 ? -96.077 -33.285 3.318 1.00 62.88 1190 ASP A CA 1
ATOM 9649 C C . ASP A 1 1190 ? -94.810 -34.054 2.896 1.00 62.88 1190 ASP A C 1
ATOM 9651 O O . ASP A 1 1190 ? -94.593 -34.306 1.713 1.00 62.88 1190 ASP A O 1
ATOM 9655 N N . LEU A 1 1191 ? -94.028 -34.546 3.867 1.00 62.19 1191 LEU A N 1
ATOM 9656 C CA . LEU A 1 1191 ? -92.854 -35.398 3.624 1.00 62.19 1191 LEU A CA 1
ATOM 9657 C C . LEU A 1 1191 ? -93.218 -36.840 3.239 1.00 62.19 1191 LEU A C 1
ATOM 9659 O O . LEU A 1 1191 ? -92.554 -37.448 2.401 1.00 62.19 1191 LEU A O 1
ATOM 9663 N N . LEU A 1 1192 ? -94.293 -37.396 3.804 1.00 62.25 1192 LEU A N 1
ATOM 9664 C CA . LEU A 1 1192 ? -94.778 -38.736 3.452 1.00 62.25 1192 LEU A CA 1
ATOM 9665 C C . LEU A 1 1192 ? -95.417 -38.792 2.051 1.00 62.25 1192 LEU A C 1
ATOM 9667 O O . LEU A 1 1192 ? -95.441 -39.861 1.439 1.00 62.25 1192 LEU A O 1
ATOM 9671 N N . GLN A 1 1193 ? -95.882 -37.658 1.510 1.00 64.25 1193 GLN A N 1
ATOM 9672 C CA . GLN A 1 1193 ? -96.367 -37.553 0.125 1.00 64.25 1193 GLN A CA 1
ATOM 9673 C C . GLN A 1 1193 ? -95.261 -37.669 -0.933 1.00 64.25 1193 GLN A C 1
ATOM 9675 O O . GLN A 1 1193 ? -95.570 -37.933 -2.093 1.00 64.25 1193 GLN A O 1
ATOM 9680 N N . LEU A 1 1194 ? -93.988 -37.527 -0.550 1.00 65.19 1194 LEU A N 1
ATOM 9681 C CA . LEU A 1 1194 ? -92.842 -37.668 -1.456 1.00 65.19 1194 LEU A CA 1
ATOM 9682 C C . LEU A 1 1194 ? -92.507 -39.135 -1.788 1.00 65.19 1194 LEU A C 1
ATOM 9684 O O . LEU A 1 1194 ? -91.573 -39.389 -2.543 1.00 65.19 1194 LEU A O 1
ATOM 9688 N N . GLU A 1 1195 ? -93.242 -40.101 -1.220 1.00 68.06 1195 GLU A N 1
ATOM 9689 C CA . GLU A 1 1195 ? -93.026 -41.545 -1.406 1.00 68.06 1195 GLU A CA 1
ATOM 9690 C C . GLU A 1 1195 ? -91.549 -41.963 -1.227 1.00 68.06 1195 GLU A C 1
ATOM 9692 O O . GLU A 1 1195 ? -91.023 -42.787 -1.976 1.00 68.06 1195 GLU A O 1
ATOM 9697 N N . LEU A 1 1196 ? -90.876 -41.417 -0.204 1.00 67.94 1196 LEU A N 1
ATOM 9698 C CA . LEU A 1 1196 ? -89.421 -41.548 0.001 1.00 67.94 1196 LEU A CA 1
ATOM 9699 C C . LEU A 1 1196 ? -88.919 -42.999 0.096 1.00 67.94 1196 LEU A C 1
ATOM 9701 O O . LEU A 1 1196 ? -87.766 -43.268 -0.225 1.00 67.94 1196 LEU A O 1
ATOM 9705 N N . HIS A 1 1197 ? -89.786 -43.957 0.438 1.00 68.06 1197 HIS A N 1
ATOM 9706 C CA . HIS A 1 1197 ? -89.483 -45.393 0.369 1.00 68.06 1197 HIS A CA 1
ATOM 9707 C C . HIS A 1 1197 ? -89.070 -45.902 -1.023 1.00 68.06 1197 HIS A C 1
ATOM 9709 O O . HIS A 1 1197 ? -88.558 -47.013 -1.127 1.00 68.06 1197 HIS A O 1
ATOM 9715 N N . ARG A 1 1198 ? -89.311 -45.141 -2.097 1.00 69.56 1198 ARG A N 1
ATOM 9716 C CA . ARG A 1 1198 ? -88.919 -45.504 -3.469 1.00 69.56 1198 ARG A CA 1
ATOM 9717 C C . ARG A 1 1198 ? -87.567 -44.931 -3.896 1.00 69.56 1198 ARG A C 1
ATOM 9719 O O . ARG A 1 1198 ? -87.054 -45.362 -4.924 1.00 69.56 1198 ARG A O 1
ATOM 9726 N N . PHE A 1 1199 ? -87.009 -44.006 -3.116 1.00 73.12 1199 PHE A N 1
ATOM 9727 C CA . PHE A 1 1199 ? -85.794 -43.245 -3.429 1.00 73.12 1199 PHE A CA 1
ATOM 9728 C C . PHE A 1 1199 ? -84.787 -43.274 -2.261 1.00 73.12 1199 PHE A C 1
ATOM 9730 O O . PHE A 1 1199 ? -84.008 -42.344 -2.088 1.00 73.12 1199 PHE A O 1
ATOM 9737 N N . GLU A 1 1200 ? -84.812 -44.331 -1.438 1.00 73.12 1200 GLU A N 1
ATOM 9738 C CA . GLU A 1 1200 ? -83.983 -44.468 -0.224 1.00 73.12 1200 GLU A CA 1
ATOM 9739 C C . GLU A 1 1200 ? -82.477 -44.354 -0.526 1.00 73.12 1200 GLU A C 1
ATOM 9741 O O . GLU A 1 1200 ? -81.770 -43.632 0.172 1.00 73.12 1200 GLU A O 1
ATOM 9746 N N . GLU A 1 1201 ? -81.988 -44.978 -1.605 1.00 74.00 1201 GLU A N 1
ATOM 9747 C CA . GLU A 1 1201 ? -80.571 -44.866 -1.990 1.00 74.00 1201 GLU A CA 1
ATOM 9748 C C . GLU A 1 1201 ? -80.200 -43.482 -2.544 1.00 74.00 1201 GLU A C 1
ATOM 9750 O O . GLU A 1 1201 ? -79.090 -43.011 -2.303 1.00 74.00 1201 GLU A O 1
ATOM 9755 N N . ASP A 1 1202 ? -81.123 -42.798 -3.231 1.00 77.25 1202 ASP A N 1
ATOM 9756 C CA . ASP A 1 1202 ? -80.892 -41.436 -3.729 1.00 77.25 1202 ASP A CA 1
ATOM 9757 C C . ASP A 1 1202 ? -80.846 -40.433 -2.567 1.00 77.25 1202 ASP A C 1
ATOM 9759 O O . ASP A 1 1202 ? -79.981 -39.559 -2.533 1.00 77.25 1202 ASP A O 1
ATOM 9763 N N . VAL A 1 1203 ? -81.733 -40.594 -1.577 1.00 76.50 1203 VAL A N 1
ATOM 9764 C CA . VAL A 1 1203 ? -81.722 -39.822 -0.326 1.00 76.50 1203 VAL A CA 1
ATOM 9765 C C . VAL A 1 1203 ? -80.391 -40.016 0.396 1.00 76.50 1203 VAL A C 1
ATOM 9767 O O . VAL A 1 1203 ? -79.718 -39.031 0.699 1.00 76.50 1203 VAL A O 1
ATOM 9770 N N . HIS A 1 1204 ? -79.976 -41.268 0.599 1.00 77.12 1204 HIS A N 1
ATOM 9771 C CA . HIS A 1 1204 ? -78.708 -41.589 1.244 1.00 77.12 1204 HIS A CA 1
ATOM 9772 C C . HIS A 1 1204 ? -77.516 -40.983 0.487 1.00 77.12 1204 HIS A C 1
ATOM 9774 O O . HIS A 1 1204 ? -76.659 -40.335 1.083 1.00 77.12 1204 HIS A O 1
ATOM 9780 N N . GLY A 1 1205 ? -77.497 -41.107 -0.846 1.00 79.44 1205 GLY A N 1
ATOM 9781 C CA . GLY A 1 1205 ? -76.447 -40.554 -1.702 1.00 79.44 1205 GLY A CA 1
ATOM 9782 C C . GLY A 1 1205 ? -76.352 -39.025 -1.664 1.00 79.44 1205 GLY A C 1
ATOM 9783 O O . GLY A 1 1205 ? -75.245 -38.480 -1.670 1.00 79.44 1205 GLY A O 1
ATOM 9784 N N . ILE A 1 1206 ? -77.484 -38.319 -1.580 1.00 81.31 1206 ILE A N 1
ATOM 9785 C CA . ILE A 1 1206 ? -77.521 -36.854 -1.439 1.00 81.31 1206 ILE A CA 1
ATOM 9786 C C . ILE A 1 1206 ? -76.982 -36.429 -0.068 1.00 81.31 1206 ILE A C 1
ATOM 9788 O O . ILE A 1 1206 ? -76.206 -35.473 0.014 1.00 81.31 1206 ILE A O 1
ATOM 9792 N N . VAL A 1 1207 ? -77.336 -37.148 1.002 1.00 78.56 1207 VAL A N 1
ATOM 9793 C CA . VAL A 1 1207 ? -76.809 -36.878 2.350 1.00 78.56 1207 VAL A CA 1
ATOM 9794 C C . VAL A 1 1207 ? -75.298 -37.130 2.402 1.00 78.56 1207 VAL A C 1
ATOM 9796 O O . VAL A 1 1207 ? -74.550 -36.282 2.888 1.00 78.56 1207 VAL A O 1
ATOM 9799 N N . ASP A 1 1208 ? -74.819 -38.231 1.826 1.00 77.75 1208 ASP A N 1
ATOM 9800 C CA . ASP A 1 1208 ? -73.390 -38.557 1.763 1.00 77.75 1208 ASP A CA 1
ATOM 9801 C C . ASP A 1 1208 ? -72.589 -37.520 0.961 1.00 77.75 1208 ASP A C 1
ATOM 9803 O O . ASP A 1 1208 ? -71.476 -37.134 1.339 1.00 77.75 1208 ASP A O 1
ATOM 9807 N N . LYS A 1 1209 ? -73.166 -37.018 -0.138 1.00 80.44 1209 LYS A N 1
ATOM 9808 C CA . LYS A 1 1209 ? -72.589 -35.922 -0.923 1.00 80.44 1209 LYS A CA 1
ATOM 9809 C C . LYS A 1 1209 ? -72.513 -34.633 -0.102 1.00 80.44 1209 LYS A C 1
ATOM 9811 O O . LYS A 1 1209 ? -71.457 -34.004 -0.071 1.00 80.44 1209 LYS A O 1
ATOM 9816 N N . ALA A 1 1210 ? -73.573 -34.288 0.626 1.00 79.62 1210 ALA A N 1
ATOM 9817 C CA . ALA A 1 1210 ? -73.610 -33.114 1.495 1.00 79.62 1210 ALA A CA 1
ATOM 9818 C C . ALA A 1 1210 ? -72.544 -33.163 2.608 1.00 79.62 1210 ALA A C 1
ATOM 9820 O O . ALA A 1 1210 ? -71.894 -32.155 2.917 1.00 79.62 1210 ALA A O 1
ATOM 9821 N N . VAL A 1 1211 ? -72.312 -34.348 3.180 1.00 78.50 1211 VAL A N 1
ATOM 9822 C CA . VAL A 1 1211 ? -71.269 -34.578 4.191 1.00 78.50 1211 VAL A CA 1
ATOM 9823 C C . VAL A 1 1211 ? -69.868 -34.424 3.587 1.00 78.50 1211 VAL A C 1
ATOM 9825 O O . VAL A 1 1211 ? -69.021 -33.742 4.172 1.00 78.50 1211 VAL A O 1
ATOM 9828 N N . LYS A 1 1212 ? -69.619 -34.981 2.393 1.00 78.00 1212 LYS A N 1
ATOM 9829 C CA . LYS A 1 1212 ? -68.329 -34.833 1.690 1.00 78.00 1212 LYS A CA 1
ATOM 9830 C C . LYS A 1 1212 ? -68.043 -33.385 1.291 1.00 78.00 1212 LYS A C 1
ATOM 9832 O O . LYS A 1 1212 ? -66.926 -32.918 1.497 1.00 78.00 1212 LYS A O 1
ATOM 9837 N N . GLU A 1 1213 ? -69.039 -32.649 0.801 1.00 81.38 1213 GLU A N 1
ATOM 9838 C CA . GLU A 1 1213 ? -68.893 -31.223 0.478 1.00 81.38 1213 GLU A CA 1
ATOM 9839 C C . GLU A 1 1213 ? -68.549 -30.387 1.714 1.00 81.38 1213 GLU A C 1
ATOM 9841 O O . GLU A 1 1213 ? -67.652 -29.547 1.664 1.00 81.38 1213 GLU A O 1
ATOM 9846 N N . THR A 1 1214 ? -69.202 -30.652 2.848 1.00 78.62 1214 THR A N 1
ATOM 9847 C CA . THR A 1 1214 ? -68.896 -29.963 4.111 1.00 78.62 1214 THR A CA 1
ATOM 9848 C C . THR A 1 1214 ? -67.462 -30.248 4.575 1.00 78.62 1214 THR A C 1
ATOM 9850 O O . THR A 1 1214 ? -66.787 -29.355 5.090 1.00 78.62 1214 THR A O 1
ATOM 9853 N N . SER A 1 1215 ? -66.959 -31.468 4.346 1.00 73.31 1215 SER A N 1
ATOM 9854 C CA . SER A 1 1215 ? -65.556 -31.810 4.604 1.00 73.31 1215 SER A CA 1
ATOM 9855 C C . SER A 1 1215 ? -64.595 -31.040 3.691 1.00 73.31 1215 SER A C 1
ATOM 9857 O O . SER A 1 1215 ? -63.611 -30.502 4.188 1.00 73.31 1215 SER A O 1
ATOM 9859 N N . MET A 1 1216 ? -64.882 -30.938 2.388 1.00 74.50 1216 MET A N 1
ATOM 9860 C CA . MET A 1 1216 ? -64.047 -30.188 1.433 1.00 74.50 1216 MET A CA 1
ATOM 9861 C C . MET A 1 1216 ? -64.031 -28.682 1.732 1.00 74.50 1216 MET A C 1
ATOM 9863 O O . MET A 1 1216 ? -62.984 -28.042 1.648 1.00 74.50 1216 MET A O 1
ATOM 9867 N N . GLU A 1 1217 ? -65.165 -28.103 2.138 1.00 77.50 1217 GLU A N 1
ATOM 9868 C CA . GLU A 1 1217 ? -65.242 -26.696 2.552 1.00 77.50 1217 GLU A CA 1
ATOM 9869 C C . GLU A 1 1217 ? -64.366 -26.408 3.782 1.00 77.50 1217 GLU A C 1
ATOM 9871 O O . GLU A 1 1217 ? -63.789 -25.323 3.890 1.00 77.50 1217 GLU A O 1
ATOM 9876 N N . LYS A 1 1218 ? -64.215 -27.381 4.690 1.00 75.06 1218 LYS A N 1
ATOM 9877 C CA . LYS A 1 1218 ? -63.310 -27.263 5.837 1.00 75.06 1218 LYS A CA 1
ATOM 9878 C C . LYS A 1 1218 ? -61.843 -27.229 5.392 1.00 75.06 1218 LYS A C 1
ATOM 9880 O O . LYS A 1 1218 ? -61.117 -26.336 5.823 1.00 75.06 1218 LYS A O 1
ATOM 9885 N N . THR A 1 1219 ? -61.440 -28.121 4.486 1.00 73.38 1219 THR A N 1
ATOM 9886 C CA . THR A 1 1219 ? -60.070 -28.177 3.941 1.00 73.38 1219 THR A CA 1
ATOM 9887 C C . THR A 1 1219 ? -59.708 -26.900 3.171 1.00 73.38 1219 THR A C 1
ATOM 9889 O O . THR A 1 1219 ? -58.627 -26.347 3.346 1.00 73.38 1219 THR A O 1
ATOM 9892 N N . LEU A 1 1220 ? -60.645 -26.345 2.393 1.00 77.62 1220 LEU A N 1
ATOM 9893 C CA . LEU A 1 1220 ? -60.456 -25.060 1.704 1.00 77.62 1220 LEU A CA 1
ATOM 9894 C C . LEU A 1 1220 ? -60.267 -23.887 2.673 1.00 77.62 1220 LEU A C 1
ATOM 9896 O O . LEU A 1 1220 ? -59.489 -22.970 2.407 1.00 77.62 1220 LEU A O 1
ATOM 9900 N N . LYS A 1 1221 ? -60.975 -23.909 3.807 1.00 75.75 1221 LYS A N 1
ATOM 9901 C CA . LYS A 1 1221 ? -60.839 -22.884 4.844 1.00 75.75 1221 LYS A CA 1
ATOM 9902 C C . LYS A 1 1221 ? -59.468 -22.952 5.520 1.00 75.75 1221 LYS A C 1
ATOM 9904 O O . LYS A 1 1221 ? -58.903 -21.908 5.826 1.00 75.75 1221 LYS A O 1
ATOM 9909 N N . GLU A 1 1222 ? -58.926 -24.156 5.699 1.00 73.44 1222 GLU A N 1
ATOM 9910 C CA . GLU A 1 1222 ? -57.566 -24.379 6.201 1.00 73.44 1222 GLU A CA 1
ATOM 9911 C C . GLU A 1 1222 ? -56.515 -23.841 5.216 1.00 73.44 1222 GLU A C 1
ATOM 9913 O O . GLU A 1 1222 ? -55.665 -23.058 5.634 1.00 73.44 1222 GLU A O 1
ATOM 9918 N N . PHE A 1 1223 ? -56.634 -24.108 3.907 1.00 79.75 1223 PHE A N 1
ATOM 9919 C CA . PHE A 1 1223 ? -55.751 -23.497 2.896 1.00 79.75 1223 PHE A CA 1
ATOM 9920 C C . PHE A 1 1223 ? -55.790 -21.965 2.922 1.00 79.75 1223 PHE A C 1
ATOM 9922 O O . PHE A 1 1223 ? -54.744 -21.319 2.859 1.00 79.75 1223 PHE A O 1
ATOM 9929 N N . GLY A 1 1224 ? -56.981 -21.374 3.053 1.00 73.69 1224 GLY A N 1
ATOM 9930 C CA . GLY A 1 1224 ? -57.130 -19.922 3.150 1.00 73.69 1224 GLY A CA 1
ATOM 9931 C C . GLY A 1 1224 ? -56.392 -19.318 4.348 1.00 73.69 1224 GLY A C 1
ATOM 9932 O O . GLY A 1 1224 ? -55.838 -18.229 4.235 1.00 73.69 1224 GLY A O 1
ATOM 9933 N N . ILE A 1 1225 ? -56.338 -20.030 5.477 1.00 78.94 1225 ILE A N 1
ATOM 9934 C CA . ILE A 1 1225 ? -55.596 -19.598 6.670 1.00 78.94 1225 ILE A CA 1
ATOM 9935 C C . ILE A 1 1225 ? -54.086 -19.755 6.452 1.00 78.94 1225 ILE A C 1
ATOM 9937 O O . ILE A 1 1225 ? -53.329 -18.848 6.796 1.00 78.94 1225 ILE A O 1
ATOM 9941 N N . THR A 1 1226 ? -53.642 -20.865 5.858 1.00 75.25 1226 THR A N 1
ATOM 9942 C CA . THR A 1 1226 ? -52.217 -21.137 5.609 1.00 75.25 1226 THR A CA 1
ATOM 9943 C C . THR A 1 1226 ? -51.598 -20.093 4.677 1.00 75.25 1226 THR A C 1
ATOM 9945 O O . THR A 1 1226 ? -50.580 -19.494 5.016 1.00 75.25 1226 THR A O 1
ATOM 9948 N N . TRP A 1 1227 ? -52.246 -19.790 3.546 1.00 78.44 1227 TRP A N 1
ATOM 9949 C CA . TRP A 1 1227 ? -51.740 -18.811 2.574 1.00 78.44 1227 TRP A CA 1
ATOM 9950 C C . TRP A 1 1227 ? -51.879 -17.351 3.022 1.00 78.44 1227 TRP A C 1
ATOM 9952 O O . TRP A 1 1227 ? -51.156 -16.496 2.518 1.00 78.44 1227 TRP A O 1
ATOM 9962 N N . ALA A 1 1228 ? -52.767 -17.046 3.973 1.00 76.50 1228 ALA A N 1
ATOM 9963 C CA . ALA A 1 1228 ? -52.892 -15.697 4.528 1.00 76.50 1228 ALA A CA 1
ATOM 9964 C C . ALA A 1 1228 ? -51.739 -15.314 5.476 1.00 76.50 1228 ALA A C 1
ATOM 9966 O O . ALA A 1 1228 ? -51.526 -14.126 5.703 1.00 76.50 1228 ALA A O 1
ATOM 9967 N N . ASN A 1 1229 ? -51.008 -16.297 6.018 1.00 71.50 1229 ASN A N 1
ATOM 9968 C CA . ASN A 1 1229 ? -49.981 -16.092 7.047 1.00 71.50 1229 ASN A CA 1
ATOM 9969 C C . ASN A 1 1229 ? -48.533 -16.310 6.552 1.00 71.50 1229 ASN A C 1
ATOM 9971 O O . ASN A 1 1229 ? -47.601 -16.169 7.340 1.00 71.50 1229 ASN A O 1
ATOM 9975 N N . LEU A 1 1230 ? -48.326 -16.676 5.282 1.00 75.00 1230 LEU A N 1
ATOM 9976 C CA . LEU A 1 1230 ? -47.001 -16.910 4.688 1.00 75.00 1230 LEU A CA 1
ATOM 9977 C C . LEU A 1 1230 ? -46.403 -15.602 4.135 1.00 75.00 1230 LEU A C 1
ATOM 9979 O O . LEU A 1 1230 ? -47.003 -14.957 3.276 1.00 75.00 1230 LEU A O 1
ATOM 9983 N N . GLU A 1 1231 ? -45.199 -15.231 4.584 1.00 70.44 1231 GLU A N 1
ATOM 9984 C CA . GLU A 1 1231 ? -44.473 -14.026 4.148 1.00 70.44 1231 GLU A CA 1
ATOM 9985 C C . GLU A 1 1231 ? -43.115 -14.372 3.513 1.00 70.44 1231 GLU A C 1
ATOM 9987 O O . GLU A 1 1231 ? -42.437 -15.309 3.930 1.00 70.44 1231 GLU A O 1
ATOM 9992 N N . PHE A 1 1232 ? -42.686 -13.596 2.509 1.00 75.62 1232 PHE A N 1
ATOM 9993 C CA . PHE A 1 1232 ? -41.378 -13.785 1.871 1.00 75.62 1232 PHE A CA 1
ATOM 9994 C C . PHE A 1 1232 ? -40.234 -13.171 2.689 1.00 75.62 1232 PHE A C 1
ATOM 9996 O O . PHE A 1 1232 ? -40.333 -12.048 3.195 1.00 75.62 1232 PHE A O 1
ATOM 10003 N N . VAL A 1 1233 ? -39.092 -13.860 2.734 1.00 69.06 1233 VAL A N 1
ATOM 10004 C CA . VAL A 1 1233 ? -37.896 -13.388 3.439 1.00 69.06 1233 VAL A CA 1
ATOM 10005 C C . VAL A 1 1233 ? -37.082 -12.448 2.548 1.00 69.06 1233 VAL A C 1
ATOM 10007 O O . VAL A 1 1233 ? -36.897 -12.664 1.350 1.00 69.06 1233 VAL A O 1
ATOM 10010 N N . HIS A 1 1234 ? -36.566 -11.378 3.147 1.00 78.19 1234 HIS A N 1
ATOM 10011 C CA . HIS A 1 1234 ? -35.856 -10.308 2.455 1.00 78.19 1234 HIS A CA 1
ATOM 10012 C C . HIS A 1 1234 ? -34.368 -10.305 2.835 1.00 78.19 1234 HIS A C 1
ATOM 10014 O O . HIS A 1 1234 ? -34.026 -10.287 4.015 1.00 78.19 1234 HIS A O 1
ATOM 10020 N N . SER A 1 1235 ? -33.465 -10.276 1.849 1.00 65.50 1235 SER A N 1
ATOM 10021 C CA . SER A 1 1235 ? -32.008 -10.252 2.057 1.00 65.50 1235 SER A CA 1
ATOM 10022 C C . SER A 1 1235 ? -31.335 -9.108 1.288 1.00 65.50 1235 SER A C 1
ATOM 10024 O O . SER A 1 1235 ? -31.734 -8.775 0.179 1.00 65.50 1235 SER A O 1
ATOM 10026 N N . GLN A 1 1236 ? -30.317 -8.451 1.855 1.00 71.69 1236 GLN A N 1
ATOM 10027 C CA . GLN A 1 1236 ? -29.646 -7.324 1.185 1.00 71.69 1236 GLN A CA 1
ATOM 10028 C C . GLN A 1 1236 ? -28.520 -7.770 0.242 1.00 71.69 1236 GLN A C 1
ATOM 10030 O O . GLN A 1 1236 ? -27.624 -8.530 0.617 1.00 71.69 1236 GLN A O 1
ATOM 10035 N N . HIS A 1 1237 ? -28.508 -7.219 -0.974 1.00 65.25 1237 HIS A N 1
ATOM 10036 C CA . HIS A 1 1237 ? -27.456 -7.471 -1.954 1.00 65.25 1237 HIS A CA 1
ATOM 10037 C C . HIS A 1 1237 ? -26.145 -6.744 -1.595 1.00 65.25 1237 HIS A C 1
ATOM 10039 O O . HIS A 1 1237 ? -26.082 -5.512 -1.571 1.00 65.25 1237 HIS A O 1
ATOM 10045 N N . LYS A 1 1238 ? -25.060 -7.506 -1.397 1.00 63.44 1238 LYS A N 1
ATOM 10046 C CA . LYS A 1 1238 ? -23.782 -7.041 -0.810 1.00 63.44 1238 LYS A CA 1
ATOM 10047 C C . LYS A 1 1238 ? -23.080 -5.872 -1.521 1.00 63.44 1238 LYS A C 1
ATOM 10049 O O . LYS A 1 1238 ? -22.236 -5.232 -0.907 1.00 63.44 1238 LYS A O 1
ATOM 10054 N N . ARG A 1 1239 ? -23.376 -5.596 -2.797 1.00 59.34 1239 ARG A N 1
ATOM 10055 C CA . ARG A 1 1239 ? -22.692 -4.544 -3.584 1.00 59.34 1239 ARG A CA 1
ATOM 10056 C C . ARG A 1 1239 ? -23.547 -3.304 -3.862 1.00 59.34 1239 ARG A C 1
ATOM 10058 O O . ARG A 1 1239 ? -23.001 -2.261 -4.194 1.00 59.34 1239 ARG A O 1
ATOM 10065 N N . THR A 1 1240 ? -24.870 -3.415 -3.771 1.00 65.75 1240 THR A N 1
ATOM 10066 C CA . THR A 1 1240 ? -25.805 -2.342 -4.168 1.00 65.75 1240 THR A CA 1
ATOM 10067 C C . THR A 1 1240 ? -26.791 -1.963 -3.064 1.00 65.75 1240 THR A C 1
ATOM 10069 O O . THR A 1 1240 ? -27.533 -1.004 -3.240 1.00 65.75 1240 THR A O 1
ATOM 10072 N N . SER A 1 1241 ? -26.802 -2.693 -1.941 1.00 52.94 1241 SER A N 1
ATOM 10073 C CA . SER A 1 1241 ? -27.689 -2.488 -0.783 1.00 52.94 1241 SER A CA 1
ATOM 10074 C C . SER A 1 1241 ? -29.192 -2.522 -1.102 1.00 52.94 1241 SER A C 1
ATOM 10076 O O . SER A 1 1241 ? -30.000 -2.039 -0.315 1.00 52.94 1241 SER A O 1
ATOM 10078 N N . ILE A 1 1242 ? -29.581 -3.110 -2.239 1.00 67.19 1242 ILE A N 1
ATOM 10079 C CA . ILE A 1 1242 ? -30.986 -3.320 -2.616 1.00 67.19 1242 ILE A CA 1
ATOM 10080 C C . ILE A 1 1242 ? -31.480 -4.623 -1.980 1.00 67.19 1242 ILE A C 1
ATOM 10082 O O . ILE A 1 1242 ? -30.761 -5.627 -1.971 1.00 67.19 1242 ILE A O 1
ATOM 10086 N N . THR A 1 1243 ? -32.700 -4.597 -1.450 1.00 67.62 1243 THR A N 1
ATOM 10087 C CA . THR A 1 1243 ? -33.373 -5.749 -0.846 1.00 67.62 1243 THR A CA 1
ATOM 10088 C C . THR A 1 1243 ? -33.843 -6.729 -1.925 1.00 67.62 1243 THR A C 1
ATOM 10090 O O . THR A 1 1243 ? -34.639 -6.369 -2.789 1.00 67.62 1243 THR A O 1
ATOM 10093 N N . LEU A 1 1244 ? -33.343 -7.961 -1.880 1.00 69.62 1244 LEU A N 1
ATOM 10094 C CA . LEU A 1 1244 ? -33.746 -9.094 -2.708 1.00 69.62 1244 LEU A CA 1
ATOM 10095 C C . LEU A 1 1244 ? -34.743 -9.962 -1.937 1.00 69.62 1244 LEU A C 1
ATOM 10097 O O . LEU A 1 1244 ? -34.563 -10.214 -0.746 1.00 69.62 1244 LEU A O 1
ATOM 10101 N N . ILE A 1 1245 ? -35.780 -10.419 -2.628 1.00 73.25 1245 ILE A N 1
ATOM 10102 C CA . ILE A 1 1245 ? -36.784 -11.334 -2.086 1.00 73.25 1245 ILE A CA 1
ATOM 10103 C C . ILE A 1 1245 ? -36.284 -12.761 -2.329 1.00 73.25 1245 ILE A C 1
ATOM 10105 O O . ILE A 1 1245 ? -36.034 -13.125 -3.477 1.00 73.25 1245 ILE A O 1
ATOM 10109 N N . ASN A 1 1246 ? -36.136 -13.547 -1.262 1.00 69.31 1246 ASN A N 1
ATOM 10110 C CA . ASN A 1 1246 ? -35.800 -14.966 -1.326 1.00 69.31 1246 ASN A CA 1
ATOM 10111 C C . ASN A 1 1246 ? -37.027 -15.790 -0.912 1.00 69.31 1246 ASN A C 1
ATOM 10113 O O . ASN A 1 1246 ? -37.601 -15.561 0.152 1.00 69.31 1246 ASN A O 1
ATOM 10117 N N . ALA A 1 1247 ? -37.411 -16.753 -1.748 1.00 69.31 1247 ALA A N 1
ATOM 10118 C CA . ALA A 1 1247 ? -38.348 -17.805 -1.371 1.00 69.31 1247 ALA A CA 1
ATOM 10119 C C . ALA A 1 1247 ? -37.540 -18.983 -0.808 1.00 69.31 1247 ALA A C 1
ATOM 10121 O O . ALA A 1 1247 ? -36.652 -19.489 -1.495 1.00 69.31 1247 ALA A O 1
ATOM 10122 N N . GLU A 1 1248 ? -37.797 -19.361 0.443 1.00 71.38 1248 GLU A N 1
ATOM 10123 C CA . GLU A 1 1248 ? -37.199 -20.552 1.056 1.00 71.38 1248 GLU A CA 1
ATOM 10124 C C . GLU A 1 1248 ? -37.828 -21.833 0.493 1.00 71.38 1248 GLU A C 1
ATOM 10126 O O . GLU A 1 1248 ? -38.945 -21.815 -0.030 1.00 71.38 1248 GLU A O 1
ATOM 10131 N N . GLU A 1 1249 ? -37.090 -22.938 0.592 1.00 69.38 1249 GLU A N 1
ATOM 10132 C CA . GLU A 1 1249 ? -37.477 -24.256 0.074 1.00 69.38 1249 GLU A CA 1
ATOM 10133 C C . GLU A 1 1249 ? -38.808 -24.729 0.691 1.00 69.38 1249 GLU A C 1
ATOM 10135 O O . GLU A 1 1249 ? -39.674 -25.205 -0.033 1.00 69.38 1249 GLU A O 1
ATOM 10140 N N . ASP A 1 1250 ? -39.050 -24.419 1.967 1.00 68.06 1250 ASP A N 1
ATOM 10141 C CA . ASP A 1 1250 ? -40.292 -24.712 2.697 1.00 68.06 1250 ASP A CA 1
ATOM 10142 C C . ASP A 1 1250 ? -41.538 -24.036 2.088 1.00 68.06 1250 ASP A C 1
ATOM 10144 O O . ASP A 1 1250 ? -42.636 -24.599 2.100 1.00 68.06 1250 ASP A O 1
ATOM 10148 N N . VAL A 1 1251 ? -41.399 -22.827 1.523 1.00 75.50 1251 VAL A N 1
ATOM 10149 C CA . VAL A 1 1251 ? -42.511 -22.121 0.849 1.00 75.50 1251 VAL A CA 1
ATOM 10150 C C . VAL A 1 1251 ? -42.839 -22.797 -0.482 1.00 75.50 1251 VAL A C 1
ATOM 10152 O O . VAL A 1 1251 ? -43.999 -22.828 -0.894 1.00 75.50 1251 VAL A O 1
ATOM 10155 N N . ILE A 1 1252 ? -41.823 -23.349 -1.147 1.00 77.12 1252 ILE A N 1
ATOM 10156 C CA . ILE A 1 1252 ? -41.970 -24.087 -2.402 1.00 77.12 1252 ILE A CA 1
ATOM 10157 C C . ILE A 1 1252 ? -42.561 -25.475 -2.123 1.00 77.12 1252 ILE A C 1
ATOM 10159 O O . ILE A 1 1252 ? -43.507 -25.861 -2.800 1.00 77.12 1252 ILE A O 1
ATOM 10163 N N . GLU A 1 1253 ? -42.112 -26.173 -1.080 1.00 78.00 1253 GLU A N 1
ATOM 10164 C CA . GLU A 1 1253 ? -42.664 -27.468 -0.657 1.00 78.00 1253 GLU A CA 1
ATOM 10165 C C . GLU A 1 1253 ? -44.137 -27.334 -0.234 1.00 78.00 1253 GLU A C 1
ATOM 10167 O O . GLU A 1 1253 ? -44.999 -28.065 -0.716 1.00 78.00 1253 GLU A O 1
ATOM 10172 N N . THR A 1 1254 ? -44.473 -26.303 0.550 1.00 77.62 1254 THR A N 1
ATOM 10173 C CA . THR A 1 1254 ? -45.868 -26.010 0.933 1.00 77.62 1254 THR A CA 1
ATOM 10174 C C . THR A 1 1254 ? -46.740 -25.638 -0.278 1.00 77.62 1254 THR A C 1
ATOM 10176 O O . THR A 1 1254 ? -47.951 -25.880 -0.279 1.00 77.62 1254 THR A O 1
ATOM 10179 N N . LEU A 1 1255 ? -46.157 -25.039 -1.325 1.00 78.38 1255 LEU A N 1
ATOM 10180 C CA . LEU A 1 1255 ? -46.851 -24.780 -2.589 1.00 78.38 1255 LEU A CA 1
ATOM 10181 C C . LEU A 1 1255 ? -47.124 -26.077 -3.354 1.00 78.38 1255 LEU A C 1
ATOM 10183 O O . LEU A 1 1255 ? -48.243 -26.264 -3.833 1.00 78.38 1255 LEU A O 1
ATOM 10187 N N . GLU A 1 1256 ? -46.125 -26.949 -3.464 1.00 79.44 1256 GLU A N 1
ATOM 10188 C CA . GLU A 1 1256 ? -46.214 -28.220 -4.185 1.00 79.44 1256 GLU A CA 1
ATOM 10189 C C . GLU A 1 1256 ? -47.197 -29.188 -3.506 1.00 79.44 1256 GLU A C 1
ATOM 10191 O O . GLU A 1 1256 ? -48.061 -29.753 -4.182 1.00 79.44 1256 GLU A O 1
ATOM 10196 N N . ASP A 1 1257 ? -47.167 -29.292 -2.175 1.00 74.38 1257 ASP A N 1
ATOM 10197 C CA . ASP A 1 1257 ? -48.092 -30.127 -1.400 1.00 74.38 1257 ASP A CA 1
ATOM 10198 C C . ASP A 1 1257 ? -49.546 -29.643 -1.513 1.00 74.38 1257 ASP A C 1
ATOM 10200 O O . ASP A 1 1257 ? -50.467 -30.435 -1.734 1.00 74.38 1257 ASP A O 1
ATOM 10204 N N . ASN A 1 1258 ? -49.773 -28.327 -1.436 1.00 77.00 1258 ASN A N 1
ATOM 10205 C CA . ASN A 1 1258 ? -51.112 -27.758 -1.612 1.00 77.00 1258 ASN A CA 1
ATOM 10206 C C . ASN A 1 1258 ? -51.596 -27.823 -3.072 1.00 77.00 1258 ASN A C 1
ATOM 10208 O O . ASN A 1 1258 ? -52.804 -27.864 -3.303 1.00 77.00 1258 ASN A O 1
ATOM 10212 N N . GLN A 1 1259 ? -50.689 -27.855 -4.058 1.00 70.62 1259 GLN A N 1
ATOM 10213 C CA . GLN A 1 1259 ? -51.034 -28.129 -5.459 1.00 70.62 1259 GLN A CA 1
ATOM 10214 C C . GLN A 1 1259 ? -51.424 -29.591 -5.683 1.00 70.62 1259 GLN A C 1
ATOM 10216 O O . GLN A 1 1259 ? -52.328 -29.854 -6.471 1.00 70.62 1259 GLN A O 1
ATOM 10221 N N . ALA A 1 1260 ? -50.763 -30.534 -5.009 1.00 65.81 1260 ALA A N 1
ATOM 10222 C CA . ALA A 1 1260 ? -51.085 -31.957 -5.100 1.00 65.81 1260 ALA A CA 1
ATOM 10223 C C . ALA A 1 1260 ? -52.397 -32.320 -4.378 1.00 65.81 1260 ALA A C 1
ATOM 10225 O O . ALA A 1 1260 ? -53.039 -33.310 -4.729 1.00 65.81 1260 ALA A O 1
ATOM 10226 N N . GLY A 1 1261 ? -52.796 -31.527 -3.377 1.00 57.59 1261 GLY A N 1
ATOM 10227 C CA . GLY A 1 1261 ? -54.045 -31.680 -2.625 1.00 57.59 1261 GLY A CA 1
ATOM 10228 C C . GLY A 1 1261 ? -55.316 -31.179 -3.327 1.00 57.59 1261 GLY A C 1
ATOM 10229 O O . GLY A 1 1261 ? -56.382 -31.232 -2.707 1.00 57.59 1261 GLY A O 1
ATOM 10230 N N . PHE A 1 1262 ? -55.223 -30.697 -4.574 1.00 49.09 1262 PHE A N 1
ATOM 10231 C CA . PHE A 1 1262 ? -56.336 -30.146 -5.359 1.00 49.09 1262 PHE A CA 1
ATOM 10232 C C . PHE A 1 1262 ? -56.675 -30.966 -6.610 1.00 49.09 1262 PHE A C 1
ATOM 10234 O O . PHE A 1 1262 ? -55.740 -31.442 -7.293 1.00 49.09 1262 PHE A O 1
#

pLDDT: mean 76.53, std 13.27, range [26.31, 93.12]

InterPro domains:
  IPR013594 Dynein heavy chain, tail [PF08385] (134-709)
  IPR013602 Dynein heavy chain, linker [PF08393] (1088-1259)
  IPR026983 Dynein heavy chain [PTHR46532] (82-1108)

Secondary structure (DSSP, 8-state):
------------------PPPTTTTS----HHHHHHHHHHHHHH---HHHHHHHHTSGGG-TTTTS--TTSTTSSS-HHHHHHHHHHHHHHHHHHHHHHHHTTT----PPPTT-TT-----SS--SS---HHHHHHHHHHHHHHHHHHHHHHH--TTHHHHTT----HHHHHHHHHHHHHHHHHHHHHHHSHHHHHHHHHHHHTT-THHHHHHHHHHHHHHHHHHHHHHHHHHHHHHHHHHHHHTS-TTTHHHHHHHHHHHHHHHHHH-SSS--HHHHHHHHHHHHHHHHHHHHHHH-TTTTTSS-HHHHHHHHHHHHHHHHHHHHHHHHHHHHGGGGS-TTSPP----S-HHHHHHHHHHHHHHHHHHHHHHHHHHHHHGGGG----STTHHHHHHHHHHHHHHHHHHHHHHHT--S-TT-TT--HHHHHHHHHHHHHHHHHHHHHHHHHHHHHH--SHHHHHHHHHHHGGGGGSHHHHHHHTTHHHHHHHHHHHHHHHHHHHHHHHHHHHHHHSS----TT--HHHHHHHHHHHHHHHHHHHHHHHHH--SGGGGSHHHHHHHHHHHHHHHHHHHHHHHHHHHHHTTHHHHHHHHHTSBSEEE-TTT--EEE---HHHHHHHHHHHHHHHH--S---HHHHHHHHTHHHHHHHHHHHHHHHHHHHHHHHH--TTTHHHHHHHHHHHHHHHHHHHHT-BTT-S--HHHHHHHHHHHHHHHHHHHHHHHHHHHHHHHHHHHHHS-SS-B-TTTTT-B--TTHHHHHHHHHHHHHHHHHHHHHHHHHHHHHHT--TTSHHHHHHHHHHHHHHHHHHHHHHHHHHHHHHHHS-TTS-----EEEEEEEETTTTSEEEEESB-STT-TTBHHHHHHHHHHHHHGGGGSSB-SSTT---BTHHHHTT-HHHHHHHHHHHHHHHHHHHHHHHHHHHHGGGTHHHHS-HHHHHHHHHHHSSPPPHHHHHHSGGG-PPP-PPPHHHHHHHHHHHHHHHHHHHTS-SEEEETTTEEEE-HHHHHHHHHHHHHHHHHHHHHHHHHHHHHHHHHHHHHHHHHHHHTSPPPTT-HHHHHHHHHHHHHHHHHHHHHHHHHHHHHHHHHHHHHTT-PPPHHHHHTS-THHHHHHHHHHHHTS-GGGGGSHHHHHHHHHHHHHHHHHHHHHHTT-TT--HHHHHHHHHHHT------TT--HHHHHTT-GGGSHHHHHHHHHHHHHHHHHHHHHHHHHHHHHS---EEEE-TTT-PEEEE--HHHHHHHHHHHHT-

Foldseek 3Di:
DDDDDDDDDDDDDDDDDDDDQPCVVPPDPDPVLSVVLSVCCVPVVDDPVVSVVVCPPPVNVPPPDPDDPPPLVPPDDPVVSVVVVVVVQVVVVVVVQVVQVVVLAGDLDDGDPLPPPDDDDPDDPVDPCDVVVVVVLLVSLVVVLVSLVVLVPDDLCVCVVVVHQAACVSVLVSLVSSLVRLVNVLVVCVDPSNVVSLVVCVVVVHPCNVVSVVSNVVSVVSNVLSVLLNVLCVLLVVLVVVLVVDDLLCSLVSLLVNLLSLLLSLQPGPRCVDLVNSLSNLLNVLSVLVVSLCVQLVQQCCLPDDVVVSLVSLVSSLSSLVSNVVSNVVSQVCSCVSHDPPDDGDHNDDDVCSRCVLSVLLSVLSVLSSVVSVVVVLLVLLCPDQADFPCRNVLNVLSVVLSVVLVVLSVLSNVDPDRSSGSVDCSNVVSSVVSVVSVVVSLQSVLVSLVVSCVRDPALVSNLVSCVSSPCSCVPPSSVVSCVVCLVVSLVRLVVLLVVLVVVVVVQVVVCVVPVAGDFDPPAFRLLRLLVVLVVSLVVSVVSVVSLVPDPDPCCVDPSVVVSVVSNVVSVVVSVVSNVVSVVVCVVCVQVVLVVQQFAFQWAADPPLRAIDGSRDVVLVSLLNSVVSVVVVVPDDDDPSSVVVNVCVVVLVVLNVLSHLLRVLLNCCVVVADPLCCVLCVVLVVVLVVLCVCRHPPDGNNDDPCVVSSVVSSVSSVLLSVLVVLLVVLLVVLLVLLVVLLPDALWAFDPPPPRAIPCPCSVVSLVVSLVSLLVSLVSNLVSLVSNCVSSVHDCPDPSNLVVLVVSLVSNLVSLCSNLVSNLVVLLLLLALVNPDFAHAEKEWAQDLPDDSDIAIVQGLDPPDCSHPVVVVVVVSVSSLCSQQSHDGSNPDDPDTSSVVVVPDPVSVVSVVSSVVSSVQQSVVVVVVVVVVCVLSCLRVDDLVVQVVCCQFQVHNDDPVNVVVCPPVDDDGDGHDPVSLLVQLVVLVVVLVVLVPDDQWDDTSRHYIYGCVNVSVVSSVSSVVNSVVSLVVLLVVLVVLVVVVVVLVVVLVVLCPDDDDPPDPPSVVSNVVSVVVCVVCVVVVVVSVPVSVVSQVSSVVSPDHHDVVVVVVVDCLVVLVVVLVVLVVDDPVCCPDPVSVVVNVVSVLVNLLVVLVVLVVDPLDDPVLVVQLCVQLVHDDDDDPPDDPVNSVVSSCSVCSVVSVVSSVVSVVVVVVVVVVVVVVVVVVPDDWDWDADPPPRDIDTDDDPVNVVVVVVVVVVD

Organism: NCBI:txid259542

Sequence (1262 aa):
MAEEEKEPVAAPPPTGGSSSSLAAQLGIEDVRVEIVADYLLRNYKLKPDRWVKFYNNPENRVVDKHVAEPMITSLWPQVVTDHVQQQITNLKTRVDIVSSKTKGQTLLRVPDGFEDFEYQGELAFGRKLDLQDLHRLEAMIVMWSNEIKDVLEYHCADPILEGKNPTPQVELKYWRDRAKDLDHIYQQLIDKHVKQMVKFLKAKNSVYYVGFKQLYSKVVESLLEANDNLMYLKALSAAMDSVEAVDFEDCGKHMGPLMHTVGLVWAHSKHYNTPERITVLLQMLCNFVIGMVDNFLRPDEMFKGDIAETIPAVKVAENVMSQFRKAFDTTRAGLPKLYKNGQEPVPWTFEPDLVFSRFTKVHERLKTAFYLMDTYVNFMKLEKVELGGIKGNMLGEQVIDIFQEFDEAFKLFTDSKYNPLDPSDPGFLQNFHRFNRIMTDFDRRLATIVVKGYYDCTGLESIYKLIDMMGPLLERQLIMEDFDDKYPEVVTMMHKELDTCFELYDEQMAYKKETGKMRVHKNMPPMAGAMIWAREVYSRVNVYMEQFNRIEHPVKKTEEYKHVFTRFEDLKHLLAQNDLVYYNNWLSSVDENCNFYMAQPLLIEDKTTKLLEVNFHPKLMAVLREMKYLKLRNKEVIPEVPEAVFAKRELLFKYYANMKLMSELYNRLITDALDVEKPMMAPALERINKQLQGALTNKTWSMDDIWGYIAESLAMVQDLTKRVRETKDNIERIRGIMAALAVTPLFERKEKQDNLLGLTDRTETVKRRNADIVASGVEIHELMEANAALYDANVKSPEWMAYVNYLDGIVEAGFVSVIGCSIRYLLDNTNPDKTVGPLFEIILELHESQARKMTFIPDIEPGSQEGFWALLDSLVVDIEAQASFIHRLKSGEAVTYQTLLETNEELIEMRHALTDSVEQATSEVVQYKEALNTYSGLWVEDRQENMQLFLLYNHKPTAEEISLAGEAGIPENPPTLAQFKAMIELYEKLYEEIEQLQAIQVFNKWLRVDARAFKQGLLSVVKKWSLMFKQHLIDRVTGGLDDLQDFITSTSKGLAKDPVEGDYIGLVNVMGLLNAVRDRQAETDVMFEPLKQTIDMLKTCGVDMSEKVYNQLEMDVDCKKLSKEIRGLDKDMRSWDLFLGLESALKNMITSLRAVGELQNSAIRDRHWKELMDATKVTFTMDENTNLKDLLQLELHRFEEDVHGIVDKAVKETSMEKTLKEFGITWANLEFVHSQHKRTSITLINAEEDVIETLEDNQAGF